Protein AF-0000000083795991 (afdb_homodimer)

Structure (mmCIF, N/CA/C/O backbone):
data_AF-0000000083795991-model_v1
#
loop_
_entity.id
_entity.type
_entity.pdbx_description
1 polymer 6-phospho-beta-glucosidase
#
loop_
_atom_site.group_PDB
_atom_site.id
_atom_site.type_symbol
_atom_site.label_atom_id
_atom_site.label_alt_id
_atom_site.label_comp_id
_atom_site.label_asym_id
_atom_site.label_entity_id
_atom_site.label_seq_id
_atom_site.pdbx_PDB_ins_code
_atom_site.Cartn_x
_atom_site.Cartn_y
_atom_site.Cartn_z
_atom_site.occupancy
_atom_site.B_iso_or_equiv
_atom_site.auth_seq_id
_atom_site.auth_comp_id
_atom_site.auth_asym_id
_atom_site.auth_atom_id
_atom_site.pdbx_PDB_model_num
ATOM 1 N N . MET A 1 1 ? 24.703 3.303 20.141 1 37.53 1 MET A N 1
ATOM 2 C CA . MET A 1 1 ? 24.078 3.941 18.984 1 37.53 1 MET A CA 1
ATOM 3 C C . MET A 1 1 ? 23.469 2.902 18.047 1 37.53 1 MET A C 1
ATOM 5 O O . MET A 1 1 ? 24.188 2.051 17.516 1 37.53 1 MET A O 1
ATOM 9 N N . ILE A 1 2 ? 22.297 2.451 18.359 1 46.91 2 ILE A N 1
ATOM 10 C CA . ILE A 1 2 ? 21.75 1.432 17.469 1 46.91 2 ILE A CA 1
ATOM 11 C C . ILE A 1 2 ? 21.453 2.041 16.109 1 46.91 2 ILE A C 1
ATOM 13 O O . ILE A 1 2 ? 20.844 3.107 16.016 1 46.91 2 ILE A O 1
ATOM 17 N N . TYR A 1 3 ? 22.312 1.646 15.141 1 55.91 3 TYR A N 1
ATOM 18 C CA . TYR A 1 3 ? 22.266 2.121 13.758 1 55.91 3 TYR A CA 1
ATOM 19 C C . TYR A 1 3 ? 21.109 1.496 12.992 1 55.91 3 TYR A C 1
ATOM 21 O O . TYR A 1 3 ? 20.578 0.461 13.406 1 55.91 3 TYR A O 1
ATOM 29 N N . MET A 1 4 ? 20.641 2.266 12.062 1 66.56 4 MET A N 1
ATOM 30 C CA . MET A 1 4 ? 19.688 1.83 11.039 1 66.56 4 MET A CA 1
ATOM 31 C C . MET A 1 4 ? 20.156 0.533 10.383 1 66.56 4 MET A C 1
ATOM 33 O O . MET A 1 4 ? 21.344 0.229 10.375 1 66.56 4 MET A O 1
ATOM 37 N N . LYS A 1 5 ? 19.25 -0.188 9.953 1 76.44 5 LYS A N 1
ATOM 38 C CA . LYS A 1 5 ? 19.516 -1.437 9.25 1 76.44 5 LYS A CA 1
ATOM 39 C C . LYS A 1 5 ? 20.562 -1.237 8.156 1 76.44 5 LYS A C 1
ATOM 41 O O . LYS A 1 5 ? 20.625 -0.175 7.535 1 76.44 5 LYS A O 1
ATOM 46 N N . GLU A 1 6 ? 21.453 -2.148 8.031 1 81.44 6 GLU A N 1
ATOM 47 C CA . GLU A 1 6 ? 22.484 -2.1 6.996 1 81.44 6 GLU A CA 1
ATOM 48 C C . GLU A 1 6 ? 21.891 -2.354 5.613 1 81.44 6 GLU A C 1
ATOM 50 O O . GLU A 1 6 ? 20.953 -3.135 5.473 1 81.44 6 GLU A O 1
ATOM 55 N N . LEU A 1 7 ? 22.438 -1.63 4.707 1 88.25 7 LEU A N 1
ATOM 56 C CA . LEU A 1 7 ? 22 -1.769 3.32 1 88.25 7 LEU A CA 1
ATOM 57 C C . LEU A 1 7 ? 22.359 -3.145 2.773 1 88.25 7 LEU A C 1
ATOM 59 O O . LEU A 1 7 ? 23.516 -3.572 2.869 1 88.25 7 LEU A O 1
ATOM 63 N N . MET A 1 8 ? 21.391 -3.805 2.297 1 87.25 8 MET A N 1
ATOM 64 C CA . MET A 1 8 ? 21.656 -5.078 1.633 1 87.25 8 MET A CA 1
ATOM 65 C C . MET A 1 8 ? 22.156 -4.859 0.212 1 87.25 8 MET A C 1
ATOM 67 O O . MET A 1 8 ? 21.484 -4.234 -0.605 1 87.25 8 MET A O 1
ATOM 71 N N . LYS A 1 9 ? 23.391 -5.277 -0.209 1 85.88 9 LYS A N 1
ATOM 72 C CA . LYS A 1 9 ? 23.984 -5.035 -1.521 1 85.88 9 LYS A CA 1
ATOM 73 C C . LYS A 1 9 ? 23.781 -6.23 -2.447 1 85.88 9 LYS A C 1
ATOM 75 O O . LYS A 1 9 ? 23.859 -6.098 -3.668 1 85.88 9 LYS A O 1
ATOM 80 N N . GLY A 1 10 ? 23.438 -7.363 -1.96 1 90.5 10 GLY A N 1
ATOM 81 C CA . GLY A 1 10 ? 23.203 -8.578 -2.729 1 90.5 10 GLY A CA 1
ATOM 82 C C . GLY A 1 10 ? 22.094 -9.445 -2.16 1 90.5 10 GLY A C 1
ATOM 83 O O . GLY A 1 10 ? 21.312 -8.992 -1.324 1 90.5 10 GLY A O 1
ATOM 84 N N . PHE A 1 11 ? 22.031 -10.539 -2.742 1 97.56 11 PHE A N 1
ATOM 85 C CA . PHE A 1 11 ? 21.031 -11.492 -2.256 1 97.56 11 PHE A CA 1
ATOM 86 C C . PHE A 1 11 ? 21.422 -12.016 -0.877 1 97.56 11 PHE A C 1
ATOM 88 O O . PHE A 1 11 ? 22.594 -12.211 -0.587 1 97.56 11 PHE A O 1
ATOM 95 N N . PRO A 1 12 ? 20.516 -12.148 0.047 1 96.12 12 PRO A N 1
ATOM 96 C CA . PRO A 1 12 ? 20.828 -12.633 1.394 1 96.12 12 PRO A CA 1
ATOM 97 C C . PRO A 1 12 ? 21.422 -14.039 1.393 1 96.12 12 PRO A C 1
ATOM 99 O O . PRO A 1 12 ? 21.203 -14.805 0.455 1 96.12 12 PRO A O 1
ATOM 102 N N . GLU A 1 13 ? 22.094 -14.305 2.475 1 94.31 13 GLU A N 1
ATOM 103 C CA . GLU A 1 13 ? 22.562 -15.672 2.68 1 94.31 13 GLU A CA 1
ATOM 104 C C . GLU A 1 13 ? 21.406 -16.641 2.824 1 94.31 13 GLU A C 1
ATOM 106 O O . GLU A 1 13 ? 20.406 -16.328 3.498 1 94.31 13 GLU A O 1
ATOM 111 N N . GLY A 1 14 ? 21.531 -17.672 2.158 1 95.81 14 GLY A N 1
ATOM 112 C CA . GLY A 1 14 ? 20.469 -18.672 2.252 1 95.81 14 GLY A CA 1
ATOM 113 C C . GLY A 1 14 ? 19.344 -18.438 1.268 1 95.81 14 GLY A C 1
ATOM 114 O O . GLY A 1 14 ? 18.281 -19.062 1.36 1 95.81 14 GLY A O 1
ATOM 115 N N . PHE A 1 15 ? 19.609 -17.484 0.337 1 98.38 15 PHE A N 1
ATOM 116 C CA . PHE A 1 15 ? 18.609 -17.219 -0.691 1 98.38 15 PHE A CA 1
ATOM 117 C C . PHE A 1 15 ? 18.266 -18.484 -1.453 1 98.38 15 PHE A C 1
ATOM 119 O O . PHE A 1 15 ? 19.156 -19.25 -1.841 1 98.38 15 PHE A O 1
ATOM 126 N N . LEU A 1 16 ? 17 -18.734 -1.728 1 98.81 16 LEU A N 1
ATOM 127 C CA . LEU A 1 16 ? 16.531 -19.969 -2.336 1 98.81 16 LEU A CA 1
ATOM 128 C C . LEU A 1 16 ? 16.453 -19.844 -3.854 1 98.81 16 LEU A C 1
ATOM 130 O O . LEU A 1 16 ? 15.391 -19.531 -4.402 1 98.81 16 LEU A O 1
ATOM 134 N N . TRP A 1 17 ? 17.531 -20.172 -4.516 1 98.75 17 TRP A N 1
ATOM 135 C CA . TRP A 1 17 ? 17.609 -20.219 -5.973 1 98.75 17 TRP A CA 1
ATOM 136 C C . TRP A 1 17 ? 17.078 -21.547 -6.512 1 98.75 17 TRP A C 1
ATOM 138 O O . TRP A 1 17 ? 17.453 -22.609 -6.012 1 98.75 17 TRP A O 1
ATOM 148 N N . GLY A 1 18 ? 16.219 -21.547 -7.438 1 98.69 18 GLY A N 1
ATOM 149 C CA . GLY A 1 18 ? 15.789 -22.812 -8 1 98.69 18 GLY A CA 1
ATOM 150 C C . GLY A 1 18 ? 14.852 -22.656 -9.18 1 98.69 18 GLY A C 1
ATOM 151 O O . GLY A 1 18 ? 15.008 -21.75 -9.992 1 98.69 18 GLY A O 1
ATOM 152 N N . GLY A 1 19 ? 14.047 -23.594 -9.438 1 98.5 19 GLY A N 1
ATOM 153 C CA . GLY A 1 19 ? 13.086 -23.656 -10.523 1 98.5 19 GLY A CA 1
ATOM 154 C C . GLY A 1 19 ? 11.75 -24.25 -10.109 1 98.5 19 GLY A C 1
ATOM 155 O O . GLY A 1 19 ? 11.625 -24.812 -9.023 1 98.5 19 GLY A O 1
ATOM 156 N N . ALA A 1 20 ? 10.789 -23.969 -10.938 1 98.75 20 ALA A N 1
ATOM 157 C CA . ALA A 1 20 ? 9.414 -24.359 -10.633 1 98.75 20 ALA A CA 1
ATOM 158 C C . ALA A 1 20 ? 8.812 -25.188 -11.758 1 98.75 20 ALA A C 1
ATOM 160 O O . ALA A 1 20 ? 9.109 -24.969 -12.93 1 98.75 20 ALA A O 1
ATOM 161 N N . THR A 1 21 ? 7.996 -26.109 -11.414 1 98.5 21 THR A N 1
ATOM 162 C CA . THR A 1 21 ? 7.184 -26.922 -12.32 1 98.5 21 THR A CA 1
ATOM 163 C C . THR A 1 21 ? 5.809 -27.203 -11.719 1 98.5 21 THR A C 1
ATOM 165 O O . THR A 1 21 ? 5.473 -26.656 -10.664 1 98.5 21 THR A O 1
ATOM 168 N N . ALA A 1 22 ? 5.004 -27.938 -12.383 1 98.25 22 ALA A N 1
ATOM 169 C CA . ALA A 1 22 ? 3.723 -28.438 -11.891 1 98.25 22 ALA A CA 1
ATOM 170 C C . ALA A 1 22 ? 3.529 -29.906 -12.25 1 98.25 22 ALA A C 1
ATOM 172 O O . ALA A 1 22 ? 3.9 -30.344 -13.344 1 98.25 22 ALA A O 1
ATOM 173 N N . ALA A 1 23 ? 2.961 -30.609 -11.391 1 98.44 23 ALA A N 1
ATOM 174 C CA . ALA A 1 23 ? 2.779 -32.062 -11.555 1 98.44 23 ALA A CA 1
ATOM 175 C C . ALA A 1 23 ? 2.104 -32.375 -12.891 1 98.44 23 ALA A C 1
ATOM 177 O O . ALA A 1 23 ? 2.564 -33.25 -13.633 1 98.44 23 ALA A O 1
ATOM 178 N N . ASN A 1 24 ? 1.112 -31.656 -13.219 1 97.44 24 ASN A N 1
ATOM 179 C CA . ASN A 1 24 ? 0.303 -31.969 -14.391 1 97.44 24 ASN A CA 1
ATOM 180 C C . ASN A 1 24 ? 1.054 -31.672 -15.688 1 97.44 24 ASN A C 1
ATOM 182 O O . ASN A 1 24 ? 0.652 -32.125 -16.766 1 97.44 24 ASN A O 1
ATOM 186 N N . GLN A 1 25 ? 2.141 -30.922 -15.602 1 98.06 25 GLN A N 1
ATOM 187 C CA . GLN A 1 25 ? 2.842 -30.516 -16.812 1 98.06 25 GLN A CA 1
ATOM 188 C C . GLN A 1 25 ? 4.094 -31.359 -17.031 1 98.06 25 GLN A C 1
ATOM 190 O O . GLN A 1 25 ? 4.668 -31.359 -18.125 1 98.06 25 GLN A O 1
ATOM 195 N N . ILE A 1 26 ? 4.527 -32.125 -15.953 1 98.5 26 ILE A N 1
ATOM 196 C CA . ILE A 1 26 ? 5.82 -32.781 -16.125 1 98.5 26 ILE A CA 1
ATOM 197 C C . ILE A 1 26 ? 5.695 -34.281 -15.828 1 98.5 26 ILE A C 1
ATOM 199 O O . ILE A 1 26 ? 6.461 -35.094 -16.344 1 98.5 26 ILE A O 1
ATOM 203 N N . GLU A 1 27 ? 4.793 -34.75 -14.984 1 98.44 27 GLU A N 1
ATOM 204 C CA . GLU A 1 27 ? 4.871 -36.062 -14.375 1 98.44 27 GLU A CA 1
ATOM 205 C C . GLU A 1 27 ? 4.547 -37.156 -15.391 1 98.44 27 GLU A C 1
ATOM 207 O O . GLU A 1 27 ? 5.246 -38.188 -15.469 1 98.44 27 GLU A O 1
ATOM 212 N N . GLY A 1 28 ? 3.545 -36.875 -16.172 1 97.62 28 GLY A N 1
ATOM 213 C CA . GLY A 1 28 ? 3.016 -38 -16.922 1 97.62 28 GLY A CA 1
ATOM 214 C C . GLY A 1 28 ? 2.402 -39.062 -16.047 1 97.62 28 GLY A C 1
ATOM 215 O O . GLY A 1 28 ? 1.854 -38.75 -14.984 1 97.62 28 GLY A O 1
ATOM 216 N N . ALA A 1 29 ? 2.316 -40.312 -16.594 1 97.88 29 ALA A N 1
ATOM 217 C CA . ALA A 1 29 ? 1.764 -41.438 -15.828 1 97.88 29 ALA A CA 1
ATOM 218 C C . ALA A 1 29 ? 0.378 -41.094 -15.289 1 97.88 29 ALA A C 1
ATOM 220 O O . ALA A 1 29 ? 0.108 -41.281 -14.102 1 97.88 29 ALA A O 1
ATOM 221 N N . PHE A 1 30 ? -0.483 -40.562 -16.156 1 97.38 30 PHE A N 1
ATOM 222 C CA . PHE A 1 30 ? -1.776 -40.031 -15.734 1 97.38 30 PHE A CA 1
ATOM 223 C C . PHE A 1 30 ? -2.689 -41.156 -15.266 1 97.38 30 PHE A C 1
ATOM 225 O O . PHE A 1 30 ? -3.672 -40.938 -14.562 1 97.38 30 PHE A O 1
ATOM 232 N N . ASP A 1 31 ? -2.307 -42.438 -15.633 1 96.31 31 ASP A N 1
ATOM 233 C CA . ASP A 1 31 ? -3.133 -43.594 -15.281 1 96.31 31 ASP A CA 1
ATOM 234 C C . ASP A 1 31 ? -2.318 -44.656 -14.531 1 96.31 31 ASP A C 1
ATOM 236 O O . ASP A 1 31 ? -2.645 -45.844 -14.562 1 96.31 31 ASP A O 1
ATOM 240 N N . GLU A 1 32 ? -1.225 -44.281 -13.945 1 98.19 32 GLU A N 1
ATOM 241 C CA . GLU A 1 32 ? -0.368 -45.188 -13.195 1 98.19 32 GLU A CA 1
ATOM 242 C C . GLU A 1 32 ? -0.399 -44.875 -11.703 1 98.19 32 GLU A C 1
ATOM 244 O O . GLU A 1 32 ? -0.796 -43.781 -11.305 1 98.19 32 GLU A O 1
ATOM 249 N N . GLY A 1 33 ? -0.038 -45.875 -10.875 1 97.5 33 GLY A N 1
ATOM 250 C CA . GLY A 1 33 ? 0.14 -45.719 -9.445 1 97.5 33 GLY A CA 1
ATOM 251 C C . GLY A 1 33 ? -1.156 -45.406 -8.719 1 97.5 33 GLY A C 1
ATOM 252 O O . GLY A 1 33 ? -1.154 -44.719 -7.695 1 97.5 33 GLY A O 1
ATOM 253 N N . GLY A 1 34 ? -2.248 -45.688 -9.281 1 97.88 34 GLY A N 1
ATOM 254 C CA . GLY A 1 34 ? -3.537 -45.5 -8.633 1 97.88 34 GLY A CA 1
ATOM 255 C C . GLY A 1 34 ? -4.098 -44.125 -8.812 1 97.88 34 GLY A C 1
ATOM 256 O O . GLY A 1 34 ? -5.117 -43.781 -8.219 1 97.88 34 GLY A O 1
ATOM 257 N N . LYS A 1 35 ? -3.434 -43.312 -9.648 1 98.38 35 LYS A N 1
ATOM 258 C CA . LYS A 1 35 ? -3.881 -41.969 -9.867 1 98.38 35 LYS A CA 1
ATOM 259 C C . LYS A 1 35 ? -5.242 -41.938 -10.562 1 98.38 35 LYS A C 1
ATOM 261 O O . LYS A 1 35 ? -5.5 -42.719 -11.469 1 98.38 35 LYS A O 1
ATOM 266 N N . GLY A 1 36 ? -6.137 -40.969 -10.109 1 98.38 36 GLY A N 1
ATOM 267 C CA . GLY A 1 36 ? -7.355 -40.688 -10.844 1 98.38 36 GLY A CA 1
ATOM 268 C C . GLY A 1 36 ? -7.176 -39.594 -11.883 1 98.38 36 GLY A C 1
ATOM 269 O O . GLY A 1 36 ? -6.094 -39.031 -12 1 98.38 36 GLY A O 1
ATOM 270 N N . LEU A 1 37 ? -8.25 -39.375 -12.633 1 98.25 37 LEU A N 1
ATOM 271 C CA . LEU A 1 37 ? -8.227 -38.281 -13.617 1 98.25 37 LEU A CA 1
ATOM 272 C C . LEU A 1 37 ? -8.391 -36.938 -12.938 1 98.25 37 LEU A C 1
ATOM 274 O O . LEU A 1 37 ? -9.109 -36.812 -11.938 1 98.25 37 LEU A O 1
ATOM 278 N N . SER A 1 38 ? -7.715 -35.969 -13.461 1 98.12 38 SER A N 1
ATOM 279 C CA . SER A 1 38 ? -7.82 -34.625 -12.938 1 98.12 38 SER A CA 1
ATOM 280 C C . SER A 1 38 ? -8.383 -33.656 -13.984 1 98.12 38 SER A C 1
ATOM 282 O O . SER A 1 38 ? -8.57 -34.031 -15.141 1 98.12 38 SER A O 1
ATOM 284 N N . THR A 1 39 ? -8.648 -32.406 -13.578 1 97.81 39 THR A N 1
ATOM 285 C CA . THR A 1 39 ? -9.102 -31.375 -14.492 1 97.81 39 THR A CA 1
ATOM 286 C C . THR A 1 39 ? -8.078 -31.141 -15.602 1 97.81 39 THR A C 1
ATOM 288 O O . THR A 1 39 ? -8.445 -30.953 -16.766 1 97.81 39 THR A O 1
ATOM 291 N N . SER A 1 40 ? -6.812 -31.172 -15.312 1 97.38 40 SER A N 1
ATOM 292 C CA . SER A 1 40 ? -5.77 -30.953 -16.312 1 97.38 40 SER A CA 1
ATOM 293 C C . SER A 1 40 ? -5.664 -32.125 -17.266 1 97.38 40 SER A C 1
ATOM 295 O O . SER A 1 40 ? -5.359 -31.953 -18.453 1 97.38 40 SER A O 1
ATOM 297 N N . ASP A 1 41 ? -6.008 -33.375 -16.781 1 97.38 41 ASP A N 1
ATOM 298 C CA . ASP A 1 41 ? -6.035 -34.531 -17.641 1 97.38 41 ASP A CA 1
ATOM 299 C C . ASP A 1 41 ? -7.172 -34.469 -18.656 1 97.38 41 ASP A C 1
ATOM 301 O O . ASP A 1 41 ? -7.172 -35.188 -19.656 1 97.38 41 ASP A O 1
ATOM 305 N N . MET A 1 42 ? -8.086 -33.625 -18.344 1 97.31 42 MET A N 1
ATOM 306 C CA . MET A 1 42 ? -9.266 -33.531 -19.203 1 97.31 42 MET A CA 1
ATOM 307 C C . MET A 1 42 ? -9.297 -32.219 -19.938 1 97.31 42 MET A C 1
ATOM 309 O O . MET A 1 42 ? -10.367 -31.734 -20.328 1 97.31 42 MET A O 1
ATOM 313 N N . ALA A 1 43 ? -8.195 -31.562 -20.062 1 96.44 43 ALA A N 1
ATOM 314 C CA . ALA A 1 43 ? -8.031 -30.391 -20.922 1 96.44 43 ALA A CA 1
ATOM 315 C C . ALA A 1 43 ? -7.367 -30.766 -22.234 1 96.44 43 ALA A C 1
ATOM 317 O O . ALA A 1 43 ? -6.137 -30.828 -22.328 1 96.44 43 ALA A O 1
ATOM 318 N N . ALA A 1 44 ? -8.109 -30.984 -23.219 1 96.81 44 ALA A N 1
ATOM 319 C CA . ALA A 1 44 ? -7.609 -31.406 -24.531 1 96.81 44 ALA A CA 1
ATOM 320 C C . ALA A 1 44 ? -6.887 -30.266 -25.234 1 96.81 44 ALA A C 1
ATOM 322 O O . ALA A 1 44 ? -7.215 -29.094 -25.031 1 96.81 44 ALA A O 1
ATOM 323 N N . PHE A 1 45 ? -5.91 -30.625 -25.984 1 96.62 45 PHE A N 1
ATOM 324 C CA . PHE A 1 45 ? -5.234 -29.641 -26.828 1 96.62 45 PHE A CA 1
ATOM 325 C C . PHE A 1 45 ? -6.215 -29 -27.797 1 96.62 45 PHE A C 1
ATOM 327 O O . PHE A 1 45 ? -7.004 -29.688 -28.453 1 96.62 45 PHE A O 1
ATOM 334 N N . LYS A 1 46 ? -6.262 -27.734 -27.812 1 95.19 46 LYS A N 1
ATOM 335 C CA . LYS A 1 46 ? -6.941 -26.906 -28.797 1 95.19 46 LYS A CA 1
ATOM 336 C C . LYS A 1 46 ? -5.957 -25.984 -29.516 1 95.19 46 LYS A C 1
ATOM 338 O O . LYS A 1 46 ? -5.105 -25.359 -28.875 1 95.19 46 LYS A O 1
ATOM 343 N N . ASP A 1 47 ? -6.035 -25.938 -30.828 1 93.06 47 ASP A N 1
ATOM 344 C CA . ASP A 1 47 ? -5.105 -25.141 -31.609 1 93.06 47 ASP A CA 1
ATOM 345 C C . ASP A 1 47 ? -5.133 -23.688 -31.172 1 93.06 47 ASP A C 1
ATOM 347 O O . ASP A 1 47 ? -6.109 -22.969 -31.406 1 93.06 47 ASP A O 1
ATOM 351 N N . PRO A 1 48 ? -4.031 -23.203 -30.562 1 92 48 PRO A N 1
ATOM 352 C CA . PRO A 1 48 ? -4.023 -21.812 -30.078 1 92 48 PRO A CA 1
ATOM 353 C C . PRO A 1 48 ? -4.016 -20.797 -31.203 1 92 48 PRO A C 1
ATOM 355 O O . PRO A 1 48 ? -4.215 -19.594 -30.969 1 92 48 PRO A O 1
ATOM 358 N N . TYR A 1 49 ? -3.846 -21.25 -32.406 1 88.75 49 TYR A N 1
ATOM 359 C CA . TYR A 1 49 ? -3.74 -20.344 -33.531 1 88.75 49 TYR A CA 1
ATOM 360 C C . TYR A 1 49 ? -4.973 -20.438 -34.438 1 88.75 49 TYR A C 1
ATOM 362 O O . TYR A 1 49 ? -4.977 -19.922 -35.531 1 88.75 49 TYR A O 1
ATOM 370 N N . ALA A 1 50 ? -5.953 -21.078 -34 1 90.56 50 ALA A N 1
ATOM 371 C CA . ALA A 1 50 ? -7.137 -21.375 -34.812 1 90.56 50 ALA A CA 1
ATOM 372 C C . ALA A 1 50 ? -7.789 -20.094 -35.312 1 90.56 50 ALA A C 1
ATOM 374 O O . ALA A 1 50 ? -8.367 -20.062 -36.406 1 90.56 50 ALA A O 1
ATOM 375 N N . THR A 1 51 ? -7.746 -18.984 -34.594 1 89 51 THR A N 1
ATOM 376 C CA . THR A 1 51 ? -8.438 -17.734 -34.938 1 89 51 THR A CA 1
ATOM 377 C C . THR A 1 51 ? -7.5 -16.781 -35.656 1 89 51 THR A C 1
ATOM 379 O O . THR A 1 51 ? -7.879 -15.648 -35.969 1 89 51 THR A O 1
ATOM 382 N N . GLY A 1 52 ? -6.273 -17.062 -35.906 1 81.81 52 GLY A N 1
ATOM 383 C CA . GLY A 1 52 ? -5.301 -16.172 -36.531 1 81.81 52 GLY A CA 1
ATOM 384 C C . GLY A 1 52 ? -4.484 -15.391 -35.531 1 81.81 52 GLY A C 1
ATOM 385 O O . GLY A 1 52 ? -3.426 -14.852 -35.875 1 81.81 52 GLY A O 1
ATOM 386 N N . LYS A 1 53 ? -5.129 -15.148 -34.375 1 78.31 53 LYS A N 1
ATOM 387 C CA . LYS A 1 53 ? -4.387 -14.57 -33.25 1 78.31 53 LYS A CA 1
ATOM 388 C C . LYS A 1 53 ? -4.148 -15.602 -32.156 1 78.31 53 LYS A C 1
ATOM 390 O O . LYS A 1 53 ? -4.965 -16.5 -31.953 1 78.31 53 LYS A O 1
ATOM 395 N N . VAL A 1 54 ? -3.025 -15.555 -31.547 1 79 54 VAL A N 1
ATOM 396 C CA . VAL A 1 54 ? -2.686 -16.547 -30.547 1 79 54 VAL A CA 1
ATOM 397 C C . VAL A 1 54 ? -3.65 -16.453 -29.359 1 79 54 VAL A C 1
ATOM 399 O O . VAL A 1 54 ? -3.852 -15.375 -28.812 1 79 54 VAL A O 1
ATOM 402 N N . ASP A 1 55 ? -4.246 -17.5 -29.078 1 86.56 55 ASP A N 1
ATOM 403 C CA . ASP A 1 55 ? -4.973 -17.672 -27.828 1 86.56 55 ASP A CA 1
ATOM 404 C C . ASP A 1 55 ? -4.09 -18.328 -26.766 1 86.56 55 ASP A C 1
ATOM 406 O O . ASP A 1 55 ? -3.781 -19.516 -26.859 1 86.56 55 ASP A O 1
ATOM 410 N N . ASN A 1 56 ? -3.736 -17.578 -25.781 1 85 56 ASN A N 1
ATOM 411 C CA . ASN A 1 56 ? -2.76 -18.047 -24.797 1 85 56 ASN A CA 1
ATOM 412 C C . ASN A 1 56 ? -3.404 -18.953 -23.75 1 85 56 ASN A C 1
ATOM 414 O O . ASN A 1 56 ? -2.709 -19.547 -22.922 1 85 56 ASN A O 1
ATOM 418 N N . PHE A 1 57 ? -4.691 -19.141 -23.844 1 87.69 57 PHE A N 1
ATOM 419 C CA . PHE A 1 57 ? -5.41 -19.906 -22.828 1 87.69 57 PHE A CA 1
ATOM 420 C C . PHE A 1 57 ? -6.465 -20.797 -23.469 1 87.69 57 PHE A C 1
ATOM 422 O O . PHE A 1 57 ? -7.621 -20.391 -23.609 1 87.69 57 PHE A O 1
ATOM 429 N N . THR A 1 58 ? -6.113 -22 -23.781 1 90.19 58 THR A N 1
ATOM 430 C CA . THR A 1 58 ? -6.988 -22.891 -24.531 1 90.19 58 THR A CA 1
ATOM 431 C C . THR A 1 58 ? -7.441 -24.062 -23.672 1 90.19 58 THR A C 1
ATOM 433 O O . THR A 1 58 ? -7.926 -25.062 -24.188 1 90.19 58 THR A O 1
ATOM 436 N N . PHE A 1 59 ? -7.34 -23.922 -22.344 1 90.56 59 PHE A N 1
ATOM 437 C CA . PHE A 1 59 ? -7.496 -25.078 -21.484 1 90.56 59 PHE A CA 1
ATOM 438 C C . PHE A 1 59 ? -8.883 -25.109 -20.844 1 90.56 59 PHE A C 1
ATOM 440 O O . PHE A 1 59 ? -9.156 -25.922 -19.969 1 90.56 59 PHE A O 1
ATOM 447 N N . ASN A 1 60 ? -9.789 -24.25 -21.25 1 92.88 60 ASN A N 1
ATOM 448 C CA . ASN A 1 60 ? -11.156 -24.281 -20.734 1 92.88 60 ASN A CA 1
ATOM 449 C C . ASN A 1 60 ? -11.93 -25.469 -21.281 1 92.88 60 ASN A C 1
ATOM 451 O O . ASN A 1 60 ? -11.727 -25.875 -22.438 1 92.88 60 ASN A O 1
ATOM 455 N N . VAL A 1 61 ? -12.773 -26.031 -20.484 1 97 61 VAL A N 1
ATOM 456 C CA . VAL A 1 61 ? -13.562 -27.203 -20.844 1 97 61 VAL A CA 1
ATOM 457 C C . VAL A 1 61 ? -15.023 -26.984 -20.469 1 97 61 VAL A C 1
ATOM 459 O O . VAL A 1 61 ? -15.312 -26.578 -19.344 1 97 61 VAL A O 1
ATOM 462 N N . THR A 1 62 ? -15.977 -27.203 -21.375 1 97.06 62 THR A N 1
ATOM 463 C CA . THR A 1 62 ? -17.406 -27.141 -21.094 1 97.06 62 THR A CA 1
ATOM 464 C C . THR A 1 62 ? -17.922 -28.5 -20.625 1 97.06 62 THR A C 1
ATOM 466 O O . THR A 1 62 ? -17.219 -29.516 -20.75 1 97.06 62 THR A O 1
ATOM 469 N N . SER A 1 63 ? -19.156 -28.5 -20.062 1 98.06 63 SER A N 1
ATOM 470 C CA . SER A 1 63 ? -19.766 -29.766 -19.656 1 98.06 63 SER A CA 1
ATOM 471 C C . SER A 1 63 ? -19.922 -30.719 -20.844 1 98.06 63 SER A C 1
ATOM 473 O O . SER A 1 63 ? -19.75 -31.922 -20.703 1 98.06 63 SER A O 1
ATOM 475 N N . LYS A 1 64 ? -20.234 -30.156 -22 1 97.81 64 LYS A N 1
ATOM 476 C CA . LYS A 1 64 ? -20.375 -30.953 -23.219 1 97.81 64 LYS A CA 1
ATOM 477 C C . LYS A 1 64 ? -19.031 -31.547 -23.656 1 97.81 64 LYS A C 1
ATOM 479 O O . LYS A 1 64 ? -18.953 -32.719 -24.016 1 97.81 64 LYS A O 1
ATOM 484 N N . GLU A 1 65 ? -18.047 -30.766 -23.578 1 98.06 65 GLU A N 1
ATOM 485 C CA . GLU A 1 65 ? -16.703 -31.219 -23.922 1 98.06 65 GLU A CA 1
ATOM 486 C C . GLU A 1 65 ? -16.234 -32.312 -22.953 1 98.06 65 GLU A C 1
ATOM 488 O O . GLU A 1 65 ? -15.672 -33.312 -23.375 1 98.06 65 GLU A O 1
ATOM 493 N N . LEU A 1 66 ? -16.453 -32.062 -21.688 1 98.5 66 LEU A N 1
ATOM 494 C CA . LEU A 1 66 ? -16.031 -33.031 -20.688 1 98.5 66 LEU A CA 1
ATOM 495 C C . LEU A 1 66 ? -16.688 -34.406 -20.953 1 98.5 66 LEU A C 1
ATOM 497 O O . LEU A 1 66 ? -16.016 -35.438 -20.906 1 98.5 66 LEU A O 1
ATOM 501 N N . LYS A 1 67 ? -17.984 -34.375 -21.203 1 98.19 67 LYS A N 1
ATOM 502 C CA . LYS A 1 67 ? -18.703 -35.594 -21.531 1 98.19 67 LYS A CA 1
ATOM 503 C C . LYS A 1 67 ? -18.109 -36.281 -22.766 1 98.19 67 LYS A C 1
ATOM 505 O O . LYS A 1 67 ? -17.922 -37.5 -22.766 1 98.19 67 LYS A O 1
ATOM 510 N N . GLU A 1 68 ? -17.875 -35.5 -23.75 1 98.25 68 GLU A N 1
ATOM 511 C CA . GLU A 1 68 ? -17.297 -36 -24.984 1 98.25 68 GLU A CA 1
ATOM 512 C C . GLU A 1 68 ? -15.906 -36.594 -24.75 1 98.25 68 GLU A C 1
ATOM 514 O O . GLU A 1 68 ? -15.578 -37.656 -25.234 1 98.25 68 GLU A O 1
ATOM 519 N N . TYR A 1 69 ? -15.047 -35.844 -23.984 1 98.06 69 TYR A N 1
ATOM 520 C CA . TYR A 1 69 ? -13.68 -36.281 -23.688 1 98.06 69 TYR A CA 1
ATOM 521 C C . TYR A 1 69 ? -13.68 -37.594 -22.922 1 98.06 69 TYR A C 1
ATOM 523 O O . TYR A 1 69 ? -12.836 -38.469 -23.156 1 98.06 69 TYR A O 1
ATOM 531 N N . LEU A 1 70 ? -14.617 -37.75 -22 1 97.69 70 LEU A N 1
ATOM 532 C CA . LEU A 1 70 ? -14.703 -38.938 -21.188 1 97.69 70 LEU A CA 1
ATOM 533 C C . LEU A 1 70 ? -15.188 -40.125 -22.016 1 97.69 70 LEU A C 1
ATOM 535 O O . LEU A 1 70 ? -14.727 -41.25 -21.844 1 97.69 70 LEU A O 1
ATOM 539 N N . ALA A 1 71 ? -16.062 -39.906 -22.984 1 97.81 71 ALA A N 1
ATOM 540 C CA . ALA A 1 71 ? -16.672 -40.938 -23.797 1 97.81 71 ALA A CA 1
ATOM 541 C C . ALA A 1 71 ? -15.734 -41.406 -24.906 1 97.81 71 ALA A C 1
ATOM 543 O O . ALA A 1 71 ? -15.703 -42.594 -25.266 1 97.81 71 ALA A O 1
ATOM 544 N N . ASN A 1 72 ? -14.984 -40.406 -25.438 1 97.62 72 ASN A N 1
ATOM 545 C CA . ASN A 1 72 ? -14.141 -40.688 -26.594 1 97.62 72 ASN A CA 1
ATOM 546 C C . ASN A 1 72 ? -12.734 -40.125 -26.406 1 97.62 72 ASN A C 1
ATOM 548 O O . ASN A 1 72 ? -12.266 -39.344 -27.234 1 97.62 72 ASN A O 1
ATOM 552 N N . PRO A 1 73 ? -12.062 -40.5 -25.328 1 96.25 73 PRO A N 1
ATOM 553 C CA . PRO A 1 73 ? -10.758 -39.906 -25.031 1 96.25 73 PRO A CA 1
ATOM 554 C C . PRO A 1 73 ? -9.758 -40.094 -26.172 1 96.25 73 PRO A C 1
ATOM 556 O O . PRO A 1 73 ? -8.859 -39.281 -26.359 1 96.25 73 PRO A O 1
ATOM 559 N N . GLU A 1 74 ? -9.875 -41.125 -27.031 1 95.88 74 GLU A N 1
ATOM 560 C CA . GLU A 1 74 ? -8.938 -41.469 -28.094 1 95.88 74 GLU A CA 1
ATOM 561 C C . GLU A 1 74 ? -9.016 -40.469 -29.25 1 95.88 74 GLU A C 1
ATOM 563 O O . GLU A 1 74 ? -8.109 -40.375 -30.062 1 95.88 74 GLU A O 1
ATOM 568 N N . LYS A 1 75 ? -10.125 -39.688 -29.281 1 97.25 75 LYS A N 1
ATOM 569 C CA . LYS A 1 75 ? -10.336 -38.75 -30.359 1 97.25 75 LYS A CA 1
ATOM 570 C C . LYS A 1 75 ? -9.609 -37.438 -30.094 1 97.25 75 LYS A C 1
ATOM 572 O O . LYS A 1 75 ? -9.516 -36.562 -30.969 1 97.25 75 LYS A O 1
ATOM 577 N N . TYR A 1 76 ? -9.055 -37.312 -28.969 1 96.62 76 TYR A N 1
ATOM 578 C CA . TYR A 1 76 ? -8.453 -36.031 -28.547 1 96.62 76 TYR A CA 1
ATOM 579 C C . TYR A 1 76 ? -7.047 -36.25 -28.016 1 96.62 76 TYR A C 1
ATOM 581 O O . TYR A 1 76 ? -6.672 -37.375 -27.672 1 96.62 76 TYR A O 1
ATOM 589 N N . LYS A 1 77 ? -6.305 -35.188 -28 1 97.06 77 LYS A N 1
ATOM 590 C CA . LYS A 1 77 ? -4.957 -35.219 -27.438 1 97.06 77 LYS A CA 1
ATOM 591 C C . LYS A 1 77 ? -4.918 -34.469 -26.094 1 97.06 77 LYS A C 1
ATOM 593 O O . LYS A 1 77 ? -5.496 -33.406 -25.953 1 97.06 77 LYS A O 1
ATOM 598 N N . PHE A 1 78 ? -4.34 -35.094 -25.156 1 97.5 78 PHE A N 1
ATOM 599 C CA . PHE A 1 78 ? -4.176 -34.531 -23.812 1 97.5 78 PHE A CA 1
ATOM 600 C C . PHE A 1 78 ? -2.705 -34.5 -23.422 1 97.5 78 PHE A C 1
ATOM 602 O O . PHE A 1 78 ? -2.242 -35.312 -22.625 1 97.5 78 PHE A O 1
ATOM 609 N N . PRO A 1 79 ? -1.977 -33.531 -23.906 1 97.75 79 PRO A N 1
ATOM 610 C CA . PRO A 1 79 ? -0.523 -33.469 -23.719 1 97.75 79 PRO A CA 1
ATOM 611 C C . PRO A 1 79 ? -0.106 -33.531 -22.25 1 97.75 79 PRO A C 1
ATOM 613 O O . PRO A 1 79 ? 0.947 -34.094 -21.938 1 97.75 79 PRO A O 1
ATOM 616 N N . LYS A 1 80 ? -0.85 -33.062 -21.344 1 97.31 80 LYS A N 1
ATOM 617 C CA . LYS A 1 80 ? -0.492 -33.062 -19.922 1 97.31 80 LYS A CA 1
ATOM 618 C C . LYS A 1 80 ? -0.567 -34.469 -19.328 1 97.31 80 LYS A C 1
ATOM 620 O O . LYS A 1 80 ? -0.038 -34.719 -18.25 1 97.31 80 LYS A O 1
ATOM 625 N N . ARG A 1 81 ? -1.138 -35.438 -20.047 1 97.31 81 ARG A N 1
ATOM 626 C CA . ARG A 1 81 ? -1.184 -36.812 -19.609 1 97.31 81 ARG A CA 1
ATOM 627 C C . ARG A 1 81 ? 0.179 -37.5 -19.766 1 97.31 81 ARG A C 1
ATOM 629 O O . ARG A 1 81 ? 0.525 -38.375 -19 1 97.31 81 ARG A O 1
ATOM 636 N N . TRP A 1 82 ? 0.888 -37.062 -20.766 1 97.06 82 TRP A N 1
ATOM 637 C CA . TRP A 1 82 ? 2.195 -37.688 -20.922 1 97.06 82 TRP A CA 1
ATOM 638 C C . TRP A 1 82 ? 3.299 -36.781 -20.375 1 97.06 82 TRP A C 1
ATOM 640 O O . TRP A 1 82 ? 4.367 -37.281 -20 1 97.06 82 TRP A O 1
ATOM 650 N N . GLY A 1 83 ? 3.031 -35.375 -20.188 1 97.69 83 GLY A N 1
ATOM 651 C CA . GLY A 1 83 ? 4.066 -34.5 -19.656 1 97.69 83 GLY A CA 1
ATOM 652 C C . GLY A 1 83 ? 5.418 -34.719 -20.312 1 97.69 83 GLY A C 1
ATOM 653 O O . GLY A 1 83 ? 5.52 -34.781 -21.531 1 97.69 83 GLY A O 1
ATOM 654 N N . ILE A 1 84 ? 6.41 -34.812 -19.453 1 98.38 84 ILE A N 1
ATOM 655 C CA . ILE A 1 84 ? 7.75 -35.094 -19.953 1 98.38 84 ILE A CA 1
ATOM 656 C C . ILE A 1 84 ? 8.32 -36.312 -19.25 1 98.38 84 ILE A C 1
ATOM 658 O O . ILE A 1 84 ? 9.539 -36.469 -19.141 1 98.38 84 ILE A O 1
ATOM 662 N N . ASP A 1 85 ? 7.422 -37.031 -18.625 1 98.5 85 ASP A N 1
ATOM 663 C CA . ASP A 1 85 ? 7.688 -38.344 -18.016 1 98.5 85 ASP A CA 1
ATOM 664 C C . ASP A 1 85 ? 8.562 -38.219 -16.766 1 98.5 85 ASP A C 1
ATOM 666 O O . ASP A 1 85 ? 9.406 -39.062 -16.5 1 98.5 85 ASP A O 1
ATOM 670 N N . PHE A 1 86 ? 8.422 -37.156 -16.062 1 98.75 86 PHE A N 1
ATOM 671 C CA . PHE A 1 86 ? 9.117 -36.969 -14.797 1 98.75 86 PHE A CA 1
ATOM 672 C C . PHE A 1 86 ? 8.859 -38.125 -13.836 1 98.75 86 PHE A C 1
ATOM 674 O O . PHE A 1 86 ? 9.742 -38.5 -13.078 1 98.75 86 PHE A O 1
ATOM 681 N N . TYR A 1 87 ? 7.66 -38.688 -13.859 1 98.75 87 TYR A N 1
ATOM 682 C CA . TYR A 1 87 ? 7.262 -39.75 -12.969 1 98.75 87 TYR A CA 1
ATOM 683 C C . TYR A 1 87 ? 8.273 -40.906 -13.008 1 98.75 87 TYR A C 1
ATOM 685 O O . TYR A 1 87 ? 8.625 -41.469 -11.969 1 98.75 87 TYR A O 1
ATOM 693 N N . HIS A 1 88 ? 8.797 -41.219 -14.133 1 98.44 88 HIS A N 1
ATOM 694 C CA . HIS A 1 88 ? 9.727 -42.344 -14.281 1 98.44 88 HIS A CA 1
ATOM 695 C C . HIS A 1 88 ? 11.164 -41.844 -14.312 1 98.44 88 HIS A C 1
ATOM 697 O O . HIS A 1 88 ? 12.102 -42.656 -14.227 1 98.44 88 HIS A O 1
ATOM 703 N N . ARG A 1 89 ? 11.336 -40.531 -14.445 1 98.5 89 ARG A N 1
ATOM 704 C CA . ARG A 1 89 ? 12.68 -40 -14.719 1 98.5 89 ARG A CA 1
ATOM 705 C C . ARG A 1 89 ? 13.086 -38.969 -13.68 1 98.5 89 ARG A C 1
ATOM 707 O O . ARG A 1 89 ? 14.016 -38.188 -13.914 1 98.5 89 ARG A O 1
ATOM 714 N N . TYR A 1 90 ? 12.398 -38.844 -12.539 1 98.69 90 TYR A N 1
ATOM 715 C CA . TYR A 1 90 ? 12.625 -37.781 -11.562 1 98.69 90 TYR A CA 1
ATOM 716 C C . TYR A 1 90 ? 14.062 -37.812 -11.055 1 98.69 90 TYR A C 1
ATOM 718 O O . TYR A 1 90 ? 14.625 -36.75 -10.758 1 98.69 90 TYR A O 1
ATOM 726 N N . LYS A 1 91 ? 14.68 -39 -10.945 1 98.75 91 LYS A N 1
ATOM 727 C CA . LYS A 1 91 ? 16.062 -39.062 -10.461 1 98.75 91 LYS A CA 1
ATOM 728 C C . LYS A 1 91 ? 17 -38.344 -11.414 1 98.75 91 LYS A C 1
ATOM 730 O O . LYS A 1 91 ? 17.875 -37.594 -10.977 1 98.75 91 LYS A O 1
ATOM 735 N N . GLU A 1 92 ? 16.797 -38.625 -12.703 1 98.44 92 GLU A N 1
ATOM 736 C CA . GLU A 1 92 ? 17.609 -37.969 -13.727 1 98.44 92 GLU A CA 1
ATOM 737 C C . GLU A 1 92 ? 17.391 -36.469 -13.727 1 98.44 92 GLU A C 1
ATOM 739 O O . GLU A 1 92 ? 18.344 -35.688 -13.781 1 98.44 92 GLU A O 1
ATOM 744 N N . ASP A 1 93 ? 16.188 -36.062 -13.734 1 98.75 93 ASP A N 1
ATOM 745 C CA . ASP A 1 93 ? 15.852 -34.656 -13.758 1 98.75 93 ASP A CA 1
ATOM 746 C C . ASP A 1 93 ? 16.422 -33.938 -12.531 1 98.75 93 ASP A C 1
ATOM 748 O O . ASP A 1 93 ? 17.031 -32.875 -12.664 1 98.75 93 ASP A O 1
ATOM 752 N N . ILE A 1 94 ? 16.266 -34.5 -11.328 1 98.88 94 ILE A N 1
ATOM 753 C CA . ILE A 1 94 ? 16.719 -33.875 -10.078 1 98.88 94 ILE A CA 1
ATOM 754 C C . ILE A 1 94 ? 18.25 -33.812 -10.07 1 98.88 94 ILE A C 1
ATOM 756 O O . ILE A 1 94 ? 18.828 -32.844 -9.57 1 98.88 94 ILE A O 1
ATOM 760 N N . ALA A 1 95 ? 18.891 -34.812 -10.664 1 98.81 95 ALA A N 1
ATOM 761 C CA . ALA A 1 95 ? 20.344 -34.75 -10.789 1 98.81 95 ALA A CA 1
ATOM 762 C C . ALA A 1 95 ? 20.781 -33.531 -11.609 1 98.81 95 ALA A C 1
ATOM 764 O O . ALA A 1 95 ? 21.797 -32.906 -11.312 1 98.81 95 ALA A O 1
ATOM 765 N N . LEU A 1 96 ? 20.016 -33.219 -12.648 1 98.81 96 LEU A N 1
ATOM 766 C CA . LEU A 1 96 ? 20.312 -32.062 -13.469 1 98.81 96 LEU A CA 1
ATOM 767 C C . LEU A 1 96 ? 20.078 -30.766 -12.68 1 98.81 96 LEU A C 1
ATOM 769 O O . LEU A 1 96 ? 20.828 -29.812 -12.797 1 98.81 96 LEU A O 1
ATOM 773 N N . PHE A 1 97 ? 18.984 -30.766 -11.883 1 98.88 97 PHE A N 1
ATOM 774 C CA . PHE A 1 97 ? 18.75 -29.625 -11.016 1 98.88 97 PHE A CA 1
ATOM 775 C C . PHE A 1 97 ? 19.906 -29.406 -10.062 1 98.88 97 PHE A C 1
ATOM 777 O O . PHE A 1 97 ? 20.359 -28.281 -9.859 1 98.88 97 PHE A O 1
ATOM 784 N N . ALA A 1 98 ? 20.344 -30.516 -9.5 1 98.81 98 ALA A N 1
ATOM 785 C CA . ALA A 1 98 ? 21.469 -30.469 -8.578 1 98.81 98 ALA A CA 1
ATOM 786 C C . ALA A 1 98 ? 22.734 -29.953 -9.266 1 98.81 98 ALA A C 1
ATOM 788 O O . ALA A 1 98 ? 23.5 -29.203 -8.68 1 98.81 98 ALA A O 1
ATOM 789 N N . GLU A 1 99 ? 22.938 -30.438 -10.492 1 98.69 99 GLU A N 1
ATOM 790 C CA . GLU A 1 99 ? 24.094 -29.984 -11.258 1 98.69 99 GLU A CA 1
ATOM 791 C C . GLU A 1 99 ? 24.078 -28.469 -11.438 1 98.69 99 GLU A C 1
ATOM 793 O O . GLU A 1 99 ? 25.125 -27.828 -11.43 1 98.69 99 GLU A O 1
ATOM 798 N N . MET A 1 100 ? 22.891 -27.859 -11.586 1 98.5 100 MET A N 1
ATOM 799 C CA . MET A 1 100 ? 22.734 -26.422 -11.742 1 98.5 100 MET A CA 1
ATOM 800 C C . MET A 1 100 ? 22.953 -25.703 -10.414 1 98.5 100 MET A C 1
ATOM 802 O O . MET A 1 100 ? 23.141 -24.484 -10.375 1 98.5 100 MET A O 1
ATOM 806 N N . GLY A 1 101 ? 22.875 -26.453 -9.273 1 98.56 101 GLY A N 1
ATOM 807 C CA . GLY A 1 101 ? 23.094 -25.875 -7.965 1 98.56 101 GLY A CA 1
ATOM 808 C C . GLY A 1 101 ? 21.812 -25.422 -7.289 1 98.56 101 GLY A C 1
ATOM 809 O O . GLY A 1 101 ? 21.828 -24.562 -6.402 1 98.56 101 GLY A O 1
ATOM 810 N N . PHE A 1 102 ? 20.672 -25.984 -7.633 1 98.81 102 PHE A N 1
ATOM 811 C CA . PHE A 1 102 ? 19.391 -25.609 -7.055 1 98.81 102 PHE A CA 1
ATOM 812 C C . PHE A 1 102 ? 19.438 -25.703 -5.535 1 98.81 102 PHE A C 1
ATOM 814 O O . PHE A 1 102 ? 19.969 -26.656 -4.98 1 98.81 102 PHE A O 1
ATOM 821 N N . LYS A 1 103 ? 18.922 -24.656 -4.922 1 98.81 103 LYS A N 1
ATOM 822 C CA . LYS A 1 103 ? 18.688 -24.672 -3.479 1 98.81 103 LYS A CA 1
ATOM 823 C C . LYS A 1 103 ? 17.25 -25.031 -3.15 1 98.81 103 LYS A C 1
ATOM 825 O O . LYS A 1 103 ? 16.953 -25.5 -2.047 1 98.81 103 LYS A O 1
ATOM 830 N N . VAL A 1 104 ? 16.406 -24.781 -4.125 1 98.88 104 VAL A N 1
ATOM 831 C CA . VAL A 1 104 ? 14.984 -25.062 -3.951 1 98.88 104 VAL A CA 1
ATOM 832 C C . VAL A 1 104 ? 14.391 -25.594 -5.254 1 98.88 104 VAL A C 1
ATOM 834 O O . VAL A 1 104 ? 14.836 -25.203 -6.344 1 98.88 104 VAL A O 1
ATOM 837 N N . PHE A 1 105 ? 13.477 -26.5 -5.18 1 98.81 105 PHE A N 1
ATOM 838 C CA . PHE A 1 105 ? 12.664 -26.984 -6.293 1 98.81 105 PHE A CA 1
ATOM 839 C C . PHE A 1 105 ? 11.18 -26.859 -5.977 1 98.81 105 PHE A C 1
ATOM 841 O O . PHE A 1 105 ? 10.688 -27.5 -5.039 1 98.81 105 PHE A O 1
ATOM 848 N N . ARG A 1 106 ? 10.516 -25.953 -6.703 1 98.88 106 ARG A N 1
ATOM 849 C CA . ARG A 1 106 ? 9.07 -25.812 -6.523 1 98.88 106 ARG A CA 1
ATOM 850 C C . ARG A 1 106 ? 8.312 -26.828 -7.383 1 98.88 106 ARG A C 1
ATOM 852 O O . ARG A 1 106 ? 8.492 -26.875 -8.602 1 98.88 106 ARG A O 1
ATOM 859 N N . LEU A 1 107 ? 7.539 -27.609 -6.781 1 98.81 107 LEU A N 1
ATOM 860 C CA . LEU A 1 107 ? 6.688 -28.578 -7.449 1 98.81 107 LEU A CA 1
ATOM 861 C C . LEU A 1 107 ? 5.305 -28.625 -6.809 1 98.81 107 LEU A C 1
ATOM 863 O O . LEU A 1 107 ? 5.078 -28 -5.77 1 98.81 107 LEU A O 1
ATOM 867 N N . SER A 1 108 ? 4.375 -29.234 -7.461 1 98.69 108 SER A N 1
ATOM 868 C CA . SER A 1 108 ? 3.061 -29.484 -6.875 1 98.69 108 SER A CA 1
ATOM 869 C C . SER A 1 108 ? 2.809 -30.969 -6.68 1 98.69 108 SER A C 1
ATOM 871 O O . SER A 1 108 ? 3.484 -31.812 -7.285 1 98.69 108 SER A O 1
ATOM 873 N N . ILE A 1 109 ? 1.996 -31.25 -5.789 1 98.69 109 ILE A N 1
ATOM 874 C CA . ILE A 1 109 ? 1.5 -32.625 -5.594 1 98.69 109 ILE A CA 1
ATOM 875 C C . ILE A 1 109 ? 0.138 -32.781 -6.266 1 98.69 109 ILE A C 1
ATOM 877 O O . ILE A 1 109 ? -0.748 -31.922 -6.086 1 98.69 109 ILE A O 1
ATOM 881 N N . SER A 1 110 ? 0.021 -33.781 -7.098 1 98.44 110 SER A N 1
ATOM 882 C CA . SER A 1 110 ? -1.248 -34.062 -7.77 1 98.44 110 SER A CA 1
ATOM 883 C C . SER A 1 110 ? -2.309 -34.531 -6.785 1 98.44 110 SER A C 1
ATOM 885 O O . SER A 1 110 ? -2.188 -35.594 -6.207 1 98.44 110 SER A O 1
ATOM 887 N N . TRP A 1 111 ? -3.352 -33.719 -6.594 1 98.69 111 TRP A N 1
ATOM 888 C CA . TRP A 1 111 ? -4.453 -34.125 -5.727 1 98.69 111 TRP A CA 1
ATOM 889 C C . TRP A 1 111 ? -5.023 -35.469 -6.145 1 98.69 111 TRP A C 1
ATOM 891 O O . TRP A 1 111 ? -5.277 -36.344 -5.305 1 98.69 111 TRP A O 1
ATOM 901 N N . ALA A 1 112 ? -5.07 -35.75 -7.414 1 98.5 112 ALA A N 1
ATOM 902 C CA . ALA A 1 112 ? -5.688 -36.969 -7.965 1 98.5 112 ALA A CA 1
ATOM 903 C C . ALA A 1 112 ? -4.785 -38.188 -7.773 1 98.5 112 ALA A C 1
ATOM 905 O O . ALA A 1 112 ? -5.23 -39.312 -7.902 1 98.5 112 ALA A O 1
ATOM 906 N N . ARG A 1 113 ? -3.504 -37.938 -7.512 1 98.5 113 ARG A N 1
ATOM 907 C CA . ARG A 1 113 ? -2.607 -39.062 -7.215 1 98.5 113 ARG A CA 1
ATOM 908 C C . ARG A 1 113 ? -2.729 -39.469 -5.754 1 98.5 113 ARG A C 1
ATOM 910 O O . ARG A 1 113 ? -2.463 -40.625 -5.418 1 98.5 113 ARG A O 1
ATOM 917 N N . ILE A 1 114 ? -3.148 -38.562 -4.875 1 98.81 114 ILE A N 1
ATOM 918 C CA . ILE A 1 114 ? -3.254 -38.812 -3.443 1 98.81 114 ILE A CA 1
ATOM 919 C C . ILE A 1 114 ? -4.656 -39.312 -3.111 1 98.81 114 ILE A C 1
ATOM 921 O O . ILE A 1 114 ? -4.816 -40.281 -2.363 1 98.81 114 ILE A O 1
ATOM 925 N N . PHE A 1 115 ? -5.648 -38.625 -3.652 1 98.81 115 PHE A N 1
ATOM 926 C CA . PHE A 1 115 ? -7.047 -39.031 -3.588 1 98.81 115 PHE A CA 1
ATOM 927 C C . PHE A 1 115 ? -7.652 -39.125 -4.984 1 98.81 115 PHE A C 1
ATOM 929 O O . PHE A 1 115 ? -8.211 -38.125 -5.484 1 98.81 115 PHE A O 1
ATOM 936 N N . PRO A 1 116 ? -7.672 -40.281 -5.578 1 98.69 116 PRO A N 1
ATOM 937 C CA . PRO A 1 116 ? -7.996 -40.469 -6.996 1 98.69 116 PRO A CA 1
ATOM 938 C C . PRO A 1 116 ? -9.359 -39.875 -7.371 1 98.69 116 PRO A C 1
ATOM 940 O O . PRO A 1 116 ? -9.5 -39.281 -8.438 1 98.69 116 PRO A O 1
ATOM 943 N N . THR A 1 117 ? -10.359 -40 -6.484 1 98.56 117 THR A N 1
ATOM 944 C CA . THR A 1 117 ? -11.664 -39.438 -6.77 1 98.56 117 THR A CA 1
ATOM 945 C C . THR A 1 117 ? -11.922 -38.219 -5.895 1 98.56 117 THR A C 1
ATOM 947 O O . THR A 1 117 ? -12.859 -37.438 -6.137 1 98.56 117 THR A O 1
ATOM 950 N N . GLY A 1 118 ? -11.031 -37.969 -4.914 1 98.44 118 GLY A N 1
ATOM 951 C CA . GLY A 1 118 ? -11.234 -36.906 -3.943 1 98.44 118 GLY A CA 1
ATOM 952 C C . GLY A 1 118 ? -12.195 -37.312 -2.838 1 98.44 118 GLY A C 1
ATOM 953 O O . GLY A 1 118 ? -12.336 -36.562 -1.852 1 98.44 118 GLY A O 1
ATOM 954 N N . LEU A 1 119 ? -12.797 -38.5 -2.965 1 98.5 119 LEU A N 1
ATOM 955 C CA . LEU A 1 119 ? -13.883 -38.844 -2.053 1 98.5 119 LEU A CA 1
ATOM 956 C C . LEU A 1 119 ? -13.469 -39.938 -1.1 1 98.5 119 LEU A C 1
ATOM 958 O O . LEU A 1 119 ? -14.219 -40.312 -0.189 1 98.5 119 LEU A O 1
ATOM 962 N N . GLU A 1 120 ? -12.227 -40.469 -1.252 1 98.38 120 GLU A N 1
ATOM 963 C CA . GLU A 1 120 ? -11.766 -41.594 -0.422 1 98.38 120 GLU A CA 1
ATOM 964 C C . GLU A 1 120 ? -11.562 -41.125 1.024 1 98.38 120 GLU A C 1
ATOM 966 O O . GLU A 1 120 ? -11.219 -39.969 1.283 1 98.38 120 GLU A O 1
ATOM 971 N N . ASP A 1 121 ? -11.711 -42.062 1.892 1 97.56 121 ASP A N 1
ATOM 972 C CA . ASP A 1 121 ? -11.406 -41.812 3.297 1 97.56 121 ASP A CA 1
ATOM 973 C C . ASP A 1 121 ? -9.898 -41.844 3.551 1 97.56 121 ASP A C 1
ATOM 975 O O . ASP A 1 121 ? -9.383 -41.094 4.367 1 97.56 121 ASP A O 1
ATOM 979 N N . GLU A 1 122 ? -9.297 -42.75 2.838 1 98.38 122 GLU A N 1
ATOM 980 C CA . GLU A 1 122 ? -7.855 -42.938 2.986 1 98.38 122 GLU A CA 1
ATOM 981 C C . GLU A 1 122 ? -7.121 -42.562 1.695 1 98.38 122 GLU A C 1
ATOM 983 O O . GLU A 1 122 ? -7.637 -42.812 0.6 1 98.38 122 GLU A O 1
ATOM 988 N N . PRO A 1 123 ? -5.957 -42.062 1.826 1 98.75 123 PRO A N 1
ATOM 989 C CA . PRO A 1 123 ? -5.203 -41.688 0.631 1 98.75 123 PRO A CA 1
ATOM 990 C C . PRO A 1 123 ? -4.633 -42.875 -0.119 1 98.75 123 PRO A C 1
ATOM 992 O O . PRO A 1 123 ? -4.539 -43.969 0.443 1 98.75 123 PRO A O 1
ATOM 995 N N . ASN A 1 124 ? -4.375 -42.719 -1.333 1 98.75 124 ASN A N 1
ATOM 996 C CA . ASN A 1 124 ? -3.65 -43.688 -2.156 1 98.75 124 ASN A CA 1
ATOM 997 C C . ASN A 1 124 ? -2.172 -43.75 -1.778 1 98.75 124 ASN A C 1
ATOM 999 O O . ASN A 1 124 ? -1.406 -42.844 -2.102 1 98.75 124 ASN A O 1
ATOM 1003 N N . GLU A 1 125 ? -1.767 -44.812 -1.16 1 98.75 125 GLU A N 1
ATOM 1004 C CA . GLU A 1 125 ? -0.408 -44.938 -0.639 1 98.75 125 GLU A CA 1
ATOM 1005 C C . GLU A 1 125 ? 0.62 -44.906 -1.767 1 98.75 125 GLU A C 1
ATOM 1007 O O . GLU A 1 125 ? 1.718 -44.344 -1.597 1 98.75 125 GLU A O 1
ATOM 1012 N N . GLU A 1 126 ? 0.328 -45.438 -2.873 1 98.5 126 GLU A N 1
ATOM 1013 C CA . GLU A 1 126 ? 1.267 -45.406 -3.99 1 98.5 126 GLU A CA 1
ATOM 1014 C C . GLU A 1 126 ? 1.584 -44 -4.422 1 98.5 126 GLU A C 1
ATOM 1016 O O . GLU A 1 126 ? 2.723 -43.688 -4.781 1 98.5 126 GLU A O 1
ATOM 1021 N N . GLY A 1 127 ? 0.561 -43.156 -4.395 1 98.56 127 GLY A N 1
ATOM 1022 C CA . GLY A 1 127 ? 0.783 -41.75 -4.684 1 98.56 127 GLY A CA 1
ATOM 1023 C C . GLY A 1 127 ? 1.685 -41.094 -3.674 1 98.56 127 GLY A C 1
ATOM 1024 O O . GLY A 1 127 ? 2.621 -40.375 -4.047 1 98.56 127 GLY A O 1
ATOM 1025 N N . LEU A 1 128 ? 1.439 -41.312 -2.422 1 98.81 128 LEU A N 1
ATOM 1026 C CA . LEU A 1 128 ? 2.264 -40.75 -1.357 1 98.81 128 LEU A CA 1
ATOM 1027 C C . LEU A 1 128 ? 3.707 -41.219 -1.476 1 98.81 128 LEU A C 1
ATOM 1029 O O . LEU A 1 128 ? 4.641 -40.438 -1.317 1 98.81 128 LEU A O 1
ATOM 1033 N N . ALA A 1 129 ? 3.854 -42.5 -1.787 1 98.75 129 ALA A N 1
ATOM 1034 C CA . ALA A 1 129 ? 5.176 -43.094 -1.87 1 98.75 129 ALA A CA 1
ATOM 1035 C C . ALA A 1 129 ? 5.984 -42.5 -3.018 1 98.75 129 ALA A C 1
ATOM 1037 O O . ALA A 1 129 ? 7.207 -42.375 -2.918 1 98.75 129 ALA A O 1
ATOM 1038 N N . PHE A 1 130 ? 5.34 -42.25 -4.062 1 98.69 130 PHE A N 1
ATOM 1039 C CA . PHE A 1 130 ? 6.023 -41.594 -5.18 1 98.69 130 PHE A CA 1
ATOM 1040 C C . PHE A 1 130 ? 6.672 -40.312 -4.742 1 98.69 130 PHE A C 1
ATOM 1042 O O . PHE A 1 130 ? 7.855 -40.062 -4.996 1 98.69 130 PHE A O 1
ATOM 1049 N N . TYR A 1 131 ? 5.918 -39.438 -4.078 1 98.88 131 TYR A N 1
ATOM 1050 C CA . TYR A 1 131 ? 6.465 -38.156 -3.664 1 98.88 131 TYR A CA 1
ATOM 1051 C C . TYR A 1 131 ? 7.469 -38.312 -2.531 1 98.88 131 TYR A C 1
ATOM 1053 O O . TYR A 1 131 ? 8.414 -37.531 -2.41 1 98.88 131 TYR A O 1
ATOM 1061 N N . ASP A 1 132 ? 7.312 -39.406 -1.711 1 98.81 132 ASP A N 1
ATOM 1062 C CA . ASP A 1 132 ? 8.391 -39.719 -0.79 1 98.81 132 ASP A CA 1
ATOM 1063 C C . ASP A 1 132 ? 9.727 -39.844 -1.527 1 98.81 132 ASP A C 1
ATOM 1065 O O . ASP A 1 132 ? 10.734 -39.312 -1.09 1 98.81 132 ASP A O 1
ATOM 1069 N N . LYS A 1 133 ? 9.641 -40.656 -2.586 1 98.81 133 LYS A N 1
ATOM 1070 C CA . LYS A 1 133 ? 10.844 -40.906 -3.367 1 98.81 133 LYS A CA 1
ATOM 1071 C C . LYS A 1 133 ? 11.383 -39.625 -3.975 1 98.81 133 LYS A C 1
ATOM 1073 O O . LYS A 1 133 ? 12.602 -39.406 -4.012 1 98.81 133 LYS A O 1
ATOM 1078 N N . VAL A 1 134 ? 10.508 -38.781 -4.438 1 98.88 134 VAL A N 1
ATOM 1079 C CA . VAL A 1 134 ? 10.906 -37.5 -5.023 1 98.88 134 VAL A CA 1
ATOM 1080 C C . VAL A 1 134 ? 11.594 -36.625 -3.965 1 98.88 134 VAL A C 1
ATOM 1082 O O . VAL A 1 134 ? 12.688 -36.094 -4.195 1 98.88 134 VAL A O 1
ATOM 1085 N N . PHE A 1 135 ? 10.961 -36.5 -2.795 1 98.88 135 PHE A N 1
ATOM 1086 C CA . PHE A 1 135 ? 11.508 -35.656 -1.731 1 98.88 135 PHE A CA 1
ATOM 1087 C C . PHE A 1 135 ? 12.82 -36.219 -1.211 1 98.88 135 PHE A C 1
ATOM 1089 O O . PHE A 1 135 ? 13.742 -35.469 -0.882 1 98.88 135 PHE A O 1
ATOM 1096 N N . ASP A 1 136 ? 12.891 -37.562 -1.13 1 98.88 136 ASP A N 1
ATOM 1097 C CA . ASP A 1 136 ? 14.133 -38.219 -0.715 1 98.88 136 ASP A CA 1
ATOM 1098 C C . ASP A 1 136 ? 15.258 -37.906 -1.703 1 98.88 136 ASP A C 1
ATOM 1100 O O . ASP A 1 136 ? 16.391 -37.656 -1.299 1 98.88 136 ASP A O 1
ATOM 1104 N N . GLU A 1 137 ? 14.914 -38 -2.979 1 98.88 137 GLU A N 1
ATOM 1105 C CA . GLU A 1 137 ? 15.922 -37.719 -3.998 1 98.88 137 GLU A CA 1
ATOM 1106 C C . GLU A 1 137 ? 16.406 -36.25 -3.904 1 98.88 137 GLU A C 1
ATOM 1108 O O . GLU A 1 137 ? 17.594 -36 -4.059 1 98.88 137 GLU A O 1
ATOM 1113 N N . LEU A 1 138 ? 15.508 -35.312 -3.688 1 98.94 138 LEU A N 1
ATOM 1114 C CA . LEU A 1 138 ? 15.883 -33.906 -3.502 1 98.94 138 LEU A CA 1
ATOM 1115 C C . LEU A 1 138 ? 16.797 -33.75 -2.299 1 98.94 138 LEU A C 1
ATOM 1117 O O . LEU A 1 138 ? 17.812 -33.031 -2.373 1 98.94 138 LEU A O 1
ATOM 1121 N N . ALA A 1 139 ? 16.453 -34.375 -1.229 1 98.75 139 ALA A N 1
ATOM 1122 C CA . ALA A 1 139 ? 17.219 -34.281 0.013 1 98.75 139 ALA A CA 1
ATOM 1123 C C . ALA A 1 139 ? 18.641 -34.781 -0.183 1 98.75 139 ALA A C 1
ATOM 1125 O O . ALA A 1 139 ? 19.578 -34.25 0.432 1 98.75 139 ALA A O 1
ATOM 1126 N N . LYS A 1 140 ? 18.766 -35.781 -1.04 1 98.5 140 LYS A N 1
ATOM 1127 C CA . LYS A 1 140 ? 20.078 -36.344 -1.349 1 98.5 140 LYS A CA 1
ATOM 1128 C C . LYS A 1 140 ? 21.031 -35.25 -1.83 1 98.5 140 LYS A C 1
ATOM 1130 O O . LYS A 1 140 ? 22.234 -35.312 -1.595 1 98.5 140 LYS A O 1
ATOM 1135 N N . TYR A 1 141 ? 20.469 -34.25 -2.469 1 98.62 141 TYR A N 1
ATOM 1136 C CA . TYR A 1 141 ? 21.281 -33.219 -3.062 1 98.62 141 TYR A CA 1
ATOM 1137 C C . TYR A 1 141 ? 21.156 -31.906 -2.279 1 98.62 141 TYR A C 1
ATOM 1139 O O . TYR A 1 141 ? 21.656 -30.875 -2.709 1 98.62 141 TYR A O 1
ATOM 1147 N N . GLY A 1 142 ? 20.438 -31.922 -1.166 1 98.31 142 GLY A N 1
ATOM 1148 C CA . GLY A 1 142 ? 20.266 -30.734 -0.351 1 98.31 142 GLY A CA 1
ATOM 1149 C C . GLY A 1 142 ? 19.328 -29.719 -0.983 1 98.31 142 GLY A C 1
ATOM 1150 O O . GLY A 1 142 ? 19.453 -28.516 -0.726 1 98.31 142 GLY A O 1
ATOM 1151 N N . ILE A 1 143 ? 18.438 -30.109 -1.868 1 98.81 143 ILE A N 1
ATOM 1152 C CA . ILE A 1 143 ? 17.469 -29.219 -2.504 1 98.81 143 ILE A CA 1
ATOM 1153 C C . ILE A 1 143 ? 16.188 -29.172 -1.674 1 98.81 143 ILE A C 1
ATOM 1155 O O . ILE A 1 143 ? 15.586 -30.203 -1.401 1 98.81 143 ILE A O 1
ATOM 1159 N N . GLU A 1 144 ? 15.789 -27.984 -1.228 1 98.56 144 GLU A N 1
ATOM 1160 C CA . GLU A 1 144 ? 14.57 -27.797 -0.453 1 98.56 144 GLU A CA 1
ATOM 1161 C C . GLU A 1 144 ? 13.336 -27.812 -1.354 1 98.56 144 GLU A C 1
ATOM 1163 O O . GLU A 1 144 ? 13.289 -27.094 -2.361 1 98.56 144 GLU A O 1
ATOM 1168 N N . PRO A 1 145 ? 12.367 -28.656 -1.012 1 98.81 145 PRO A N 1
ATOM 1169 C CA . PRO A 1 145 ? 11.117 -28.562 -1.779 1 98.81 145 PRO A CA 1
ATOM 1170 C C . PRO A 1 145 ? 10.258 -27.375 -1.37 1 98.81 145 PRO A C 1
ATOM 1172 O O . PRO A 1 145 ? 10.164 -27.047 -0.184 1 98.81 145 PRO A O 1
ATOM 1175 N N . LEU A 1 146 ? 9.734 -26.609 -2.297 1 98.88 146 LEU A N 1
ATOM 1176 C CA . LEU A 1 146 ? 8.586 -25.719 -2.174 1 98.88 146 LEU A CA 1
ATOM 1177 C C . LEU A 1 146 ? 7.348 -26.328 -2.82 1 98.88 146 LEU A C 1
ATOM 1179 O O . LEU A 1 146 ? 7.258 -26.406 -4.047 1 98.88 146 LEU A O 1
ATOM 1183 N N . VAL A 1 147 ? 6.379 -26.719 -1.988 1 98.88 147 VAL A N 1
ATOM 1184 C CA . VAL A 1 147 ? 5.328 -27.594 -2.502 1 98.88 147 VAL A CA 1
ATOM 1185 C C . VAL A 1 147 ? 4.016 -26.828 -2.594 1 98.88 147 VAL A C 1
ATOM 1187 O O . VAL A 1 147 ? 3.576 -26.219 -1.617 1 98.88 147 VAL A O 1
ATOM 1190 N N . THR A 1 148 ? 3.447 -26.828 -3.73 1 98.81 148 THR A N 1
ATOM 1191 C CA . THR A 1 148 ? 2.094 -26.328 -3.938 1 98.81 148 THR A CA 1
ATOM 1192 C C . THR A 1 148 ? 1.08 -27.469 -3.881 1 98.81 148 THR A C 1
ATOM 1194 O O . THR A 1 148 ? 1.22 -28.469 -4.59 1 98.81 148 THR A O 1
ATOM 1197 N N . MET A 1 149 ? 0.048 -27.297 -3.084 1 98.69 149 MET A N 1
ATOM 1198 C CA . MET A 1 149 ? -0.915 -28.375 -2.863 1 98.69 149 MET A CA 1
ATOM 1199 C C . MET A 1 149 ? -1.907 -28.453 -4.02 1 98.69 149 MET A C 1
ATOM 1201 O O . MET A 1 149 ? -2.336 -29.547 -4.391 1 98.69 149 MET A O 1
ATOM 1205 N N . SER A 1 150 ? -2.26 -27.328 -4.508 1 97.94 150 SER A N 1
ATOM 1206 C CA . SER A 1 150 ? -3.188 -27.297 -5.637 1 97.94 150 SER A CA 1
ATOM 1207 C C . SER A 1 150 ? -2.66 -26.422 -6.762 1 97.94 150 SER A C 1
ATOM 1209 O O . SER A 1 150 ? -2.682 -25.188 -6.66 1 97.94 150 SER A O 1
ATOM 1211 N N . HIS A 1 151 ? -2.217 -26.984 -7.824 1 97.88 151 HIS A N 1
ATOM 1212 C CA . HIS A 1 151 ? -1.766 -26.312 -9.039 1 97.88 151 HIS A CA 1
ATOM 1213 C C . HIS A 1 151 ? -2.582 -26.75 -10.25 1 97.88 151 HIS A C 1
ATOM 1215 O O . HIS A 1 151 ? -2.051 -27.391 -11.164 1 97.88 151 HIS A O 1
ATOM 1221 N N . TYR A 1 152 ? -3.867 -26.422 -10.289 1 94.94 152 TYR A N 1
ATOM 1222 C CA . TYR A 1 152 ? -4.824 -26.562 -11.383 1 94.94 152 TYR A CA 1
ATOM 1223 C C . TYR A 1 152 ? -5.105 -28.031 -11.672 1 94.94 152 TYR A C 1
ATOM 1225 O O . TYR A 1 152 ? -5.199 -28.438 -12.828 1 94.94 152 TYR A O 1
ATOM 1233 N N . GLU A 1 153 ? -5.172 -28.891 -10.719 1 92.5 153 GLU A N 1
ATOM 1234 C CA . GLU A 1 153 ? -5.41 -30.312 -10.961 1 92.5 153 GLU A CA 1
ATOM 1235 C C . GLU A 1 153 ? -6.199 -30.953 -9.82 1 92.5 153 GLU A C 1
ATOM 1237 O O . GLU A 1 153 ? -5.617 -31.516 -8.891 1 92.5 153 GLU A O 1
ATOM 1242 N N . MET A 1 154 ? -7.449 -30.766 -9.836 1 97.25 154 MET A N 1
ATOM 1243 C CA . MET A 1 154 ? -8.328 -31.438 -8.883 1 97.25 154 MET A CA 1
ATOM 1244 C C . MET A 1 154 ? -8.953 -32.688 -9.508 1 97.25 154 MET A C 1
ATOM 1246 O O . MET A 1 154 ? -9.078 -32.781 -10.727 1 97.25 154 MET A O 1
ATOM 1250 N N . PRO A 1 155 ? -9.328 -33.688 -8.695 1 98.62 155 PRO A N 1
ATOM 1251 C CA . PRO A 1 155 ? -9.977 -34.875 -9.25 1 98.62 155 PRO A CA 1
ATOM 1252 C C . PRO A 1 155 ? -11.227 -34.531 -10.062 1 98.62 155 PRO A C 1
ATOM 1254 O O . PRO A 1 155 ? -12.078 -33.781 -9.602 1 98.62 155 PRO A O 1
ATOM 1257 N N . ILE A 1 156 ? -11.32 -35.125 -11.25 1 98.44 156 ILE A N 1
ATOM 1258 C CA . ILE A 1 156 ? -12.406 -34.844 -12.172 1 98.44 156 ILE A CA 1
ATOM 1259 C C . ILE A 1 156 ? -13.742 -35.25 -11.547 1 98.44 156 ILE A C 1
ATOM 1261 O O . ILE A 1 156 ? -14.766 -34.594 -11.789 1 98.44 156 ILE A O 1
ATOM 1265 N N . THR A 1 157 ? -13.734 -36.219 -10.648 1 98.62 157 THR A N 1
ATOM 1266 C CA . THR A 1 157 ? -14.93 -36.688 -9.953 1 98.62 157 THR A CA 1
ATOM 1267 C C . THR A 1 157 ? -15.555 -35.562 -9.133 1 98.62 157 THR A C 1
ATOM 1269 O O . THR A 1 157 ? -16.781 -35.469 -9.016 1 98.62 157 THR A O 1
ATOM 1272 N N . LEU A 1 158 ? -14.727 -34.719 -8.539 1 98.75 158 LEU A N 1
ATOM 1273 C CA . LEU A 1 158 ? -15.234 -33.594 -7.75 1 98.75 158 LEU A CA 1
ATOM 1274 C C . LEU A 1 158 ? -15.914 -32.562 -8.641 1 98.75 158 LEU A C 1
ATOM 1276 O O . LEU A 1 158 ? -16.859 -31.906 -8.211 1 98.75 158 LEU A O 1
ATOM 1280 N N . VAL A 1 159 ? -15.438 -32.438 -9.875 1 98.56 159 VAL A N 1
ATOM 1281 C CA . VAL A 1 159 ? -16.078 -31.562 -10.852 1 98.56 159 VAL A CA 1
ATOM 1282 C C . VAL A 1 159 ? -17.438 -32.156 -11.242 1 98.56 159 VAL A C 1
ATOM 1284 O O . VAL A 1 159 ? -18.453 -31.453 -11.234 1 98.56 159 VAL A O 1
ATOM 1287 N N . GLN A 1 160 ? -17.438 -33.406 -11.508 1 98.25 160 GLN A N 1
ATOM 1288 C CA . GLN A 1 160 ? -18.641 -34.094 -11.953 1 98.25 160 GLN A CA 1
ATOM 1289 C C . GLN A 1 160 ? -19.719 -34.094 -10.859 1 98.25 160 GLN A C 1
ATOM 1291 O O . GLN A 1 160 ? -20.891 -33.875 -11.133 1 98.25 160 GLN A O 1
ATOM 1296 N N . LYS A 1 161 ? -19.297 -34.281 -9.648 1 98.38 161 LYS A N 1
ATOM 1297 C CA . LYS A 1 161 ? -20.25 -34.469 -8.555 1 98.38 161 LYS A CA 1
ATOM 1298 C C . LYS A 1 161 ? -20.688 -33.125 -7.977 1 98.38 161 LYS A C 1
ATOM 1300 O O . LYS A 1 161 ? -21.859 -32.938 -7.613 1 98.38 161 LYS A O 1
ATOM 1305 N N . TYR A 1 162 ? -19.719 -32.188 -7.887 1 98.38 162 TYR A N 1
ATOM 1306 C CA . TYR A 1 162 ? -19.984 -31 -7.098 1 98.38 162 TYR A CA 1
ATOM 1307 C C . TYR A 1 162 ? -19.859 -29.734 -7.949 1 98.38 162 TYR A C 1
ATOM 1309 O O . TYR A 1 162 ? -20.109 -28.625 -7.469 1 98.38 162 TYR A O 1
ATOM 1317 N N . ASN A 1 163 ? -19.406 -29.875 -9.203 1 98.38 163 ASN A N 1
ATOM 1318 C CA . ASN A 1 163 ? -19 -28.75 -10.047 1 98.38 163 ASN A CA 1
ATOM 1319 C C . ASN A 1 163 ? -17.859 -27.953 -9.43 1 98.38 163 ASN A C 1
ATOM 1321 O O . ASN A 1 163 ? -17.906 -26.719 -9.391 1 98.38 163 ASN A O 1
ATOM 1325 N N . GLY A 1 164 ? -16.938 -28.719 -8.898 1 98.31 164 GLY A N 1
ATOM 1326 C CA . GLY A 1 164 ? -15.703 -28.172 -8.336 1 98.31 164 GLY A CA 1
ATOM 1327 C C . GLY A 1 164 ? -15.938 -27.328 -7.094 1 98.31 164 GLY A C 1
ATOM 1328 O O . GLY A 1 164 ? -16.656 -27.75 -6.184 1 98.31 164 GLY A O 1
ATOM 1329 N N . TRP A 1 165 ? -15.359 -26.203 -6.996 1 98.5 165 TRP A N 1
ATOM 1330 C CA . TRP A 1 165 ? -15.297 -25.344 -5.816 1 98.5 165 TRP A CA 1
ATOM 1331 C C . TRP A 1 165 ? -16.578 -24.516 -5.676 1 98.5 165 TRP A C 1
ATOM 1333 O O . TRP A 1 165 ? -16.719 -23.734 -4.734 1 98.5 165 TRP A O 1
ATOM 1343 N N . GLN A 1 166 ? -17.422 -24.688 -6.605 1 97.12 166 GLN A N 1
ATOM 1344 C CA . GLN A 1 166 ? -18.75 -24.125 -6.383 1 97.12 166 GLN A CA 1
ATOM 1345 C C . GLN A 1 166 ? -19.359 -24.641 -5.082 1 97.12 166 GLN A C 1
ATOM 1347 O O . GLN A 1 166 ? -20.078 -23.906 -4.395 1 97.12 166 GLN A O 1
ATOM 1352 N N . SER A 1 167 ? -19.047 -25.812 -4.801 1 97.94 167 SER A N 1
ATOM 1353 C CA . SER A 1 167 ? -19.625 -26.484 -3.637 1 97.94 167 SER A CA 1
ATOM 1354 C C . SER A 1 167 ? -18.75 -26.297 -2.404 1 97.94 167 SER A C 1
ATOM 1356 O O . SER A 1 167 ? -17.531 -26.484 -2.469 1 97.94 167 SER A O 1
ATOM 1358 N N . ARG A 1 168 ? -19.312 -26.047 -1.291 1 98.06 168 ARG A N 1
ATOM 1359 C CA . ARG A 1 168 ? -18.609 -25.875 -0.021 1 9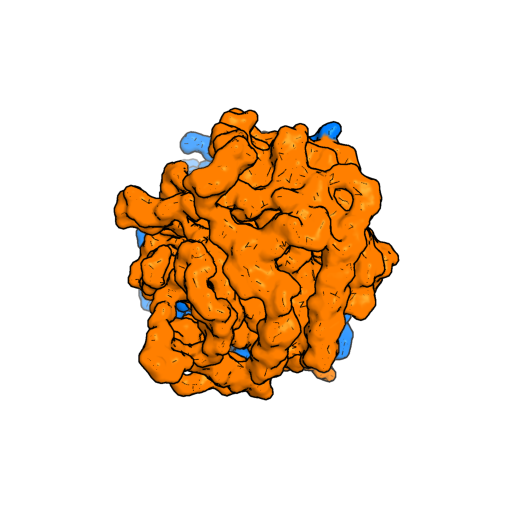8.06 168 ARG A CA 1
ATOM 1360 C C . ARG A 1 168 ? -18.031 -27.188 0.462 1 98.06 168 ARG A C 1
ATOM 1362 O O . ARG A 1 168 ? -17.109 -27.203 1.287 1 98.06 168 ARG A O 1
ATOM 1369 N N . GLU A 1 169 ? -18.516 -28.328 -0.046 1 98.44 169 GLU A N 1
ATOM 1370 C CA . GLU A 1 169 ? -18.062 -29.656 0.355 1 98.44 169 GLU A CA 1
ATOM 1371 C C . GLU A 1 169 ? -16.562 -29.828 0.099 1 98.44 169 GLU A C 1
ATOM 1373 O O . GLU A 1 169 ? -15.891 -30.594 0.789 1 98.44 169 GLU A O 1
ATOM 1378 N N . LEU A 1 170 ? -16.094 -29.109 -0.821 1 98.75 170 LEU A N 1
ATOM 1379 C CA . LEU A 1 170 ? -14.688 -29.266 -1.192 1 98.75 170 LEU A CA 1
ATOM 1380 C C . LEU A 1 170 ? -13.773 -28.734 -0.102 1 98.75 170 LEU A C 1
ATOM 1382 O O . LEU A 1 170 ? -12.586 -29.062 -0.058 1 98.75 170 LEU A O 1
ATOM 1386 N N . ILE A 1 171 ? -14.281 -27.844 0.771 1 98.75 171 ILE A N 1
ATOM 1387 C CA . ILE A 1 171 ? -13.469 -27.312 1.862 1 98.75 171 ILE A CA 1
ATOM 1388 C C . ILE A 1 171 ? -12.961 -28.453 2.727 1 98.75 171 ILE A C 1
ATOM 1390 O O . ILE A 1 171 ? -11.75 -28.578 2.951 1 98.75 171 ILE A O 1
ATOM 1394 N N . GLY A 1 172 ? -13.898 -29.297 3.125 1 98.69 172 GLY A N 1
ATOM 1395 C CA . GLY A 1 172 ? -13.508 -30.422 3.965 1 98.69 172 GLY A CA 1
ATOM 1396 C C . GLY A 1 172 ? -12.625 -31.422 3.254 1 98.69 172 GLY A C 1
ATOM 1397 O O . GLY A 1 172 ? -11.703 -31.969 3.854 1 98.69 172 GLY A O 1
ATOM 1398 N N . LEU A 1 173 ? -12.883 -31.688 1.997 1 98.81 173 LEU A N 1
ATOM 1399 C CA . LEU A 1 173 ? -12.094 -32.625 1.209 1 98.81 173 LEU A CA 1
ATOM 1400 C C . LEU A 1 173 ? -10.664 -32.125 1.027 1 98.81 173 LEU A C 1
ATOM 1402 O O . LEU A 1 173 ? -9.711 -32.875 1.127 1 98.81 173 LEU A O 1
ATOM 1406 N N . PHE A 1 174 ? -10.531 -30.828 0.847 1 98.75 174 PHE A N 1
ATOM 1407 C CA . PHE A 1 174 ? -9.203 -30.234 0.685 1 98.75 174 PHE A CA 1
ATOM 1408 C C . PHE A 1 174 ? -8.453 -30.234 2.008 1 98.75 174 PHE A C 1
ATOM 1410 O O . PHE A 1 174 ? -7.242 -30.469 2.039 1 98.75 174 PHE A O 1
ATOM 1417 N N . GLU A 1 175 ? -9.164 -29.859 3.076 1 98.75 175 GLU A N 1
ATOM 1418 C CA . GLU A 1 175 ? -8.516 -29.891 4.383 1 98.75 175 GLU A CA 1
ATOM 1419 C C . GLU A 1 175 ? -7.98 -31.281 4.691 1 98.75 175 GLU A C 1
ATOM 1421 O O . GLU A 1 175 ? -6.863 -31.438 5.195 1 98.75 175 GLU A O 1
ATOM 1426 N N . LYS A 1 176 ? -8.789 -32.312 4.391 1 98.75 176 LYS A N 1
ATOM 1427 C CA . LYS A 1 176 ? -8.328 -33.688 4.578 1 98.75 176 LYS A CA 1
ATOM 1428 C C . LYS A 1 176 ? -7.062 -33.969 3.773 1 98.75 176 LYS A C 1
ATOM 1430 O O . LYS A 1 176 ? -6.09 -34.5 4.305 1 98.75 176 LYS A O 1
ATOM 1435 N N . TYR A 1 177 ? -7.125 -33.594 2.555 1 98.69 177 TYR A N 1
ATOM 1436 C CA . TYR A 1 177 ? -5.984 -33.719 1.653 1 98.69 177 TYR A CA 1
ATOM 1437 C C . TYR A 1 177 ? -4.762 -33 2.219 1 98.69 177 TYR A C 1
ATOM 1439 O O . TYR A 1 177 ? -3.684 -33.594 2.322 1 98.69 177 TYR A O 1
ATOM 1447 N N . GLY A 1 178 ? -4.938 -31.75 2.641 1 98.62 178 GLY A N 1
ATOM 1448 C CA . GLY A 1 178 ? -3.852 -30.969 3.221 1 98.62 178 GLY A CA 1
ATOM 1449 C C . GLY A 1 178 ? -3.275 -31.609 4.477 1 98.62 178 GLY A C 1
ATOM 1450 O O . GLY A 1 178 ? -2.055 -31.672 4.637 1 98.62 178 GLY A O 1
ATOM 1451 N N . ARG A 1 179 ? -4.141 -32.062 5.344 1 98.62 179 ARG A N 1
ATOM 1452 C CA . ARG A 1 179 ? -3.705 -32.688 6.586 1 98.62 179 ARG A CA 1
ATOM 1453 C C . ARG A 1 179 ? -2.895 -33.938 6.312 1 98.62 179 ARG A C 1
ATOM 1455 O O . ARG A 1 179 ? -1.901 -34.219 6.992 1 98.62 179 ARG A O 1
ATOM 1462 N N . VAL A 1 180 ? -3.328 -34.719 5.312 1 98.81 180 VAL A N 1
ATOM 1463 C CA . VAL A 1 180 ? -2.607 -35.938 4.941 1 98.81 180 VAL A CA 1
ATOM 1464 C C . VAL A 1 180 ? -1.199 -35.562 4.473 1 98.81 180 VAL A C 1
ATOM 1466 O O . VAL A 1 180 ? -0.22 -36.188 4.887 1 98.81 180 VAL A O 1
ATOM 1469 N N . LEU A 1 181 ? -1.083 -34.562 3.643 1 98.75 181 LEU A N 1
ATOM 1470 C CA . LEU A 1 181 ? 0.217 -34.156 3.133 1 98.75 181 LEU A CA 1
ATOM 1471 C C . LEU A 1 181 ? 1.107 -33.656 4.266 1 98.75 181 LEU A C 1
ATOM 1473 O O . LEU A 1 181 ? 2.279 -34.031 4.348 1 98.75 181 LEU A O 1
ATOM 1477 N N . LEU A 1 182 ? 0.548 -32.812 5.109 1 98.62 182 LEU A N 1
ATOM 1478 C CA . LEU A 1 182 ? 1.313 -32.25 6.215 1 98.62 182 LEU A CA 1
ATOM 1479 C C . LEU A 1 182 ? 1.804 -33.344 7.156 1 98.62 182 LEU A C 1
ATOM 1481 O O . LEU A 1 182 ? 2.953 -33.312 7.602 1 98.62 182 LEU A O 1
ATOM 1485 N N . ASN A 1 183 ? 0.916 -34.281 7.441 1 98.5 183 ASN A N 1
ATOM 1486 C CA . ASN A 1 183 ? 1.304 -35.375 8.328 1 98.5 183 ASN A CA 1
ATOM 1487 C C . ASN A 1 183 ? 2.398 -36.219 7.703 1 98.5 183 ASN A C 1
ATOM 1489 O O . ASN A 1 183 ? 3.369 -36.594 8.375 1 98.5 183 ASN A O 1
ATOM 1493 N N . ARG A 1 184 ? 2.297 -36.531 6.473 1 98.62 184 ARG A N 1
ATOM 1494 C CA . ARG A 1 184 ? 3.209 -37.438 5.789 1 98.62 184 ARG A CA 1
ATOM 1495 C C . ARG A 1 184 ? 4.574 -36.812 5.582 1 98.62 184 ARG A C 1
ATOM 1497 O O . ARG A 1 184 ? 5.605 -37.469 5.699 1 98.62 184 ARG A O 1
ATOM 1504 N N . TYR A 1 185 ? 4.562 -35.5 5.277 1 98.56 185 TYR A N 1
ATOM 1505 C CA . TYR A 1 185 ? 5.785 -34.906 4.766 1 98.56 185 TYR A CA 1
ATOM 1506 C C . TYR A 1 185 ? 6.297 -33.812 5.715 1 98.56 185 TYR A C 1
ATOM 1508 O O . TYR A 1 185 ? 7.141 -33 5.34 1 98.56 185 TYR A O 1
ATOM 1516 N N . LYS A 1 186 ? 5.852 -33.688 6.969 1 96.94 186 LYS A N 1
ATOM 1517 C CA . LYS A 1 186 ? 6.176 -32.656 7.93 1 96.94 186 LYS A CA 1
ATOM 1518 C C . LYS A 1 186 ? 7.684 -32.562 8.156 1 96.94 186 LYS A C 1
ATOM 1520 O O . LYS A 1 186 ? 8.211 -31.484 8.461 1 96.94 186 LYS A O 1
ATOM 1525 N N . ASP A 1 187 ? 8.438 -33.656 7.938 1 96.88 187 ASP A N 1
ATOM 1526 C CA . ASP A 1 187 ? 9.875 -33.688 8.188 1 96.88 187 ASP A CA 1
ATOM 1527 C C . ASP A 1 187 ? 10.656 -33.531 6.883 1 96.88 187 ASP A C 1
ATOM 1529 O O . ASP A 1 187 ? 11.891 -33.438 6.898 1 96.88 187 ASP A O 1
ATOM 1533 N N . LYS A 1 188 ? 9.961 -33.469 5.762 1 97.88 188 LYS A N 1
ATOM 1534 C CA . LYS A 1 188 ? 10.641 -33.438 4.469 1 97.88 188 LYS A CA 1
ATOM 1535 C C . LYS A 1 188 ? 10.414 -32.125 3.75 1 97.88 188 LYS A C 1
ATOM 1537 O O . LYS A 1 188 ? 11.219 -31.719 2.902 1 97.88 188 LYS A O 1
ATOM 1542 N N . VAL A 1 189 ? 9.312 -31.469 4.062 1 98.5 189 VAL A N 1
ATOM 1543 C CA . VAL A 1 189 ? 8.93 -30.266 3.34 1 98.5 189 VAL A CA 1
ATOM 1544 C C . VAL A 1 189 ? 8.773 -29.109 4.32 1 98.5 189 VAL A C 1
ATOM 1546 O O . VAL A 1 189 ? 7.973 -29.172 5.254 1 98.5 189 VAL A O 1
ATOM 1549 N N . LYS A 1 190 ? 9.492 -28.047 4.062 1 97.81 190 LYS A N 1
ATOM 1550 C CA . LYS A 1 190 ? 9.492 -26.906 4.957 1 97.81 190 LYS A CA 1
ATOM 1551 C C . LYS A 1 190 ? 8.594 -25.781 4.426 1 97.81 190 LYS A C 1
ATOM 1553 O O . LYS A 1 190 ? 8.031 -25.016 5.199 1 97.81 190 LYS A O 1
ATOM 1558 N N . TYR A 1 191 ? 8.453 -25.656 3.129 1 98.69 191 TYR A N 1
ATOM 1559 C CA . TYR A 1 191 ? 7.73 -24.562 2.504 1 98.69 191 TYR A CA 1
ATOM 1560 C C . TYR A 1 191 ? 6.535 -25.078 1.705 1 98.69 191 TYR A C 1
ATOM 1562 O O . TYR A 1 191 ? 6.684 -25.938 0.845 1 98.69 191 TYR A O 1
ATOM 1570 N N . TRP A 1 192 ? 5.383 -24.5 2.002 1 98.81 192 TRP A N 1
ATOM 1571 C CA . TRP A 1 192 ? 4.148 -24.938 1.353 1 98.81 192 TRP A CA 1
ATOM 1572 C C . TRP A 1 192 ? 3.41 -23.734 0.75 1 98.81 192 TRP A C 1
ATOM 1574 O O . TRP A 1 192 ? 3.553 -22.609 1.223 1 98.81 192 TRP A O 1
ATOM 1584 N N . ILE A 1 193 ? 2.689 -23.953 -0.296 1 98.81 193 ILE A N 1
ATOM 1585 C CA . ILE A 1 193 ? 1.686 -23.062 -0.881 1 98.81 193 ILE A CA 1
ATOM 1586 C C . ILE A 1 193 ? 0.383 -23.844 -1.092 1 98.81 193 ILE A C 1
ATOM 1588 O O . ILE A 1 193 ? 0.389 -24.953 -1.631 1 98.81 193 ILE A O 1
ATOM 1592 N N . THR A 1 194 ? -0.709 -23.312 -0.664 1 98.56 194 THR A N 1
ATOM 1593 C CA . THR A 1 194 ? -1.953 -24.078 -0.751 1 98.56 194 THR A CA 1
ATOM 1594 C C . THR A 1 194 ? -2.482 -24.078 -2.184 1 98.56 194 THR A C 1
ATOM 1596 O O . THR A 1 194 ? -2.668 -25.141 -2.777 1 98.56 194 THR A O 1
ATOM 1599 N N . PHE A 1 195 ? -2.645 -22.859 -2.715 1 98.5 195 PHE A N 1
ATOM 1600 C CA . PHE A 1 195 ? -3.205 -22.734 -4.055 1 98.5 195 PHE A CA 1
ATOM 1601 C C . PHE A 1 195 ? -2.277 -21.938 -4.957 1 98.5 195 PHE A C 1
ATOM 1603 O O . PHE A 1 195 ? -1.794 -20.875 -4.57 1 98.5 195 PHE A O 1
ATOM 1610 N N . ASN A 1 196 ? -2.045 -22.5 -6.168 1 98.25 196 ASN A N 1
ATOM 1611 C CA . ASN A 1 196 ? -1.305 -21.766 -7.18 1 98.25 196 ASN A CA 1
ATOM 1612 C C . ASN A 1 196 ? -2.141 -20.625 -7.766 1 98.25 196 ASN A C 1
ATOM 1614 O O . ASN A 1 196 ? -3.281 -20.844 -8.18 1 98.25 196 ASN A O 1
ATOM 1618 N N . GLU A 1 197 ? -1.582 -19.469 -7.828 1 97.19 197 GLU A N 1
ATOM 1619 C CA . GLU A 1 197 ? -2.188 -18.328 -8.508 1 97.19 197 GLU A CA 1
ATOM 1620 C C . GLU A 1 197 ? -3.703 -18.312 -8.328 1 97.19 197 GLU A C 1
ATOM 1622 O O . GLU A 1 197 ? -4.449 -18.438 -9.297 1 97.19 197 GLU A O 1
ATOM 1627 N N . MET A 1 198 ? -4.164 -18.016 -7.203 1 95.69 198 MET A N 1
ATOM 1628 C CA . MET A 1 198 ? -5.586 -18.094 -6.871 1 95.69 198 MET A CA 1
ATOM 1629 C C . MET A 1 198 ? -6.406 -17.188 -7.793 1 95.69 198 MET A C 1
ATOM 1631 O O . MET A 1 198 ? -7.574 -17.469 -8.055 1 95.69 198 MET A O 1
ATOM 1635 N N . ASN A 1 199 ? -5.809 -16.109 -8.297 1 94.06 199 ASN A N 1
ATOM 1636 C CA . ASN A 1 199 ? -6.531 -15.195 -9.172 1 94.06 199 ASN A CA 1
ATOM 1637 C C . ASN A 1 199 ? -6.801 -15.82 -10.539 1 94.06 199 ASN A C 1
ATOM 1639 O O . ASN A 1 199 ? -7.578 -15.281 -11.328 1 94.06 199 ASN A O 1
ATOM 1643 N N . MET A 1 200 ? -6.316 -17 -10.828 1 90.94 200 MET A N 1
ATOM 1644 C CA . MET A 1 200 ? -6.645 -17.75 -12.039 1 90.94 200 MET A CA 1
ATOM 1645 C C . MET A 1 200 ? -8.102 -18.188 -12.023 1 90.94 200 MET A C 1
ATOM 1647 O O . MET A 1 200 ? -8.711 -18.375 -13.078 1 90.94 200 MET A O 1
ATOM 1651 N N . SER A 1 201 ? -8.672 -18.359 -10.836 1 89.62 201 SER A N 1
ATOM 1652 C CA . SER A 1 201 ? -10.031 -18.859 -10.688 1 89.62 201 SER A CA 1
ATOM 1653 C C . SER A 1 201 ? -11.039 -17.984 -11.422 1 89.62 201 SER A C 1
ATOM 1655 O O . SER A 1 201 ? -12.062 -18.469 -11.914 1 89.62 201 SER A O 1
ATOM 1657 N N . LEU A 1 202 ? -10.781 -16.703 -11.523 1 87 202 LEU A N 1
ATOM 1658 C CA . LEU A 1 202 ? -11.727 -15.828 -12.195 1 87 202 LEU A CA 1
ATOM 1659 C C . LEU A 1 202 ? -11.352 -15.656 -13.664 1 87 202 LEU A C 1
ATOM 1661 O O . LEU A 1 202 ? -12.195 -15.289 -14.484 1 87 202 LEU A O 1
ATOM 1665 N N . HIS A 1 203 ? -10.125 -15.93 -13.977 1 85.44 203 HIS A N 1
ATOM 1666 C CA . HIS A 1 203 ? -9.688 -15.875 -15.367 1 85.44 203 HIS A CA 1
ATOM 1667 C C . HIS A 1 203 ? -10.164 -17.094 -16.141 1 85.44 203 HIS A C 1
ATOM 1669 O O . HIS A 1 203 ? -10.664 -16.969 -17.266 1 85.44 203 HIS A O 1
ATOM 1675 N N . SER A 1 204 ? -9.969 -18.25 -15.539 1 91.69 204 SER A N 1
ATOM 1676 C CA . SER A 1 204 ? -10.492 -19.516 -16.016 1 91.69 204 SER A CA 1
ATOM 1677 C C . SER A 1 204 ? -11.156 -20.297 -14.883 1 91.69 204 SER A C 1
ATOM 1679 O O . SER A 1 204 ? -10.477 -20.969 -14.094 1 91.69 204 SER A O 1
ATOM 1681 N N . ILE A 1 205 ? -12.43 -20.312 -14.883 1 94.38 205 ILE A N 1
ATOM 1682 C CA . ILE A 1 205 ? -13.156 -20.891 -13.758 1 94.38 205 ILE A CA 1
ATOM 1683 C C . ILE A 1 205 ? -13.031 -22.406 -13.773 1 94.38 205 ILE A C 1
ATOM 1685 O O . ILE A 1 205 ? -13.07 -23.047 -12.727 1 94.38 205 ILE A O 1
ATOM 1689 N N . TYR A 1 206 ? -12.773 -22.984 -15 1 96.31 206 TYR A N 1
ATOM 1690 C CA . TYR A 1 206 ? -12.523 -24.422 -15.062 1 96.31 206 TYR A CA 1
ATOM 1691 C C . TYR A 1 206 ? -11.164 -24.75 -14.461 1 96.31 206 TYR A C 1
ATOM 1693 O O . TYR A 1 206 ? -11.07 -25.609 -13.57 1 96.31 206 TYR A O 1
ATOM 1701 N N . THR A 1 207 ? -10.125 -24.047 -14.836 1 94.94 207 THR A N 1
ATOM 1702 C CA . THR A 1 207 ? -8.758 -24.344 -14.422 1 94.94 207 THR A CA 1
ATOM 1703 C C . THR A 1 207 ? -8.555 -24.016 -12.945 1 94.94 207 THR A C 1
ATOM 1705 O O . THR A 1 207 ? -7.957 -24.797 -12.203 1 94.94 207 THR A O 1
ATOM 1708 N N . GLY A 1 208 ? -9.109 -22.922 -12.555 1 95.31 208 GLY A N 1
ATOM 1709 C CA . GLY A 1 208 ? -8.844 -22.438 -11.211 1 95.31 208 GLY A CA 1
ATOM 1710 C C . GLY A 1 208 ? -9.805 -23 -10.18 1 95.31 208 GLY A C 1
ATOM 1711 O O . GLY A 1 208 ? -9.453 -23.109 -9 1 95.31 208 GLY A O 1
ATOM 1712 N N . ALA A 1 209 ? -11.062 -23.422 -10.664 1 97.44 209 ALA A N 1
ATOM 1713 C CA . ALA A 1 209 ? -12.07 -23.734 -9.656 1 97.44 209 ALA A CA 1
ATOM 1714 C C . ALA A 1 209 ? -12.797 -25.031 -10.008 1 97.44 209 ALA A C 1
ATOM 1716 O O . ALA A 1 209 ? -13.656 -25.5 -9.25 1 97.44 209 ALA A O 1
ATOM 1717 N N . GLY A 1 210 ? -12.484 -25.625 -11.148 1 97.69 210 GLY A N 1
ATOM 1718 C CA . GLY A 1 210 ? -13.141 -26.859 -11.555 1 97.69 210 GLY A CA 1
ATOM 1719 C C . GLY A 1 210 ? -14.609 -26.672 -11.891 1 97.69 210 GLY A C 1
ATOM 1720 O O . GLY A 1 210 ? -15.391 -27.625 -11.812 1 97.69 210 GLY A O 1
ATOM 1721 N N . ILE A 1 211 ? -14.945 -25.406 -12.234 1 97.88 211 ILE A N 1
ATOM 1722 C CA . ILE A 1 211 ? -16.344 -25.125 -12.531 1 97.88 211 ILE A CA 1
ATOM 1723 C C . ILE A 1 211 ? -16.578 -25.203 -14.039 1 97.88 211 ILE A C 1
ATOM 1725 O O . ILE A 1 211 ? -15.836 -24.609 -14.82 1 97.88 211 ILE A O 1
ATOM 1729 N N . LEU A 1 212 ? -17.547 -26.016 -14.391 1 98.06 212 LEU A N 1
ATOM 1730 C CA . LEU A 1 212 ? -18 -26.031 -15.773 1 98.06 212 LEU A CA 1
ATOM 1731 C C . LEU A 1 212 ? -18.906 -24.844 -16.062 1 98.06 212 LEU A C 1
ATOM 1733 O O . LEU A 1 212 ? -20.062 -24.812 -15.641 1 98.06 212 LEU A O 1
ATOM 1737 N N . GLY A 1 213 ? -18.344 -23.859 -16.781 1 94.75 213 GLY A N 1
ATOM 1738 C CA . GLY A 1 213 ? -18.953 -22.547 -16.938 1 94.75 213 GLY A CA 1
ATOM 1739 C C . GLY A 1 213 ? -20.312 -22.578 -17.594 1 94.75 213 GLY A C 1
ATOM 1740 O O . GLY A 1 213 ? -21.156 -21.719 -17.328 1 94.75 213 GLY A O 1
ATOM 1741 N N . ASP A 1 214 ? -20.531 -23.562 -18.484 1 96.25 214 ASP A N 1
ATOM 1742 C CA . ASP A 1 214 ? -21.797 -23.641 -19.203 1 96.25 214 ASP A CA 1
ATOM 1743 C C . ASP A 1 214 ? -22.922 -24.141 -18.312 1 96.25 214 ASP A C 1
ATOM 1745 O O . ASP A 1 214 ? -24.094 -24.125 -18.703 1 96.25 214 ASP A O 1
ATOM 1749 N N . LEU A 1 215 ? -22.562 -24.547 -17.062 1 96.94 215 LEU A N 1
ATOM 1750 C CA . LEU A 1 215 ? -23.578 -25.047 -16.125 1 96.94 215 LEU A CA 1
ATOM 1751 C C . LEU A 1 215 ? -23.969 -23.953 -15.133 1 96.94 215 LEU A C 1
ATOM 1753 O O . LEU A 1 215 ? -24.812 -24.188 -14.266 1 96.94 215 LEU A O 1
ATOM 1757 N N . VAL A 1 216 ? -23.359 -22.844 -15.203 1 95.69 216 VAL A N 1
ATOM 1758 C CA . VAL A 1 216 ? -23.656 -21.797 -14.25 1 95.69 216 VAL A CA 1
ATOM 1759 C C . VAL A 1 216 ? -24.172 -20.562 -14.992 1 95.69 216 VAL A C 1
ATOM 1761 O O . VAL A 1 216 ? -23.734 -20.281 -16.109 1 95.69 216 VAL A O 1
ATOM 1764 N N . GLU A 1 217 ? -25.062 -19.797 -14.352 1 94.25 217 GLU A N 1
ATOM 1765 C CA . GLU A 1 217 ? -25.688 -18.609 -14.953 1 94.25 217 GLU A CA 1
ATOM 1766 C C . GLU A 1 217 ? -24.781 -17.391 -14.836 1 94.25 217 GLU A C 1
ATOM 1768 O O . GLU A 1 217 ? -24.656 -16.609 -15.781 1 94.25 217 GLU A O 1
ATOM 1773 N N . ASN A 1 218 ? -24.203 -17.203 -13.727 1 94 218 ASN A N 1
ATOM 1774 C CA . ASN A 1 218 ? -23.344 -16.078 -13.445 1 94 218 ASN A CA 1
ATOM 1775 C C . ASN A 1 218 ? -21.938 -16.531 -13.047 1 94 218 ASN A C 1
ATOM 1777 O O . ASN A 1 218 ? -21.672 -16.766 -11.867 1 94 218 ASN A O 1
ATOM 1781 N N . LYS A 1 219 ? -21.062 -16.531 -14.023 1 92.5 219 LYS A N 1
ATOM 1782 C CA . LYS A 1 219 ? -19.703 -17.047 -13.836 1 92.5 219 LYS A CA 1
ATOM 1783 C C . LYS A 1 219 ? -18.938 -16.219 -12.797 1 92.5 219 LYS A C 1
ATOM 1785 O O . LYS A 1 219 ? -18.172 -16.766 -12 1 92.5 219 LYS A O 1
ATOM 1790 N N . MET A 1 220 ? -19.188 -14.922 -12.812 1 92.94 220 MET A N 1
ATOM 1791 C CA . MET A 1 220 ? -18.484 -14.062 -11.867 1 92.94 220 MET A CA 1
ATOM 1792 C C . MET A 1 220 ? -18.906 -14.359 -10.438 1 92.94 220 MET A C 1
ATOM 1794 O O . MET A 1 220 ? -18.062 -14.5 -9.547 1 92.94 220 MET A O 1
ATOM 1798 N N . GLN A 1 221 ? -20.219 -14.508 -10.211 1 94.94 221 GLN A N 1
ATOM 1799 C CA . GLN A 1 221 ? -20.766 -14.859 -8.898 1 94.94 221 GLN A CA 1
ATOM 1800 C C . GLN A 1 221 ? -20.203 -16.188 -8.406 1 94.94 221 GLN A C 1
ATOM 1802 O O . GLN A 1 221 ? -19.703 -16.281 -7.281 1 94.94 221 GLN A O 1
ATOM 1807 N N . GLU A 1 222 ? -20.219 -17.156 -9.273 1 96 222 GLU A N 1
ATOM 1808 C CA . GLU A 1 222 ? -19.781 -18.484 -8.883 1 96 222 GLU A CA 1
ATOM 1809 C C . GLU A 1 222 ? -18.266 -18.547 -8.703 1 96 222 GLU A C 1
ATOM 1811 O O . GLU A 1 222 ? -17.75 -19.281 -7.855 1 96 222 GLU A O 1
ATOM 1816 N N . GLY A 1 223 ? -17.578 -17.766 -9.555 1 95.62 223 GLY A N 1
ATOM 1817 C CA . GLY A 1 223 ? -16.141 -17.672 -9.406 1 95.62 223 GLY A CA 1
ATOM 1818 C C . GLY A 1 223 ? -15.703 -17.125 -8.062 1 95.62 223 GLY A C 1
ATOM 1819 O O . GLY A 1 223 ? -14.852 -17.719 -7.391 1 95.62 223 GLY A O 1
ATOM 1820 N N . TYR A 1 224 ? -16.344 -16.047 -7.617 1 96.31 224 TYR A N 1
ATOM 1821 C CA . TYR A 1 224 ? -15.984 -15.445 -6.336 1 96.31 224 TYR A CA 1
ATOM 1822 C C . TYR A 1 224 ? -16.422 -16.328 -5.176 1 96.31 224 TYR A C 1
ATOM 1824 O O . TYR A 1 224 ? -15.758 -16.391 -4.145 1 96.31 224 TYR A O 1
ATOM 1832 N N . GLN A 1 225 ? -17.547 -17.016 -5.332 1 97.12 225 GLN A N 1
ATOM 1833 C CA . GLN A 1 225 ? -17.969 -17.953 -4.301 1 97.12 225 GLN A CA 1
ATOM 1834 C C . GLN A 1 225 ? -16.969 -19.094 -4.168 1 97.12 225 GLN A C 1
ATOM 1836 O O . GLN A 1 225 ? -16.625 -19.516 -3.055 1 97.12 225 GLN A O 1
ATOM 1841 N N . ALA A 1 226 ? -16.531 -19.594 -5.289 1 98.06 226 ALA A N 1
ATOM 1842 C CA . ALA A 1 226 ? -15.523 -20.641 -5.297 1 98.06 226 ALA A CA 1
ATOM 1843 C C . ALA A 1 226 ? -14.234 -20.172 -4.621 1 98.06 226 ALA A C 1
ATOM 1845 O O . ALA A 1 226 ? -13.633 -20.922 -3.84 1 98.06 226 ALA A O 1
ATOM 1846 N N . VAL A 1 227 ? -13.859 -18.969 -4.91 1 97.94 227 VAL A N 1
ATOM 1847 C CA . VAL A 1 227 ? -12.664 -18.375 -4.312 1 97.94 227 VAL A CA 1
ATOM 1848 C C . VAL A 1 227 ? -12.836 -18.281 -2.797 1 97.94 227 VAL A C 1
ATOM 1850 O O . VAL A 1 227 ? -11.898 -18.547 -2.041 1 97.94 227 VAL A O 1
ATOM 1853 N N . HIS A 1 228 ? -14.016 -17.891 -2.336 1 98.12 228 HIS A N 1
ATOM 1854 C CA . HIS A 1 228 ? -14.266 -17.859 -0.899 1 98.12 228 HIS A CA 1
ATOM 1855 C C . HIS A 1 228 ? -14.062 -19.25 -0.278 1 98.12 228 HIS A C 1
ATOM 1857 O O . HIS A 1 228 ? -13.422 -19.359 0.769 1 98.12 228 HIS A O 1
ATOM 1863 N N . HIS A 1 229 ? -14.609 -20.25 -0.926 1 98.69 229 HIS A N 1
ATOM 1864 C CA . HIS A 1 229 ? -14.398 -21.609 -0.435 1 98.69 229 HIS A CA 1
ATOM 1865 C C . HIS A 1 229 ? -12.914 -21.953 -0.379 1 98.69 229 HIS A C 1
ATOM 1867 O O . HIS A 1 229 ? -12.445 -22.547 0.594 1 98.69 229 HIS A O 1
ATOM 1873 N N . GLN A 1 230 ? -12.188 -21.531 -1.375 1 98.75 230 GLN A N 1
ATOM 1874 C CA . GLN A 1 230 ? -10.75 -21.781 -1.403 1 98.75 230 GLN A CA 1
ATOM 1875 C C . GLN A 1 230 ? -10.039 -21.031 -0.282 1 98.75 230 GLN A C 1
ATOM 1877 O O . GLN A 1 230 ? -9.094 -21.547 0.318 1 98.75 230 GLN A O 1
ATOM 1882 N N . PHE A 1 231 ? -10.5 -19.781 0.015 1 98.75 231 PHE A N 1
ATOM 1883 C CA . PHE A 1 231 ? -9.938 -19.031 1.13 1 98.75 231 PHE A CA 1
ATOM 1884 C C . PHE A 1 231 ? -10.094 -19.797 2.438 1 98.75 231 PHE A C 1
ATOM 1886 O O . PHE A 1 231 ? -9.141 -19.953 3.197 1 98.75 231 PHE A O 1
ATOM 1893 N N . VAL A 1 232 ? -11.289 -20.266 2.656 1 98.81 232 VAL A N 1
ATOM 1894 C CA . VAL A 1 232 ? -11.594 -20.969 3.896 1 98.81 232 VAL A CA 1
ATOM 1895 C C . VAL A 1 232 ? -10.789 -22.266 3.971 1 98.81 232 VAL A C 1
ATOM 1897 O O . VAL A 1 232 ? -10.195 -22.578 5.004 1 98.81 232 VAL A O 1
ATOM 1900 N N . ALA A 1 233 ? -10.719 -22.969 2.881 1 98.88 233 ALA A N 1
ATOM 1901 C CA . ALA A 1 233 ? -9.938 -24.203 2.832 1 98.88 233 ALA A CA 1
ATOM 1902 C C . ALA A 1 233 ? -8.461 -23.922 3.113 1 98.88 233 ALA A C 1
ATOM 1904 O O . ALA A 1 233 ? -7.824 -24.641 3.891 1 98.88 233 ALA A O 1
ATOM 1905 N N . SER A 1 234 ? -7.949 -22.922 2.475 1 98.81 234 SER A N 1
ATOM 1906 C CA . SER A 1 234 ? -6.559 -22.531 2.689 1 98.81 234 SER A CA 1
ATOM 1907 C C . SER A 1 234 ? -6.293 -22.203 4.156 1 98.81 234 SER A C 1
ATOM 1909 O O . SER A 1 234 ? -5.305 -22.672 4.73 1 98.81 234 SER A O 1
ATOM 1911 N N . ALA A 1 235 ? -7.176 -21.422 4.727 1 98.88 235 ALA A N 1
ATOM 1912 C CA . ALA A 1 235 ? -7.027 -21.031 6.125 1 98.88 235 ALA A CA 1
ATOM 1913 C C . ALA A 1 235 ? -7.043 -22.25 7.047 1 98.88 235 ALA A C 1
ATOM 1915 O O . ALA A 1 235 ? -6.273 -22.312 8.008 1 98.88 235 ALA A O 1
ATOM 1916 N N . LEU A 1 236 ? -7.895 -23.172 6.75 1 98.88 236 LEU A N 1
ATOM 1917 C CA . LEU A 1 236 ? -7.973 -24.391 7.555 1 98.88 236 LEU A CA 1
ATOM 1918 C C . LEU A 1 236 ? -6.68 -25.188 7.453 1 98.88 236 LEU A C 1
ATOM 1920 O O . LEU A 1 236 ? -6.23 -25.766 8.445 1 98.88 236 LEU A O 1
ATOM 1924 N N . VAL A 1 237 ? -6.102 -25.219 6.309 1 98.81 237 VAL A N 1
ATOM 1925 C CA . VAL A 1 237 ? -4.844 -25.938 6.125 1 98.81 237 VAL A CA 1
ATOM 1926 C C . VAL A 1 237 ? -3.725 -25.219 6.875 1 98.81 237 VAL A C 1
ATOM 1928 O O . VAL A 1 237 ? -2.861 -25.859 7.477 1 98.81 237 VAL A O 1
ATOM 1931 N N . VAL A 1 238 ? -3.686 -23.922 6.836 1 98.81 238 VAL A N 1
ATOM 1932 C CA . VAL A 1 238 ? -2.699 -23.141 7.59 1 98.81 238 VAL A CA 1
ATOM 1933 C C . VAL A 1 238 ? -2.824 -23.469 9.078 1 98.81 238 VAL A C 1
ATOM 1935 O O . VAL A 1 238 ? -1.821 -23.703 9.758 1 98.81 238 VAL A O 1
ATOM 1938 N N . LYS A 1 239 ? -4.047 -23.469 9.578 1 98.25 239 LYS A N 1
ATOM 1939 C CA . LYS A 1 239 ? -4.297 -23.828 10.969 1 98.25 239 LYS A CA 1
ATOM 1940 C C . LYS A 1 239 ? -3.787 -25.234 11.281 1 98.25 239 LYS A C 1
ATOM 1942 O O . LYS A 1 239 ? -3.145 -25.453 12.312 1 98.25 239 LYS A O 1
ATOM 1947 N N . ALA A 1 240 ? -4.066 -26.125 10.367 1 98.38 240 ALA A N 1
ATOM 1948 C CA . ALA A 1 240 ? -3.619 -27.516 10.531 1 98.38 240 ALA A CA 1
ATOM 1949 C C . ALA A 1 240 ? -2.096 -27.594 10.586 1 98.38 240 ALA A C 1
ATOM 1951 O O . ALA A 1 240 ? -1.536 -28.375 11.344 1 98.38 240 ALA A O 1
ATOM 1952 N N . ALA A 1 241 ? -1.458 -26.828 9.758 1 98.31 241 ALA A N 1
ATOM 1953 C CA . ALA A 1 241 ? 0.003 -26.812 9.734 1 98.31 241 ALA A CA 1
ATOM 1954 C C . ALA A 1 241 ? 0.569 -26.391 11.086 1 98.31 241 ALA A C 1
ATOM 1956 O O . ALA A 1 241 ? 1.562 -26.953 11.555 1 98.31 241 ALA A O 1
ATOM 1957 N N . ARG A 1 242 ? -0.004 -25.453 11.719 1 97.31 242 ARG A N 1
ATOM 1958 C CA . ARG A 1 242 ? 0.442 -24.984 13.023 1 97.31 242 ARG A CA 1
ATOM 1959 C C . ARG A 1 242 ? 0.331 -26.094 14.07 1 97.31 242 ARG A C 1
ATOM 1961 O O . ARG A 1 242 ? 1.141 -26.156 15 1 97.31 242 ARG A O 1
ATOM 1968 N N . GLU A 1 243 ? -0.602 -26.906 13.836 1 96.94 243 GLU A N 1
ATOM 1969 C CA . GLU A 1 243 ? -0.849 -28.016 14.75 1 96.94 243 GLU A CA 1
ATOM 1970 C C . GLU A 1 243 ? 0.08 -29.203 14.453 1 96.94 243 GLU A C 1
ATOM 1972 O O . GLU A 1 243 ? 0.7 -29.75 15.367 1 96.94 243 GLU A O 1
ATOM 1977 N N . ILE A 1 244 ? 0.24 -29.547 13.258 1 97.44 244 ILE A N 1
ATOM 1978 C CA . ILE A 1 244 ? 0.86 -30.797 12.82 1 97.44 244 ILE A CA 1
ATOM 1979 C C . ILE A 1 244 ? 2.355 -30.578 12.602 1 97.44 244 ILE A C 1
ATOM 1981 O O . ILE A 1 244 ? 3.168 -31.453 12.891 1 97.44 244 ILE A O 1
ATOM 1985 N N . ALA A 1 245 ? 2.684 -29.422 12.086 1 96.12 245 ALA A N 1
ATOM 1986 C CA . ALA A 1 245 ? 4.035 -29.109 11.641 1 96.12 245 ALA A CA 1
ATOM 1987 C C . ALA A 1 245 ? 4.391 -27.656 11.953 1 96.12 245 ALA A C 1
ATOM 1989 O O . ALA A 1 245 ? 4.594 -26.844 11.039 1 96.12 245 ALA A O 1
ATOM 1990 N N . PRO A 1 246 ? 4.598 -27.344 13.211 1 94.62 246 PRO A N 1
ATOM 1991 C CA . PRO A 1 246 ? 4.746 -25.938 13.625 1 94.62 246 PRO A CA 1
ATOM 1992 C C . PRO A 1 246 ? 5.996 -25.281 13.047 1 94.62 246 PRO A C 1
ATOM 1994 O O . PRO A 1 246 ? 6.105 -24.047 13.047 1 94.62 246 PRO A O 1
ATOM 1997 N N . ASN A 1 247 ? 6.855 -26 12.445 1 95.19 247 ASN A N 1
ATOM 1998 C CA . ASN A 1 247 ? 8.102 -25.438 11.953 1 95.19 247 ASN A CA 1
ATOM 1999 C C . ASN A 1 247 ? 8.016 -25.094 10.461 1 95.19 247 ASN A C 1
ATOM 2001 O O . ASN A 1 247 ? 8.938 -24.5 9.906 1 95.19 247 ASN A O 1
ATOM 2005 N N . VAL A 1 248 ? 6.945 -25.5 9.828 1 96.88 248 VAL A N 1
ATOM 2006 C CA . VAL A 1 248 ? 6.836 -25.25 8.398 1 96.88 248 VAL A CA 1
ATOM 2007 C C . VAL A 1 248 ? 6.324 -23.828 8.172 1 96.88 248 VAL A C 1
ATOM 2009 O O . VAL A 1 248 ? 5.82 -23.188 9.094 1 96.88 248 VAL A O 1
ATOM 2012 N N . ARG A 1 249 ? 6.559 -23.297 7 1 97.56 249 ARG A N 1
ATOM 2013 C CA . ARG A 1 249 ? 6.02 -22.016 6.539 1 97.56 249 ARG A CA 1
ATOM 2014 C C . ARG A 1 249 ? 5.043 -22.219 5.387 1 97.56 249 ARG A C 1
ATOM 2016 O O . ARG A 1 249 ? 5.344 -22.938 4.434 1 97.56 249 ARG A O 1
ATOM 2023 N N . ILE A 1 250 ? 3.908 -21.609 5.48 1 98.62 250 ILE A N 1
ATOM 2024 C CA . ILE A 1 250 ? 2.893 -21.766 4.445 1 98.62 250 ILE A CA 1
ATOM 2025 C C . ILE A 1 250 ? 2.555 -20.406 3.85 1 98.62 250 ILE A C 1
ATOM 2027 O O . ILE A 1 250 ? 2.293 -19.438 4.586 1 98.62 250 ILE A O 1
ATOM 2031 N N . GLY A 1 251 ? 2.617 -20.312 2.537 1 98.69 251 GLY A N 1
ATOM 2032 C CA . GLY A 1 251 ? 2.342 -19.062 1.85 1 98.69 251 GLY A CA 1
ATOM 2033 C C . GLY A 1 251 ? 1.142 -19.141 0.924 1 98.69 251 GLY A C 1
ATOM 2034 O O . GLY A 1 251 ? 0.528 -20.203 0.784 1 98.69 251 GLY A O 1
ATOM 2035 N N . CYS A 1 252 ? 0.734 -17.969 0.42 1 98.75 252 CYS A N 1
ATOM 2036 C CA . CYS A 1 252 ? -0.219 -17.844 -0.678 1 98.75 252 CYS A CA 1
ATOM 2037 C C . CYS A 1 252 ? 0.486 -17.453 -1.972 1 98.75 252 CYS A C 1
ATOM 2039 O O . CYS A 1 252 ? 1.691 -17.203 -1.974 1 98.75 252 CYS A O 1
ATOM 2041 N N . MET A 1 253 ? -0.311 -17.562 -3.041 1 98.62 253 MET A N 1
ATOM 2042 C CA . MET A 1 253 ? 0.303 -17.219 -4.324 1 98.62 253 MET A CA 1
ATOM 2043 C C . MET A 1 253 ? -0.717 -16.594 -5.266 1 98.62 253 MET A C 1
ATOM 2045 O O . MET A 1 253 ? -1.864 -17.031 -5.332 1 98.62 253 MET A O 1
ATOM 2049 N N . ILE A 1 254 ? -0.255 -15.555 -5.934 1 97.31 254 ILE A N 1
ATOM 2050 C CA . ILE A 1 254 ? -1.041 -14.969 -7.016 1 97.31 254 ILE A CA 1
ATOM 2051 C C . ILE A 1 254 ? -0.153 -14.75 -8.234 1 97.31 254 ILE A C 1
ATOM 2053 O O . ILE A 1 254 ? 1.073 -14.695 -8.117 1 97.31 254 ILE A O 1
ATOM 2057 N N . ASN A 1 255 ? -0.841 -14.766 -9.398 1 96.62 255 ASN A N 1
ATOM 2058 C CA . ASN A 1 255 ? -0.21 -14.117 -10.547 1 96.62 255 ASN A CA 1
ATOM 2059 C C . ASN A 1 255 ? -0.228 -12.594 -10.414 1 96.62 255 ASN A C 1
ATOM 2061 O O . ASN A 1 255 ? -1.272 -11.969 -10.578 1 96.62 255 ASN A O 1
ATOM 2065 N N . GLN A 1 256 ? 0.905 -12.086 -10.07 1 96.75 256 GLN A N 1
ATOM 2066 C CA . GLN A 1 256 ? 0.979 -10.648 -9.836 1 96.75 256 GLN A CA 1
ATOM 2067 C C . GLN A 1 256 ? 0.918 -9.875 -11.148 1 96.75 256 GLN A C 1
ATOM 2069 O O . GLN A 1 256 ? 1.786 -10.039 -12.008 1 96.75 256 GLN A O 1
ATOM 2074 N N . ILE A 1 257 ? -0.117 -9.094 -11.266 1 93.25 257 ILE A N 1
ATOM 2075 C CA . ILE A 1 257 ? -0.31 -8.227 -12.422 1 93.25 257 ILE A CA 1
ATOM 2076 C C . ILE A 1 257 ? -0.144 -6.77 -12.008 1 93.25 257 ILE A C 1
ATOM 2078 O O . ILE A 1 257 ? -1.017 -6.203 -11.344 1 93.25 257 ILE A O 1
ATOM 2082 N N . GLU A 1 258 ? 0.951 -6.211 -12.414 1 95.88 258 GLU A N 1
ATOM 2083 C CA . GLU A 1 258 ? 1.198 -4.797 -12.133 1 95.88 258 GLU A CA 1
ATOM 2084 C C . GLU A 1 258 ? 0.528 -3.902 -13.172 1 95.88 258 GLU A C 1
ATOM 2086 O O . GLU A 1 258 ? 0.76 -4.055 -14.375 1 95.88 258 GLU A O 1
ATOM 2091 N N . SER A 1 259 ? -0.302 -2.941 -12.719 1 96.12 259 SER A N 1
ATOM 2092 C CA . SER A 1 259 ? -1.021 -2.078 -13.656 1 96.12 259 SER A CA 1
ATOM 2093 C C . SER A 1 259 ? -0.502 -0.646 -13.594 1 96.12 259 SER A C 1
ATOM 2095 O O . SER A 1 259 ? -0.479 -0.034 -12.523 1 96.12 259 SER A O 1
ATOM 2097 N N . TYR A 1 260 ? -0.088 -0.177 -14.75 1 97.12 260 TYR A N 1
ATOM 2098 C CA . TYR A 1 260 ? 0.309 1.214 -14.93 1 97.12 260 TYR A CA 1
ATOM 2099 C C . TYR A 1 260 ? -0.864 2.057 -15.422 1 97.12 260 TYR A C 1
ATOM 2101 O O . TYR A 1 260 ? -1.676 1.595 -16.219 1 97.12 260 TYR A O 1
ATOM 2109 N N . ALA A 1 261 ? -0.987 3.318 -14.898 1 97.19 261 ALA A N 1
ATOM 2110 C CA . ALA A 1 261 ? -1.953 4.238 -15.484 1 97.19 261 ALA A CA 1
ATOM 2111 C C . ALA A 1 261 ? -1.517 4.672 -16.891 1 97.19 261 ALA A C 1
ATOM 2113 O O . ALA A 1 261 ? -0.35 5.008 -17.094 1 97.19 261 ALA A O 1
ATOM 2114 N N . LYS A 1 262 ? -2.402 4.703 -17.812 1 96.56 262 LYS A N 1
ATOM 2115 C CA . LYS A 1 262 ? -2.105 5.047 -19.203 1 96.56 262 LYS A CA 1
ATOM 2116 C C . LYS A 1 262 ? -1.609 6.484 -19.328 1 96.56 262 LYS A C 1
ATOM 2118 O O . LYS A 1 262 ? -0.708 6.773 -20.125 1 96.56 262 LYS A O 1
ATOM 2123 N N . THR A 1 263 ? -2.26 7.418 -18.578 1 97.06 263 THR A N 1
ATOM 2124 C CA . THR A 1 263 ? -1.922 8.836 -18.609 1 97.06 263 THR A CA 1
ATOM 2125 C C . THR A 1 263 ? -1.957 9.438 -17.203 1 97.06 263 THR A C 1
ATOM 2127 O O . THR A 1 263 ? -2.188 8.727 -16.219 1 97.06 263 THR A O 1
ATOM 2130 N N . THR A 1 264 ? -1.723 10.758 -17.125 1 97.25 264 THR A N 1
ATOM 2131 C CA . THR A 1 264 ? -1.776 11.477 -15.852 1 97.25 264 THR A CA 1
ATOM 2132 C C . THR A 1 264 ? -3.201 11.93 -15.547 1 97.25 264 THR A C 1
ATOM 2134 O O . THR A 1 264 ? -3.434 12.656 -14.578 1 97.25 264 THR A O 1
ATOM 2137 N N . LYS A 1 265 ? -4.168 11.531 -16.391 1 97.62 265 LYS A N 1
ATOM 2138 C CA . LYS A 1 265 ? -5.555 11.758 -16.016 1 97.62 265 LYS A CA 1
ATOM 2139 C C . LYS A 1 265 ? -5.879 11.094 -14.68 1 97.62 265 LYS A C 1
ATOM 2141 O O . LYS A 1 265 ? -5.594 9.914 -14.484 1 97.62 265 LYS A O 1
ATOM 2146 N N . PRO A 1 266 ? -6.496 11.844 -13.742 1 97.94 266 PRO A N 1
ATOM 2147 C CA . PRO A 1 266 ? -6.793 11.258 -12.438 1 97.94 266 PRO A CA 1
ATOM 2148 C C . PRO A 1 266 ? -7.633 9.984 -12.539 1 97.94 266 PRO A C 1
ATOM 2150 O O . PRO A 1 266 ? -7.445 9.055 -11.75 1 97.94 266 PRO A O 1
ATOM 2153 N N . GLU A 1 267 ? -8.539 9.938 -13.523 1 97.62 267 GLU A N 1
ATOM 2154 C CA . GLU A 1 267 ? -9.391 8.766 -13.688 1 97.62 267 GLU A CA 1
ATOM 2155 C C . GLU A 1 267 ? -8.578 7.539 -14.086 1 97.62 267 GLU A C 1
ATOM 2157 O O . GLU A 1 267 ? -8.891 6.418 -13.672 1 97.62 267 GLU A O 1
ATOM 2162 N N . ASP A 1 268 ? -7.543 7.727 -14.953 1 97.62 268 ASP A N 1
ATOM 2163 C CA . ASP A 1 268 ? -6.652 6.629 -15.32 1 97.62 268 ASP A CA 1
ATOM 2164 C C . ASP A 1 268 ? -5.84 6.156 -14.117 1 97.62 268 ASP A C 1
ATOM 2166 O O . ASP A 1 268 ? -5.609 4.957 -13.945 1 97.62 268 ASP A O 1
ATOM 2170 N N . GLN A 1 269 ? -5.387 7.16 -13.344 1 98.12 269 GLN A N 1
ATOM 2171 C CA . GLN A 1 269 ? -4.637 6.836 -12.133 1 98.12 269 GLN A CA 1
ATOM 2172 C C . GLN A 1 269 ? -5.488 6.031 -11.156 1 98.12 269 GLN A C 1
ATOM 2174 O O . GLN A 1 269 ? -5.02 5.051 -10.578 1 98.12 269 GLN A O 1
ATOM 2179 N N . LEU A 1 270 ? -6.73 6.426 -10.961 1 98.06 270 LEU A N 1
ATOM 2180 C CA . LEU A 1 270 ? -7.656 5.707 -10.094 1 98.06 270 LEU A CA 1
ATOM 2181 C C . LEU A 1 270 ? -7.914 4.301 -10.617 1 98.06 270 LEU A C 1
ATOM 2183 O O . LEU A 1 270 ? -7.949 3.342 -9.844 1 98.06 270 LEU A O 1
ATOM 2187 N N . GLN A 1 271 ? -8.07 4.172 -11.922 1 96.38 271 GLN A N 1
ATOM 2188 C CA . GLN A 1 271 ? -8.336 2.865 -12.516 1 96.38 271 GLN A CA 1
ATOM 2189 C C . GLN A 1 271 ? -7.164 1.913 -12.289 1 96.38 271 GLN A C 1
ATOM 2191 O O . GLN A 1 271 ? -7.367 0.727 -12.023 1 96.38 271 GLN A O 1
ATOM 2196 N N . ALA A 1 272 ? -5.949 2.396 -12.461 1 96.69 272 ALA A N 1
ATOM 2197 C CA . ALA A 1 272 ? -4.773 1.569 -12.211 1 96.69 272 ALA A CA 1
ATOM 2198 C C . ALA A 1 272 ? -4.738 1.091 -10.758 1 96.69 272 ALA A C 1
ATOM 2200 O O . ALA A 1 272 ? -4.43 -0.073 -10.492 1 96.69 272 ALA A O 1
ATOM 2201 N N . LEU A 1 273 ? -5.051 2.02 -9.844 1 97.56 273 LEU A N 1
ATOM 2202 C CA . LEU A 1 273 ? -5.109 1.653 -8.43 1 97.56 273 LEU A CA 1
ATOM 2203 C C . LEU A 1 273 ? -6.137 0.553 -8.195 1 97.56 273 LEU A C 1
ATOM 2205 O O . LEU A 1 273 ? -5.852 -0.435 -7.516 1 97.56 273 LEU A O 1
ATOM 2209 N N . LYS A 1 274 ? -7.328 0.683 -8.766 1 96.31 274 LYS A N 1
ATOM 2210 C CA . LYS A 1 274 ? -8.406 -0.287 -8.586 1 96.31 274 LYS A CA 1
ATOM 2211 C C . LYS A 1 274 ? -8.039 -1.636 -9.195 1 96.31 274 LYS A C 1
ATOM 2213 O O . LYS A 1 274 ? -8.352 -2.686 -8.633 1 96.31 274 LYS A O 1
ATOM 2218 N N . ALA A 1 275 ? -7.398 -1.597 -10.328 1 94.94 275 ALA A N 1
ATOM 2219 C CA . ALA A 1 275 ? -6.945 -2.836 -10.953 1 94.94 275 ALA A CA 1
ATOM 2220 C C . ALA A 1 275 ? -5.945 -3.568 -10.062 1 94.94 275 ALA A C 1
ATOM 2222 O O . ALA A 1 275 ? -6.027 -4.789 -9.898 1 94.94 275 ALA A O 1
ATOM 2223 N N . ASN A 1 276 ? -5.035 -2.824 -9.5 1 96.69 276 ASN A N 1
ATOM 2224 C CA . ASN A 1 276 ? -4.062 -3.418 -8.586 1 96.69 276 ASN A CA 1
ATOM 2225 C C . ASN A 1 276 ? -4.734 -3.965 -7.332 1 96.69 276 ASN A C 1
ATOM 2227 O O . ASN A 1 276 ? -4.367 -5.031 -6.84 1 96.69 276 ASN A O 1
ATOM 2231 N N . GLN A 1 277 ? -5.746 -3.244 -6.809 1 96.5 277 GLN A N 1
ATOM 2232 C CA . GLN A 1 277 ? -6.512 -3.725 -5.66 1 96.5 277 GLN A CA 1
ATOM 2233 C C . GLN A 1 277 ? -7.16 -5.07 -5.957 1 96.5 277 GLN A C 1
ATOM 2235 O O . GLN A 1 277 ? -7.074 -6 -5.148 1 96.5 277 GLN A O 1
ATOM 2240 N N . LEU A 1 278 ? -7.723 -5.152 -7.117 1 95 278 LEU A N 1
ATOM 2241 C CA . LEU A 1 278 ? -8.43 -6.379 -7.461 1 95 278 LEU A CA 1
ATOM 2242 C C . LEU A 1 278 ? -7.461 -7.551 -7.59 1 95 278 LEU A C 1
ATOM 2244 O O . LEU A 1 278 ? -7.781 -8.672 -7.195 1 95 278 LEU A O 1
ATOM 2248 N N . ASN A 1 279 ? -6.305 -7.246 -8.086 1 95.5 279 ASN A N 1
ATOM 2249 C CA . ASN A 1 279 ? -5.289 -8.289 -8.164 1 95.5 279 ASN A CA 1
ATOM 2250 C C . ASN A 1 279 ? -4.824 -8.719 -6.773 1 95.5 279 ASN A C 1
ATOM 2252 O O . ASN A 1 279 ? -4.566 -9.906 -6.539 1 95.5 279 ASN A O 1
ATOM 2256 N N . MET A 1 280 ? -4.746 -7.766 -5.852 1 96.56 280 MET A N 1
ATOM 2257 C CA . MET A 1 280 ? -4.191 -8.047 -4.531 1 96.56 280 MET A CA 1
ATOM 2258 C C . MET A 1 280 ? -5.285 -8.461 -3.555 1 96.56 280 MET A C 1
ATOM 2260 O O . MET A 1 280 ? -5.02 -8.68 -2.373 1 96.56 280 MET A O 1
ATOM 2264 N N . PHE A 1 281 ? -6.559 -8.656 -4.109 1 97.5 281 PHE A N 1
ATOM 2265 C CA . PHE A 1 281 ? -7.672 -9.141 -3.297 1 97.5 281 PHE A CA 1
ATOM 2266 C C . PHE A 1 281 ? -7.316 -10.453 -2.613 1 97.5 281 PHE A C 1
ATOM 2268 O O . PHE A 1 281 ? -7.566 -10.633 -1.42 1 97.5 281 PHE A O 1
ATOM 2275 N N . TYR A 1 282 ? -6.613 -11.258 -3.236 1 98 282 TYR A N 1
ATOM 2276 C CA . TYR A 1 282 ? -6.348 -12.625 -2.809 1 98 282 TYR A CA 1
ATOM 2277 C C . TYR A 1 282 ? -5.328 -12.656 -1.675 1 98 282 TYR A C 1
ATOM 2279 O O . TYR A 1 282 ? -5.629 -13.125 -0.575 1 98 282 TYR A O 1
ATOM 2287 N N . PRO A 1 283 ? -4.16 -12.062 -1.904 1 98.5 283 PRO A N 1
ATOM 2288 C CA . PRO A 1 283 ? -3.25 -12.039 -0.757 1 98.5 283 PRO A CA 1
ATOM 2289 C C . PRO A 1 283 ? -3.764 -11.164 0.385 1 98.5 283 PRO A C 1
ATOM 2291 O O . PRO A 1 283 ? -3.404 -11.383 1.544 1 98.5 283 PRO A O 1
ATOM 2294 N N . ASP A 1 284 ? -4.633 -10.109 0.108 1 98.38 284 ASP A N 1
ATOM 2295 C CA . ASP A 1 284 ? -5.215 -9.336 1.197 1 98.38 284 ASP A CA 1
ATOM 2296 C C . ASP A 1 284 ? -5.969 -10.234 2.17 1 98.38 284 ASP A C 1
ATOM 2298 O O . ASP A 1 284 ? -5.805 -10.125 3.387 1 98.38 284 ASP A O 1
ATOM 2302 N N . VAL A 1 285 ? -6.777 -11.156 1.636 1 98.5 285 VAL A N 1
ATOM 2303 C CA . VAL A 1 285 ? -7.59 -12.031 2.477 1 98.5 285 VAL A CA 1
ATOM 2304 C C . VAL A 1 285 ? -6.691 -13.023 3.215 1 98.5 285 VAL A C 1
ATOM 2306 O O . VAL A 1 285 ? -6.855 -13.242 4.418 1 98.5 285 VAL A O 1
ATOM 2309 N N . GLN A 1 286 ? -5.691 -13.555 2.537 1 98.81 286 GLN A N 1
ATOM 2310 C CA . GLN A 1 286 ? -4.914 -14.648 3.107 1 98.81 286 GLN A CA 1
ATOM 2311 C C . GLN A 1 286 ? -3.844 -14.117 4.059 1 98.81 286 GLN A C 1
ATOM 2313 O O . GLN A 1 286 ? -3.508 -14.773 5.047 1 98.81 286 GLN A O 1
ATOM 2318 N N . ALA A 1 287 ? -3.283 -12.938 3.789 1 98.62 287 ALA A N 1
ATOM 2319 C CA . ALA A 1 287 ? -2.227 -12.375 4.625 1 98.62 287 ALA A CA 1
ATOM 2320 C C . ALA A 1 287 ? -2.812 -11.625 5.82 1 98.62 287 ALA A C 1
ATOM 2322 O O . ALA A 1 287 ? -2.207 -11.594 6.895 1 98.62 287 ALA A O 1
ATOM 2323 N N . ARG A 1 288 ? -4.016 -11 5.656 1 98 288 ARG A N 1
ATOM 2324 C CA . ARG A 1 288 ? -4.578 -10.156 6.703 1 98 288 ARG A CA 1
ATOM 2325 C C . ARG A 1 288 ? -5.688 -10.883 7.457 1 98 288 ARG A C 1
ATOM 2327 O O . ARG A 1 288 ? -6.078 -10.461 8.547 1 98 288 ARG A O 1
ATOM 2334 N N . GLY A 1 289 ? -6.242 -12 6.859 1 98.06 289 GLY A N 1
ATOM 2335 C CA . GLY A 1 289 ? -7.215 -12.836 7.547 1 98.06 289 GLY A CA 1
ATOM 2336 C C . GLY A 1 289 ? -8.625 -12.273 7.492 1 98.06 289 GLY A C 1
ATOM 2337 O O . GLY A 1 289 ? -9.492 -12.68 8.273 1 98.06 289 GLY A O 1
ATOM 2338 N N . GLU A 1 290 ? -8.867 -11.312 6.645 1 97 290 GLU A N 1
ATOM 2339 C CA . GLU A 1 290 ? -10.195 -10.719 6.484 1 97 290 GLU A CA 1
ATOM 2340 C C . GLU A 1 290 ? -10.375 -10.125 5.09 1 97 290 GLU A C 1
ATOM 2342 O O . GLU A 1 290 ? -9.391 -9.82 4.41 1 97 290 GLU A O 1
ATOM 2347 N N . TYR A 1 291 ? -11.594 -10.008 4.66 1 97.19 291 TYR A N 1
ATOM 2348 C CA . TYR A 1 291 ? -11.891 -9.367 3.387 1 97.19 291 TYR A CA 1
ATOM 2349 C C . TYR A 1 291 ? -11.57 -7.879 3.432 1 97.19 291 TYR A C 1
ATOM 2351 O O . TYR A 1 291 ? -11.906 -7.191 4.398 1 97.19 291 TYR A O 1
ATOM 2359 N N . PRO A 1 292 ? -10.859 -7.41 2.426 1 97.19 292 PRO A N 1
ATOM 2360 C CA . PRO A 1 292 ? -10.648 -5.961 2.379 1 97.19 292 PRO A CA 1
ATOM 2361 C C . PRO A 1 292 ? -11.938 -5.184 2.107 1 97.19 292 PRO A C 1
ATOM 2363 O O . PRO A 1 292 ? -12.789 -5.645 1.342 1 97.19 292 PRO A O 1
ATOM 2366 N N . SER A 1 293 ? -12.031 -4.043 2.598 1 94.94 293 SER A N 1
ATOM 2367 C CA . SER A 1 293 ? -13.266 -3.268 2.562 1 94.94 293 SER A CA 1
ATOM 2368 C C . SER A 1 293 ? -13.586 -2.793 1.146 1 94.94 293 SER A C 1
ATOM 2370 O O . SER A 1 293 ? -14.75 -2.584 0.8 1 94.94 293 SER A O 1
ATOM 2372 N N . TYR A 1 294 ? -12.539 -2.625 0.266 1 95.44 294 TYR A N 1
ATOM 2373 C CA . TYR A 1 294 ? -12.781 -2.117 -1.08 1 95.44 294 TYR A CA 1
ATOM 2374 C C . TYR A 1 294 ? -13.562 -3.129 -1.912 1 95.44 294 TYR A C 1
ATOM 2376 O O . TYR A 1 294 ? -14.148 -2.777 -2.941 1 95.44 294 TYR A O 1
ATOM 2384 N N . MET A 1 295 ? -13.602 -4.391 -1.444 1 96.12 295 MET A N 1
ATOM 2385 C CA . MET A 1 295 ? -14.336 -5.406 -2.191 1 96.12 295 MET A CA 1
ATOM 2386 C C . MET A 1 295 ? -15.836 -5.27 -1.965 1 96.12 295 MET A C 1
ATOM 2388 O O . MET A 1 295 ? -16.641 -5.785 -2.748 1 96.12 295 MET A O 1
ATOM 2392 N N . THR A 1 296 ? -16.219 -4.641 -0.823 1 95.06 296 THR A N 1
ATOM 2393 C CA . THR A 1 296 ? -17.641 -4.465 -0.536 1 95.06 296 THR A CA 1
ATOM 2394 C C . THR A 1 296 ? -18.344 -3.738 -1.681 1 95.06 296 THR A C 1
ATOM 2396 O O . THR A 1 296 ? -19.375 -4.195 -2.176 1 95.06 296 THR A O 1
ATOM 2399 N N . ARG A 1 297 ? -17.781 -2.686 -2.105 1 93.94 297 ARG A N 1
ATOM 2400 C CA . ARG A 1 297 ? -18.359 -1.935 -3.213 1 93.94 297 ARG A CA 1
ATOM 2401 C C . ARG A 1 297 ? -18.312 -2.74 -4.508 1 93.94 297 ARG A C 1
ATOM 2403 O O . ARG A 1 297 ? -19.266 -2.738 -5.281 1 93.94 297 ARG A O 1
ATOM 2410 N N . PHE A 1 298 ? -17.156 -3.354 -4.785 1 94.31 298 PHE A N 1
ATOM 2411 C CA . PHE A 1 298 ? -17.016 -4.145 -6 1 94.31 298 PHE A CA 1
ATOM 2412 C C . PHE A 1 298 ? -18.109 -5.199 -6.09 1 94.31 298 PHE A C 1
ATOM 2414 O O . PHE A 1 298 ? -18.75 -5.355 -7.133 1 94.31 298 PHE A O 1
ATOM 2421 N N . PHE A 1 299 ? -18.375 -5.93 -4.984 1 95.19 299 PHE A N 1
ATOM 2422 C CA . PHE A 1 299 ? -19.406 -6.961 -4.949 1 95.19 299 PHE A CA 1
ATOM 2423 C C . PHE A 1 299 ? -20.781 -6.348 -5.145 1 95.19 299 PHE A C 1
ATOM 2425 O O . PHE A 1 299 ? -21.594 -6.867 -5.914 1 95.19 299 PHE A O 1
ATOM 2432 N N . ALA A 1 300 ? -21.016 -5.223 -4.484 1 94.31 300 ALA A N 1
ATOM 2433 C CA . ALA A 1 300 ? -22.297 -4.551 -4.617 1 94.31 300 ALA A CA 1
ATOM 2434 C C . ALA A 1 300 ? -22.547 -4.105 -6.055 1 94.31 300 ALA A C 1
ATOM 2436 O O . ALA A 1 300 ? -23.609 -4.371 -6.621 1 94.31 300 ALA A O 1
ATOM 2437 N N . ASP A 1 301 ? -21.547 -3.5 -6.648 1 92.06 301 ASP A N 1
ATOM 2438 C CA . ASP A 1 301 ? -21.672 -2.945 -7.992 1 92.06 301 ASP A CA 1
ATOM 2439 C C . ASP A 1 301 ? -21.844 -4.055 -9.031 1 92.06 301 ASP A C 1
ATOM 2441 O O . ASP A 1 301 ? -22.375 -3.814 -10.117 1 92.06 301 ASP A O 1
ATOM 2445 N N . ASN A 1 302 ? -21.438 -5.242 -8.703 1 91.69 302 ASN A N 1
ATOM 2446 C CA . ASN A 1 302 ? -21.484 -6.34 -9.664 1 91.69 302 ASN A CA 1
ATOM 2447 C C . ASN A 1 302 ? -22.516 -7.395 -9.242 1 91.69 302 ASN A C 1
ATOM 2449 O O . ASN A 1 302 ? -22.531 -8.5 -9.789 1 91.69 302 ASN A O 1
ATOM 2453 N N . ASN A 1 303 ? -23.312 -7.094 -8.234 1 92.69 303 ASN A N 1
ATOM 2454 C CA . ASN A 1 303 ? -24.375 -7.965 -7.746 1 92.69 303 ASN A CA 1
ATOM 2455 C C . ASN A 1 303 ? -23.828 -9.336 -7.348 1 92.69 303 ASN A C 1
ATOM 2457 O O . ASN A 1 303 ? -24.375 -10.359 -7.758 1 92.69 303 ASN A O 1
ATOM 2461 N N . ILE A 1 304 ? -22.688 -9.289 -6.73 1 94.25 304 ILE A N 1
ATOM 2462 C CA . ILE A 1 304 ? -22.062 -10.5 -6.207 1 94.25 304 ILE A CA 1
ATOM 2463 C C . ILE A 1 304 ? -22.359 -10.633 -4.715 1 94.25 304 ILE A C 1
ATOM 2465 O O . ILE A 1 304 ? -22.172 -9.68 -3.949 1 94.25 304 ILE A O 1
ATOM 2469 N N . ASN A 1 305 ? -22.875 -11.742 -4.316 1 94.56 305 ASN A N 1
ATOM 2470 C CA . ASN A 1 305 ? -23.188 -12.047 -2.926 1 94.56 305 ASN A CA 1
ATOM 2471 C C . ASN A 1 305 ? -22.453 -13.289 -2.445 1 94.56 305 ASN A C 1
ATOM 2473 O O . ASN A 1 305 ? -22.781 -14.414 -2.844 1 94.56 305 ASN A O 1
ATOM 2477 N N . ILE A 1 306 ? -21.5 -13.094 -1.533 1 96.12 306 ILE A N 1
ATOM 2478 C CA . ILE A 1 306 ? -20.703 -14.203 -1.02 1 96.12 306 ILE A CA 1
ATOM 2479 C C . ILE A 1 306 ? -21.422 -14.836 0.173 1 96.12 306 ILE A C 1
ATOM 2481 O O . ILE A 1 306 ? -21.656 -14.18 1.189 1 96.12 306 ILE A O 1
ATOM 2485 N N . LYS A 1 307 ? -21.75 -16.031 0.029 1 95.5 307 LYS A N 1
ATOM 2486 C CA . LYS A 1 307 ? -22.312 -16.812 1.131 1 95.5 307 LYS A CA 1
ATOM 2487 C C . LYS A 1 307 ? -21.219 -17.328 2.061 1 95.5 307 LYS A C 1
ATOM 2489 O O . LYS A 1 307 ? -20.328 -18.062 1.625 1 95.5 307 LYS A O 1
ATOM 2494 N N . MET A 1 308 ? -21.297 -16.922 3.332 1 95.44 308 MET A N 1
ATOM 2495 C CA . MET A 1 308 ? -20.328 -17.344 4.344 1 95.44 308 MET A CA 1
ATOM 2496 C C . MET A 1 308 ? -21.016 -18.109 5.469 1 95.44 308 MET A C 1
ATOM 2498 O O . MET A 1 308 ? -22.141 -17.766 5.867 1 95.44 308 MET A O 1
ATOM 2502 N N . ASP A 1 309 ? -20.391 -19.078 5.934 1 95.31 309 ASP A N 1
ATOM 2503 C CA . ASP A 1 309 ? -20.844 -19.734 7.16 1 95.31 309 ASP A CA 1
ATOM 2504 C C . ASP A 1 309 ? -20.391 -18.953 8.391 1 95.31 309 ASP A C 1
ATOM 2506 O O . ASP A 1 309 ? -19.5 -18.109 8.312 1 95.31 309 ASP A O 1
ATOM 2510 N N . LYS A 1 310 ? -21.016 -19.156 9.531 1 92.75 310 LYS A N 1
ATOM 2511 C CA . LYS A 1 310 ? -20.859 -18.391 10.758 1 92.75 310 LYS A CA 1
ATOM 2512 C C . LYS A 1 310 ? -19.391 -18.375 11.203 1 92.75 310 LYS A C 1
ATOM 2514 O O . LYS A 1 310 ? -18.922 -17.359 11.734 1 92.75 310 LYS A O 1
ATOM 2519 N N . ASP A 1 311 ? -18.641 -19.453 10.867 1 96 311 ASP A N 1
ATOM 2520 C CA . ASP A 1 311 ? -17.281 -19.562 11.398 1 96 311 ASP A CA 1
ATOM 2521 C C . ASP A 1 311 ? -16.25 -19.156 10.359 1 96 311 ASP A C 1
ATOM 2523 O O . ASP A 1 311 ? -15.055 -19.078 10.664 1 96 311 ASP A O 1
ATOM 2527 N N . ASP A 1 312 ? -16.656 -18.75 9.195 1 97.88 312 ASP A N 1
ATOM 2528 C CA . ASP A 1 312 ? -15.719 -18.516 8.102 1 97.88 312 ASP A CA 1
ATOM 2529 C C . ASP A 1 312 ? -14.797 -17.344 8.414 1 97.88 312 ASP A C 1
ATOM 2531 O O . ASP A 1 312 ? -13.586 -17.422 8.195 1 97.88 312 ASP A O 1
ATOM 2535 N N . GLU A 1 313 ? -15.328 -16.25 8.922 1 96.88 313 GLU A N 1
ATOM 2536 C CA . GLU A 1 313 ? -14.516 -15.086 9.234 1 96.88 313 GLU A CA 1
ATOM 2537 C C . GLU A 1 313 ? -13.469 -15.406 10.297 1 96.88 313 GLU A C 1
ATOM 2539 O O . GLU A 1 313 ? -12.32 -14.961 10.211 1 96.88 313 GLU A O 1
ATOM 2544 N N . LYS A 1 314 ? -13.898 -16.141 11.297 1 97.75 314 LYS A N 1
ATOM 2545 C CA . LYS A 1 314 ? -12.969 -16.562 12.344 1 97.75 314 LYS A CA 1
ATOM 2546 C C . LYS A 1 314 ? -11.883 -17.453 11.781 1 97.75 314 LYS A C 1
ATOM 2548 O O . LYS A 1 314 ? -10.703 -17.312 12.125 1 97.75 314 LYS A O 1
ATOM 2553 N N . ILE A 1 315 ? -12.281 -18.375 10.891 1 98.44 315 ILE A N 1
ATOM 2554 C CA . ILE A 1 315 ? -11.344 -19.297 10.258 1 98.44 315 ILE A CA 1
ATOM 2555 C C . ILE A 1 315 ? -10.312 -18.516 9.461 1 98.44 315 ILE A C 1
ATOM 2557 O O . ILE A 1 315 ? -9.109 -18.766 9.57 1 98.44 315 ILE A O 1
ATOM 2561 N N . LEU A 1 316 ? -10.789 -17.562 8.711 1 98.5 316 LEU A N 1
ATOM 2562 C CA . LEU A 1 316 ? -9.883 -16.75 7.914 1 98.5 316 LEU A CA 1
ATOM 2563 C C . LEU A 1 316 ? -8.898 -16 8.812 1 98.5 316 LEU A C 1
ATOM 2565 O O . LEU A 1 316 ? -7.699 -15.969 8.523 1 98.5 316 LEU A O 1
ATOM 2569 N N . ALA A 1 317 ? -9.367 -15.461 9.938 1 98.12 317 ALA A N 1
ATOM 2570 C CA . ALA A 1 317 ? -8.539 -14.688 10.859 1 98.12 317 ALA A CA 1
ATOM 2571 C C . ALA A 1 317 ? -7.457 -15.562 11.492 1 98.12 317 ALA A C 1
ATOM 2573 O O . ALA A 1 317 ? -6.355 -15.094 11.773 1 98.12 317 ALA A O 1
ATOM 2574 N N . GLU A 1 318 ? -7.742 -16.797 11.648 1 98.06 318 GLU A N 1
ATOM 2575 C CA . GLU A 1 318 ? -6.828 -17.719 12.328 1 98.06 318 GLU A CA 1
ATOM 2576 C C . GLU A 1 318 ? -5.887 -18.391 11.336 1 98.06 318 GLU A C 1
ATOM 2578 O O . GLU A 1 318 ? -4.898 -19.016 11.734 1 98.06 318 GLU A O 1
ATOM 2583 N N . GLY A 1 319 ? -6.203 -18.297 10.039 1 98.62 319 GLY A N 1
ATOM 2584 C CA . GLY A 1 319 ? -5.449 -19.016 9.023 1 98.62 319 GLY A CA 1
ATOM 2585 C C . GLY A 1 319 ? -4.594 -18.109 8.164 1 98.62 319 GLY A C 1
ATOM 2586 O O . GLY A 1 319 ? -4.527 -18.281 6.945 1 98.62 319 GLY A O 1
ATOM 2587 N N . LYS A 1 320 ? -3.938 -17.062 8.766 1 98.5 320 LYS A N 1
ATOM 2588 C CA . LYS A 1 320 ? -3.078 -16.141 8.031 1 98.5 320 LYS A CA 1
ATOM 2589 C C . LYS A 1 320 ? -1.793 -16.828 7.578 1 98.5 320 LYS A C 1
ATOM 2591 O O . LYS A 1 320 ? -1.202 -17.609 8.328 1 98.5 320 LYS A O 1
ATOM 2596 N N . VAL A 1 321 ? -1.302 -16.469 6.402 1 98.81 321 VAL A N 1
ATOM 2597 C CA . VAL A 1 321 ? -0.14 -17.125 5.812 1 98.81 321 VAL A CA 1
ATOM 2598 C C . VAL A 1 321 ? 1.142 -16.5 6.359 1 98.81 321 VAL A C 1
ATOM 2600 O O . VAL A 1 321 ? 1.108 -15.43 6.957 1 98.81 321 VAL A O 1
ATOM 2603 N N . ASP A 1 322 ? 2.287 -17.172 6.086 1 98.62 322 ASP A N 1
ATOM 2604 C CA . ASP A 1 322 ? 3.594 -16.766 6.59 1 98.62 322 ASP A CA 1
ATOM 2605 C C . ASP A 1 322 ? 4.34 -15.922 5.562 1 98.62 322 ASP A C 1
ATOM 2607 O O . ASP A 1 322 ? 5.25 -15.164 5.914 1 98.62 322 ASP A O 1
ATOM 2611 N N . PHE A 1 323 ? 4.062 -16.078 4.301 1 98.81 323 PHE A N 1
ATOM 2612 C CA . PHE A 1 323 ? 4.727 -15.344 3.23 1 98.81 323 PHE A CA 1
ATOM 2613 C C . PHE A 1 323 ? 3.826 -15.242 2.006 1 98.81 323 PHE A C 1
ATOM 2615 O O . PHE A 1 323 ? 2.809 -15.93 1.916 1 98.81 323 PHE A O 1
ATOM 2622 N N . VAL A 1 324 ? 4.133 -14.328 1.121 1 98.88 324 VAL A N 1
ATOM 2623 C CA . VAL A 1 324 ? 3.387 -14.109 -0.114 1 98.88 324 VAL A CA 1
ATOM 2624 C C . VAL A 1 324 ? 4.266 -14.453 -1.316 1 98.88 324 VAL A C 1
ATOM 2626 O O . VAL A 1 324 ? 5.367 -13.914 -1.457 1 98.88 324 VAL A O 1
ATOM 2629 N N . SER A 1 325 ? 3.791 -15.352 -2.117 1 98.81 325 SER A N 1
ATOM 2630 C CA . SER A 1 325 ? 4.512 -15.695 -3.338 1 98.81 325 SER A CA 1
ATOM 2631 C C . SER A 1 325 ? 3.793 -15.172 -4.574 1 98.81 325 SER A C 1
ATOM 2633 O O . SER A 1 325 ? 2.574 -14.984 -4.559 1 98.81 325 SER A O 1
ATOM 2635 N N . ILE A 1 326 ? 4.617 -14.883 -5.59 1 98.75 326 ILE A N 1
ATOM 2636 C CA . ILE A 1 326 ? 4.012 -14.359 -6.812 1 98.75 326 ILE A CA 1
ATOM 2637 C C . ILE A 1 326 ? 4.648 -15.016 -8.031 1 98.75 326 ILE A C 1
ATOM 2639 O O . ILE A 1 326 ? 5.793 -15.477 -7.969 1 98.75 326 ILE A O 1
ATOM 2643 N N . SER A 1 327 ? 3.861 -15.211 -9.023 1 98 327 SER A N 1
ATOM 2644 C CA . SER A 1 327 ? 4.398 -15.234 -10.383 1 98 327 SER A CA 1
ATOM 2645 C C . SER A 1 327 ? 4.391 -13.844 -11.008 1 98 327 SER A C 1
ATOM 2647 O O . SER A 1 327 ? 3.498 -13.039 -10.727 1 98 327 SER A O 1
ATOM 2649 N N . TYR A 1 328 ? 5.375 -13.562 -11.727 1 97.5 328 TYR A N 1
ATOM 2650 C CA . TYR A 1 328 ? 5.445 -12.297 -12.461 1 97.5 328 TYR A CA 1
ATOM 2651 C C . TYR A 1 328 ? 5.945 -12.523 -13.883 1 97.5 328 TYR A C 1
ATOM 2653 O O . TYR A 1 328 ? 7.07 -12.984 -14.086 1 97.5 328 TYR A O 1
ATOM 2661 N N . TYR A 1 329 ? 5.113 -12.039 -14.812 1 93.88 329 TYR A N 1
ATOM 2662 C CA . TYR A 1 329 ? 5.504 -12.211 -16.203 1 93.88 329 TYR A CA 1
ATOM 2663 C C . TYR A 1 329 ? 5.5 -10.883 -16.938 1 93.88 329 TYR A C 1
ATOM 2665 O O . TYR A 1 329 ? 6.301 -10.664 -17.859 1 93.88 329 TYR A O 1
ATOM 2673 N N . MET A 1 330 ? 4.562 -9.992 -16.531 1 93.12 330 MET A N 1
ATOM 2674 C CA . MET A 1 330 ? 4.426 -8.75 -17.281 1 93.12 330 MET A CA 1
ATOM 2675 C C . MET A 1 330 ? 3.635 -7.719 -16.484 1 93.12 330 MET A C 1
ATOM 2677 O O . MET A 1 330 ? 3.014 -8.047 -15.469 1 93.12 330 MET A O 1
ATOM 2681 N N . SER A 1 331 ? 3.744 -6.477 -16.938 1 94.81 331 SER A N 1
ATOM 2682 C CA . SER A 1 331 ? 2.875 -5.414 -16.438 1 94.81 331 SER A CA 1
ATOM 2683 C C . SER A 1 331 ? 1.766 -5.098 -17.438 1 94.81 331 SER A C 1
ATOM 2685 O O . SER A 1 331 ? 1.845 -5.488 -18.609 1 94.81 331 SER A O 1
ATOM 2687 N N . HIS A 1 332 ? 0.722 -4.488 -16.938 1 94.69 332 HIS A N 1
ATOM 2688 C CA . HIS A 1 332 ? -0.427 -4.07 -17.734 1 94.69 332 HIS A CA 1
ATOM 2689 C C . HIS A 1 332 ? -0.59 -2.557 -17.703 1 94.69 332 HIS A C 1
ATOM 2691 O O . HIS A 1 332 ? 0.045 -1.869 -16.906 1 94.69 332 HIS A O 1
ATOM 2697 N N . VAL A 1 333 ? -1.386 -2.037 -18.672 1 95.06 333 VAL A N 1
ATOM 2698 C CA . VAL A 1 333 ? -1.753 -0.625 -18.703 1 95.06 333 VAL A CA 1
ATOM 2699 C C . VAL A 1 333 ? -3.254 -0.476 -18.469 1 95.06 333 VAL A C 1
ATOM 2701 O O . VAL A 1 333 ? -4.062 -1.14 -19.125 1 95.06 333 VAL A O 1
ATOM 2704 N N . ALA A 1 334 ? -3.617 0.331 -17.469 1 93.94 334 ALA A N 1
ATOM 2705 C CA . ALA A 1 334 ? -5.016 0.576 -17.125 1 93.94 334 ALA A CA 1
ATOM 2706 C C . ALA A 1 334 ? -5.473 1.942 -17.625 1 93.94 334 ALA A C 1
ATOM 2708 O O . ALA A 1 334 ? -4.719 2.916 -17.562 1 93.94 334 ALA A O 1
ATOM 2709 N N . GLU A 1 335 ? -6.637 1.979 -18.125 1 93.94 335 GLU A N 1
ATOM 2710 C CA . GLU A 1 335 ? -7.301 3.193 -18.594 1 93.94 335 GLU A CA 1
ATOM 2711 C C . GLU A 1 335 ? -8.758 3.23 -18.141 1 93.94 335 GLU A C 1
ATOM 2713 O O . GLU A 1 335 ? -9.438 2.203 -18.141 1 93.94 335 GLU A O 1
ATOM 2718 N N . ALA A 1 336 ? -9.18 4.426 -17.703 1 92.75 336 ALA A N 1
ATOM 2719 C CA . ALA A 1 336 ? -10.586 4.562 -17.328 1 92.75 336 ALA A CA 1
ATOM 2720 C C . ALA A 1 336 ? -11.492 4.488 -18.562 1 92.75 336 ALA A C 1
ATOM 2722 O O . ALA A 1 336 ? -11.57 5.441 -19.344 1 92.75 336 ALA A O 1
ATOM 2723 N N . ARG A 1 337 ? -11.977 3.357 -18.797 1 87.19 337 ARG A N 1
ATOM 2724 C CA . ARG A 1 337 ? -12.898 3.1 -19.906 1 87.19 337 ARG A CA 1
ATOM 2725 C C . ARG A 1 337 ? -14.117 2.322 -19.422 1 87.19 337 ARG A C 1
ATOM 2727 O O . ARG A 1 337 ? -14.117 1.773 -18.312 1 87.19 337 ARG A O 1
ATOM 2734 N N . GLU A 1 338 ? -15.094 2.336 -20.125 1 79.88 338 GLU A N 1
ATOM 2735 C CA . GLU A 1 338 ? -16.359 1.7 -19.75 1 79.88 338 GLU A CA 1
ATOM 2736 C C . GLU A 1 338 ? -16.156 0.213 -19.469 1 79.88 338 GLU A C 1
ATOM 2738 O O . GLU A 1 338 ? -16.812 -0.345 -18.594 1 79.88 338 GLU A O 1
ATOM 2743 N N . ASP A 1 339 ? -15.273 -0.462 -20.141 1 75.88 339 ASP A N 1
ATOM 2744 C CA . ASP A 1 339 ? -15.07 -1.898 -19.984 1 75.88 339 ASP A CA 1
ATOM 2745 C C . ASP A 1 339 ? -13.875 -2.186 -19.062 1 75.88 339 ASP A C 1
ATOM 2747 O O . ASP A 1 339 ? -13.336 -3.295 -19.062 1 75.88 339 ASP A O 1
ATOM 2751 N N . ALA A 1 340 ? -13.477 -1.257 -18.281 1 74.31 340 ALA A N 1
ATOM 2752 C CA . ALA A 1 340 ? -12.242 -1.342 -17.516 1 74.31 340 ALA A CA 1
ATOM 2753 C C . ALA A 1 340 ? -12.305 -2.477 -16.5 1 74.31 340 ALA A C 1
ATOM 2755 O O . ALA A 1 340 ? -11.32 -3.193 -16.297 1 74.31 340 ALA A O 1
ATOM 2756 N N . THR A 1 341 ? -13.391 -2.65 -15.914 1 68.25 341 THR A N 1
ATOM 2757 C CA . THR A 1 341 ? -13.531 -3.678 -14.891 1 68.25 341 THR A CA 1
ATOM 2758 C C . THR A 1 341 ? -13.398 -5.07 -15.5 1 68.25 341 THR A C 1
ATOM 2760 O O . THR A 1 341 ? -12.758 -5.949 -14.914 1 68.25 341 THR A O 1
ATOM 2763 N N . ASP A 1 342 ? -13.906 -5.164 -16.719 1 66.94 342 ASP A N 1
ATOM 2764 C CA . ASP A 1 342 ? -13.891 -6.457 -17.391 1 66.94 342 ASP A CA 1
ATOM 2765 C C . ASP A 1 342 ? -12.469 -6.844 -17.797 1 66.94 342 ASP A C 1
ATOM 2767 O O . ASP A 1 342 ? -12.117 -8.023 -17.797 1 66.94 342 ASP A O 1
ATOM 2771 N N . VAL A 1 343 ? -11.727 -5.863 -17.984 1 66.5 343 VAL A N 1
ATOM 2772 C CA . VAL A 1 343 ? -10.398 -6.129 -18.531 1 66.5 343 VAL A CA 1
ATOM 2773 C C . VAL A 1 343 ? -9.383 -6.195 -17.391 1 66.5 343 VAL A C 1
ATOM 2775 O O . VAL A 1 343 ? -8.305 -6.773 -17.547 1 66.5 343 VAL A O 1
ATOM 2778 N N . ALA A 1 344 ? -9.695 -5.688 -16.281 1 59 344 ALA A N 1
ATOM 2779 C CA . ALA A 1 344 ? -8.75 -5.57 -15.164 1 59 344 ALA A CA 1
ATOM 2780 C C . ALA A 1 344 ? -8.305 -6.945 -14.672 1 59 344 ALA A C 1
ATOM 2782 O O . ALA A 1 344 ? -7.18 -7.105 -14.203 1 59 344 ALA A O 1
ATOM 2783 N N . CYS A 1 345 ? -8.977 -7.949 -14.922 1 58.38 345 CYS A N 1
ATOM 2784 C CA . CYS A 1 345 ? -8.648 -9.242 -14.336 1 58.38 345 CYS A CA 1
ATOM 2785 C C . CYS A 1 345 ? -8.195 -10.227 -15.414 1 58.38 345 CYS A C 1
ATOM 2787 O O . CYS A 1 345 ? -8 -11.414 -15.133 1 58.38 345 CYS A O 1
ATOM 2789 N N . THR A 1 346 ? -7.871 -9.5 -16.547 1 66 346 THR A N 1
ATOM 2790 C CA . THR A 1 346 ? -7.445 -10.406 -17.609 1 66 346 THR A CA 1
ATOM 2791 C C . THR A 1 346 ? -5.926 -10.539 -17.625 1 66 346 THR A C 1
ATOM 2793 O O . THR A 1 346 ? -5.207 -9.594 -17.297 1 66 346 THR A O 1
ATOM 2796 N N . PHE A 1 347 ? -5.461 -11.688 -17.844 1 69.25 347 PHE A N 1
ATOM 2797 C CA . PHE A 1 347 ? -4.035 -11.984 -17.875 1 69.25 347 PHE A CA 1
ATOM 2798 C C . PHE A 1 347 ? -3.389 -11.43 -19.141 1 69.25 347 PHE A C 1
ATOM 2800 O O . PHE A 1 347 ? -2.166 -11.305 -19.219 1 69.25 347 PHE A O 1
ATOM 2807 N N . ASP A 1 348 ? -4.254 -11.055 -20.141 1 66.94 348 ASP A N 1
ATOM 2808 C CA . ASP A 1 348 ? -3.736 -10.43 -21.359 1 66.94 348 ASP A CA 1
ATOM 2809 C C . ASP A 1 348 ? -4.129 -8.953 -21.422 1 66.94 348 ASP A C 1
ATOM 2811 O O . ASP A 1 348 ? -5.312 -8.617 -21.391 1 66.94 348 ASP A O 1
ATOM 2815 N N . SER A 1 349 ? -3.133 -8.117 -21.453 1 70.62 349 SER A N 1
ATOM 2816 C CA . SER A 1 349 ? -3.387 -6.684 -21.422 1 70.62 349 SER A CA 1
ATOM 2817 C C . SER A 1 349 ? -4.039 -6.215 -22.719 1 70.62 349 SER A C 1
ATOM 2819 O O . SER A 1 349 ? -3.549 -6.516 -23.812 1 70.62 349 SER A O 1
ATOM 2821 N N . ALA A 1 350 ? -5.094 -5.508 -22.625 1 75.69 350 ALA A N 1
ATOM 2822 C CA . ALA A 1 350 ? -5.781 -4.949 -23.797 1 75.69 350 ALA A CA 1
ATOM 2823 C C . ALA A 1 350 ? -4.984 -3.795 -24.391 1 75.69 350 ALA A C 1
ATOM 2825 O O . ALA A 1 350 ? -5.059 -3.549 -25.609 1 75.69 350 ALA A O 1
ATOM 2826 N N . ILE A 1 351 ? -4.23 -3.166 -23.531 1 86.94 351 ILE A N 1
ATOM 2827 C CA . ILE A 1 351 ? -3.432 -2.023 -23.969 1 86.94 351 ILE A CA 1
ATOM 2828 C C . ILE A 1 351 ? -1.946 -2.359 -23.859 1 86.94 351 ILE A C 1
ATOM 2830 O O . ILE A 1 351 ? -1.468 -2.727 -22.781 1 86.94 351 ILE A O 1
ATOM 2834 N N . LYS A 1 352 ? -1.263 -2.244 -24.984 1 89.75 352 LYS A N 1
ATOM 2835 C CA . LYS A 1 352 ? 0.173 -2.508 -24.969 1 89.75 352 LYS A CA 1
ATOM 2836 C C . LYS A 1 352 ? 0.959 -1.259 -24.578 1 89.75 352 LYS A C 1
ATOM 2838 O O . LYS A 1 352 ? 0.654 -0.158 -25.047 1 89.75 352 LYS A O 1
ATOM 2843 N N . ASN A 1 353 ? 1.891 -1.395 -23.703 1 94.81 353 ASN A N 1
ATOM 2844 C CA . ASN A 1 353 ? 2.799 -0.318 -23.312 1 94.81 353 ASN A CA 1
ATOM 2845 C C . ASN A 1 353 ? 3.816 -0.027 -24.422 1 94.81 353 ASN A C 1
ATOM 2847 O O . ASN A 1 353 ? 4.668 -0.867 -24.719 1 94.81 353 ASN A O 1
ATOM 2851 N N . GLU A 1 354 ? 3.828 1.128 -25 1 95.12 354 GLU A N 1
ATOM 2852 C CA . GLU A 1 354 ? 4.645 1.477 -26.172 1 95.12 354 GLU A CA 1
ATOM 2853 C C . GLU A 1 354 ? 6.121 1.554 -25.797 1 95.12 354 GLU A C 1
ATOM 2855 O O . GLU A 1 354 ? 6.988 1.57 -26.672 1 95.12 354 GLU A O 1
ATOM 2860 N N . HIS A 1 355 ? 6.422 1.54 -24.516 1 96.56 355 HIS A N 1
ATOM 2861 C CA . HIS A 1 355 ? 7.793 1.716 -24.062 1 96.56 355 HIS A CA 1
ATOM 2862 C C . HIS A 1 355 ? 8.445 0.374 -23.75 1 96.56 355 HIS A C 1
ATOM 2864 O O . HIS A 1 355 ? 9.586 0.327 -23.281 1 96.56 355 HIS A O 1
ATOM 2870 N N . LEU A 1 356 ? 7.766 -0.753 -24 1 96.44 356 LEU A N 1
ATOM 2871 C CA . LEU A 1 356 ? 8.273 -2.074 -23.641 1 96.44 356 LEU A CA 1
ATOM 2872 C C . LEU A 1 356 ? 8.398 -2.963 -24.875 1 96.44 356 LEU A C 1
ATOM 2874 O O . LEU A 1 356 ? 7.562 -2.895 -25.781 1 96.44 356 LEU A O 1
ATOM 2878 N N . GLU A 1 357 ? 9.438 -3.881 -24.844 1 94.06 357 GLU A N 1
ATOM 2879 C CA . GLU A 1 357 ? 9.539 -4.949 -25.828 1 94.06 357 GLU A CA 1
ATOM 2880 C C . GLU A 1 357 ? 8.539 -6.066 -25.547 1 94.06 357 GLU A C 1
ATOM 2882 O O . GLU A 1 357 ? 8.094 -6.23 -24.406 1 94.06 357 GLU A O 1
ATOM 2887 N N . LEU A 1 358 ? 8.172 -6.797 -26.594 1 91 358 LEU A N 1
ATOM 2888 C CA . LEU A 1 358 ? 7.246 -7.914 -26.469 1 91 358 LEU A CA 1
ATOM 2889 C C . LEU A 1 358 ? 7.945 -9.242 -26.75 1 91 358 LEU A C 1
ATOM 2891 O O . LEU A 1 358 ? 8.883 -9.289 -27.547 1 91 358 LEU A O 1
ATOM 2895 N N . THR A 1 359 ? 7.473 -10.305 -26.094 1 87.12 359 THR A N 1
ATOM 2896 C CA . THR A 1 359 ? 7.902 -11.664 -26.438 1 87.12 359 THR A CA 1
ATOM 2897 C C . THR A 1 359 ? 7.234 -12.133 -27.719 1 87.12 359 THR A C 1
ATOM 2899 O O . THR A 1 359 ? 6.414 -11.422 -28.297 1 87.12 359 THR A O 1
ATOM 2902 N N . GLU A 1 360 ? 7.598 -13.422 -28.109 1 82.19 360 GLU A N 1
ATOM 2903 C CA . GLU A 1 360 ? 6.988 -14.031 -29.281 1 82.19 360 GLU A CA 1
ATOM 2904 C C . GLU A 1 360 ? 5.5 -14.289 -29.062 1 82.19 360 GLU A C 1
ATOM 2906 O O . GLU A 1 360 ? 4.742 -14.461 -30.016 1 82.19 360 GLU A O 1
ATOM 2911 N N . TRP A 1 361 ? 5.094 -14.289 -27.906 1 80.12 361 TRP A N 1
ATOM 2912 C CA . TRP A 1 361 ? 3.691 -14.523 -27.562 1 80.12 361 TRP A CA 1
ATOM 2913 C C . TRP A 1 361 ? 3 -13.219 -27.188 1 80.12 361 TRP A C 1
ATOM 2915 O O . TRP A 1 361 ? 1.954 -13.234 -26.531 1 80.12 361 TRP A O 1
ATOM 2925 N N . ASP A 1 362 ? 3.637 -12.078 -27.344 1 83.75 362 ASP A N 1
ATOM 2926 C CA . ASP A 1 362 ? 3.07 -10.734 -27.234 1 83.75 362 ASP A CA 1
ATOM 2927 C C . ASP A 1 362 ? 2.938 -10.32 -25.766 1 83.75 362 ASP A C 1
ATOM 2929 O O . ASP A 1 362 ? 2.037 -9.555 -25.422 1 83.75 362 ASP A O 1
ATOM 2933 N N . TRP A 1 363 ? 3.783 -10.883 -24.938 1 87.94 363 TRP A N 1
ATOM 2934 C CA . TRP A 1 363 ? 3.828 -10.461 -23.531 1 87.94 363 TRP A CA 1
ATOM 2935 C C . TRP A 1 363 ? 4.887 -9.375 -23.328 1 87.94 363 TRP A C 1
ATOM 2937 O O . TRP A 1 363 ? 6.031 -9.531 -23.75 1 87.94 363 TRP A O 1
ATOM 2947 N N . PRO A 1 364 ? 4.5 -8.227 -22.734 1 93.12 364 PRO A N 1
ATOM 2948 C CA . PRO A 1 364 ? 5.512 -7.203 -22.453 1 93.12 364 PRO A CA 1
ATOM 2949 C C . PRO A 1 364 ? 6.609 -7.699 -21.516 1 93.12 364 PRO A C 1
ATOM 2951 O O . PRO A 1 364 ? 6.336 -8.445 -20.578 1 93.12 364 PRO A O 1
ATOM 2954 N N . ILE A 1 365 ? 7.844 -7.344 -21.828 1 96.19 365 ILE A N 1
ATOM 2955 C CA . ILE A 1 365 ? 8.992 -7.637 -20.969 1 96.19 365 ILE A CA 1
ATOM 2956 C C . ILE A 1 365 ? 9.281 -6.438 -20.078 1 96.19 365 ILE A C 1
ATOM 2958 O O . ILE A 1 365 ? 9.734 -5.395 -20.547 1 96.19 365 ILE A O 1
ATOM 2962 N N . ASP A 1 366 ? 9.023 -6.551 -18.812 1 97.38 366 ASP A N 1
ATOM 2963 C CA . ASP A 1 366 ? 9.133 -5.414 -17.906 1 97.38 366 ASP A CA 1
ATOM 2964 C C . ASP A 1 366 ? 9.812 -5.816 -16.594 1 97.38 366 ASP A C 1
ATOM 2966 O O . ASP A 1 366 ? 9.156 -5.922 -15.555 1 97.38 366 ASP A O 1
ATOM 2970 N N . PRO A 1 367 ? 11.164 -5.887 -16.547 1 98.31 367 PRO A N 1
ATOM 2971 C CA . PRO A 1 367 ? 11.852 -6.219 -15.305 1 98.31 367 PRO A CA 1
ATOM 2972 C C . PRO A 1 367 ? 11.602 -5.191 -14.195 1 98.31 367 PRO A C 1
ATOM 2974 O O . PRO A 1 367 ? 11.484 -5.555 -13.023 1 98.31 367 PRO A O 1
ATOM 2977 N N . THR A 1 368 ? 11.492 -3.891 -14.555 1 98.62 368 THR A N 1
ATOM 2978 C CA . THR A 1 368 ? 11.211 -2.852 -13.57 1 98.62 368 THR A CA 1
ATOM 2979 C C . THR A 1 368 ? 9.844 -3.07 -12.922 1 98.62 368 THR A C 1
ATOM 2981 O O . THR A 1 368 ? 9.664 -2.797 -11.734 1 98.62 368 THR A O 1
ATOM 2984 N N . GLY A 1 369 ? 8.938 -3.588 -13.742 1 98.5 369 GLY A N 1
ATOM 2985 C CA . GLY A 1 369 ? 7.641 -3.941 -13.203 1 98.5 369 GLY A CA 1
ATOM 2986 C C . GLY A 1 369 ? 7.719 -4.949 -12.07 1 98.5 369 GLY A C 1
ATOM 2987 O O . GLY A 1 369 ? 6.941 -4.883 -11.117 1 98.5 369 GLY A O 1
ATOM 2988 N N . LEU A 1 370 ? 8.633 -5.887 -12.156 1 98.75 370 LEU A N 1
ATOM 2989 C CA . LEU A 1 370 ? 8.844 -6.824 -11.055 1 98.75 370 LEU A CA 1
ATOM 2990 C C . LEU A 1 370 ? 9.289 -6.09 -9.797 1 98.75 370 LEU A C 1
ATOM 2992 O O . LEU A 1 370 ? 8.766 -6.352 -8.703 1 98.75 370 LEU A O 1
ATOM 2996 N N . ARG A 1 371 ? 10.266 -5.199 -9.93 1 98.75 371 ARG A N 1
ATOM 2997 C CA . ARG A 1 371 ? 10.734 -4.414 -8.797 1 98.75 371 ARG A CA 1
ATOM 2998 C C . ARG A 1 371 ? 9.594 -3.627 -8.164 1 98.75 371 ARG A C 1
ATOM 3000 O O . ARG A 1 371 ? 9.414 -3.656 -6.945 1 98.75 371 ARG A O 1
ATOM 3007 N N . ILE A 1 372 ? 8.805 -2.969 -8.992 1 98.81 372 ILE A N 1
ATOM 3008 C CA . ILE A 1 372 ? 7.672 -2.176 -8.531 1 98.81 372 ILE A CA 1
ATOM 3009 C C . ILE A 1 372 ? 6.691 -3.068 -7.77 1 98.81 372 ILE A C 1
ATOM 3011 O O . ILE A 1 372 ? 6.238 -2.717 -6.68 1 98.81 372 ILE A O 1
ATOM 3015 N N . SER A 1 373 ? 6.422 -4.246 -8.328 1 98.69 373 SER A N 1
ATOM 3016 C CA . SER A 1 373 ? 5.504 -5.184 -7.695 1 98.69 373 SER A CA 1
ATOM 3017 C C . SER A 1 373 ? 6.016 -5.613 -6.324 1 98.69 373 SER A C 1
ATOM 3019 O O . SER A 1 373 ? 5.258 -5.645 -5.352 1 98.69 373 SER A O 1
ATOM 3021 N N . LEU A 1 374 ? 7.285 -5.941 -6.262 1 98.81 374 LEU A N 1
ATOM 3022 C CA . LEU A 1 374 ? 7.871 -6.383 -5.004 1 98.81 374 LEU A CA 1
ATOM 3023 C C . LEU A 1 374 ? 7.801 -5.277 -3.953 1 98.81 374 LEU A C 1
ATOM 3025 O O . LEU A 1 374 ? 7.484 -5.539 -2.791 1 98.81 374 LEU A O 1
ATOM 3029 N N . LEU A 1 375 ? 8.039 -4.07 -4.359 1 98.69 375 LEU A N 1
ATOM 3030 C CA . LEU A 1 375 ? 7.969 -2.938 -3.443 1 98.69 375 LEU A CA 1
ATOM 3031 C C . LEU A 1 375 ? 6.543 -2.742 -2.936 1 98.69 375 LEU A C 1
ATOM 3033 O O . LEU A 1 375 ? 6.324 -2.605 -1.729 1 98.69 375 LEU A O 1
ATOM 3037 N N . LYS A 1 376 ? 5.594 -2.754 -3.844 1 98.5 376 LYS A N 1
ATOM 3038 C CA . LYS A 1 376 ? 4.195 -2.545 -3.469 1 98.5 376 LYS A CA 1
ATOM 3039 C C . LYS A 1 376 ? 3.715 -3.637 -2.518 1 98.5 376 LYS A C 1
ATOM 3041 O O . LYS A 1 376 ? 3.045 -3.348 -1.522 1 98.5 376 LYS A O 1
ATOM 3046 N N . LEU A 1 377 ? 4.07 -4.863 -2.807 1 98.69 377 LEU A N 1
ATOM 3047 C CA . LEU A 1 377 ? 3.643 -5.988 -1.982 1 98.69 377 LEU A CA 1
ATOM 3048 C C . LEU A 1 377 ? 4.262 -5.906 -0.59 1 98.69 377 LEU A C 1
ATOM 3050 O O . LEU A 1 377 ? 3.576 -6.129 0.411 1 98.69 377 LEU A O 1
ATOM 3054 N N . TYR A 1 378 ? 5.52 -5.578 -0.53 1 98.38 378 TYR A N 1
ATOM 3055 C CA . TYR A 1 378 ? 6.176 -5.496 0.771 1 98.38 378 TYR A CA 1
ATOM 3056 C C . TYR A 1 378 ? 5.656 -4.305 1.567 1 98.38 378 TYR A C 1
ATOM 3058 O O . TYR A 1 378 ? 5.457 -4.402 2.781 1 98.38 378 TYR A O 1
ATOM 3066 N N . ASP A 1 379 ? 5.418 -3.168 0.867 1 97.5 379 ASP A N 1
ATOM 3067 C CA . ASP A 1 379 ? 4.828 -2 1.515 1 97.5 379 ASP A CA 1
ATOM 3068 C C . ASP A 1 379 ? 3.479 -2.344 2.141 1 97.5 379 ASP A C 1
ATOM 3070 O O . ASP A 1 379 ? 3.111 -1.789 3.178 1 97.5 379 ASP A O 1
ATOM 3074 N N . ARG A 1 380 ? 2.789 -3.219 1.487 1 97.25 380 ARG A N 1
ATOM 3075 C CA . ARG A 1 380 ? 1.405 -3.52 1.841 1 97.25 380 ARG A CA 1
ATOM 3076 C C . ARG A 1 380 ? 1.338 -4.531 2.98 1 97.25 380 ARG A C 1
ATOM 3078 O O . ARG A 1 380 ? 0.589 -4.34 3.941 1 97.25 380 ARG A O 1
ATOM 3085 N N . TYR A 1 381 ? 2.234 -5.598 2.986 1 97.44 381 TYR A N 1
ATOM 3086 C CA . TYR A 1 381 ? 2.01 -6.734 3.875 1 97.44 381 TYR A CA 1
ATOM 3087 C C . TYR A 1 381 ? 3.127 -6.848 4.906 1 97.44 381 TYR A C 1
ATOM 3089 O O . TYR A 1 381 ? 2.953 -7.48 5.949 1 97.44 381 TYR A O 1
ATOM 3097 N N . GLN A 1 382 ? 4.328 -6.312 4.59 1 96.62 382 GLN A N 1
ATOM 3098 C CA . GLN A 1 382 ? 5.508 -6.477 5.434 1 96.62 382 GLN A CA 1
ATOM 3099 C C . GLN A 1 382 ? 5.73 -7.941 5.797 1 96.62 382 GLN A C 1
ATOM 3101 O O . GLN A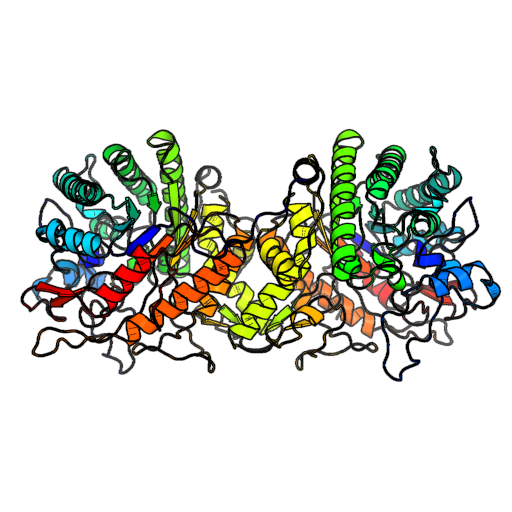 1 382 ? 5.98 -8.273 6.957 1 96.62 382 GLN A O 1
ATOM 3106 N N . LEU A 1 383 ? 5.5 -8.867 4.848 1 98.25 383 LEU A N 1
ATOM 3107 C CA . LEU A 1 383 ? 5.789 -10.297 4.918 1 98.25 383 LEU A CA 1
ATOM 3108 C C . LEU A 1 383 ? 6.859 -10.68 3.904 1 98.25 383 LEU A C 1
ATOM 3110 O O . LEU A 1 383 ? 6.988 -10.047 2.855 1 98.25 383 LEU A O 1
ATOM 3114 N N . PRO A 1 384 ? 7.66 -11.719 4.25 1 98.62 384 PRO A N 1
ATOM 3115 C CA . PRO A 1 384 ? 8.594 -12.203 3.227 1 98.62 384 PRO A CA 1
ATOM 3116 C C . PRO A 1 384 ? 7.898 -12.523 1.905 1 98.62 384 PRO A C 1
ATOM 3118 O O . PRO A 1 384 ? 6.758 -13 1.9 1 98.62 384 PRO A O 1
ATOM 3121 N N . LEU A 1 385 ? 8.586 -12.18 0.84 1 98.88 385 LEU A N 1
ATOM 3122 C CA . LEU A 1 385 ? 8.062 -12.461 -0.491 1 98.88 385 LEU A CA 1
ATOM 3123 C C . LEU A 1 385 ? 8.859 -13.578 -1.164 1 98.88 385 LEU A C 1
ATOM 3125 O O . LEU A 1 385 ? 10 -13.844 -0.789 1 98.88 385 LEU A O 1
ATOM 3129 N N . PHE A 1 386 ? 8.219 -14.281 -2.062 1 98.88 386 PHE A N 1
ATOM 3130 C CA . PHE A 1 386 ? 8.852 -15.305 -2.887 1 98.88 386 PHE A CA 1
ATOM 3131 C C . PHE A 1 386 ? 8.461 -15.133 -4.352 1 98.88 386 PHE A C 1
ATOM 3133 O O . PHE A 1 386 ? 7.273 -15.133 -4.688 1 98.88 386 PHE A O 1
ATOM 3140 N N . VAL A 1 387 ? 9.414 -14.867 -5.23 1 98.88 387 VAL A N 1
ATOM 3141 C CA . VAL A 1 387 ? 9.125 -14.922 -6.66 1 98.88 387 VAL A CA 1
ATOM 3142 C C . VAL A 1 387 ? 9.141 -16.375 -7.133 1 98.88 387 VAL A C 1
ATOM 3144 O O . VAL A 1 387 ? 10.188 -16.906 -7.504 1 98.88 387 VAL A O 1
ATOM 3147 N N . ALA A 1 388 ? 7.957 -16.922 -7.227 1 98.69 388 ALA A N 1
ATOM 3148 C CA . ALA A 1 388 ? 7.828 -18.359 -7.355 1 98.69 388 ALA A CA 1
ATOM 3149 C C . ALA A 1 388 ? 7.754 -18.781 -8.82 1 98.69 388 ALA A C 1
ATOM 3151 O O . ALA A 1 388 ? 7.914 -19.953 -9.148 1 98.69 388 ALA A O 1
ATOM 3152 N N . GLU A 1 389 ? 7.445 -17.844 -9.703 1 98.5 389 GLU A N 1
ATOM 3153 C CA . GLU A 1 389 ? 7.492 -18.078 -11.141 1 98.5 389 GLU A CA 1
ATOM 3154 C C . GLU A 1 389 ? 7.938 -16.812 -11.883 1 98.5 389 GLU A C 1
ATOM 3156 O O . GLU A 1 389 ? 7.473 -15.719 -11.586 1 98.5 389 GLU A O 1
ATOM 3161 N N . ASN A 1 390 ? 8.789 -16.953 -12.719 1 98 390 ASN A N 1
ATOM 3162 C CA . ASN A 1 390 ? 9.258 -15.953 -13.672 1 98 390 ASN A CA 1
ATOM 3163 C C . ASN A 1 390 ? 9.883 -16.609 -14.898 1 98 390 ASN A C 1
ATOM 3165 O O . ASN A 1 390 ? 10.352 -17.734 -14.836 1 98 390 ASN A O 1
ATOM 3169 N N . GLY A 1 391 ? 9.836 -15.969 -15.969 1 95.12 391 GLY A N 1
ATOM 3170 C CA . GLY A 1 391 ? 10.453 -16.547 -17.156 1 95.12 391 GLY A CA 1
ATOM 3171 C C . GLY A 1 391 ? 9.75 -16.156 -18.438 1 95.12 391 GLY A C 1
ATOM 3172 O O . GLY A 1 391 ? 8.859 -15.297 -18.438 1 95.12 391 GLY A O 1
ATOM 3173 N N . LEU A 1 392 ? 10.281 -16.766 -19.5 1 91.88 392 LEU A N 1
ATOM 3174 C CA . LEU A 1 392 ? 9.836 -16.453 -20.859 1 91.88 392 LEU A CA 1
ATOM 3175 C C . LEU A 1 392 ? 9.641 -17.734 -21.672 1 91.88 392 LEU A C 1
ATOM 3177 O O . LEU A 1 392 ? 10.477 -18.641 -21.625 1 91.88 392 LEU A O 1
ATOM 3181 N N . GLY A 1 393 ? 8.43 -17.828 -22.328 1 90.88 393 GLY A N 1
ATOM 3182 C CA . GLY A 1 393 ? 8.289 -18.875 -23.328 1 90.88 393 GLY A CA 1
ATOM 3183 C C . GLY A 1 393 ? 8.93 -18.516 -24.656 1 90.88 393 GLY A C 1
ATOM 3184 O O . GLY A 1 393 ? 8.82 -17.391 -25.125 1 90.88 393 GLY A O 1
ATOM 3185 N N . ALA A 1 394 ? 9.672 -19.422 -25.203 1 92.44 394 ALA A N 1
ATOM 3186 C CA . ALA A 1 394 ? 10.344 -19.188 -26.484 1 92.44 394 ALA A CA 1
ATOM 3187 C C . ALA A 1 394 ? 10.383 -20.469 -27.312 1 92.44 394 ALA A C 1
ATOM 3189 O O . ALA A 1 394 ? 10.156 -21.562 -26.797 1 92.44 394 ALA A O 1
ATOM 3190 N N . LYS A 1 395 ? 10.617 -20.219 -28.594 1 92.12 395 LYS A N 1
ATOM 3191 C CA . LYS A 1 395 ? 10.852 -21.359 -29.484 1 92.12 395 LYS A CA 1
ATOM 3192 C C . LYS A 1 395 ? 12.336 -21.672 -29.578 1 92.12 395 LYS A C 1
ATOM 3194 O O . LYS A 1 395 ? 13.094 -20.953 -30.234 1 92.12 395 LYS A O 1
ATOM 3199 N N . ASP A 1 396 ? 12.672 -22.812 -28.969 1 94.56 396 ASP A N 1
ATOM 3200 C CA . ASP A 1 396 ? 14.062 -23.25 -28.969 1 94.56 396 ASP A CA 1
ATOM 3201 C C . ASP A 1 396 ? 14.352 -24.156 -30.156 1 94.56 396 ASP A C 1
ATOM 3203 O O . ASP A 1 396 ? 13.469 -24.891 -30.625 1 94.56 396 ASP A O 1
ATOM 3207 N N . VAL A 1 397 ? 15.594 -24.062 -30.594 1 93.94 397 VAL A N 1
ATOM 3208 C CA . VAL A 1 397 ? 16.031 -24.891 -31.703 1 93.94 397 VAL A CA 1
ATOM 3209 C C . VAL A 1 397 ? 17.172 -25.797 -31.266 1 93.94 397 VAL A C 1
ATOM 3211 O O . VAL A 1 397 ? 18.203 -25.328 -30.766 1 93.94 397 VAL A O 1
ATOM 3214 N N . LEU A 1 398 ? 16.953 -27.078 -31.312 1 95.25 398 LEU A N 1
ATOM 3215 C CA . LEU A 1 398 ? 18.031 -28.047 -31.109 1 95.25 398 LEU A CA 1
ATOM 3216 C C . LEU A 1 398 ? 18.906 -28.156 -32.375 1 95.25 398 LEU A C 1
ATOM 3218 O O . LEU A 1 398 ? 18.453 -28.656 -33.406 1 95.25 398 LEU A O 1
ATOM 3222 N N . THR A 1 399 ? 20.156 -27.781 -32.281 1 95.69 399 THR A N 1
ATOM 3223 C CA . THR A 1 399 ? 21.047 -27.797 -33.406 1 95.69 399 THR A CA 1
ATOM 3224 C C . THR A 1 399 ? 21.516 -29.219 -33.719 1 95.69 399 THR A C 1
ATOM 3226 O O . THR A 1 399 ? 21.281 -30.141 -32.906 1 95.69 399 THR A O 1
ATOM 3229 N N . GLU A 1 400 ? 22.219 -29.359 -34.844 1 95.12 400 GLU A N 1
ATOM 3230 C CA . GLU A 1 400 ? 22.703 -30.672 -35.25 1 95.12 400 GLU A CA 1
ATOM 3231 C C . GLU A 1 400 ? 23.703 -31.234 -34.25 1 95.12 400 GLU A C 1
ATOM 3233 O O . GLU A 1 400 ? 23.781 -32.438 -34.031 1 95.12 400 GLU A O 1
ATOM 3238 N N . ASP A 1 401 ? 24.391 -30.453 -33.625 1 95.69 401 ASP A N 1
ATOM 3239 C CA . ASP A 1 401 ? 25.375 -30.875 -32.656 1 95.69 401 ASP A CA 1
ATOM 3240 C C . ASP A 1 401 ? 24.781 -30.922 -31.25 1 95.69 401 ASP A C 1
ATOM 3242 O O . ASP A 1 401 ? 25.5 -30.938 -30.266 1 95.69 401 ASP A O 1
ATOM 3246 N N . LYS A 1 402 ? 23.469 -30.891 -31.109 1 95.31 402 LYS A N 1
ATOM 3247 C CA . LYS A 1 402 ? 22.688 -31.109 -29.906 1 95.31 402 LYS A CA 1
ATOM 3248 C C . LYS A 1 402 ? 22.922 -29.984 -28.891 1 95.31 402 LYS A C 1
ATOM 3250 O O . LYS A 1 402 ? 23.078 -30.25 -27.703 1 95.31 402 LYS A O 1
ATOM 3255 N N . LYS A 1 403 ? 22.984 -28.797 -29.469 1 97 403 LYS A N 1
ATOM 3256 C CA . LYS A 1 403 ? 23.094 -27.625 -28.625 1 97 403 LYS A CA 1
ATOM 3257 C C . LYS A 1 403 ? 21.891 -26.719 -28.797 1 97 403 LYS A C 1
ATOM 3259 O O . LYS A 1 403 ? 21.203 -26.766 -29.828 1 97 403 LYS A O 1
ATOM 3264 N N . ILE A 1 404 ? 21.516 -26 -27.781 1 97.06 404 ILE A N 1
ATOM 3265 C CA . ILE A 1 404 ? 20.469 -24.984 -27.828 1 97.06 404 ILE A CA 1
ATOM 3266 C C . ILE A 1 404 ? 21.047 -23.641 -27.375 1 97.06 404 ILE A C 1
ATOM 3268 O O . ILE A 1 404 ? 21.578 -23.531 -26.266 1 97.06 404 ILE A O 1
ATOM 3272 N N . HIS A 1 405 ? 20.969 -22.594 -28.234 1 97.19 405 HIS A N 1
ATOM 3273 C CA . HIS A 1 405 ? 21.469 -21.25 -27.938 1 97.19 405 HIS A CA 1
ATOM 3274 C C . HIS A 1 405 ? 20.344 -20.297 -27.594 1 97.19 405 HIS A C 1
ATOM 3276 O O . HIS A 1 405 ? 19.766 -19.656 -28.469 1 97.19 405 HIS A O 1
ATOM 3282 N N . ASP A 1 406 ? 20.078 -20.188 -26.359 1 96.38 406 ASP A N 1
ATOM 3283 C CA . ASP A 1 406 ? 18.922 -19.422 -25.891 1 96.38 406 ASP A CA 1
ATOM 3284 C C . ASP A 1 406 ? 19.344 -18.156 -25.172 1 96.38 406 ASP A C 1
ATOM 3286 O O . ASP A 1 406 ? 18.891 -17.891 -24.047 1 96.38 406 ASP A O 1
ATOM 3290 N N . LEU A 1 407 ? 20.016 -17.25 -25.875 1 95.56 407 LEU A N 1
ATOM 3291 C CA . LEU A 1 407 ? 20.484 -15.992 -25.328 1 95.56 407 LEU A CA 1
ATOM 3292 C C . LEU A 1 407 ? 19.312 -15.102 -24.922 1 95.56 407 LEU A C 1
ATOM 3294 O O . LEU A 1 407 ? 19.422 -14.305 -23.984 1 95.56 407 LEU A O 1
ATOM 3298 N N . TYR A 1 408 ? 18.219 -15.219 -25.641 1 94.69 408 TYR A N 1
ATOM 3299 C CA . TYR A 1 408 ? 17.016 -14.445 -25.328 1 94.69 408 TYR A CA 1
ATOM 3300 C C . TYR A 1 408 ? 16.5 -14.773 -23.938 1 94.69 408 TYR A C 1
ATOM 3302 O O . TYR A 1 408 ? 16.031 -13.898 -23.203 1 94.69 408 TYR A O 1
ATOM 3310 N N . ARG A 1 409 ? 16.609 -16.016 -23.516 1 96.31 409 ARG A N 1
ATOM 3311 C CA . ARG A 1 409 ? 16.203 -16.453 -22.188 1 96.31 409 ARG A CA 1
ATOM 3312 C C . ARG A 1 409 ? 17.141 -15.914 -21.125 1 96.31 409 ARG A C 1
ATOM 3314 O O . ARG A 1 409 ? 16.688 -15.406 -20.094 1 96.31 409 ARG A O 1
ATOM 3321 N N . ILE A 1 410 ? 18.422 -16 -21.359 1 97.25 410 ILE A N 1
ATOM 3322 C CA . ILE A 1 410 ? 19.438 -15.492 -20.438 1 97.25 410 ILE A CA 1
ATOM 3323 C C . ILE A 1 410 ? 19.203 -14 -20.219 1 97.25 410 ILE A C 1
ATOM 3325 O O . ILE A 1 410 ? 19.188 -13.531 -19.078 1 97.25 410 ILE A O 1
ATOM 3329 N N . ASP A 1 411 ? 18.984 -13.336 -21.297 1 96.75 411 ASP A N 1
ATOM 3330 C CA . ASP A 1 411 ? 18.797 -11.891 -21.219 1 96.75 411 ASP A CA 1
ATOM 3331 C C . ASP A 1 411 ? 17.578 -11.539 -20.375 1 96.75 411 ASP A C 1
ATOM 3333 O O . ASP A 1 411 ? 17.625 -10.648 -19.531 1 96.75 411 ASP A O 1
ATOM 3337 N N . TYR A 1 412 ? 16.5 -12.211 -20.641 1 97 412 TYR A N 1
ATOM 3338 C CA . TYR A 1 412 ? 15.266 -11.984 -19.906 1 97 412 TYR A CA 1
ATOM 3339 C C . TYR A 1 412 ? 15.461 -12.211 -18.406 1 97 412 TYR A C 1
ATOM 3341 O O . TYR A 1 412 ? 15.133 -11.336 -17.594 1 97 412 TYR A O 1
ATOM 3349 N N . ILE A 1 413 ? 15.969 -13.328 -18.047 1 97.88 413 ILE A N 1
ATOM 3350 C CA . ILE A 1 413 ? 16.109 -13.703 -16.641 1 97.88 413 ILE A CA 1
ATOM 3351 C C . ILE A 1 413 ? 17.125 -12.805 -15.953 1 97.88 413 ILE A C 1
ATOM 3353 O O . ILE A 1 413 ? 16.922 -12.367 -14.82 1 97.88 413 ILE A O 1
ATOM 3357 N N . ARG A 1 414 ? 18.203 -12.516 -16.656 1 98.12 414 ARG A N 1
ATOM 3358 C CA . ARG A 1 414 ? 19.234 -11.625 -16.125 1 98.12 414 ARG A CA 1
ATOM 3359 C C . ARG A 1 414 ? 18.641 -10.281 -15.719 1 98.12 414 ARG A C 1
ATOM 3361 O O . ARG A 1 414 ? 18.875 -9.797 -14.609 1 98.12 414 ARG A O 1
ATOM 3368 N N . LYS A 1 415 ? 17.875 -9.711 -16.578 1 98 415 LYS A N 1
ATOM 3369 C CA . LYS A 1 415 ? 17.281 -8.398 -16.312 1 98 415 LYS A CA 1
ATOM 3370 C C . LYS A 1 415 ? 16.344 -8.445 -15.117 1 98 415 LYS A C 1
ATOM 3372 O O . LYS A 1 415 ? 16.297 -7.508 -14.32 1 98 415 LYS A O 1
ATOM 3377 N N . HIS A 1 416 ? 15.609 -9.5 -14.969 1 98.5 416 HIS A N 1
ATOM 3378 C CA . HIS A 1 416 ? 14.672 -9.609 -13.852 1 98.5 416 HIS A CA 1
ATOM 3379 C C . HIS A 1 416 ? 15.406 -9.883 -12.547 1 98.5 416 HIS A C 1
ATOM 3381 O O . HIS A 1 416 ? 14.977 -9.414 -11.484 1 98.5 416 HIS A O 1
ATOM 3387 N N . ILE A 1 417 ? 16.516 -10.641 -12.602 1 98.56 417 ILE A N 1
ATOM 3388 C CA . ILE A 1 417 ? 17.328 -10.859 -11.414 1 98.56 417 ILE A CA 1
ATOM 3389 C C . ILE A 1 417 ? 17.906 -9.523 -10.938 1 98.56 417 ILE A C 1
ATOM 3391 O O . ILE A 1 417 ? 17.922 -9.234 -9.742 1 98.56 417 ILE A O 1
ATOM 3395 N N . ILE A 1 418 ? 18.359 -8.719 -11.875 1 98.31 418 ILE A N 1
ATOM 3396 C CA . ILE A 1 418 ? 18.891 -7.41 -11.539 1 98.31 418 ILE A CA 1
ATOM 3397 C C . ILE A 1 418 ? 17.812 -6.574 -10.852 1 98.31 418 ILE A C 1
ATOM 3399 O O . ILE A 1 418 ? 18.078 -5.938 -9.82 1 98.31 418 ILE A O 1
ATOM 3403 N N . ALA A 1 419 ? 16.609 -6.59 -11.406 1 98.44 419 ALA A N 1
ATOM 3404 C CA . ALA A 1 419 ? 15.5 -5.844 -10.828 1 98.44 419 ALA A CA 1
ATOM 3405 C C . ALA A 1 419 ? 15.18 -6.344 -9.422 1 98.44 419 ALA A C 1
ATOM 3407 O O . ALA A 1 419 ? 14.906 -5.547 -8.516 1 98.44 419 ALA A O 1
ATOM 3408 N N . MET A 1 420 ? 15.195 -7.621 -9.25 1 98.5 420 MET A N 1
ATOM 3409 C CA . MET A 1 420 ? 14.945 -8.219 -7.938 1 98.5 420 MET A CA 1
ATOM 3410 C C . MET A 1 420 ? 16.016 -7.805 -6.938 1 98.5 420 MET A C 1
ATOM 3412 O O . MET A 1 420 ? 15.727 -7.504 -5.785 1 98.5 420 MET A O 1
ATOM 3416 N N . LYS A 1 421 ? 17.234 -7.852 -7.383 1 98 421 LYS A N 1
ATOM 3417 C CA . LYS A 1 421 ? 18.344 -7.418 -6.543 1 98 421 LYS A CA 1
ATOM 3418 C C . LYS A 1 421 ? 18.141 -5.98 -6.066 1 98 421 LYS A C 1
ATOM 3420 O O . LYS A 1 421 ? 18.391 -5.668 -4.898 1 98 421 LYS A O 1
ATOM 3425 N N . GLU A 1 422 ? 17.703 -5.141 -6.945 1 97.88 422 GLU A N 1
ATOM 3426 C CA . GLU A 1 422 ? 17.438 -3.75 -6.59 1 97.88 422 GLU A CA 1
ATOM 3427 C C . GLU A 1 422 ? 16.297 -3.652 -5.582 1 97.88 422 GLU A C 1
ATOM 3429 O O . GLU A 1 422 ? 16.328 -2.822 -4.668 1 97.88 422 GLU A O 1
ATOM 3434 N N . ALA A 1 423 ? 15.258 -4.445 -5.746 1 98.38 423 ALA A N 1
ATOM 3435 C CA . ALA A 1 423 ? 14.156 -4.453 -4.789 1 98.38 423 ALA A CA 1
ATOM 3436 C C . ALA A 1 423 ? 14.648 -4.848 -3.396 1 98.38 423 ALA A C 1
ATOM 3438 O O . ALA A 1 423 ? 14.219 -4.27 -2.395 1 98.38 423 ALA A O 1
ATOM 3439 N N . ILE A 1 424 ? 15.523 -5.875 -3.365 1 98.12 424 ILE A N 1
ATOM 3440 C CA . ILE A 1 424 ? 16.094 -6.316 -2.098 1 98.12 424 ILE A CA 1
ATOM 3441 C C . ILE A 1 424 ? 16.906 -5.18 -1.479 1 98.12 424 ILE A C 1
ATOM 3443 O O . ILE A 1 424 ? 16.812 -4.922 -0.277 1 98.12 424 ILE A O 1
ATOM 3447 N N . LYS A 1 425 ? 17.672 -4.523 -2.314 1 97.25 425 LYS A N 1
ATOM 3448 C CA . LYS A 1 425 ? 18.422 -3.361 -1.852 1 97.25 425 LYS A CA 1
ATOM 3449 C C . LYS A 1 425 ? 17.484 -2.271 -1.336 1 97.25 425 LYS A C 1
ATOM 3451 O O . LYS A 1 425 ? 17.828 -1.535 -0.411 1 97.25 425 LYS A O 1
ATOM 3456 N N . ASP A 1 426 ? 16.281 -2.195 -1.895 1 97.06 426 ASP A N 1
ATOM 3457 C CA . ASP A 1 426 ? 15.258 -1.243 -1.468 1 97.06 426 ASP A CA 1
ATOM 3458 C C . ASP A 1 426 ? 14.641 -1.661 -0.136 1 97.06 426 ASP A C 1
ATOM 3460 O O . ASP A 1 426 ? 13.828 -0.931 0.433 1 97.06 426 ASP A O 1
ATOM 3464 N N . GLY A 1 427 ? 14.977 -2.812 0.384 1 96.38 427 GLY A N 1
ATOM 3465 C CA . GLY A 1 427 ? 14.523 -3.23 1.701 1 96.38 427 GLY A CA 1
ATOM 3466 C C . GLY A 1 427 ? 13.477 -4.324 1.653 1 96.38 427 GLY A C 1
ATOM 3467 O O . GLY A 1 427 ? 12.922 -4.707 2.686 1 96.38 427 GLY A O 1
ATOM 3468 N N . VAL A 1 428 ? 13.188 -4.91 0.46 1 98.06 428 VAL A N 1
ATOM 3469 C CA . VAL A 1 428 ? 12.188 -5.969 0.337 1 98.06 428 VAL A CA 1
ATOM 3470 C C . VAL A 1 428 ? 12.789 -7.297 0.793 1 98.06 428 VAL A C 1
ATOM 3472 O O . VAL A 1 428 ? 13.891 -7.664 0.381 1 98.06 428 VAL A O 1
ATOM 3475 N N . GLU A 1 429 ? 12.141 -7.992 1.663 1 97.81 429 GLU A N 1
ATOM 3476 C CA . GLU A 1 429 ? 12.547 -9.336 2.062 1 97.81 429 GLU A CA 1
ATOM 3477 C C . GLU A 1 429 ? 12.078 -10.375 1.051 1 97.81 429 GLU A C 1
ATOM 3479 O O . GLU A 1 429 ? 10.891 -10.688 0.979 1 97.81 429 GLU A O 1
ATOM 3484 N N . VAL A 1 430 ? 12.984 -10.859 0.284 1 98.5 430 VAL A N 1
ATOM 3485 C CA . VAL A 1 430 ? 12.688 -11.898 -0.702 1 98.5 430 VAL A CA 1
ATOM 3486 C C . VAL A 1 430 ? 13.367 -13.203 -0.3 1 98.5 430 VAL A C 1
ATOM 3488 O O . VAL A 1 430 ? 14.586 -13.234 -0.098 1 98.5 430 VAL A O 1
ATOM 3491 N N . MET A 1 431 ? 12.586 -14.258 -0.245 1 98.31 431 MET A N 1
ATOM 3492 C CA . MET A 1 431 ? 13.062 -15.539 0.26 1 98.31 431 MET A CA 1
ATOM 3493 C C . MET A 1 431 ? 13.789 -16.312 -0.833 1 98.31 431 MET A C 1
ATOM 3495 O O . MET A 1 431 ? 14.688 -17.109 -0.545 1 98.31 431 MET A O 1
ATOM 3499 N N . GLY A 1 432 ? 13.289 -16.125 -1.983 1 98.75 432 GLY A N 1
ATOM 3500 C CA . GLY A 1 432 ? 13.828 -16.953 -3.047 1 98.75 432 GLY A CA 1
ATOM 3501 C C . GLY A 1 432 ? 13.273 -16.609 -4.414 1 98.75 432 GLY A C 1
ATOM 3502 O O . GLY A 1 432 ? 12.453 -15.703 -4.547 1 98.75 432 GLY A O 1
ATOM 3503 N N . TYR A 1 433 ? 13.797 -17.266 -5.438 1 98.75 433 TYR A N 1
ATOM 3504 C CA . TYR A 1 433 ? 13.484 -17.062 -6.848 1 98.75 433 TYR A CA 1
ATOM 3505 C C . TYR A 1 433 ? 13.484 -18.391 -7.602 1 98.75 433 TYR A C 1
ATOM 3507 O O . TYR A 1 433 ? 14.516 -19.062 -7.668 1 98.75 433 TYR A O 1
ATOM 3515 N N . THR A 1 434 ? 12.312 -18.703 -8.141 1 98.81 434 THR A N 1
ATOM 3516 C CA . THR A 1 434 ? 12.234 -19.891 -8.992 1 98.81 434 THR A CA 1
ATOM 3517 C C . THR A 1 434 ? 11.773 -19.516 -10.398 1 98.81 434 THR A C 1
ATOM 3519 O O . THR A 1 434 ? 10.781 -18.797 -10.562 1 98.81 434 THR A O 1
ATOM 3522 N N . THR A 1 435 ? 12.492 -19.953 -11.406 1 97.94 435 THR A N 1
ATOM 3523 C CA . THR A 1 435 ? 12.078 -19.766 -12.797 1 97.94 435 THR A CA 1
ATOM 3524 C C . THR A 1 435 ? 11.047 -20.828 -13.188 1 97.94 435 THR A C 1
ATOM 3526 O O . THR A 1 435 ? 11.148 -21.984 -12.773 1 97.94 435 THR A O 1
ATOM 3529 N N . TRP A 1 436 ? 10.109 -20.359 -13.922 1 96.69 436 TRP A N 1
ATOM 3530 C CA . TRP A 1 436 ? 9.094 -21.281 -14.375 1 96.69 436 TRP A CA 1
ATOM 3531 C C . TRP A 1 436 ? 9.633 -22.188 -15.492 1 96.69 436 TRP A C 1
ATOM 3533 O O . TRP A 1 436 ? 10.258 -21.703 -16.438 1 96.69 436 TRP A O 1
ATOM 3543 N N . GLY A 1 437 ? 9.32 -23.438 -15.336 1 91.94 437 GLY A N 1
ATOM 3544 C CA . GLY A 1 437 ? 9.742 -24.391 -16.359 1 91.94 437 GLY A CA 1
ATOM 3545 C C . GLY A 1 437 ? 11.242 -24.547 -16.453 1 91.94 437 GLY A C 1
ATOM 3546 O O . GLY A 1 437 ? 11.82 -24.406 -17.531 1 91.94 437 GLY A O 1
ATOM 3547 N N . CYS A 1 438 ? 11.883 -24.828 -15.305 1 94.38 438 CYS A N 1
ATOM 3548 C CA . CYS A 1 438 ? 13.328 -24.984 -15.289 1 94.38 438 CYS A CA 1
ATOM 3549 C C . CYS A 1 438 ? 13.766 -26.156 -16.172 1 94.38 438 CYS A C 1
ATOM 3551 O O . CYS A 1 438 ? 14.938 -26.25 -16.531 1 94.38 438 CYS A O 1
ATOM 3553 N N . ILE A 1 439 ? 12.922 -27 -16.453 1 98.25 439 ILE A N 1
ATOM 3554 C CA . ILE A 1 439 ? 12.961 -28.047 -17.453 1 98.25 439 ILE A CA 1
ATOM 3555 C C . ILE A 1 439 ? 11.75 -27.938 -18.375 1 98.25 439 ILE A C 1
ATOM 3557 O O . ILE A 1 439 ? 10.648 -27.609 -17.922 1 98.25 439 ILE A O 1
ATOM 3561 N N . ASP A 1 440 ? 12.07 -28.078 -19.719 1 97.75 440 ASP A N 1
ATOM 3562 C CA . ASP A 1 440 ? 10.945 -27.938 -20.641 1 97.75 440 ASP A CA 1
ATOM 3563 C C . ASP A 1 440 ? 9.766 -28.812 -20.203 1 97.75 440 ASP A C 1
ATOM 3565 O O . ASP A 1 440 ? 9.961 -29.969 -19.797 1 97.75 440 ASP A O 1
ATOM 3569 N N . LEU A 1 441 ? 8.594 -28.234 -20.25 1 98.12 441 LEU A N 1
ATOM 3570 C CA . LEU A 1 441 ? 7.371 -28.922 -19.859 1 98.12 441 LEU A CA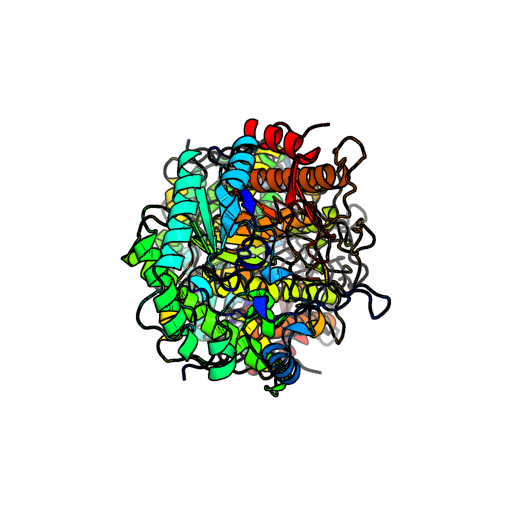 1
ATOM 3571 C C . LEU A 1 441 ? 6.199 -28.516 -20.75 1 98.12 441 LEU A C 1
ATOM 3573 O O . LEU A 1 441 ? 6.324 -27.594 -21.562 1 98.12 441 LEU A O 1
ATOM 3577 N N . ILE A 1 442 ? 5.094 -29.219 -20.688 1 97.12 442 ILE A N 1
ATOM 3578 C CA . ILE A 1 442 ? 3.893 -28.859 -21.422 1 97.12 442 ILE A CA 1
ATOM 3579 C C . ILE A 1 442 ? 3.348 -27.516 -20.906 1 97.12 442 ILE A C 1
ATOM 3581 O O . ILE A 1 442 ? 3.047 -27.391 -19.719 1 97.12 442 ILE A O 1
ATOM 3585 N N . SER A 1 443 ? 3.297 -26.547 -21.75 1 94.94 443 SER A N 1
ATOM 3586 C CA . SER A 1 443 ? 2.811 -25.25 -21.312 1 94.94 443 SER A CA 1
ATOM 3587 C C . SER A 1 443 ? 1.393 -25.344 -20.766 1 94.94 443 SER A C 1
ATOM 3589 O O . SER A 1 443 ? 0.579 -26.125 -21.266 1 94.94 443 SER A O 1
ATOM 3591 N N . CYS A 1 444 ? 1.084 -24.562 -19.75 1 92.81 444 CYS A N 1
ATOM 3592 C CA . CYS A 1 444 ? -0.239 -24.562 -19.141 1 92.81 444 CYS A CA 1
ATOM 3593 C C . CYS A 1 444 ? -1.28 -23.969 -20.078 1 92.81 444 CYS A C 1
ATOM 3595 O O . CYS A 1 444 ? -2.307 -24.594 -20.359 1 92.81 444 CYS A O 1
ATOM 3597 N N . GLY A 1 445 ? -0.983 -22.828 -20.641 1 89.31 445 GLY A N 1
ATOM 3598 C CA . GLY A 1 445 ? -1.956 -22.047 -21.375 1 89.31 445 GLY A CA 1
ATOM 3599 C C . GLY A 1 445 ? -2.342 -22.656 -22.703 1 89.31 445 GLY A C 1
ATOM 3600 O O . GLY A 1 445 ? -3.516 -22.656 -23.078 1 89.31 445 GLY A O 1
ATOM 3601 N N . THR A 1 446 ? -1.32 -23.328 -23.422 1 91.5 446 THR A N 1
ATOM 3602 C CA . THR A 1 446 ? -1.588 -23.766 -24.781 1 91.5 446 THR A CA 1
ATOM 3603 C C . THR A 1 446 ? -1.39 -25.266 -24.922 1 91.5 446 THR A C 1
ATOM 3605 O O . THR A 1 446 ? -1.614 -25.828 -26 1 91.5 446 THR A O 1
ATOM 3608 N N . SER A 1 447 ? -0.937 -25.891 -23.875 1 94.69 447 SER A N 1
ATOM 3609 C CA . SER A 1 447 ? -0.682 -27.328 -23.859 1 94.69 447 SER A CA 1
ATOM 3610 C C . SER A 1 447 ? 0.319 -27.719 -24.953 1 94.69 447 SER A C 1
ATOM 3612 O O . SER A 1 447 ? 0.18 -28.766 -25.578 1 94.69 447 SER A O 1
ATOM 3614 N N . GLN A 1 448 ? 1.287 -26.797 -25.188 1 94 448 GLN A N 1
ATOM 3615 C CA . GLN A 1 448 ? 2.32 -27.047 -26.188 1 94 448 GLN A CA 1
ATOM 3616 C C . GLN A 1 448 ? 3.668 -27.328 -25.516 1 94 448 GLN A C 1
ATOM 3618 O O . GLN A 1 448 ? 4.02 -26.688 -24.516 1 94 448 GLN A O 1
ATOM 3623 N N . MET A 1 449 ? 4.402 -28.281 -26.125 1 95.88 449 MET A N 1
ATOM 3624 C CA . MET A 1 449 ? 5.805 -28.469 -25.766 1 95.88 449 MET A CA 1
ATOM 3625 C C . MET A 1 449 ? 6.684 -27.422 -26.438 1 95.88 449 MET A C 1
ATOM 3627 O O . MET A 1 449 ? 7.699 -27 -25.875 1 95.88 449 MET A O 1
ATOM 3631 N N . SER A 1 450 ? 6.301 -26.906 -27.578 1 93.5 450 SER A N 1
ATOM 3632 C CA . SER A 1 450 ? 7.113 -26 -28.375 1 93.5 450 SER A CA 1
ATOM 3633 C C . SER A 1 450 ? 7.242 -24.641 -27.703 1 93.5 450 SER A C 1
ATOM 3635 O O . SER A 1 450 ? 8.109 -23.828 -28.062 1 93.5 450 SER A O 1
ATOM 3637 N N . LYS A 1 451 ? 6.293 -24.266 -26.812 1 92.44 451 LYS A N 1
ATOM 3638 C CA . LYS A 1 451 ? 6.484 -23.109 -25.938 1 92.44 451 LYS A CA 1
ATOM 3639 C C . LYS A 1 451 ? 7.363 -23.484 -24.75 1 92.44 451 LYS A C 1
ATOM 3641 O O . LYS A 1 451 ? 6.859 -23.891 -23.688 1 92.44 451 LYS A O 1
ATOM 3646 N N . ARG A 1 452 ? 8.656 -23.266 -24.969 1 94.31 452 ARG A N 1
ATOM 3647 C CA . ARG A 1 452 ? 9.625 -23.797 -24.016 1 94.31 452 ARG A CA 1
ATOM 3648 C C . ARG A 1 452 ? 10.109 -22.719 -23.062 1 94.31 452 ARG A C 1
ATOM 3650 O O . ARG A 1 452 ? 10.336 -21.578 -23.469 1 94.31 452 ARG A O 1
ATOM 3657 N N . TYR A 1 453 ? 10.266 -23.125 -21.75 1 92.56 453 TYR A N 1
ATOM 3658 C CA . TYR A 1 453 ? 10.648 -22.188 -20.703 1 92.56 453 TYR A CA 1
ATOM 3659 C C . TYR A 1 453 ? 11.992 -22.562 -20.094 1 92.56 453 TYR A C 1
ATOM 3661 O O . TYR A 1 453 ? 12.656 -21.734 -19.469 1 92.56 453 TYR A O 1
ATOM 3669 N N . GLY A 1 454 ? 12.359 -23.828 -20.297 1 95.5 454 GLY A N 1
ATOM 3670 C CA . GLY A 1 454 ? 13.305 -24.422 -19.359 1 95.5 454 GLY A CA 1
ATOM 3671 C C . GLY A 1 454 ? 14.75 -24.188 -19.75 1 95.5 454 GLY A C 1
ATOM 3672 O O . GLY A 1 454 ? 15.039 -23.781 -20.875 1 95.5 454 GLY A O 1
ATOM 3673 N N . PHE A 1 455 ? 15.641 -24.422 -18.75 1 98.19 455 PHE A N 1
ATOM 3674 C CA . PHE A 1 455 ? 17.094 -24.469 -18.938 1 98.19 455 PHE A CA 1
ATOM 3675 C C . PHE A 1 455 ? 17.516 -25.797 -19.562 1 98.19 455 PHE A C 1
ATOM 3677 O O . PHE A 1 455 ? 18.641 -25.922 -20.047 1 98.19 455 PHE A O 1
ATOM 3684 N N . ILE A 1 456 ? 16.672 -26.734 -19.438 1 98.62 456 ILE A N 1
ATOM 3685 C CA . ILE A 1 456 ? 16.906 -28.078 -19.922 1 98.62 456 ILE A CA 1
ATOM 3686 C C . ILE A 1 456 ? 15.922 -28.391 -21.047 1 98.62 456 ILE A C 1
ATOM 3688 O O . ILE A 1 456 ? 14.711 -28.359 -20.844 1 98.62 456 ILE A O 1
ATOM 3692 N N . TYR A 1 457 ? 16.469 -28.672 -22.203 1 98.19 457 TYR A N 1
ATOM 3693 C CA . TYR A 1 457 ? 15.672 -29.047 -23.359 1 98.19 457 TYR A CA 1
ATOM 3694 C C . TYR A 1 457 ? 15.258 -30.516 -23.281 1 98.19 457 TYR A C 1
ATOM 3696 O O . TYR A 1 457 ? 16.094 -31.391 -23.094 1 98.19 457 TYR A O 1
ATOM 3704 N N . VAL A 1 458 ? 14.016 -30.797 -23.328 1 98.38 458 VAL A N 1
ATOM 3705 C CA . VAL A 1 458 ? 13.508 -32.156 -23.438 1 98.38 458 VAL A CA 1
ATOM 3706 C C . VAL A 1 458 ? 13.156 -32.469 -24.891 1 98.38 458 VAL A C 1
ATOM 3708 O O . VAL A 1 458 ? 12.312 -31.797 -25.484 1 98.38 458 VAL A O 1
ATOM 3711 N N . ASP A 1 459 ? 13.75 -33.5 -25.422 1 97.44 459 ASP A N 1
ATOM 3712 C CA . ASP A 1 459 ? 13.531 -33.875 -26.812 1 97.44 459 ASP A CA 1
ATOM 3713 C C . ASP A 1 459 ? 12.156 -34.5 -27 1 97.44 459 ASP A C 1
ATOM 3715 O O . ASP A 1 459 ? 12.039 -35.719 -27.094 1 97.44 459 ASP A O 1
ATOM 3719 N N . GLN A 1 460 ? 11.195 -33.625 -27.109 1 97.12 460 GLN A N 1
ATOM 3720 C CA . GLN A 1 460 ? 9.789 -33.969 -27.297 1 97.12 460 GLN A CA 1
ATOM 3721 C C . GLN A 1 460 ? 9.047 -32.875 -28.062 1 97.12 460 GLN A C 1
ATOM 3723 O O . GLN A 1 460 ? 9.281 -31.703 -27.844 1 97.12 460 GLN A O 1
ATOM 3728 N N . ASP A 1 461 ? 8.234 -33.25 -29 1 96.19 461 ASP A N 1
ATOM 3729 C CA . ASP A 1 461 ? 7.473 -32.281 -29.75 1 96.19 461 ASP A CA 1
ATOM 3730 C C . ASP A 1 461 ? 6.059 -32.125 -29.203 1 96.19 461 ASP A C 1
ATOM 3732 O O . ASP A 1 461 ? 5.742 -32.656 -28.125 1 96.19 461 ASP A O 1
ATOM 3736 N N . ASP A 1 462 ? 5.234 -31.344 -29.797 1 95.31 462 ASP A N 1
ATOM 3737 C CA . ASP A 1 462 ? 3.895 -31.016 -29.312 1 95.31 462 ASP A CA 1
ATOM 3738 C C . ASP A 1 462 ? 2.994 -32.25 -29.328 1 95.31 462 ASP A C 1
ATOM 3740 O O . ASP A 1 462 ? 1.955 -32.281 -28.672 1 95.31 462 ASP A O 1
ATOM 3744 N N . GLU A 1 463 ? 3.408 -33.312 -30.031 1 94.62 463 GLU A N 1
ATOM 3745 C CA . GLU A 1 463 ? 2.592 -34.531 -30.172 1 94.62 463 GLU A CA 1
ATOM 3746 C C . GLU A 1 463 ? 3.084 -35.625 -29.25 1 94.62 463 GLU A C 1
ATOM 3748 O O . GLU A 1 463 ? 2.549 -36.75 -29.25 1 94.62 463 GLU A O 1
ATOM 3753 N N . GLY A 1 464 ? 4.047 -35.344 -28.453 1 94.94 464 GLY A N 1
ATOM 3754 C CA . GLY A 1 464 ? 4.574 -36.281 -27.484 1 94.94 464 GLY A CA 1
ATOM 3755 C C . GLY A 1 464 ? 5.637 -37.188 -28.078 1 94.94 464 GLY A C 1
ATOM 3756 O O . GLY A 1 464 ? 6.059 -38.156 -27.453 1 94.94 464 GLY A O 1
ATOM 3757 N N . ASN A 1 465 ? 6.066 -36.844 -29.312 1 96.69 465 ASN A N 1
ATOM 3758 C CA . ASN A 1 465 ? 7.086 -37.656 -29.969 1 96.69 465 ASN A CA 1
ATOM 3759 C C . ASN A 1 465 ? 8.492 -37.156 -29.641 1 96.69 465 ASN A C 1
ATOM 3761 O O . ASN A 1 465 ? 8.703 -35.938 -29.469 1 96.69 465 ASN A O 1
ATOM 3765 N N . GLY A 1 466 ? 9.461 -38.031 -29.641 1 96.31 466 GLY A N 1
ATOM 3766 C CA . GLY A 1 466 ? 10.852 -37.719 -29.375 1 96.31 466 GLY A CA 1
ATOM 3767 C C . GLY A 1 466 ? 11.531 -38.719 -28.469 1 96.31 466 GLY A C 1
ATOM 3768 O O . GLY A 1 466 ? 10.906 -39.656 -28 1 96.31 466 GLY A O 1
ATOM 3769 N N . SER A 1 467 ? 12.773 -38.562 -28.188 1 96.62 467 SER A N 1
ATOM 3770 C CA . SER A 1 467 ? 13.562 -39.5 -27.406 1 96.62 467 SER A CA 1
ATOM 3771 C C . SER A 1 467 ? 13.414 -39.219 -25.906 1 96.62 467 SER A C 1
ATOM 3773 O O . SER A 1 467 ? 13.797 -40.062 -25.078 1 96.62 467 SER A O 1
ATOM 3775 N N . LEU A 1 468 ? 12.875 -38.031 -25.531 1 97.44 468 LEU A N 1
ATOM 3776 C CA . LEU A 1 468 ? 12.734 -37.562 -24.156 1 97.44 468 LEU A CA 1
ATOM 3777 C C . LEU A 1 468 ? 14.102 -37.312 -23.531 1 97.44 468 LEU A C 1
ATOM 3779 O O . LEU A 1 468 ? 14.203 -37.094 -22.328 1 97.44 468 LEU A O 1
ATOM 3783 N N . GLU A 1 469 ? 15.125 -37.406 -24.328 1 97.88 469 GLU A N 1
ATOM 3784 C CA . GLU A 1 469 ? 16.453 -37.094 -23.797 1 97.88 469 GLU A CA 1
ATOM 3785 C C . GLU A 1 469 ? 16.531 -35.625 -23.328 1 97.88 469 GLU A C 1
ATOM 3787 O O . GLU A 1 469 ? 15.82 -34.781 -23.859 1 97.88 469 GLU A O 1
ATOM 3792 N N . ARG A 1 470 ? 17.312 -35.406 -22.281 1 98.25 470 ARG A N 1
ATOM 3793 C CA . ARG A 1 470 ? 17.516 -34.062 -21.719 1 98.25 470 ARG A CA 1
ATOM 3794 C C . ARG A 1 470 ? 18.844 -33.469 -22.188 1 98.25 470 ARG A C 1
ATOM 3796 O O . ARG A 1 470 ? 19.875 -34.156 -22.125 1 98.25 470 ARG A O 1
ATOM 3803 N N . TYR A 1 471 ? 18.781 -32.25 -22.734 1 98.25 471 TYR A N 1
ATOM 3804 C CA . TYR A 1 471 ? 19.969 -31.516 -23.156 1 98.25 471 TYR A CA 1
ATOM 3805 C C . TYR A 1 471 ? 20.078 -30.203 -22.406 1 98.25 471 TYR A C 1
ATOM 3807 O O . TYR A 1 471 ? 19.078 -29.516 -22.188 1 98.25 471 TYR A O 1
ATOM 3815 N N . ARG A 1 472 ? 21.266 -29.875 -21.938 1 98.25 472 ARG A N 1
ATOM 3816 C CA . ARG A 1 472 ? 21.531 -28.609 -21.266 1 98.25 472 ARG A CA 1
ATOM 3817 C C . ARG A 1 472 ? 21.578 -27.453 -22.25 1 98.25 472 ARG A C 1
ATOM 3819 O O . ARG A 1 472 ? 22.328 -27.516 -23.234 1 98.25 472 ARG A O 1
ATOM 3826 N N . LYS A 1 473 ? 20.766 -26.438 -22.062 1 98.19 473 LYS A N 1
ATOM 3827 C CA . LYS A 1 473 ? 20.844 -25.234 -22.875 1 98.19 473 LYS A CA 1
ATOM 3828 C C . LYS A 1 473 ? 21.984 -24.328 -22.422 1 98.19 473 LYS A C 1
ATOM 3830 O O . LYS A 1 473 ? 22.641 -24.609 -21.422 1 98.19 473 LYS A O 1
ATOM 3835 N N . ASP A 1 474 ? 22.266 -23.234 -23.188 1 97.94 474 ASP A N 1
ATOM 3836 C CA . ASP A 1 474 ? 23.25 -22.25 -22.75 1 97.94 474 ASP A CA 1
ATOM 3837 C C . ASP A 1 474 ? 22.859 -21.641 -21.406 1 97.94 474 ASP A C 1
ATOM 3839 O O . ASP A 1 474 ? 23.703 -21.406 -20.547 1 97.94 474 ASP A O 1
ATOM 3843 N N . SER A 1 475 ? 21.609 -21.453 -21.234 1 97.94 475 SER A N 1
ATOM 3844 C CA . SER A 1 475 ? 21.094 -20.844 -20.016 1 97.94 475 SER A CA 1
ATOM 3845 C C . SER A 1 475 ? 21.312 -21.734 -18.812 1 97.94 475 SER A C 1
ATOM 3847 O O . SER A 1 475 ? 21.406 -21.25 -17.672 1 97.94 475 SER A O 1
ATOM 3849 N N . PHE A 1 476 ? 21.422 -23.062 -19.062 1 98.38 476 PHE A N 1
ATOM 3850 C CA . PHE A 1 476 ? 21.719 -24 -17.984 1 98.38 476 PHE A CA 1
ATOM 3851 C C . PHE A 1 476 ? 23.047 -23.641 -17.312 1 98.38 476 PHE A C 1
ATOM 3853 O O . PHE A 1 476 ? 23.094 -23.531 -16.078 1 98.38 476 PHE A O 1
ATOM 3860 N N . TYR A 1 477 ? 24.016 -23.438 -18.078 1 98.12 477 TYR A N 1
ATOM 3861 C CA . TYR A 1 477 ? 25.344 -23.156 -17.562 1 98.12 477 TYR A CA 1
ATOM 3862 C C . TYR A 1 477 ? 25.406 -21.734 -16.984 1 98.12 477 TYR A C 1
ATOM 3864 O O . TYR A 1 477 ? 26.094 -21.5 -15.984 1 98.12 477 TYR A O 1
ATOM 3872 N N . TRP A 1 478 ? 24.734 -20.859 -17.594 1 98.25 478 TRP A N 1
ATOM 3873 C CA . TRP A 1 478 ? 24.672 -19.5 -17.094 1 98.25 478 TRP A CA 1
ATOM 3874 C C . TRP A 1 478 ? 24.031 -19.469 -15.703 1 98.25 478 TRP A C 1
ATOM 3876 O O . TRP A 1 478 ? 24.562 -18.844 -14.781 1 98.25 478 TRP A O 1
ATOM 3886 N N . TYR A 1 479 ? 22.906 -20.125 -15.57 1 98.38 479 TYR A N 1
ATOM 3887 C CA . TYR A 1 479 ? 22.188 -20.094 -14.305 1 98.38 479 TYR A CA 1
ATOM 3888 C C . TYR A 1 479 ? 22.969 -20.812 -13.211 1 98.38 479 TYR A C 1
ATOM 3890 O O . TYR A 1 479 ? 22.922 -20.406 -12.047 1 98.38 479 TYR A O 1
ATOM 3898 N N . LYS A 1 480 ? 23.656 -21.859 -13.586 1 98.44 480 LYS A N 1
ATOM 3899 C CA . LYS A 1 480 ? 24.562 -22.531 -12.648 1 98.44 480 LYS A CA 1
ATOM 3900 C C . LYS A 1 480 ? 25.531 -21.547 -12.016 1 98.44 480 LYS A C 1
ATOM 3902 O O . LYS A 1 480 ? 25.75 -21.578 -10.797 1 98.44 480 LYS A O 1
ATOM 3907 N N . GLU A 1 481 ? 26.062 -20.656 -12.828 1 98.19 481 GLU A N 1
ATOM 3908 C CA . GLU A 1 481 ? 27 -19.656 -12.336 1 98.19 481 GLU A CA 1
ATOM 3909 C C . GLU A 1 481 ? 26.297 -18.609 -11.469 1 98.19 481 GLU A C 1
ATOM 3911 O O . GLU A 1 481 ? 26.875 -18.125 -10.484 1 98.19 481 GLU A O 1
ATOM 3916 N N . VAL A 1 482 ? 25.094 -18.25 -11.836 1 98.31 482 VAL A N 1
ATOM 3917 C CA . VAL A 1 482 ? 24.297 -17.312 -11.055 1 98.31 482 VAL A CA 1
ATOM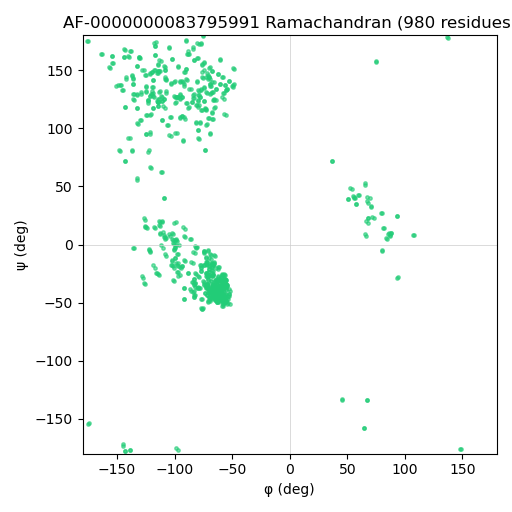 3918 C C . VAL A 1 482 ? 24.109 -17.859 -9.641 1 98.31 482 VAL A C 1
ATOM 3920 O O . VAL A 1 482 ? 24.344 -17.141 -8.656 1 98.31 482 VAL A O 1
ATOM 3923 N N . ILE A 1 483 ? 23.734 -19.125 -9.523 1 98.5 483 ILE A N 1
ATOM 3924 C CA . ILE A 1 483 ? 23.453 -19.734 -8.227 1 98.5 483 ILE A CA 1
ATOM 3925 C C . ILE A 1 483 ? 24.75 -19.859 -7.418 1 98.5 483 ILE A C 1
ATOM 3927 O O . ILE A 1 483 ? 24.781 -19.5 -6.238 1 98.5 483 ILE A O 1
ATOM 3931 N N . ALA A 1 484 ? 25.766 -20.281 -8.078 1 98.06 484 ALA A N 1
ATOM 3932 C CA . ALA A 1 484 ? 27.047 -20.5 -7.398 1 98.06 484 ALA A CA 1
ATOM 3933 C C . ALA A 1 484 ? 27.578 -19.203 -6.801 1 98.06 484 ALA A C 1
ATOM 3935 O O . ALA A 1 484 ? 28.234 -19.219 -5.758 1 98.06 484 ALA A O 1
ATOM 3936 N N . SER A 1 485 ? 27.25 -18.109 -7.41 1 97.88 485 SER A N 1
ATOM 3937 C CA . SER A 1 485 ? 27.766 -16.812 -6.969 1 97.88 485 SER A CA 1
ATOM 3938 C C . SER A 1 485 ? 26.734 -16.078 -6.113 1 97.88 485 SER A C 1
ATOM 3940 O O . SER A 1 485 ? 26.906 -14.898 -5.797 1 97.88 485 SER A O 1
ATOM 3942 N N . ASN A 1 486 ? 25.641 -16.703 -5.844 1 98.06 486 ASN A N 1
ATOM 3943 C CA . ASN A 1 486 ? 24.531 -16.078 -5.117 1 98.06 486 ASN A CA 1
ATOM 3944 C C . ASN A 1 486 ? 24.078 -14.789 -5.793 1 98.06 486 ASN A C 1
ATOM 3946 O O . ASN A 1 486 ? 23.875 -13.773 -5.129 1 98.06 486 ASN A O 1
ATOM 3950 N N . GLY A 1 487 ? 24.016 -14.859 -7.113 1 97.38 487 GLY A N 1
ATOM 3951 C CA . GLY A 1 487 ? 23.484 -13.75 -7.883 1 97.38 487 GLY A CA 1
ATOM 3952 C C . GLY A 1 487 ? 24.5 -12.672 -8.164 1 97.38 487 GLY A C 1
ATOM 3953 O O . GLY A 1 487 ? 24.172 -11.617 -8.711 1 97.38 487 GLY A O 1
ATOM 3954 N N . GLU A 1 488 ? 25.75 -12.805 -7.844 1 96.5 488 GLU A N 1
ATOM 3955 C CA . GLU A 1 488 ? 26.766 -11.773 -8.047 1 96.5 488 GLU A CA 1
ATOM 3956 C C . GLU A 1 488 ? 27.312 -11.805 -9.469 1 96.5 488 GLU A C 1
ATOM 3958 O O . GLU A 1 488 ? 27.719 -10.773 -10 1 96.5 488 GLU A O 1
ATOM 3963 N N . ASN A 1 489 ? 27.328 -12.984 -10.125 1 96.69 489 ASN A N 1
ATOM 3964 C CA . ASN A 1 489 ? 27.781 -13.133 -11.5 1 96.69 489 ASN A CA 1
ATOM 3965 C C . ASN A 1 489 ? 26.609 -13.344 -12.461 1 96.69 489 ASN A C 1
ATOM 3967 O O . ASN A 1 489 ? 26.109 -14.461 -12.602 1 96.69 489 ASN A O 1
ATOM 3971 N N . LEU A 1 490 ? 26.266 -12.32 -13.156 1 95.75 490 LEU A N 1
ATOM 3972 C CA . LEU A 1 490 ? 25.125 -12.406 -14.055 1 95.75 490 LEU A CA 1
ATOM 3973 C C . LEU A 1 490 ? 25.578 -12.383 -15.516 1 95.75 490 LEU A C 1
ATOM 3975 O O . LEU A 1 490 ? 24.75 -12.391 -16.422 1 95.75 490 LEU A O 1
ATOM 3979 N N . GLY A 1 491 ? 26.812 -12.43 -15.617 1 86.88 491 GLY A N 1
ATOM 3980 C CA . GLY A 1 491 ? 27.359 -12.438 -16.953 1 86.88 491 GLY A CA 1
ATOM 3981 C C . GLY A 1 491 ? 27.297 -11.078 -17.641 1 86.88 491 GLY A C 1
ATOM 3982 O O . GLY A 1 491 ? 26.703 -10.141 -17.109 1 86.88 491 GLY A O 1
ATOM 3983 N N . GLU A 1 492 ? 28.203 -10.828 -18.703 1 72.75 492 GLU A N 1
ATOM 3984 C CA . GLU A 1 492 ? 28.25 -9.586 -19.469 1 72.75 492 GLU A CA 1
ATOM 3985 C C . GLU A 1 492 ? 27.125 -9.531 -20.484 1 72.75 492 GLU A C 1
ATOM 3987 O O . GLU A 1 492 ? 26.656 -10.562 -20.969 1 72.75 492 GLU A O 1
ATOM 3992 N N . MET B 1 1 ? -25.875 -16.766 8.109 1 37.03 1 MET B N 1
ATOM 3993 C CA . MET B 1 1 ? -25.141 -16.344 6.926 1 37.03 1 MET B CA 1
ATOM 3994 C C . MET B 1 1 ? -24.469 -14.984 7.152 1 37.03 1 MET B C 1
ATOM 3996 O O . MET B 1 1 ? -25.156 -13.992 7.398 1 37.03 1 MET B O 1
ATOM 4000 N N . ILE B 1 2 ? -23.375 -14.992 7.797 1 46.25 2 ILE B N 1
ATOM 4001 C CA . ILE B 1 2 ? -22.781 -13.688 8.055 1 46.25 2 ILE B CA 1
ATOM 4002 C C . ILE B 1 2 ? -22.344 -13.055 6.738 1 46.25 2 ILE B C 1
ATOM 4004 O O . ILE B 1 2 ? -21.703 -13.703 5.91 1 46.25 2 ILE B O 1
ATOM 4008 N N . TYR B 1 3 ? -23.094 -12.016 6.332 1 55.59 3 TYR B N 1
ATOM 4009 C CA . TYR B 1 3 ? -22.938 -11.266 5.094 1 55.59 3 TYR B CA 1
ATOM 4010 C C . TYR B 1 3 ? -21.75 -10.312 5.18 1 55.59 3 TYR B C 1
ATOM 4012 O O . TYR B 1 3 ? -21.297 -9.977 6.277 1 55.59 3 TYR B O 1
ATOM 4020 N N . MET B 1 4 ? -21.172 -10.117 4.039 1 66.44 4 MET B N 1
ATOM 4021 C CA . MET B 1 4 ? -20.172 -9.086 3.797 1 66.44 4 MET B CA 1
ATOM 4022 C C . MET B 1 4 ? -20.641 -7.734 4.332 1 66.44 4 MET B C 1
ATOM 4024 O O . MET B 1 4 ? -21.844 -7.496 4.457 1 66.44 4 MET B O 1
ATOM 4028 N N . LYS B 1 5 ? -19.734 -6.988 4.676 1 76 5 LYS B N 1
ATOM 4029 C CA . LYS B 1 5 ? -20 -5.637 5.16 1 76 5 LYS B CA 1
ATOM 4030 C C . LYS B 1 5 ? -20.938 -4.891 4.219 1 76 5 LYS B C 1
ATOM 4032 O O . LYS B 1 5 ? -20.891 -5.086 3.004 1 76 5 LYS B O 1
ATOM 4037 N N . GLU B 1 6 ? -21.859 -4.199 4.77 1 81.44 6 GLU B N 1
ATOM 4038 C CA . GLU B 1 6 ? -22.797 -3.398 3.982 1 81.44 6 GLU B CA 1
ATOM 4039 C C . GLU B 1 6 ? -22.094 -2.201 3.346 1 81.44 6 GLU B C 1
ATOM 4041 O O . GLU B 1 6 ? -21.172 -1.63 3.934 1 81.44 6 GLU B O 1
ATOM 4046 N N . LEU B 1 7 ? -22.531 -1.953 2.162 1 88.19 7 LEU B N 1
ATOM 4047 C CA . LEU B 1 7 ? -21.984 -0.82 1.422 1 88.19 7 LEU B CA 1
ATOM 4048 C C . LEU B 1 7 ? -22.359 0.498 2.092 1 88.19 7 LEU B C 1
ATOM 4050 O O . LEU B 1 7 ? -23.531 0.745 2.371 1 88.19 7 LEU B O 1
ATOM 4054 N N . MET B 1 8 ? -21.375 1.249 2.391 1 87.19 8 MET B N 1
ATOM 4055 C CA . MET B 1 8 ? -21.641 2.586 2.92 1 87.19 8 MET B CA 1
ATOM 4056 C C . MET B 1 8 ? -22.016 3.551 1.802 1 87.19 8 MET B C 1
ATOM 4058 O O . MET B 1 8 ? -21.266 3.732 0.847 1 87.19 8 MET B O 1
ATOM 4062 N N . LYS B 1 9 ? -23.203 4.203 1.745 1 86 9 LYS B N 1
ATOM 4063 C CA . LYS B 1 9 ? -23.672 5.078 0.674 1 86 9 LYS B CA 1
ATOM 4064 C C . LYS B 1 9 ? -23.453 6.547 1.028 1 86 9 LYS B C 1
ATOM 4066 O O . LYS B 1 9 ? -23.422 7.406 0.145 1 86 9 LYS B O 1
ATOM 4071 N N . GLY B 1 10 ? -23.203 6.887 2.232 1 90.5 10 GLY B N 1
ATOM 4072 C CA . GLY B 1 10 ? -22.969 8.242 2.701 1 90.5 10 GLY B CA 1
ATOM 4073 C C . GLY B 1 10 ? -21.938 8.32 3.811 1 90.5 10 GLY B C 1
ATOM 4074 O O . GLY B 1 10 ? -21.203 7.359 4.051 1 90.5 10 GLY B O 1
ATOM 4075 N N . PHE B 1 11 ? -21.859 9.461 4.285 1 97.56 11 PHE B N 1
ATOM 4076 C CA . PHE B 1 11 ? -20.938 9.656 5.402 1 97.56 11 PHE B CA 1
ATOM 4077 C C . PHE B 1 11 ? -21.453 8.953 6.652 1 97.56 11 PHE B C 1
ATOM 4079 O O . PHE B 1 11 ? -22.656 8.906 6.891 1 97.56 11 PHE B O 1
ATOM 4086 N N . PRO B 1 12 ? -20.641 8.289 7.418 1 96.12 12 PRO B N 1
ATOM 4087 C CA . PRO B 1 12 ? -21.094 7.578 8.617 1 96.12 12 PRO B CA 1
ATOM 4088 C C . PRO B 1 12 ? -21.734 8.508 9.641 1 96.12 12 PRO B C 1
ATOM 4090 O O . PRO B 1 12 ? -21.453 9.711 9.656 1 96.12 12 PRO B O 1
ATOM 4093 N N . GLU B 1 13 ? -22.5 7.875 10.484 1 94.25 13 GLU B N 1
ATOM 4094 C CA . GLU B 1 13 ? -23.031 8.617 11.625 1 94.25 13 GLU B CA 1
ATOM 4095 C C . GLU B 1 13 ? -21.922 9.078 12.555 1 94.25 13 GLU B C 1
ATOM 4097 O O . GLU B 1 13 ? -20.984 8.328 12.836 1 94.25 13 GLU B O 1
ATOM 4102 N N . GLY B 1 14 ? -22.031 10.25 12.906 1 95.81 14 GLY B N 1
ATOM 4103 C CA . GLY B 1 14 ? -21.031 10.773 13.82 1 95.81 14 GLY B CA 1
ATOM 4104 C C . GLY B 1 14 ? -19.812 11.336 13.109 1 95.81 14 GLY B C 1
ATOM 4105 O O . GLY B 1 14 ? -18.797 11.625 13.75 1 95.81 14 GLY B O 1
ATOM 4106 N N . PHE B 1 15 ? -19.969 11.445 11.766 1 98.38 15 PHE B N 1
ATOM 4107 C CA . PHE B 1 15 ? -18.875 12.023 11 1 98.38 15 PHE B CA 1
ATOM 4108 C C . PHE B 1 15 ? -18.516 13.414 11.523 1 98.38 15 PHE B C 1
ATOM 4110 O O . PHE B 1 15 ? -19.406 14.227 11.781 1 98.38 15 PHE B O 1
ATOM 4117 N N . LEU B 1 16 ? -17.25 13.727 11.641 1 98.81 16 LEU B N 1
ATOM 4118 C CA . LEU B 1 16 ? -16.766 14.969 12.25 1 98.81 16 LEU B CA 1
ATOM 4119 C C . LEU B 1 16 ? -16.562 16.047 11.188 1 98.81 16 LEU B C 1
ATOM 4121 O O . LEU B 1 16 ? -15.453 16.219 10.688 1 98.81 16 LEU B O 1
ATOM 4125 N N . TRP B 1 17 ? -17.594 16.812 10.922 1 98.75 17 TRP B N 1
ATOM 4126 C CA . TRP B 1 17 ? -17.547 17.953 10.016 1 98.75 17 TRP B CA 1
ATOM 4127 C C . TRP B 1 17 ? -17.031 19.203 10.734 1 98.75 17 TRP B C 1
ATOM 4129 O O . TRP B 1 17 ? -17.469 19.516 11.844 1 98.75 17 TRP B O 1
ATOM 4139 N N . GLY B 1 18 ? -16.078 19.875 10.219 1 98.69 18 GLY B N 1
ATOM 4140 C CA . GLY B 1 18 ? -15.664 21.109 10.867 1 98.69 18 GLY B CA 1
ATOM 4141 C C . GLY B 1 18 ? -14.617 21.875 10.078 1 98.69 18 GLY B C 1
ATOM 4142 O O . GLY B 1 18 ? -14.664 21.906 8.852 1 98.69 18 GLY B O 1
ATOM 4143 N N . GLY B 1 19 ? -13.836 22.625 10.703 1 98.56 19 GLY B N 1
ATOM 4144 C CA . GLY B 1 19 ? -12.781 23.453 10.141 1 98.56 19 GLY B CA 1
ATOM 4145 C C . GLY B 1 19 ? -11.516 23.469 10.977 1 98.56 19 GLY B C 1
ATOM 4146 O O . GLY B 1 19 ? -11.508 22.984 12.109 1 98.56 19 GLY B O 1
ATOM 4147 N N . ALA B 1 20 ? -10.469 23.891 10.32 1 98.75 20 ALA B N 1
ATOM 4148 C CA . ALA B 1 20 ? -9.148 23.844 10.945 1 98.75 20 ALA B CA 1
ATOM 4149 C C . ALA B 1 20 ? -8.484 25.219 10.914 1 98.75 20 ALA B C 1
ATOM 4151 O O . ALA B 1 20 ? -8.672 25.984 9.969 1 98.75 20 ALA B O 1
ATOM 4152 N N . THR B 1 21 ? -7.73 25.516 11.914 1 98.5 21 THR B N 1
ATOM 4153 C CA . THR B 1 21 ? -6.879 26.688 12.023 1 98.5 21 THR B CA 1
ATOM 4154 C C . THR B 1 21 ? -5.574 26.344 12.742 1 98.5 21 THR B C 1
ATOM 4156 O O . THR B 1 21 ? -5.309 25.188 13.031 1 98.5 21 THR B O 1
ATOM 4159 N N . ALA B 1 22 ? -4.75 27.297 12.953 1 98.31 22 ALA B N 1
ATOM 4160 C CA . ALA B 1 22 ? -3.539 27.188 13.766 1 98.31 22 ALA B CA 1
ATOM 4161 C C . ALA B 1 22 ? -3.379 28.406 14.68 1 98.31 22 ALA B C 1
ATOM 4163 O O . ALA B 1 22 ? -3.67 29.531 14.281 1 98.31 22 ALA B O 1
ATOM 4164 N N . ALA B 1 23 ? -2.912 28.172 15.812 1 98.5 23 ALA B N 1
ATOM 4165 C CA . ALA B 1 23 ? -2.777 29.219 16.828 1 98.5 23 ALA B CA 1
ATOM 4166 C C . ALA B 1 23 ? -2.004 30.406 16.281 1 98.5 23 ALA B C 1
ATOM 4168 O O . ALA B 1 23 ? -2.434 31.562 16.438 1 98.5 23 ALA B O 1
ATOM 4169 N N . ASN B 1 24 ? -0.953 30.156 15.602 1 97.56 24 ASN B N 1
ATOM 4170 C CA . ASN B 1 24 ? -0.059 31.234 15.164 1 97.56 24 ASN B CA 1
ATOM 4171 C C . ASN B 1 24 ? -0.684 32.062 14.047 1 97.56 24 ASN B C 1
ATOM 4173 O O . ASN B 1 24 ? -0.216 33.156 13.75 1 97.56 24 ASN B O 1
ATOM 4177 N N . GLN B 1 25 ? -1.747 31.547 13.438 1 98.12 25 GLN B N 1
ATOM 4178 C CA . GLN B 1 25 ? -2.326 32.25 12.289 1 98.12 25 GLN B CA 1
ATOM 4179 C C . GLN B 1 25 ? -3.588 33 12.695 1 98.12 25 GLN B C 1
ATOM 4181 O O . GLN B 1 25 ? -4.066 33.875 11.953 1 98.12 25 GLN B O 1
ATOM 4186 N N . ILE B 1 26 ? -4.141 32.688 13.93 1 98.56 26 ILE B N 1
ATOM 4187 C CA . ILE B 1 26 ? -5.438 33.312 14.195 1 98.56 26 ILE B CA 1
ATOM 4188 C C . ILE B 1 26 ? -5.398 34.031 15.547 1 98.56 26 ILE B C 1
ATOM 4190 O O . ILE B 1 26 ? -6.148 34.969 15.766 1 98.56 26 ILE B O 1
ATOM 4194 N N . GLU B 1 27 ? -4.598 33.656 16.531 1 98.44 27 GLU B N 1
ATOM 4195 C CA . GLU B 1 27 ? -4.781 34.031 17.922 1 98.44 27 GLU B CA 1
ATOM 4196 C C . GLU B 1 27 ? -4.418 35.5 18.141 1 98.44 27 GLU B C 1
ATOM 4198 O O . GLU B 1 27 ? -5.148 36.25 18.812 1 98.44 27 GLU B O 1
ATOM 4203 N N . GLY B 1 28 ? -3.338 35.875 17.5 1 97.69 28 GLY B N 1
ATOM 4204 C CA . GLY B 1 28 ? -2.791 37.156 17.922 1 97.69 28 GLY B CA 1
ATOM 4205 C C . GLY B 1 28 ? -2.303 37.156 19.359 1 97.69 28 GLY B C 1
ATOM 4206 O O . GLY B 1 28 ? -1.842 36.125 19.859 1 97.69 28 GLY B O 1
ATOM 4207 N N . ALA B 1 29 ? -2.207 38.375 20 1 97.88 29 ALA B N 1
ATOM 4208 C CA . ALA B 1 29 ? -1.768 38.5 21.375 1 97.88 29 ALA B CA 1
ATOM 4209 C C . ALA B 1 29 ? -0.422 37.781 21.594 1 97.88 29 ALA B C 1
ATOM 4211 O O . ALA B 1 29 ? -0.264 37 22.516 1 97.88 29 ALA B O 1
ATOM 4212 N N . PHE B 1 30 ? 0.522 38.062 20.688 1 97.38 30 PHE B N 1
ATOM 4213 C CA . PHE B 1 30 ? 1.795 37.375 20.672 1 97.38 30 PHE B CA 1
ATOM 4214 C C . PHE B 1 30 ? 2.619 37.688 21.906 1 97.38 30 PHE B C 1
ATOM 4216 O O . PHE B 1 30 ? 3.549 36.969 22.25 1 97.38 30 PHE B O 1
ATOM 4223 N N . ASP B 1 31 ? 2.215 38.812 22.625 1 96.31 31 ASP B N 1
ATOM 4224 C CA . ASP B 1 31 ? 2.959 39.25 23.812 1 96.31 31 ASP B CA 1
ATOM 4225 C C . ASP B 1 31 ? 2.041 39.406 25.016 1 96.31 31 ASP B C 1
ATOM 4227 O O . ASP B 1 31 ? 2.316 40.156 25.938 1 96.31 31 ASP B O 1
ATOM 4231 N N . GLU B 1 32 ? 0.921 38.75 25.016 1 98.19 32 GLU B N 1
ATOM 4232 C CA . GLU B 1 32 ? -0.031 38.812 26.125 1 98.19 32 GLU B CA 1
ATOM 4233 C C . GLU B 1 32 ? -0.117 37.438 26.828 1 98.19 32 GLU B C 1
ATOM 4235 O O . GLU B 1 32 ? 0.292 36.438 26.281 1 98.19 32 GLU B O 1
ATOM 4240 N N . GLY B 1 33 ? -0.587 37.469 28.078 1 97.5 33 GLY B N 1
ATOM 4241 C CA . GLY B 1 33 ? -0.887 36.25 28.844 1 97.5 33 GLY B CA 1
ATOM 4242 C C . GLY B 1 33 ? 0.348 35.438 29.203 1 97.5 33 GLY B C 1
ATOM 4243 O O . GLY B 1 33 ? 0.28 34.219 29.328 1 97.5 33 GLY B O 1
ATOM 4244 N N . GLY B 1 34 ? 1.473 36.031 29.156 1 97.88 34 GLY B N 1
ATOM 4245 C CA . GLY B 1 34 ? 2.703 35.344 29.547 1 97.88 34 GLY B CA 1
ATOM 4246 C C . GLY B 1 34 ? 3.336 34.562 28.406 1 97.88 34 GLY B C 1
ATOM 4247 O O . GLY B 1 34 ? 4.316 33.844 28.609 1 97.88 34 GLY B O 1
ATOM 4248 N N . LYS B 1 35 ? 2.777 34.75 27.203 1 98.38 35 LYS B N 1
ATOM 4249 C CA . LYS B 1 35 ? 3.299 34 26.047 1 98.38 35 LYS B CA 1
ATOM 4250 C C . LYS B 1 35 ? 4.715 34.469 25.703 1 98.38 35 LYS B C 1
ATOM 4252 O O . LYS B 1 35 ? 5.016 35.656 25.766 1 98.38 35 LYS B O 1
ATOM 4257 N N . GLY B 1 36 ? 5.613 33.469 25.344 1 98.38 36 GLY B N 1
ATOM 4258 C CA . GLY B 1 36 ? 6.898 33.812 24.766 1 98.38 36 GLY B CA 1
ATOM 4259 C C . GLY B 1 36 ? 6.855 33.906 23.25 1 98.38 36 GLY B C 1
ATOM 4260 O O . GLY B 1 36 ? 5.812 33.688 22.641 1 98.38 36 GLY B O 1
ATOM 4261 N N . LEU B 1 37 ? 7.996 34.312 22.688 1 98.31 37 LEU B N 1
ATOM 4262 C CA . LEU B 1 37 ? 8.102 34.344 21.234 1 98.31 37 LEU B CA 1
ATOM 4263 C C . LEU B 1 37 ? 8.266 32.969 20.641 1 98.31 37 LEU B C 1
ATOM 4265 O O . LEU B 1 37 ? 8.891 32.094 21.266 1 98.31 37 LEU B O 1
ATOM 4269 N N . SER B 1 38 ? 7.668 32.781 19.531 1 98.12 38 SER B N 1
ATOM 4270 C CA . SER B 1 38 ? 7.785 31.484 18.828 1 98.12 38 SER B CA 1
ATOM 4271 C C . SER B 1 38 ? 8.477 31.656 17.484 1 98.12 38 SER B C 1
ATOM 4273 O O . SER B 1 38 ? 8.742 32.781 17.047 1 98.12 38 SER B O 1
ATOM 4275 N N . THR B 1 39 ? 8.75 30.547 16.812 1 97.88 39 THR B N 1
ATOM 4276 C CA . THR B 1 39 ? 9.328 30.562 15.469 1 97.88 39 THR B CA 1
ATOM 4277 C C . THR B 1 39 ? 8.414 31.297 14.492 1 97.88 39 THR B C 1
ATOM 4279 O O . THR B 1 39 ? 8.891 32.062 13.648 1 97.88 39 THR B O 1
ATOM 4282 N N . SER B 1 40 ? 7.133 31.141 14.594 1 97.44 40 SER B N 1
ATOM 4283 C CA . SER B 1 40 ? 6.191 31.797 13.703 1 97.44 40 SER B CA 1
ATOM 4284 C C . SER B 1 40 ? 6.125 33.312 13.984 1 97.44 40 SER B C 1
ATOM 4286 O O . SER B 1 40 ? 5.93 34.094 13.062 1 97.44 40 SER B O 1
ATOM 4288 N N . ASP B 1 41 ? 6.359 33.719 15.258 1 97.5 41 ASP B N 1
ATOM 4289 C CA . ASP B 1 41 ? 6.414 35.125 15.617 1 97.5 41 ASP B CA 1
ATOM 4290 C C . ASP B 1 41 ? 7.633 35.812 15 1 97.5 41 ASP B C 1
ATOM 4292 O O . ASP B 1 41 ? 7.691 37.031 14.93 1 97.5 41 ASP B O 1
ATOM 4296 N N . MET B 1 42 ? 8.555 35 14.633 1 97.38 42 MET B N 1
ATOM 4297 C CA . MET B 1 42 ? 9.805 35.562 14.117 1 97.38 42 MET B CA 1
ATOM 4298 C C . MET B 1 42 ? 9.945 35.281 12.625 1 97.38 42 MET B C 1
ATOM 4300 O O . MET B 1 42 ? 11.055 35.25 12.094 1 97.38 42 MET B O 1
ATOM 4304 N N . ALA B 1 43 ? 8.875 34.969 11.961 1 96.38 43 ALA B N 1
ATOM 4305 C CA . ALA B 1 43 ? 8.836 34.875 10.508 1 96.38 43 ALA B CA 1
ATOM 4306 C C . ALA B 1 43 ? 8.273 36.156 9.891 1 96.38 43 ALA B C 1
ATOM 4308 O O . ALA B 1 43 ? 7.055 36.312 9.781 1 96.38 43 ALA B O 1
ATOM 4309 N N . ALA B 1 44 ? 9.102 37.031 9.492 1 96.75 44 ALA B N 1
ATOM 4310 C CA . ALA B 1 44 ? 8.695 38.312 8.938 1 96.75 44 ALA B CA 1
ATOM 4311 C C . ALA B 1 44 ? 8.078 38.156 7.551 1 96.75 44 ALA B C 1
ATOM 4313 O O . ALA B 1 44 ? 8.43 37.219 6.816 1 96.75 44 ALA B O 1
ATOM 4314 N N . PHE B 1 45 ? 7.148 38.969 7.266 1 96.62 45 PHE B N 1
ATOM 4315 C CA . PHE B 1 45 ? 6.594 39.031 5.918 1 96.62 45 PHE B CA 1
ATOM 4316 C C . PHE B 1 45 ? 7.684 39.312 4.891 1 96.62 45 PHE B C 1
ATOM 4318 O O . PHE B 1 45 ? 8.5 40.219 5.078 1 96.62 45 PHE B O 1
ATOM 4325 N N . LYS B 1 46 ? 7.789 38.5 3.936 1 95.19 46 LYS B N 1
ATOM 4326 C CA . LYS B 1 46 ? 8.586 38.688 2.729 1 95.19 46 LYS B CA 1
ATOM 4327 C C . LYS B 1 46 ? 7.711 38.688 1.48 1 95.19 46 LYS B C 1
ATOM 4329 O O . LYS B 1 46 ? 6.836 37.844 1.335 1 95.19 46 LYS B O 1
ATOM 4334 N N . ASP B 1 47 ? 7.898 39.688 0.633 1 93 47 ASP B N 1
ATOM 4335 C CA . ASP B 1 47 ? 7.074 39.781 -0.565 1 93 47 ASP B CA 1
ATOM 4336 C C . ASP B 1 47 ? 7.129 38.531 -1.398 1 93 47 ASP B C 1
ATOM 4338 O O . ASP B 1 47 ? 8.156 38.219 -2.006 1 93 47 ASP B O 1
ATOM 4342 N N . PRO B 1 48 ? 6.004 37.781 -1.476 1 91.94 48 PRO B N 1
ATOM 4343 C CA . PRO B 1 48 ? 6.016 36.531 -2.223 1 91.94 48 PRO B CA 1
ATOM 4344 C C . PRO B 1 48 ? 6.156 36.719 -3.729 1 91.94 48 PRO B C 1
ATOM 4346 O O . PRO B 1 48 ? 6.395 35.781 -4.469 1 91.94 48 PRO B O 1
ATOM 4349 N N . TYR B 1 49 ? 6.062 37.938 -4.156 1 88.69 49 TYR B N 1
ATOM 4350 C CA . TYR B 1 49 ? 6.102 38.219 -5.586 1 88.69 49 TYR B CA 1
ATOM 4351 C C . TYR B 1 49 ? 7.398 38.906 -5.969 1 88.69 49 TYR B C 1
ATOM 4353 O O . TYR B 1 49 ? 7.523 39.438 -7.078 1 88.69 49 TYR B O 1
ATOM 4361 N N . ALA B 1 50 ? 8.312 39 -5.113 1 90.19 50 ALA B N 1
ATOM 4362 C CA . ALA B 1 50 ? 9.547 39.75 -5.289 1 90.19 50 ALA B CA 1
ATOM 4363 C C . ALA B 1 50 ? 10.297 39.281 -6.539 1 90.19 50 ALA B C 1
ATOM 4365 O O . ALA B 1 50 ? 10.969 40.094 -7.188 1 90.19 50 ALA B O 1
ATOM 4366 N N . THR B 1 51 ? 10.227 38.031 -6.953 1 88.81 51 THR B N 1
ATOM 4367 C CA . THR B 1 51 ? 11.008 37.469 -8.062 1 88.81 51 THR B CA 1
ATOM 4368 C C . THR B 1 51 ? 10.172 37.438 -9.336 1 88.81 51 THR B C 1
ATOM 4370 O O . THR B 1 51 ? 10.625 36.938 -10.367 1 88.81 51 THR B O 1
ATOM 4373 N N . GLY B 1 52 ? 8.969 37.844 -9.375 1 81.94 52 GLY B N 1
ATOM 4374 C CA . GLY B 1 52 ? 8.094 37.781 -10.539 1 81.94 52 GLY B CA 1
ATOM 4375 C C . GLY B 1 52 ? 7.227 36.531 -10.57 1 81.94 52 GLY B C 1
ATOM 4376 O O . GLY B 1 52 ? 6.223 36.5 -11.281 1 81.94 52 GLY B O 1
ATOM 4377 N N . LYS B 1 53 ? 7.777 35.469 -9.945 1 78.5 53 LYS B N 1
ATOM 4378 C CA . LYS B 1 53 ? 6.969 34.281 -9.742 1 78.5 53 LYS B CA 1
ATOM 4379 C C . LYS B 1 53 ? 6.594 34.125 -8.273 1 78.5 53 LYS B C 1
ATOM 4381 O O . LYS B 1 53 ? 7.352 34.5 -7.383 1 78.5 53 LYS B O 1
ATOM 4386 N N . VAL B 1 54 ? 5.434 33.656 -8.031 1 79 54 VAL B N 1
ATOM 4387 C CA . VAL B 1 54 ? 4.965 33.562 -6.652 1 79 54 VAL B CA 1
ATOM 4388 C C . VAL B 1 54 ? 5.828 32.531 -5.891 1 79 54 VAL B C 1
ATOM 4390 O O . VAL B 1 54 ? 6.031 31.422 -6.352 1 79 54 VAL B O 1
ATOM 4393 N N . ASP B 1 55 ? 6.355 32.969 -4.863 1 86.56 55 ASP B N 1
ATOM 4394 C CA . ASP B 1 55 ? 6.957 32.094 -3.859 1 86.56 55 ASP B CA 1
ATOM 4395 C C . ASP B 1 55 ? 5.957 31.75 -2.762 1 86.56 55 ASP B C 1
ATOM 4397 O O . ASP B 1 55 ? 5.609 32.594 -1.936 1 86.56 55 ASP B O 1
ATOM 4401 N N . ASN B 1 56 ? 5.555 30.531 -2.744 1 84.94 56 ASN B N 1
ATOM 4402 C CA . ASN B 1 56 ? 4.473 30.125 -1.853 1 84.94 56 ASN B CA 1
ATOM 4403 C C . ASN B 1 56 ? 4.984 29.875 -0.437 1 84.94 56 ASN B C 1
ATOM 4405 O O . ASN B 1 56 ? 4.195 29.641 0.481 1 84.94 56 ASN B O 1
ATOM 4409 N N . PHE B 1 57 ? 6.262 30 -0.241 1 87.56 57 PHE B N 1
ATOM 4410 C CA . PHE B 1 57 ? 6.852 29.688 1.053 1 87.56 57 PHE B CA 1
ATOM 4411 C C . PHE B 1 57 ? 7.922 30.719 1.424 1 87.56 57 PHE B C 1
ATOM 4413 O O . PHE B 1 57 ? 9.102 30.516 1.14 1 87.56 57 PHE B O 1
ATOM 4420 N N . THR B 1 58 ? 7.543 31.734 2.104 1 90.31 58 THR B N 1
ATOM 4421 C CA . THR B 1 58 ? 8.445 32.844 2.383 1 90.31 58 THR B CA 1
ATOM 4422 C C . THR B 1 58 ? 8.766 32.938 3.871 1 90.31 58 THR B C 1
ATOM 4424 O O . THR B 1 58 ? 9.242 33.969 4.355 1 90.31 58 THR B O 1
ATOM 4427 N N . PHE B 1 59 ? 8.562 31.812 4.594 1 90.38 59 PHE B N 1
ATOM 4428 C CA . PHE B 1 59 ? 8.602 31.906 6.047 1 90.38 59 PHE B CA 1
ATOM 4429 C C . PHE B 1 59 ? 9.922 31.375 6.586 1 90.38 59 PHE B C 1
ATOM 4431 O O . PHE B 1 59 ? 10.086 31.203 7.797 1 90.38 59 PHE B O 1
ATOM 4438 N N . ASN B 1 60 ? 10.898 31.094 5.754 1 92.75 60 ASN B N 1
ATOM 4439 C CA . ASN B 1 60 ? 12.211 30.688 6.227 1 92.75 60 ASN B CA 1
ATOM 4440 C C . ASN B 1 60 ? 12.969 31.844 6.863 1 92.75 60 ASN B C 1
ATOM 4442 O O . ASN B 1 60 ? 12.859 33 6.414 1 92.75 60 ASN B O 1
ATOM 4446 N N . VAL B 1 61 ? 13.719 31.562 7.879 1 96.94 61 VAL B N 1
ATOM 4447 C CA . VAL B 1 61 ? 14.484 32.562 8.617 1 96.94 61 VAL B CA 1
ATOM 4448 C C . VAL B 1 61 ? 15.914 32.062 8.82 1 96.94 61 VAL B C 1
ATOM 4450 O O . VAL B 1 61 ? 16.125 30.938 9.258 1 96.94 61 VAL B O 1
ATOM 4453 N N . THR B 1 62 ? 16.938 32.844 8.484 1 97.06 62 THR B N 1
ATOM 4454 C CA . THR B 1 62 ? 18.344 32.562 8.75 1 97.06 62 THR B CA 1
ATOM 4455 C C . THR B 1 62 ? 18.766 33.062 10.125 1 97.06 62 THR B C 1
ATOM 4457 O O . THR B 1 62 ? 18.031 33.812 10.766 1 97.06 62 THR B O 1
ATOM 4460 N N . SER B 1 63 ? 19.922 32.562 10.594 1 98.12 63 SER B N 1
ATOM 4461 C CA . SER B 1 63 ? 20.453 33.062 11.867 1 98.12 63 SER B CA 1
ATOM 4462 C C . SER B 1 63 ? 20.672 34.562 11.844 1 98.12 63 SER B C 1
ATOM 4464 O O . SER B 1 63 ? 20.438 35.25 12.844 1 98.12 63 SER B O 1
ATOM 4466 N N . LYS B 1 64 ? 21.109 35.094 10.711 1 97.81 64 LYS B N 1
ATOM 4467 C CA . LYS B 1 64 ? 21.312 36.531 10.555 1 97.81 64 LYS B CA 1
ATOM 4468 C C . LYS B 1 64 ? 19.984 37.281 10.617 1 97.81 64 LYS B C 1
ATOM 4470 O O . LYS B 1 64 ? 19.891 38.312 11.273 1 97.81 64 LYS B O 1
ATOM 4475 N N . GLU B 1 65 ? 19.031 36.75 9.969 1 98.06 65 GLU B N 1
ATOM 4476 C CA . GLU B 1 65 ? 17.703 37.375 9.992 1 98.06 65 GLU B CA 1
ATOM 4477 C C . GLU B 1 65 ? 17.109 37.344 11.398 1 98.06 65 GLU B C 1
ATOM 4479 O O . GLU B 1 65 ? 16.547 38.344 11.844 1 98.06 65 GLU B O 1
ATOM 4484 N N . LEU B 1 66 ? 17.234 36.219 12.031 1 98.5 66 LEU B N 1
ATOM 4485 C CA . LEU B 1 66 ? 16.688 36.094 13.383 1 98.5 66 LEU B CA 1
ATOM 4486 C C . LEU B 1 66 ? 17.312 37.125 14.312 1 98.5 66 LEU B C 1
ATOM 4488 O O . LEU B 1 66 ? 16.594 37.812 15.07 1 98.5 66 LEU B O 1
ATOM 4492 N N . LYS B 1 67 ? 18.625 37.281 14.25 1 98.12 67 LYS B N 1
ATOM 4493 C CA . LYS B 1 67 ? 19.312 38.281 15.047 1 98.12 67 LYS B CA 1
ATOM 4494 C C . LYS B 1 67 ? 18.797 39.688 14.727 1 98.12 67 LYS B C 1
ATOM 4496 O O . LYS B 1 67 ? 18.562 40.5 15.633 1 98.12 67 LYS B O 1
ATOM 4501 N N . GLU B 1 68 ? 18.688 39.969 13.469 1 98.31 68 GLU B N 1
ATOM 4502 C CA . GLU B 1 68 ? 18.203 41.25 13.023 1 98.31 68 GLU B CA 1
ATOM 4503 C C . GLU B 1 68 ? 16.766 41.5 13.484 1 98.31 68 GLU B C 1
ATOM 4505 O O . GLU B 1 68 ? 16.438 42.562 13.984 1 98.31 68 GLU B O 1
ATOM 4510 N N . TYR B 1 69 ? 15.875 40.469 13.344 1 98.12 69 TYR B N 1
ATOM 4511 C CA . TYR B 1 69 ? 14.477 40.562 13.742 1 98.12 69 TYR B CA 1
ATOM 4512 C C . TYR B 1 69 ? 14.359 40.812 15.242 1 98.12 69 TYR B C 1
ATOM 4514 O O . TYR B 1 69 ? 13.5 41.594 15.68 1 98.12 69 TYR B O 1
ATOM 4522 N N . LEU B 1 70 ? 15.203 40.188 16.016 1 97.75 70 LEU B N 1
ATOM 4523 C CA . LEU B 1 70 ? 15.172 40.344 17.469 1 97.75 70 LEU B CA 1
ATOM 4524 C C . LEU B 1 70 ? 15.672 41.719 17.891 1 97.75 70 LEU B C 1
ATOM 4526 O O . LEU B 1 70 ? 15.141 42.312 18.828 1 97.75 70 LEU B O 1
ATOM 4530 N N . ALA B 1 71 ? 16.625 42.281 17.172 1 97.88 71 ALA B N 1
ATOM 4531 C CA . ALA B 1 71 ? 17.266 43.531 17.516 1 97.88 71 ALA B CA 1
ATOM 4532 C C . ALA B 1 71 ? 16.406 44.719 17.062 1 97.88 71 ALA B C 1
ATOM 4534 O O . ALA B 1 71 ? 16.359 45.75 17.719 1 97.88 71 ALA B O 1
ATOM 4535 N N . ASN B 1 72 ? 15.758 44.531 15.898 1 97.62 72 ASN B N 1
ATOM 4536 C CA . ASN B 1 72 ? 15.008 45.625 15.289 1 97.62 72 ASN B CA 1
ATOM 4537 C C . ASN B 1 72 ? 13.617 45.156 14.844 1 97.62 72 ASN B C 1
ATOM 4539 O O . ASN B 1 72 ? 13.25 45.312 13.68 1 97.62 72 ASN B O 1
ATOM 4543 N N . PRO B 1 73 ? 12.836 44.625 15.766 1 96.25 73 PRO B N 1
ATOM 4544 C CA . PRO B 1 73 ? 11.539 44.062 15.383 1 96.25 73 PRO B CA 1
ATOM 4545 C C . PRO B 1 73 ? 10.625 45.094 14.719 1 96.25 73 PRO B C 1
ATOM 4547 O O . PRO B 1 73 ? 9.781 44.719 13.891 1 96.25 73 PRO B O 1
ATOM 4550 N N . GLU B 1 74 ? 10.781 46.406 14.977 1 95.88 74 GLU B N 1
ATOM 4551 C CA . GLU B 1 74 ? 9.922 47.469 14.469 1 95.88 74 GLU B CA 1
ATOM 4552 C C . GLU B 1 74 ? 10.141 47.688 12.977 1 95.88 74 GLU B C 1
ATOM 4554 O O . GLU B 1 74 ? 9.305 48.312 12.305 1 95.88 74 GLU B O 1
ATOM 4559 N N . LYS B 1 75 ? 11.273 47.188 12.461 1 97.25 75 LYS B N 1
ATOM 4560 C CA . LYS B 1 75 ? 11.617 47.375 11.055 1 97.25 75 LYS B CA 1
ATOM 4561 C C . LYS B 1 75 ? 10.922 46.375 10.164 1 97.25 75 LYS B C 1
ATOM 4563 O O . LYS B 1 75 ? 10.922 46.5 8.938 1 97.25 75 LYS B O 1
ATOM 4568 N N . TYR B 1 76 ? 10.273 45.438 10.742 1 96.62 76 TYR B N 1
ATOM 4569 C CA . TYR B 1 76 ? 9.695 44.344 9.984 1 96.62 76 TYR B CA 1
ATOM 4570 C C . TYR B 1 76 ? 8.234 44.125 10.367 1 96.62 76 TYR B C 1
ATOM 4572 O O . TYR B 1 76 ? 7.785 44.594 11.414 1 96.62 76 TYR B O 1
ATOM 4580 N N . LYS B 1 77 ? 7.551 43.438 9.492 1 97 77 LYS B N 1
ATOM 4581 C CA . LYS B 1 77 ? 6.16 43.062 9.75 1 97 77 LYS B CA 1
ATOM 4582 C C . LYS B 1 77 ? 6.035 41.594 10.039 1 97 77 LYS B C 1
ATOM 4584 O O . LYS B 1 77 ? 6.641 40.75 9.352 1 97 77 LYS B O 1
ATOM 4589 N N . PHE B 1 78 ? 5.359 41.281 11.086 1 97.5 78 PHE B N 1
ATOM 4590 C CA . PHE B 1 78 ? 5.105 39.906 11.492 1 97.5 78 PHE B CA 1
ATOM 4591 C C . PHE B 1 78 ? 3.609 39.656 11.578 1 97.5 78 PHE B C 1
ATOM 4593 O O . PHE B 1 78 ? 3.049 39.562 12.672 1 97.5 78 PHE B O 1
ATOM 4600 N N . PRO B 1 79 ? 2.969 39.406 10.477 1 97.75 79 PRO B N 1
ATOM 4601 C CA . PRO B 1 79 ? 1.509 39.312 10.43 1 97.75 79 PRO B CA 1
ATOM 4602 C C . PRO B 1 79 ? 0.969 38.25 11.383 1 97.75 79 PRO B C 1
ATOM 4604 O O . PRO B 1 79 ? -0.13 38.375 11.922 1 97.75 79 PRO B O 1
ATOM 4607 N N . LYS B 1 80 ? 1.648 37.219 11.68 1 97.31 80 LYS B N 1
ATOM 4608 C CA . LYS B 1 80 ? 1.175 36.125 12.547 1 97.31 80 LYS B CA 1
ATOM 4609 C C . LYS B 1 80 ? 1.14 36.594 14.008 1 97.31 80 LYS B C 1
ATOM 4611 O O . LYS B 1 80 ? 0.513 35.938 14.844 1 97.31 80 LYS B O 1
ATOM 4616 N N . ARG B 1 81 ? 1.734 37.75 14.328 1 97.38 81 ARG B N 1
ATOM 4617 C CA . ARG B 1 81 ? 1.682 38.312 15.672 1 97.38 81 ARG B CA 1
ATOM 4618 C C . ARG B 1 81 ? 0.309 38.906 15.969 1 97.38 81 ARG B C 1
ATOM 4620 O O . ARG B 1 81 ? -0.143 38.906 17.109 1 97.38 81 ARG B O 1
ATOM 4627 N N . TRP B 1 82 ? -0.291 39.406 14.93 1 97.12 82 TRP B N 1
ATOM 4628 C CA . TRP B 1 82 ? -1.605 40 15.188 1 97.12 82 TRP B CA 1
ATOM 4629 C C . TRP B 1 82 ? -2.715 39.031 14.773 1 97.12 82 TRP B C 1
ATOM 4631 O O . TRP B 1 82 ? -3.83 39.094 15.297 1 97.12 82 TRP B O 1
ATOM 4641 N N . GLY B 1 83 ? -2.408 37.969 13.844 1 97.75 83 GLY B N 1
ATOM 4642 C CA . GLY B 1 83 ? -3.447 37.062 13.43 1 97.75 83 GLY B CA 1
ATOM 4643 C C . GLY B 1 83 ? -4.746 37.75 13.055 1 97.75 83 GLY B C 1
ATOM 4644 O O . GLY B 1 83 ? -4.746 38.719 12.312 1 97.75 83 GLY B O 1
ATOM 4645 N N . ILE B 1 84 ? -5.816 37.188 13.586 1 98.38 84 ILE B N 1
ATOM 4646 C CA . ILE B 1 84 ? -7.117 37.812 13.359 1 98.38 84 ILE B CA 1
ATOM 4647 C C . ILE B 1 84 ? -7.801 38.094 14.703 1 98.38 84 ILE B C 1
ATOM 4649 O O . ILE B 1 84 ? -9.031 38.125 14.773 1 98.38 84 ILE B O 1
ATOM 4653 N N . ASP B 1 85 ? -6.984 38.031 15.742 1 98.5 85 ASP B N 1
ATOM 4654 C CA . ASP B 1 85 ? -7.355 38.406 17.094 1 98.5 85 ASP B CA 1
ATOM 4655 C C . ASP B 1 85 ? -8.328 37.406 17.719 1 98.5 85 ASP B C 1
ATOM 4657 O O . ASP B 1 85 ? -9.227 37.781 18.469 1 98.5 85 ASP B O 1
ATOM 4661 N N . PHE B 1 86 ? -8.203 36.188 17.375 1 98.75 86 PHE B N 1
ATOM 4662 C CA . PHE B 1 86 ? -9.008 35.094 17.969 1 98.75 86 PHE B CA 1
ATOM 4663 C C . PHE B 1 86 ? -8.875 35.094 19.484 1 98.75 86 PHE B C 1
ATOM 4665 O O . PHE B 1 86 ? -9.836 34.812 20.188 1 98.75 86 PHE B O 1
ATOM 4672 N N . TYR B 1 87 ? -7.699 35.438 20 1 98.75 87 TYR B N 1
ATOM 4673 C CA . TYR B 1 87 ? -7.426 35.438 21.438 1 98.75 87 TYR B CA 1
ATOM 4674 C C . TYR B 1 87 ? -8.477 36.219 22.203 1 98.75 87 TYR B C 1
ATOM 4676 O O . TYR B 1 87 ? -8.938 35.812 23.266 1 98.75 87 TYR B O 1
ATOM 4684 N N . HIS B 1 88 ? -8.906 37.312 21.672 1 98.44 88 HIS B N 1
ATOM 4685 C CA . HIS B 1 88 ? -9.867 38.188 22.359 1 98.44 88 HIS B CA 1
ATOM 4686 C C . HIS B 1 88 ? -11.281 37.938 21.828 1 98.44 88 HIS B C 1
ATOM 4688 O O . HIS B 1 88 ? -12.25 38.438 22.422 1 98.44 88 HIS B O 1
ATOM 4694 N N . ARG B 1 89 ? -11.383 37.188 20.719 1 98.5 89 ARG B N 1
ATOM 4695 C CA . ARG B 1 89 ? -12.68 37.125 20.031 1 98.5 89 ARG B CA 1
ATOM 4696 C C . ARG B 1 89 ? -13.133 35.688 19.859 1 98.5 89 ARG B C 1
ATOM 4698 O O . ARG B 1 89 ? -14.008 35.406 19.031 1 98.5 89 ARG B O 1
ATOM 4705 N N . TYR B 1 90 ? -12.547 34.719 20.562 1 98.69 90 TYR B N 1
ATOM 4706 C CA . TYR B 1 90 ? -12.812 33.312 20.359 1 98.69 90 TYR B CA 1
ATOM 4707 C C . TYR B 1 90 ? -14.281 32.969 20.562 1 98.69 90 TYR B C 1
ATOM 4709 O O . TYR B 1 90 ? -14.836 32.094 19.891 1 98.69 90 TYR B O 1
ATOM 4717 N N . LYS B 1 91 ? -14.961 33.688 21.484 1 98.75 91 LYS B N 1
ATOM 4718 C CA . LYS B 1 91 ? -16.375 33.406 21.734 1 98.75 91 LYS B CA 1
ATOM 4719 C C . LYS B 1 91 ? -17.219 33.719 20.484 1 98.75 91 LYS B C 1
ATOM 4721 O O . LYS B 1 91 ? -18.078 32.938 20.109 1 98.75 91 LYS B O 1
ATOM 4726 N N . GLU B 1 92 ? -16.891 34.875 19.891 1 98.44 92 GLU B N 1
ATOM 4727 C CA . GLU B 1 92 ? -17.594 35.281 18.672 1 98.44 92 GLU B CA 1
ATOM 4728 C C . GLU B 1 92 ? -17.312 34.312 17.531 1 98.44 92 GLU B C 1
ATOM 4730 O O . GLU B 1 92 ? -18.234 33.875 16.828 1 98.44 92 GLU B O 1
ATOM 4735 N N . ASP B 1 93 ? -16.109 34 17.344 1 98.75 93 ASP B N 1
ATOM 4736 C CA . ASP B 1 93 ? -15.711 33.094 16.266 1 98.75 93 ASP B CA 1
ATOM 4737 C C . ASP B 1 93 ? -16.359 31.719 16.438 1 98.75 93 ASP B C 1
ATOM 4739 O O . ASP B 1 93 ? -16.906 31.156 15.492 1 98.75 93 ASP B O 1
ATOM 4743 N N . ILE B 1 94 ? -16.328 31.156 17.656 1 98.88 94 ILE B N 1
ATOM 4744 C CA . ILE B 1 94 ? -16.859 29.828 17.953 1 98.88 94 ILE B CA 1
ATOM 4745 C C . ILE B 1 94 ? -18.375 29.828 17.75 1 98.88 94 ILE B C 1
ATOM 4747 O O . ILE B 1 94 ? -18.953 28.844 17.281 1 98.88 94 ILE B O 1
ATOM 4751 N N . ALA B 1 95 ? -19.016 30.953 18.094 1 98.81 95 ALA B N 1
ATOM 4752 C CA . ALA B 1 95 ? -20.453 31.078 17.844 1 98.81 95 ALA B CA 1
ATOM 4753 C C . ALA B 1 95 ? -20.766 30.938 16.359 1 98.81 95 ALA B C 1
ATOM 4755 O O . ALA B 1 95 ? -21.781 30.359 15.984 1 98.81 95 ALA B O 1
ATOM 4756 N N . LEU B 1 96 ? -19.891 31.516 15.516 1 98.81 96 LEU B N 1
ATOM 4757 C CA . LEU B 1 96 ? -20.062 31.391 14.07 1 98.81 96 LEU B CA 1
ATOM 4758 C C . LEU B 1 96 ? -19.844 29.953 13.609 1 98.81 96 LEU B C 1
ATOM 4760 O O . LEU B 1 96 ? -20.562 29.469 12.734 1 98.81 96 LEU B O 1
ATOM 4764 N N . PHE B 1 97 ? -18.828 29.297 14.211 1 98.88 97 PHE B N 1
ATOM 4765 C CA . PHE B 1 97 ? -18.625 27.891 13.906 1 98.88 97 PHE B CA 1
ATOM 4766 C C . PHE B 1 97 ? -19.859 27.062 14.25 1 98.88 97 PHE B C 1
ATOM 4768 O O . PHE B 1 97 ? -20.281 26.203 13.477 1 98.88 97 PHE B O 1
ATOM 4775 N N . ALA B 1 98 ? -20.375 27.359 15.414 1 98.81 98 ALA B N 1
ATOM 4776 C CA . ALA B 1 98 ? -21.578 26.672 15.875 1 98.81 98 ALA B CA 1
ATOM 4777 C C . ALA B 1 98 ? -22.75 26.922 14.93 1 98.81 98 ALA B C 1
ATOM 4779 O O . ALA B 1 98 ? -23.547 26.016 14.656 1 98.81 98 ALA B O 1
ATOM 4780 N N . GLU B 1 99 ? -22.875 28.188 14.508 1 98.69 99 GLU B N 1
ATOM 4781 C CA . GLU B 1 99 ? -23.938 28.531 13.57 1 98.69 99 GLU B CA 1
ATOM 4782 C C . GLU B 1 99 ? -23.844 27.688 12.297 1 98.69 99 GLU B C 1
ATOM 4784 O O . GLU B 1 99 ? -24.875 27.312 11.719 1 98.69 99 GLU B O 1
ATOM 4789 N N . MET B 1 100 ? -22.625 27.375 11.836 1 98.5 100 MET B N 1
ATOM 4790 C CA . MET B 1 100 ? -22.406 26.562 10.648 1 98.5 100 MET B CA 1
ATOM 4791 C C . MET B 1 100 ? -22.703 25.094 10.93 1 98.5 100 MET B C 1
ATOM 4793 O O . MET B 1 100 ? -22.859 24.297 10 1 98.5 100 MET B O 1
ATOM 4797 N N . GLY B 1 101 ? -22.75 24.703 12.234 1 98.56 101 GLY B N 1
ATOM 4798 C CA . GLY B 1 101 ? -23.047 23.328 12.602 1 98.56 101 GLY B CA 1
ATOM 4799 C C . GLY B 1 101 ? -21.812 22.469 12.797 1 98.56 101 GLY B C 1
ATOM 4800 O O . GLY B 1 101 ? -21.875 21.25 12.703 1 98.56 101 GLY B O 1
ATOM 4801 N N . PHE B 1 102 ? -20.688 23.047 13.109 1 98.81 102 PHE B N 1
ATOM 4802 C CA . PHE B 1 102 ? -19.438 22.312 13.305 1 98.81 102 PHE B CA 1
ATOM 4803 C C . PHE B 1 102 ? -19.625 21.203 14.336 1 98.81 102 PHE B C 1
ATOM 4805 O O . PHE B 1 102 ? -20.25 21.406 15.375 1 98.81 102 PHE B O 1
ATOM 4812 N N . LYS B 1 103 ? -19.109 20.047 13.969 1 98.81 103 LYS B N 1
ATOM 4813 C CA . LYS B 1 103 ? -19.016 18.938 14.922 1 98.81 103 LYS B CA 1
ATOM 4814 C C . LYS B 1 103 ? -17.625 18.859 15.531 1 98.81 103 LYS B C 1
ATOM 4816 O O . LYS B 1 103 ? -17.453 18.297 16.625 1 98.81 103 LYS B O 1
ATOM 4821 N N . VAL B 1 104 ? -16.688 19.406 14.797 1 98.88 104 VAL B N 1
ATOM 4822 C CA . VAL B 1 104 ? -15.297 19.391 15.242 1 98.88 104 VAL B CA 1
ATOM 4823 C C . VAL B 1 104 ? -14.617 20.703 14.867 1 98.88 104 VAL B C 1
ATOM 4825 O O . VAL B 1 104 ? -14.945 21.312 13.844 1 98.88 104 VAL B O 1
ATOM 4828 N N . PHE B 1 105 ? -13.758 21.219 15.695 1 98.88 105 PHE B N 1
ATOM 4829 C CA . PHE B 1 105 ? -12.875 22.344 15.43 1 98.88 105 PHE B CA 1
ATOM 4830 C C . PHE B 1 105 ? -11.422 21.953 15.664 1 98.88 105 PHE B C 1
ATOM 4832 O O . PHE B 1 105 ? -11.031 21.625 16.797 1 98.88 105 PHE B O 1
ATOM 4839 N N . ARG B 1 106 ? -10.656 21.891 14.562 1 98.88 106 ARG B N 1
ATOM 4840 C CA . ARG B 1 106 ? -9.227 21.609 14.703 1 98.88 106 ARG B CA 1
ATOM 4841 C C . ARG B 1 106 ? -8.445 22.891 14.992 1 98.88 106 ARG B C 1
ATOM 4843 O O . ARG B 1 106 ? -8.523 23.859 14.234 1 98.88 106 ARG B O 1
ATOM 4850 N N . LEU B 1 107 ? -7.758 22.906 16.047 1 98.81 107 LEU B N 1
ATOM 4851 C CA . LEU B 1 107 ? -6.887 24.016 16.438 1 98.81 107 LEU B CA 1
ATOM 4852 C C . LEU B 1 107 ? -5.57 23.5 17 1 98.81 107 LEU B C 1
ATOM 4854 O O . LEU B 1 107 ? -5.406 22.281 17.203 1 98.81 107 LEU B O 1
ATOM 4858 N N . SER B 1 108 ? -4.617 24.344 17.141 1 98.69 108 SER B N 1
ATOM 4859 C CA . SER B 1 108 ? -3.371 24 17.812 1 98.69 108 SER B CA 1
ATOM 4860 C C . SER B 1 108 ? -3.197 24.797 19.109 1 98.69 108 SER B C 1
ATOM 4862 O O . SER B 1 108 ? -3.852 25.812 19.297 1 98.69 108 SER B O 1
ATOM 4864 N N . ILE B 1 109 ? -2.469 24.266 19.953 1 98.69 109 ILE B N 1
ATOM 4865 C CA . ILE B 1 109 ? -2.047 24.969 21.172 1 98.69 109 ILE B CA 1
ATOM 4866 C C . ILE B 1 109 ? -0.638 25.516 20.969 1 98.69 109 ILE B C 1
ATOM 4868 O O . ILE B 1 109 ? 0.262 24.812 20.531 1 98.69 109 ILE B O 1
ATOM 4872 N N . SER B 1 110 ? -0.49 26.797 21.219 1 98.44 110 SER B N 1
ATOM 4873 C CA . SER B 1 110 ? 0.821 27.438 21.109 1 98.44 110 SER B CA 1
ATOM 4874 C C . SER B 1 110 ? 1.772 26.938 22.188 1 98.44 110 SER B C 1
ATOM 4876 O O . SER B 1 110 ? 1.557 27.203 23.375 1 98.44 110 SER B O 1
ATOM 4878 N N . TRP B 1 111 ? 2.824 26.25 21.797 1 98.69 111 TRP B N 1
ATOM 4879 C CA . TRP B 1 111 ? 3.83 25.797 22.75 1 98.69 111 TRP B CA 1
ATOM 4880 C C . TRP B 1 111 ? 4.379 26.969 23.562 1 98.69 111 TRP B C 1
ATOM 4882 O O . TRP B 1 111 ? 4.52 26.859 24.797 1 98.69 111 TRP B O 1
ATOM 4892 N N . ALA B 1 112 ? 4.523 28.125 22.984 1 98.5 112 ALA B N 1
ATOM 4893 C CA . ALA B 1 112 ? 5.133 29.281 23.609 1 98.5 112 ALA B CA 1
ATOM 4894 C C . ALA B 1 112 ? 4.164 29.953 24.578 1 98.5 112 ALA B C 1
ATOM 4896 O O . ALA B 1 112 ? 4.574 30.766 25.422 1 98.5 112 ALA B O 1
ATOM 4897 N N . ARG B 1 113 ? 2.883 29.656 24.453 1 98.5 113 ARG B N 1
ATOM 4898 C CA . ARG B 1 113 ? 1.918 30.172 25.422 1 98.5 113 ARG B CA 1
ATOM 4899 C C . ARG B 1 113 ? 1.895 29.328 26.688 1 98.5 113 ARG B C 1
ATOM 4901 O O . ARG B 1 113 ? 1.551 29.828 27.766 1 98.5 113 ARG B O 1
ATOM 4908 N N . ILE B 1 114 ? 2.281 28.047 26.578 1 98.81 114 ILE B N 1
ATOM 4909 C CA . ILE B 1 114 ? 2.252 27.109 27.703 1 98.81 114 ILE B CA 1
ATOM 4910 C C . ILE B 1 114 ? 3.6 27.125 28.422 1 98.81 114 ILE B C 1
ATOM 4912 O O . ILE B 1 114 ? 3.656 27.172 29.641 1 98.81 114 ILE B O 1
ATOM 4916 N N . PHE B 1 115 ? 4.656 27.047 27.625 1 98.81 115 PHE B N 1
ATOM 4917 C CA . PHE B 1 115 ? 6.027 27.203 28.094 1 98.81 115 PHE B CA 1
ATOM 4918 C C . PHE B 1 115 ? 6.746 28.297 27.312 1 98.81 115 PHE B C 1
ATOM 4920 O O . PHE B 1 115 ? 7.391 28.031 26.297 1 98.81 115 PHE B O 1
ATOM 4927 N N . PRO B 1 116 ? 6.773 29.5 27.828 1 98.69 116 PRO B N 1
ATOM 4928 C CA . PRO B 1 116 ? 7.211 30.688 27.109 1 98.69 116 PRO B CA 1
ATOM 4929 C C . PRO B 1 116 ? 8.625 30.547 26.531 1 98.69 116 PRO B C 1
ATOM 4931 O O . PRO B 1 116 ? 8.883 30.969 25.406 1 98.69 116 PRO B O 1
ATOM 4934 N N . THR B 1 117 ? 9.531 29.922 27.281 1 98.56 117 THR B N 1
ATOM 4935 C CA . THR B 1 117 ? 10.883 29.719 26.781 1 98.56 117 THR B CA 1
ATOM 4936 C C . THR B 1 117 ? 11.109 28.25 26.422 1 98.56 117 THR B C 1
ATOM 4938 O O . THR B 1 117 ? 12.102 27.906 25.766 1 98.56 117 THR B O 1
ATOM 4941 N N . GLY B 1 118 ? 10.148 27.391 26.797 1 98.5 118 GLY B N 1
ATOM 4942 C CA . GLY B 1 118 ? 10.312 25.953 26.625 1 98.5 118 GLY B CA 1
ATOM 4943 C C . GLY B 1 118 ? 11.156 25.312 27.703 1 98.5 118 GLY B C 1
ATOM 4944 O O . GLY B 1 118 ? 11.242 24.094 27.781 1 98.5 118 GLY B O 1
ATOM 4945 N N . LEU B 1 119 ? 11.719 26.156 28.594 1 98.5 119 LEU B N 1
ATOM 4946 C CA . LEU B 1 119 ? 12.711 25.625 29.516 1 98.5 119 LEU B CA 1
ATOM 4947 C C . LEU B 1 119 ? 12.164 25.641 30.953 1 98.5 119 LEU B C 1
ATOM 4949 O O . LEU B 1 119 ? 12.82 25.141 31.875 1 98.5 119 LEU B O 1
ATOM 4953 N N . GLU B 1 120 ? 10.922 26.125 31.141 1 98.44 120 GLU B N 1
ATOM 4954 C CA . GLU B 1 120 ? 10.344 26.234 32.469 1 98.44 120 GLU B CA 1
ATOM 4955 C C . GLU B 1 120 ? 10.031 24.844 33.062 1 98.44 120 GLU B C 1
ATOM 4957 O O . GLU B 1 120 ? 9.719 23.922 32.312 1 98.44 120 GLU B O 1
ATOM 4962 N N . ASP B 1 121 ? 10.062 24.781 34.312 1 97.56 121 ASP B N 1
ATOM 4963 C CA . ASP B 1 121 ? 9.656 23.547 35 1 97.56 121 ASP B CA 1
ATOM 4964 C C . ASP B 1 121 ? 8.133 23.438 35.062 1 97.56 121 ASP B C 1
ATOM 4966 O O . ASP B 1 121 ? 7.578 22.344 34.969 1 97.56 121 ASP B O 1
ATOM 4970 N N . GLU B 1 122 ? 7.535 24.594 35.25 1 98.38 122 GLU B N 1
ATOM 4971 C CA . GLU B 1 122 ? 6.082 24.641 35.344 1 98.38 122 GLU B CA 1
ATOM 4972 C C . GLU B 1 122 ? 5.48 25.438 34.188 1 98.38 122 GLU B C 1
ATOM 4974 O O . GLU B 1 122 ? 6.078 26.406 33.719 1 98.38 122 GLU B O 1
ATOM 4979 N N . PRO B 1 123 ? 4.34 25.047 33.781 1 98.75 123 PRO B N 1
ATOM 4980 C CA . PRO B 1 123 ? 3.711 25.75 32.656 1 98.75 123 PRO B CA 1
ATOM 4981 C C . PRO B 1 123 ? 3.16 27.109 33.031 1 98.75 123 PRO B C 1
ATOM 4983 O O . PRO B 1 123 ? 2.969 27.391 34.219 1 98.75 123 PRO B O 1
ATOM 4986 N N . ASN B 1 124 ? 3.021 27.969 32.125 1 98.75 124 ASN B N 1
ATOM 4987 C CA . ASN B 1 124 ? 2.332 29.234 32.281 1 98.75 124 ASN B CA 1
ATOM 4988 C C . ASN B 1 124 ? 0.827 29.047 32.438 1 98.75 124 ASN B C 1
ATOM 4990 O O . ASN B 1 124 ? 0.13 28.734 31.453 1 98.75 124 ASN B O 1
ATOM 4994 N N . GLU B 1 125 ? 0.317 29.266 33.594 1 98.75 125 GLU B N 1
ATOM 4995 C CA . GLU B 1 125 ? -1.086 29 33.906 1 98.75 125 GLU B CA 1
ATOM 4996 C C . GLU B 1 125 ? -2.012 29.875 33.062 1 98.75 125 GLU B C 1
ATOM 4998 O O . GLU B 1 125 ? -3.098 29.453 32.688 1 98.75 125 GLU B O 1
ATOM 5003 N N . GLU B 1 126 ? -1.64 31.078 32.812 1 98.5 126 GLU B N 1
ATOM 5004 C CA . GLU B 1 126 ? -2.479 31.953 32 1 98.5 126 GLU B CA 1
ATOM 5005 C C . GLU B 1 126 ? -2.699 31.375 30.609 1 98.5 126 GLU B C 1
ATOM 5007 O O . GLU B 1 126 ? -3.787 31.5 30.031 1 98.5 126 GLU B O 1
ATOM 5012 N N . GLY B 1 127 ? -1.648 30.781 30.078 1 98.56 127 GLY B N 1
ATOM 5013 C CA . GLY B 1 127 ? -1.789 30.109 28.797 1 98.56 127 GLY B CA 1
ATOM 5014 C C . GLY B 1 127 ? -2.744 28.938 28.844 1 98.56 127 GLY B C 1
ATOM 5015 O O . GLY B 1 127 ? -3.613 28.797 27.984 1 98.56 127 GLY B O 1
ATOM 5016 N N . LEU B 1 128 ? -2.613 28.109 29.828 1 98.81 128 LEU B N 1
ATOM 5017 C CA . LEU B 1 128 ? -3.502 26.969 30.016 1 98.81 128 LEU B CA 1
ATOM 5018 C C . LEU B 1 128 ? -4.949 27.422 30.172 1 98.81 128 LEU B C 1
ATOM 5020 O O . LEU B 1 128 ? -5.863 26.828 29.594 1 98.81 128 LEU B O 1
ATOM 5024 N N . ALA B 1 129 ? -5.121 28.484 30.938 1 98.75 129 ALA B N 1
ATOM 5025 C CA . ALA B 1 129 ? -6.453 29 31.234 1 98.75 129 ALA B CA 1
ATOM 5026 C C . ALA B 1 129 ? -7.137 29.516 29.984 1 98.75 129 ALA B C 1
ATOM 5028 O O . ALA B 1 129 ? -8.359 29.406 29.828 1 98.75 129 ALA B O 1
ATOM 5029 N N . PHE B 1 130 ? -6.391 30.125 29.172 1 98.69 130 PHE B N 1
ATOM 5030 C CA . PHE B 1 130 ? -6.949 30.594 27.906 1 98.69 130 PHE B CA 1
ATOM 5031 C C . PHE B 1 130 ? -7.578 29.453 27.125 1 98.69 130 PHE B C 1
ATOM 5033 O O . PHE B 1 130 ? -8.727 29.547 26.688 1 98.69 130 PHE B O 1
ATOM 5040 N N . TYR B 1 131 ? -6.852 28.359 26.969 1 98.88 131 TYR B N 1
ATOM 5041 C CA . TYR B 1 131 ? -7.379 27.234 26.188 1 98.88 131 TYR B CA 1
ATOM 5042 C C . TYR B 1 131 ? -8.484 26.531 26.969 1 98.88 131 TYR B C 1
ATOM 5044 O O . TYR B 1 131 ? -9.406 25.969 26.359 1 98.88 131 TYR B O 1
ATOM 5052 N N . ASP B 1 132 ? -8.445 26.578 28.312 1 98.81 132 ASP B N 1
ATOM 5053 C CA . ASP B 1 132 ? -9.617 26.141 29.078 1 98.81 132 ASP B CA 1
ATOM 5054 C C . ASP B 1 132 ? -10.883 26.844 28.578 1 98.81 132 ASP B C 1
ATOM 5056 O O . ASP B 1 132 ? -11.906 26.188 28.344 1 98.81 132 ASP B O 1
ATOM 5060 N N . LYS B 1 133 ? -10.734 28.156 28.516 1 98.81 133 LYS B N 1
ATOM 5061 C CA . LYS B 1 133 ? -11.883 28.953 28.109 1 98.81 133 LYS B CA 1
ATOM 5062 C C . LYS B 1 133 ? -12.312 28.609 26.688 1 98.81 133 LYS B C 1
ATOM 5064 O O . LYS B 1 133 ? -13.508 28.547 26.391 1 98.81 133 LYS B O 1
ATOM 5069 N N . VAL B 1 134 ? -11.367 28.391 25.812 1 98.88 134 VAL B N 1
ATOM 5070 C CA . VAL B 1 134 ? -11.664 28.047 24.438 1 98.88 134 VAL B CA 1
ATOM 5071 C C . VAL B 1 134 ? -12.398 26.703 24.391 1 98.88 134 VAL B C 1
ATOM 5073 O O . VAL B 1 134 ? -13.445 26.578 23.734 1 98.88 134 VAL B O 1
ATOM 5076 N N . PHE B 1 135 ? -11.867 25.688 25.078 1 98.88 135 PHE B N 1
ATOM 5077 C CA . PHE B 1 135 ? -12.469 24.359 25.078 1 98.88 135 PHE B CA 1
ATOM 5078 C C . PHE B 1 135 ? -13.844 24.391 25.734 1 98.88 135 PHE B C 1
ATOM 5080 O O . PHE B 1 135 ? -14.758 23.688 25.297 1 98.88 135 PHE B O 1
ATOM 5087 N N . ASP B 1 136 ? -13.969 25.188 26.812 1 98.88 136 ASP B N 1
ATOM 5088 C CA . ASP B 1 136 ? -15.273 25.328 27.453 1 98.88 136 ASP B CA 1
ATOM 5089 C C . ASP B 1 136 ? -16.297 25.938 26.5 1 98.88 136 ASP B C 1
ATOM 5091 O O . ASP B 1 136 ? -17.453 25.516 26.469 1 98.88 136 ASP B O 1
ATOM 5095 N N . GLU B 1 137 ? -15.844 26.969 25.781 1 98.88 137 GLU B N 1
ATOM 5096 C CA . GLU B 1 137 ? -16.75 27.594 24.828 1 98.88 137 GLU B CA 1
ATOM 5097 C C . GLU B 1 137 ? -17.172 26.625 23.734 1 98.88 137 GLU B C 1
ATOM 5099 O O . GLU B 1 137 ? -18.344 26.609 23.328 1 98.88 137 GLU B O 1
ATOM 5104 N N . LEU B 1 138 ? -16.266 25.812 23.219 1 98.94 138 LEU B N 1
ATOM 5105 C CA . LEU B 1 138 ? -16.594 24.781 22.234 1 98.94 138 LEU B CA 1
ATOM 5106 C C . LEU B 1 138 ? -17.609 23.797 22.797 1 98.94 138 LEU B C 1
ATOM 5108 O O . LEU B 1 138 ? -18.578 23.422 22.109 1 98.94 138 LEU B O 1
ATOM 5112 N N . ALA B 1 139 ? -17.375 23.359 24 1 98.75 139 ALA B N 1
ATOM 5113 C CA . ALA B 1 139 ? -18.234 22.391 24.656 1 98.75 139 ALA B CA 1
ATOM 5114 C C . ALA B 1 139 ? -19.672 22.906 24.781 1 98.75 139 ALA B C 1
ATOM 5116 O O . ALA B 1 139 ? -20.625 22.141 24.688 1 98.75 139 ALA B O 1
ATOM 5117 N N . LYS B 1 140 ? -19.766 24.219 24.984 1 98.5 140 LYS B N 1
ATOM 5118 C CA . LYS B 1 140 ? -21.078 24.844 25.094 1 98.5 140 LYS B CA 1
ATOM 5119 C C . LYS B 1 140 ? -21.922 24.547 23.859 1 98.5 140 LYS B C 1
ATOM 5121 O O . LYS B 1 140 ? -23.156 24.453 23.953 1 98.5 140 LYS B O 1
ATOM 5126 N N . TYR B 1 141 ? -21.266 24.391 22.75 1 98.62 141 TYR B N 1
ATOM 5127 C CA . TYR B 1 141 ? -21.984 24.203 21.5 1 98.62 141 TYR B CA 1
ATOM 5128 C C . TYR B 1 141 ? -21.859 22.766 21.016 1 98.62 141 TYR B C 1
ATOM 5130 O O . TYR B 1 141 ? -22.281 22.438 19.906 1 98.62 141 TYR B O 1
ATOM 5138 N N . GLY B 1 142 ? -21.25 21.891 21.812 1 98.31 142 GLY B N 1
ATOM 5139 C CA . GLY B 1 142 ? -21.094 20.5 21.438 1 98.31 142 GLY B CA 1
ATOM 5140 C C . GLY B 1 142 ? -20.078 20.281 20.328 1 98.31 142 GLY B C 1
ATOM 5141 O O . GLY B 1 142 ? -20.172 19.328 19.562 1 98.31 142 GLY B O 1
ATOM 5142 N N . ILE B 1 143 ? -19.141 21.188 20.141 1 98.81 143 ILE B N 1
ATOM 5143 C CA . ILE B 1 143 ? -18.078 21.062 19.141 1 98.81 143 ILE B CA 1
ATOM 5144 C C . ILE B 1 143 ? -16.875 20.344 19.734 1 98.81 143 ILE B C 1
ATOM 5146 O O . ILE B 1 143 ? -16.344 20.766 20.766 1 98.81 143 ILE B O 1
ATOM 5150 N N . GLU B 1 144 ? -16.453 19.219 19.141 1 98.56 144 GLU B N 1
ATOM 5151 C CA . GLU B 1 144 ? -15.305 18.453 19.594 1 98.56 144 GLU B CA 1
ATOM 5152 C C . GLU B 1 144 ? -14 19.109 19.141 1 98.56 144 GLU B C 1
ATOM 5154 O O . GLU B 1 144 ? -13.836 19.422 17.969 1 98.56 144 GLU B O 1
ATOM 5159 N N . PRO B 1 145 ? -13.102 19.344 20.094 1 98.81 145 PRO B N 1
ATOM 5160 C CA . PRO B 1 145 ? -11.789 19.828 19.656 1 98.81 145 PRO B CA 1
ATOM 5161 C C . PRO B 1 145 ? -10.914 18.719 19.078 1 98.81 145 PRO B C 1
ATOM 5163 O O . PRO B 1 145 ? -10.922 17.594 19.578 1 98.81 145 PRO B O 1
ATOM 5166 N N . LEU B 1 146 ? -10.281 18.922 17.938 1 98.88 146 LEU B N 1
ATOM 5167 C CA . LEU B 1 146 ? -9.117 18.203 17.438 1 98.88 146 LEU B CA 1
ATOM 5168 C C . LEU B 1 146 ? -7.855 19.031 17.594 1 98.88 146 LEU B C 1
ATOM 5170 O O . LEU B 1 146 ? -7.66 20.016 16.891 1 98.88 146 LEU B O 1
ATOM 5174 N N . VAL B 1 147 ? -6.977 18.625 18.516 1 98.88 147 VAL B N 1
ATOM 5175 C CA . VAL B 1 147 ? -5.922 19.531 18.953 1 98.88 147 VAL B CA 1
ATOM 5176 C C . VAL B 1 147 ? -4.574 19.062 18.422 1 98.88 147 VAL B C 1
ATOM 5178 O O . VAL B 1 147 ? -4.199 17.891 18.609 1 98.88 147 VAL B O 1
ATOM 5181 N N . THR B 1 148 ? -3.906 19.906 17.75 1 98.81 148 THR B N 1
ATOM 5182 C CA . THR B 1 148 ? -2.521 19.688 17.344 1 98.81 148 THR B CA 1
ATOM 5183 C C . THR B 1 148 ? -1.563 20.328 18.344 1 98.81 148 THR B C 1
ATOM 5185 O O . THR B 1 148 ? -1.68 21.516 18.641 1 98.81 148 THR B O 1
ATOM 5188 N N . MET B 1 149 ? -0.602 19.578 18.828 1 98.69 149 MET B N 1
ATOM 5189 C CA . MET B 1 149 ? 0.293 20.062 19.875 1 98.69 149 MET B CA 1
ATOM 5190 C C . MET B 1 149 ? 1.375 20.953 19.281 1 98.69 149 MET B C 1
ATOM 5192 O O . MET B 1 149 ? 1.791 21.938 19.922 1 98.69 149 MET B O 1
ATOM 5196 N N . SER B 1 150 ? 1.819 20.594 18.141 1 98 150 SER B N 1
ATOM 5197 C CA . SER B 1 150 ? 2.842 21.406 17.484 1 98 150 SER B CA 1
ATOM 5198 C C . SER B 1 150 ? 2.453 21.719 16.047 1 98 150 SER B C 1
ATOM 5200 O O . SER B 1 150 ? 2.508 20.844 15.172 1 98 150 SER B O 1
ATOM 5202 N N . HIS B 1 151 ? 2.082 22.922 15.758 1 97.88 151 HIS B N 1
ATOM 5203 C CA . HIS B 1 151 ? 1.761 23.438 14.43 1 97.88 151 HIS B CA 1
ATOM 5204 C C . HIS B 1 151 ? 2.658 24.609 14.062 1 97.88 151 HIS B C 1
ATOM 5206 O O . HIS B 1 151 ? 2.182 25.734 13.922 1 97.88 151 HIS B O 1
ATOM 5212 N N . TYR B 1 152 ? 3.959 24.359 13.891 1 95 152 TYR B N 1
ATOM 5213 C CA . TYR B 1 152 ? 4.996 25.266 13.375 1 95 152 TYR B CA 1
ATOM 5214 C C . TYR B 1 152 ? 5.246 26.406 14.344 1 95 152 TYR B C 1
ATOM 5216 O O . TYR B 1 152 ? 5.43 27.547 13.922 1 95 152 TYR B O 1
ATOM 5224 N N . GLU B 1 153 ? 5.199 26.25 15.625 1 92.69 153 GLU B N 1
ATOM 5225 C CA . GLU B 1 153 ? 5.422 27.344 16.562 1 92.69 153 GLU B CA 1
ATOM 5226 C C . GLU B 1 153 ? 6.07 26.828 17.844 1 92.69 153 GLU B C 1
ATOM 5228 O O . GLU B 1 153 ? 5.375 26.484 18.812 1 92.69 153 GLU B O 1
ATOM 5233 N N . MET B 1 154 ? 7.312 26.656 17.828 1 97.25 154 MET B N 1
ATOM 5234 C CA . MET B 1 154 ? 8.078 26.328 19.016 1 97.25 154 MET B CA 1
ATOM 5235 C C . MET B 1 154 ? 8.703 27.578 19.625 1 97.25 154 MET B C 1
ATOM 5237 O O . MET B 1 154 ? 8.93 28.578 18.938 1 97.25 154 MET B O 1
ATOM 5241 N N . PRO B 1 155 ? 8.961 27.594 20.953 1 98.62 155 PRO B N 1
ATOM 5242 C CA . PRO B 1 155 ? 9.609 28.766 21.562 1 98.62 155 PRO B CA 1
ATOM 5243 C C . PRO B 1 155 ? 10.938 29.109 20.891 1 98.62 155 PRO B C 1
ATOM 5245 O O . PRO B 1 155 ? 11.773 28.234 20.672 1 98.62 155 PRO B O 1
ATOM 5248 N N . ILE B 1 156 ? 11.102 30.406 20.594 1 98.44 156 ILE B N 1
ATOM 5249 C CA . ILE B 1 156 ? 12.273 30.875 19.875 1 98.44 156 ILE B CA 1
ATOM 5250 C C . ILE B 1 156 ? 13.531 30.594 20.703 1 98.44 156 ILE B C 1
ATOM 5252 O O . ILE B 1 156 ? 14.602 30.344 20.141 1 98.44 156 ILE B O 1
ATOM 5256 N N . THR B 1 157 ? 13.414 30.547 22.031 1 98.56 157 THR B N 1
ATOM 5257 C CA . THR B 1 157 ? 14.523 30.266 22.922 1 98.56 157 THR B CA 1
ATOM 5258 C C . THR B 1 157 ? 15.117 28.891 22.641 1 98.56 157 THR B C 1
ATOM 5260 O O . THR B 1 157 ? 16.328 28.703 22.766 1 98.56 157 THR B O 1
ATOM 5263 N N . LEU B 1 158 ? 14.281 27.922 22.297 1 98.75 158 LEU B N 1
ATOM 5264 C CA . LEU B 1 158 ? 14.758 26.578 21.984 1 98.75 158 LEU B CA 1
ATOM 5265 C C . LEU B 1 158 ? 15.562 26.562 20.688 1 98.75 158 LEU B C 1
ATOM 5267 O O . LEU B 1 158 ? 16.484 25.766 20.531 1 98.75 158 LEU B O 1
ATOM 5271 N N . VAL B 1 159 ? 15.188 27.453 19.766 1 98.56 159 VAL B N 1
ATOM 5272 C CA . VAL B 1 159 ? 15.961 27.625 18.531 1 98.56 159 VAL B CA 1
ATOM 5273 C C . VAL B 1 159 ? 17.312 28.25 18.859 1 98.56 159 VAL B C 1
ATOM 5275 O O . VAL B 1 159 ? 18.359 27.75 18.406 1 98.56 159 VAL B O 1
ATOM 5278 N N . GLN B 1 160 ? 17.281 29.266 19.656 1 98.25 160 GLN B N 1
ATOM 5279 C CA . GLN B 1 160 ? 18.5 29.984 19.984 1 98.25 160 GLN B CA 1
ATOM 5280 C C . GLN B 1 160 ? 19.469 29.109 20.781 1 98.25 160 GLN B C 1
ATOM 5282 O O . GLN B 1 160 ? 20.672 29.125 20.531 1 98.25 160 GLN B O 1
ATOM 5287 N N . LYS B 1 161 ? 18.938 28.312 21.656 1 98.38 161 LYS B N 1
ATOM 5288 C CA . LYS B 1 161 ? 19.781 27.547 22.578 1 98.38 161 LYS B CA 1
ATOM 5289 C C . LYS B 1 161 ? 20.234 26.234 21.953 1 98.38 161 LYS B C 1
ATOM 5291 O O . LYS B 1 161 ? 21.359 25.781 22.156 1 98.38 161 LYS B O 1
ATOM 5296 N N . TYR B 1 162 ? 19.297 25.594 21.219 1 98.38 162 TYR B N 1
ATOM 5297 C CA . TYR B 1 162 ? 19.547 24.219 20.828 1 98.38 162 TYR B CA 1
ATOM 5298 C C . TYR B 1 162 ? 19.531 24.062 19.312 1 98.38 162 TYR B C 1
ATOM 5300 O O . TYR B 1 162 ? 19.781 22.984 18.781 1 98.38 162 TYR B O 1
ATOM 5308 N N . ASN B 1 163 ? 19.188 25.125 18.562 1 98.38 163 ASN B N 1
ATOM 5309 C CA . ASN B 1 163 ? 18.906 25.078 17.141 1 98.38 163 ASN B CA 1
ATOM 5310 C C . ASN B 1 163 ? 17.75 24.141 16.828 1 98.38 163 ASN B C 1
ATOM 5312 O O . ASN B 1 163 ? 17.844 23.328 15.906 1 98.38 163 ASN B O 1
ATOM 5316 N N . GLY B 1 164 ? 16.75 24.266 17.672 1 98.31 164 GLY B N 1
ATOM 5317 C CA . GLY B 1 164 ? 15.5 23.531 17.5 1 98.31 164 GLY B CA 1
ATOM 5318 C C . GLY B 1 164 ? 15.656 22.031 17.672 1 98.31 164 GLY B C 1
ATOM 5319 O O . GLY B 1 164 ? 16.281 21.578 18.625 1 98.31 164 GLY B O 1
ATOM 5320 N N . TRP B 1 165 ? 15.117 21.25 16.812 1 98.5 165 TRP B N 1
ATOM 5321 C CA . TRP B 1 165 ? 14.992 19.797 16.906 1 98.5 165 TRP B CA 1
ATOM 5322 C C . TRP B 1 165 ? 16.281 19.109 16.469 1 98.5 165 TRP B C 1
ATOM 5324 O O . TRP B 1 165 ? 16.375 17.891 16.484 1 98.5 165 TRP B O 1
ATOM 5334 N N . GLN B 1 166 ? 17.203 19.906 16.078 1 97 166 GLN B N 1
ATOM 5335 C CA . GLN B 1 166 ? 18.531 19.328 15.906 1 97 166 GLN B CA 1
ATOM 5336 C C . GLN B 1 166 ? 19 18.641 17.188 1 97 166 GLN B C 1
ATOM 5338 O O . GLN B 1 166 ? 19.688 17.609 17.125 1 97 166 GLN B O 1
ATOM 5343 N N . SER B 1 167 ? 18.625 19.172 18.234 1 97.94 167 SER B N 1
ATOM 5344 C CA . SER B 1 167 ? 19.062 18.703 19.547 1 97.94 167 SER B CA 1
ATOM 5345 C C . SER B 1 167 ? 18.094 17.672 20.109 1 97.94 167 SER B C 1
ATOM 5347 O O . SER B 1 167 ? 16.875 17.891 20.109 1 97.94 167 SER B O 1
ATOM 5349 N N . ARG B 1 168 ? 18.578 16.609 20.6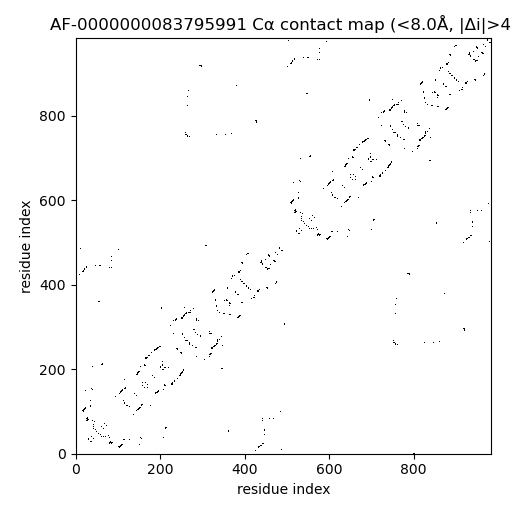72 1 98.06 168 ARG B N 1
ATOM 5350 C CA . ARG B 1 168 ? 17.781 15.562 21.297 1 98.06 168 ARG B CA 1
ATOM 5351 C C . ARG B 1 168 ? 17.094 16.062 22.562 1 98.06 168 ARG B C 1
ATOM 5353 O O . ARG B 1 168 ? 16.109 15.477 23.016 1 98.06 168 ARG B O 1
ATOM 5360 N N . GLU B 1 169 ? 17.578 17.172 23.156 1 98.44 169 GLU B N 1
ATOM 5361 C CA . GLU B 1 169 ? 17.031 17.734 24.391 1 98.44 169 GLU B CA 1
ATOM 5362 C C . GLU B 1 169 ? 15.555 18.094 24.219 1 98.44 169 GLU B C 1
ATOM 5364 O O . GLU B 1 169 ? 14.797 18.094 25.203 1 98.44 169 GLU B O 1
ATOM 5369 N N . LEU B 1 170 ? 15.195 18.359 23.047 1 98.75 170 LEU B N 1
ATOM 5370 C CA . LEU B 1 170 ? 13.82 18.797 22.812 1 98.75 170 LEU B CA 1
ATOM 5371 C C . LEU B 1 170 ? 12.836 17.656 23.016 1 98.75 170 LEU B C 1
ATOM 5373 O O . LEU B 1 170 ? 11.641 17.891 23.203 1 98.75 170 LEU B O 1
ATOM 5377 N N . ILE B 1 171 ? 13.312 16.391 22.938 1 98.75 171 ILE B N 1
ATOM 5378 C CA . ILE B 1 171 ? 12.438 15.258 23.156 1 98.75 171 ILE B CA 1
ATOM 5379 C C . ILE B 1 171 ? 11.797 15.352 24.547 1 98.75 171 ILE B C 1
ATOM 5381 O O . ILE B 1 171 ? 10.578 15.305 24.672 1 98.75 171 ILE B O 1
ATOM 5385 N N . GLY B 1 172 ? 12.664 15.547 25.516 1 98.69 172 GLY B N 1
ATOM 5386 C CA . GLY B 1 172 ? 12.164 15.633 26.875 1 98.69 172 GLY B CA 1
ATOM 5387 C C . GLY B 1 172 ? 11.297 16.859 27.109 1 98.69 172 GLY B C 1
ATOM 5388 O O . GLY B 1 172 ? 10.305 16.797 27.844 1 98.69 172 GLY B O 1
ATOM 5389 N N . LEU B 1 173 ? 11.648 17.984 26.531 1 98.81 173 LEU B N 1
ATOM 5390 C CA . LEU B 1 173 ? 10.891 19.219 26.688 1 98.81 173 LEU B CA 1
ATOM 5391 C C . LEU B 1 173 ? 9.508 19.078 26.047 1 98.81 173 LEU B C 1
ATOM 5393 O O . LEU B 1 173 ? 8.516 19.547 26.625 1 98.81 173 LEU B O 1
ATOM 5397 N N . PHE B 1 174 ? 9.445 18.406 24.938 1 98.75 174 PHE B N 1
ATOM 5398 C CA . PHE B 1 174 ? 8.164 18.203 24.266 1 98.75 174 PHE B CA 1
ATOM 5399 C C . PHE B 1 174 ? 7.293 17.219 25.031 1 98.75 174 PHE B C 1
ATOM 5401 O O . PHE B 1 174 ? 6.078 17.391 25.141 1 98.75 174 PHE B O 1
ATOM 5408 N N . GLU B 1 175 ? 7.93 16.125 25.5 1 98.75 175 GLU B N 1
ATOM 5409 C CA . GLU B 1 175 ? 7.168 15.18 26.312 1 98.75 175 GLU B CA 1
ATOM 5410 C C . GLU B 1 175 ? 6.551 15.859 27.531 1 98.75 175 GLU B C 1
ATOM 5412 O O . GLU B 1 175 ? 5.391 15.602 27.859 1 98.75 175 GLU B O 1
ATOM 5417 N N . LYS B 1 176 ? 7.344 16.719 28.203 1 98.75 176 LYS B N 1
ATOM 5418 C CA . LYS B 1 176 ? 6.812 17.484 29.328 1 98.75 176 LYS B CA 1
ATOM 5419 C C . LYS B 1 176 ? 5.609 18.312 28.906 1 98.75 176 LYS B C 1
ATOM 5421 O O . LYS B 1 176 ? 4.57 18.297 29.578 1 98.75 176 LYS B O 1
ATOM 5426 N N . TYR B 1 177 ? 5.793 19 27.844 1 98.69 177 TYR B N 1
ATOM 5427 C CA . TYR B 1 177 ? 4.734 19.828 27.266 1 98.69 177 TYR B CA 1
ATOM 5428 C C . TYR B 1 177 ? 3.496 18.984 26.969 1 98.69 177 TYR B C 1
ATOM 5430 O O . TYR B 1 177 ? 2.389 19.328 27.406 1 98.69 177 TYR B O 1
ATOM 5438 N N . GLY B 1 178 ? 3.684 17.844 26.297 1 98.62 178 GLY B N 1
ATOM 5439 C CA . GLY B 1 178 ? 2.584 16.953 25.984 1 98.62 178 GLY B CA 1
ATOM 5440 C C . GLY B 1 178 ? 1.877 16.406 27.203 1 98.62 178 GLY B C 1
ATOM 5441 O O . GLY B 1 178 ? 0.646 16.375 27.266 1 98.62 178 GLY B O 1
ATOM 5442 N N . ARG B 1 179 ? 2.65 16 28.203 1 98.62 179 ARG B N 1
ATOM 5443 C CA . ARG B 1 179 ? 2.084 15.469 29.422 1 98.62 179 ARG B CA 1
ATOM 5444 C C . ARG B 1 179 ? 1.247 16.516 30.156 1 98.62 179 ARG B C 1
ATOM 5446 O O . ARG B 1 179 ? 0.189 16.203 30.703 1 98.62 179 ARG B O 1
ATOM 5453 N N . VAL B 1 180 ? 1.734 17.766 30.141 1 98.81 180 VAL B N 1
ATOM 5454 C CA . VAL B 1 180 ? 0.997 18.859 30.766 1 98.81 180 VAL B CA 1
ATOM 5455 C C . VAL B 1 180 ? -0.348 19.031 30.078 1 98.81 180 VAL B C 1
ATOM 5457 O O . VAL B 1 180 ? -1.384 19.156 30.734 1 98.81 180 VAL B O 1
ATOM 5460 N N . LEU B 1 181 ? -0.355 19.031 28.766 1 98.75 181 LEU B N 1
ATOM 5461 C CA . LEU B 1 181 ? -1.587 19.203 28 1 98.75 181 LEU B CA 1
ATOM 5462 C C . LEU B 1 181 ? -2.553 18.062 28.266 1 98.75 181 LEU B C 1
ATOM 5464 O O . LEU B 1 181 ? -3.742 18.281 28.5 1 98.75 181 LEU B O 1
ATOM 5468 N N . LEU B 1 182 ? -2.031 16.844 28.219 1 98.62 182 LEU B N 1
ATOM 5469 C CA . LEU B 1 182 ? -2.865 15.672 28.406 1 98.62 182 LEU B CA 1
ATOM 5470 C C . LEU B 1 182 ? -3.482 15.664 29.812 1 98.62 182 LEU B C 1
ATOM 5472 O O . LEU B 1 182 ? -4.664 15.352 29.969 1 98.62 182 LEU B O 1
ATOM 5476 N N . ASN B 1 183 ? -2.656 16.016 30.781 1 98.5 183 ASN B N 1
ATOM 5477 C CA . ASN B 1 183 ? -3.166 16.062 32.156 1 98.5 183 ASN B CA 1
ATOM 5478 C C . ASN B 1 183 ? -4.234 17.141 32.312 1 98.5 183 ASN B C 1
ATOM 5480 O O . ASN B 1 183 ? -5.273 16.891 32.938 1 98.5 183 ASN B O 1
ATOM 5484 N N . ARG B 1 184 ? -4.043 18.281 31.781 1 98.62 184 ARG B N 1
ATOM 5485 C CA . ARG B 1 184 ? -4.93 19.422 31.969 1 98.62 184 ARG B CA 1
ATOM 5486 C C . ARG B 1 184 ? -6.246 19.219 31.219 1 98.62 184 ARG B C 1
ATOM 5488 O O . ARG B 1 184 ? -7.309 19.594 31.719 1 98.62 184 ARG B O 1
ATOM 5495 N N . TYR B 1 185 ? -6.156 18.609 30.031 1 98.56 185 TYR B N 1
ATOM 5496 C CA . TYR B 1 185 ? -7.305 18.656 29.125 1 98.56 185 TYR B CA 1
ATOM 5497 C C . TYR B 1 185 ? -7.848 17.266 28.859 1 98.56 185 TYR B C 1
ATOM 5499 O O . TYR B 1 185 ? -8.625 17.062 27.922 1 98.56 185 TYR B O 1
ATOM 5507 N N . LYS B 1 186 ? -7.512 16.203 29.609 1 96.94 186 LYS B N 1
ATOM 5508 C CA . LYS B 1 186 ? -7.875 14.805 29.391 1 96.94 186 LYS B CA 1
ATOM 5509 C C . LYS B 1 186 ? -9.391 14.633 29.344 1 96.94 186 LYS B C 1
ATOM 5511 O O . LYS B 1 186 ? -9.898 13.734 28.672 1 96.94 186 LYS B O 1
ATOM 5516 N N . ASP B 1 187 ? -10.164 15.547 29.984 1 96.88 187 ASP B N 1
ATOM 5517 C CA . ASP B 1 187 ? -11.617 15.43 30.031 1 96.88 187 ASP B CA 1
ATOM 5518 C C . ASP B 1 187 ? -12.273 16.359 29 1 96.88 187 ASP B C 1
ATOM 5520 O O . ASP B 1 187 ? -13.5 16.344 28.844 1 96.88 187 ASP B O 1
ATOM 5524 N N . LYS B 1 188 ? -11.492 17.172 28.312 1 97.81 188 LYS B N 1
ATOM 5525 C CA . LYS B 1 188 ? -12.055 18.172 27.422 1 97.81 188 LYS B CA 1
ATOM 5526 C C . LYS B 1 188 ? -11.711 17.859 25.969 1 97.81 188 LYS B C 1
ATOM 5528 O O . LYS B 1 188 ? -12.422 18.281 25.047 1 97.81 188 LYS B O 1
ATOM 5533 N N . VAL B 1 189 ? -10.609 17.156 25.75 1 98.5 189 VAL B N 1
ATOM 5534 C CA . VAL B 1 189 ? -10.117 16.922 24.406 1 98.5 189 VAL B CA 1
ATOM 5535 C C . VAL B 1 189 ? -10 15.414 24.156 1 98.5 189 VAL B C 1
ATOM 5537 O O . VAL B 1 189 ? -9.289 14.719 24.875 1 98.5 189 VAL B O 1
ATOM 5540 N N . LYS B 1 190 ? -10.648 14.969 23.125 1 97.81 190 LYS B N 1
ATOM 5541 C CA . LYS B 1 190 ? -10.672 13.539 22.812 1 97.81 190 LYS B CA 1
ATOM 5542 C C . LYS B 1 190 ? -9.688 13.195 21.703 1 97.81 190 LYS B C 1
ATOM 5544 O O . LYS B 1 190 ? -9.164 12.086 21.641 1 97.81 190 LYS B O 1
ATOM 5549 N N . TYR B 1 191 ? -9.438 14.102 20.781 1 98.69 191 TYR B N 1
ATOM 5550 C CA . TYR B 1 191 ? -8.617 13.844 19.609 1 98.69 191 TYR B CA 1
ATOM 5551 C C . TYR B 1 191 ? -7.383 14.734 19.594 1 98.69 191 TYR B C 1
ATOM 5553 O O . TYR B 1 191 ? -7.492 15.961 19.688 1 98.69 191 TYR B O 1
ATOM 5561 N N . TRP B 1 192 ? -6.238 14.094 19.453 1 98.81 192 TRP B N 1
ATOM 5562 C CA . TRP B 1 192 ? -4.969 14.82 19.469 1 98.81 192 TRP B CA 1
ATOM 5563 C C . TRP B 1 192 ? -4.133 14.492 18.234 1 98.81 192 TRP B C 1
ATOM 5565 O O . TRP B 1 192 ? -4.27 13.406 17.656 1 98.81 192 TRP B O 1
ATOM 5575 N N . ILE B 1 193 ? -3.332 15.398 17.797 1 98.81 193 ILE B N 1
ATOM 5576 C CA . ILE B 1 193 ? -2.244 15.242 16.844 1 98.81 193 ILE B CA 1
ATOM 5577 C C . ILE B 1 193 ? -0.962 15.844 17.406 1 98.81 193 ILE B C 1
ATOM 5579 O O . ILE B 1 193 ? -0.97 16.969 17.922 1 98.81 193 ILE B O 1
ATOM 5583 N N . THR B 1 194 ? 0.115 15.141 17.391 1 98.56 194 THR B N 1
ATOM 5584 C CA . THR B 1 194 ? 1.329 15.648 18.016 1 98.56 194 THR B CA 1
ATOM 5585 C C . THR B 1 194 ? 1.978 16.719 17.156 1 98.56 194 THR B C 1
ATOM 5587 O O . THR B 1 194 ? 2.156 17.859 17.594 1 98.56 194 THR B O 1
ATOM 5590 N N . PHE B 1 195 ? 2.24 16.344 15.898 1 98.5 195 PHE B N 1
ATOM 5591 C CA . PHE B 1 195 ? 2.916 17.266 15 1 98.5 195 PHE B CA 1
ATOM 5592 C C . PHE B 1 195 ? 2.104 17.484 13.727 1 98.5 195 PHE B C 1
ATOM 5594 O O . PHE B 1 195 ? 1.636 16.516 13.117 1 98.5 195 PHE B O 1
ATOM 5601 N N . ASN B 1 196 ? 1.942 18.781 13.375 1 98.19 196 ASN B N 1
ATOM 5602 C CA . ASN B 1 196 ? 1.323 19.109 12.094 1 98.19 196 ASN B CA 1
ATOM 5603 C C . ASN B 1 196 ? 2.254 18.797 10.922 1 98.19 196 ASN B C 1
ATOM 5605 O O . ASN B 1 196 ? 3.416 19.203 10.922 1 98.19 196 ASN B O 1
ATOM 5609 N N . GLU B 1 197 ? 1.755 18.109 9.938 1 97.06 197 GLU B N 1
ATOM 5610 C CA . GLU B 1 197 ? 2.463 17.875 8.688 1 97.06 197 GLU B CA 1
ATOM 5611 C C . GLU B 1 197 ? 3.957 17.672 8.93 1 97.06 197 GLU B C 1
ATOM 5613 O O . GLU B 1 197 ? 4.777 18.469 8.469 1 97.06 197 GLU B O 1
ATOM 5618 N N . MET B 1 198 ? 4.328 16.609 9.461 1 95.56 198 MET B N 1
ATOM 5619 C CA . MET B 1 198 ? 5.711 16.344 9.852 1 95.56 198 MET B CA 1
ATOM 5620 C C . MET B 1 198 ? 6.641 16.438 8.648 1 95.56 198 MET B C 1
ATOM 5622 O O . MET B 1 198 ? 7.82 16.766 8.797 1 95.56 198 MET B O 1
ATOM 5626 N N . ASN B 1 199 ? 6.141 16.156 7.453 1 93.81 199 ASN B N 1
ATOM 5627 C CA . ASN B 1 199 ? 6.973 16.203 6.254 1 93.81 199 ASN B CA 1
ATOM 5628 C C . ASN B 1 199 ? 7.34 17.625 5.883 1 93.81 199 ASN B C 1
ATOM 5630 O O . ASN B 1 199 ? 8.211 17.859 5.039 1 93.81 199 ASN B O 1
ATOM 5634 N N . MET B 1 200 ? 6.832 18.625 6.543 1 90.69 200 MET B N 1
ATOM 5635 C CA . MET B 1 200 ? 7.23 20.016 6.367 1 90.69 200 MET B CA 1
ATOM 5636 C C . MET B 1 200 ? 8.664 20.234 6.852 1 90.69 200 MET B C 1
ATOM 5638 O O . MET B 1 200 ? 9.344 21.156 6.387 1 90.69 200 MET B O 1
ATOM 5642 N N . SER B 1 201 ? 9.117 19.422 7.785 1 89.12 201 SER B N 1
ATOM 5643 C CA . SER B 1 201 ? 10.438 19.578 8.398 1 89.12 201 SER B CA 1
ATOM 5644 C C . SER B 1 201 ? 11.539 19.531 7.344 1 89.12 201 SER B C 1
ATOM 5646 O O . SER B 1 201 ? 12.586 20.172 7.5 1 89.12 201 SER B O 1
ATOM 5648 N N . LEU B 1 202 ? 11.336 18.812 6.277 1 86.44 202 LEU B N 1
ATOM 5649 C CA . LEU B 1 202 ? 12.375 18.734 5.262 1 86.44 202 LEU B CA 1
ATOM 5650 C C . LEU B 1 202 ? 12.141 19.75 4.156 1 86.44 202 LEU B C 1
ATOM 5652 O O . LEU B 1 202 ? 13.078 20.125 3.434 1 86.44 202 LEU B O 1
ATOM 5656 N N . HIS B 1 203 ? 10.938 20.219 4.059 1 85 203 HIS B N 1
ATOM 5657 C CA . HIS B 1 203 ? 10.625 21.266 3.092 1 85 203 HIS B CA 1
ATOM 5658 C C . HIS B 1 203 ? 11.117 22.625 3.578 1 85 203 HIS B C 1
ATOM 5660 O O . HIS B 1 203 ? 11.711 23.391 2.809 1 85 203 HIS B O 1
ATOM 5666 N N . SER B 1 204 ? 10.82 22.906 4.824 1 91.38 204 SER B N 1
ATOM 5667 C CA . SER B 1 204 ? 11.328 24.062 5.547 1 91.38 204 SER B CA 1
ATOM 5668 C C . SER B 1 204 ? 11.867 23.672 6.918 1 91.38 204 SER B C 1
ATOM 5670 O O . SER B 1 204 ? 11.102 23.516 7.871 1 91.38 204 SER B O 1
ATOM 5672 N N . ILE B 1 205 ? 13.125 23.625 7.031 1 94.25 205 ILE B N 1
ATOM 5673 C CA . ILE B 1 205 ? 13.734 23.094 8.25 1 94.25 205 ILE B CA 1
ATOM 5674 C C . ILE B 1 205 ? 13.547 24.094 9.391 1 94.25 205 ILE B C 1
ATOM 5676 O O . ILE B 1 205 ? 13.469 23.703 10.562 1 94.25 205 ILE B O 1
ATOM 5680 N N . TYR B 1 206 ? 13.367 25.406 9.023 1 96.19 206 TYR B N 1
ATOM 5681 C CA . TYR B 1 206 ? 13.062 26.391 10.07 1 96.19 206 TYR B CA 1
ATOM 5682 C C . TYR B 1 206 ? 11.648 26.188 10.594 1 96.19 206 TYR B C 1
ATOM 5684 O O . TYR B 1 206 ? 11.438 26.062 11.805 1 96.19 206 TYR B O 1
ATOM 5692 N N . THR B 1 207 ? 10.664 26.078 9.727 1 94.75 207 THR B N 1
ATOM 5693 C CA . THR B 1 207 ? 9.258 26 10.094 1 94.75 207 THR B CA 1
ATOM 5694 C C . THR B 1 207 ? 8.945 24.656 10.766 1 94.75 207 THR B C 1
ATOM 5696 O O . THR B 1 207 ? 8.25 24.625 11.789 1 94.75 207 THR B O 1
ATOM 5699 N N . GLY B 1 208 ? 9.516 23.641 10.227 1 95.12 208 GLY B N 1
ATOM 5700 C CA . GLY B 1 208 ? 9.156 22.312 10.688 1 95.12 208 GLY B CA 1
ATOM 5701 C C . GLY B 1 208 ? 10 21.844 11.852 1 95.12 208 GLY B C 1
ATOM 5702 O O . GLY B 1 208 ? 9.547 21.031 12.656 1 95.12 208 GLY B O 1
ATOM 5703 N N . ALA B 1 209 ? 11.273 22.438 11.977 1 97.31 209 ALA B N 1
ATOM 5704 C CA . ALA B 1 209 ? 12.18 21.828 12.953 1 97.31 209 ALA B CA 1
ATOM 5705 C C . ALA B 1 209 ? 12.883 22.906 13.789 1 97.31 209 ALA B C 1
ATOM 5707 O O . ALA B 1 209 ? 13.641 22.578 14.703 1 97.31 209 ALA B O 1
ATOM 5708 N N . GLY B 1 210 ? 12.641 24.172 13.484 1 97.69 210 GLY B N 1
ATOM 5709 C CA . GLY B 1 210 ? 13.281 25.25 14.227 1 97.69 210 GLY B CA 1
ATOM 5710 C C . GLY B 1 210 ? 14.773 25.328 14 1 97.69 210 GLY B C 1
ATOM 5711 O O . GLY B 1 210 ? 15.508 25.859 14.828 1 97.69 210 GLY B O 1
ATOM 5712 N N . ILE B 1 211 ? 15.195 24.766 12.836 1 97.88 211 ILE B N 1
ATOM 5713 C CA . ILE B 1 211 ? 16.625 24.75 12.547 1 97.88 211 ILE B CA 1
ATOM 5714 C C . ILE B 1 211 ? 16.984 25.953 11.672 1 97.88 211 ILE B C 1
ATOM 5716 O O . ILE B 1 211 ? 16.344 26.203 10.656 1 97.88 211 ILE B O 1
ATOM 5720 N N . LEU B 1 212 ? 17.938 26.703 12.156 1 98.06 212 LEU B N 1
ATOM 5721 C CA . LEU B 1 212 ? 18.516 27.766 11.328 1 98.06 212 LEU B CA 1
ATOM 5722 C C . LEU B 1 212 ? 19.5 27.188 10.312 1 98.06 212 LEU B C 1
ATOM 5724 O O . LEU B 1 212 ? 20.609 26.797 10.664 1 98.06 212 LEU B O 1
ATOM 5728 N N . GLY B 1 213 ? 19.047 27.125 9.055 1 94.69 213 GLY B N 1
ATOM 5729 C CA . GLY B 1 213 ? 19.703 26.375 7.996 1 94.69 213 GLY B CA 1
ATOM 5730 C C . GLY B 1 213 ? 21.125 26.859 7.723 1 94.69 213 GLY B C 1
ATOM 5731 O O . GLY B 1 213 ? 21.969 26.062 7.309 1 94.69 213 GLY B O 1
ATOM 5732 N N . ASP B 1 214 ? 21.375 28.156 7.934 1 96.19 214 ASP B N 1
ATOM 5733 C CA . ASP B 1 214 ? 22.688 28.719 7.641 1 96.19 214 ASP B CA 1
ATOM 5734 C C . ASP B 1 214 ? 23.719 28.297 8.695 1 96.19 214 ASP B C 1
ATOM 5736 O O . ASP B 1 214 ? 24.906 28.547 8.547 1 96.19 214 ASP B O 1
ATOM 5740 N N . LEU B 1 215 ? 23.234 27.625 9.773 1 96.88 215 LEU B N 1
ATOM 5741 C CA . LEU B 1 215 ? 24.141 27.188 10.836 1 96.88 215 LEU B CA 1
ATOM 5742 C C . LEU B 1 215 ? 24.484 25.703 10.672 1 96.88 215 LEU B C 1
ATOM 5744 O O . LEU B 1 215 ? 25.234 25.156 11.469 1 96.88 215 LEU B O 1
ATOM 5748 N N . VAL B 1 216 ? 23.922 25.078 9.711 1 95.62 216 VAL B N 1
ATOM 5749 C CA . VAL B 1 216 ? 24.188 23.656 9.539 1 95.62 216 VAL B CA 1
ATOM 5750 C C . VAL B 1 216 ? 24.812 23.406 8.164 1 95.62 216 VAL B C 1
ATOM 5752 O O . VAL B 1 216 ? 24.484 24.109 7.199 1 95.62 216 VAL B O 1
ATOM 5755 N N . GLU B 1 217 ? 25.672 22.391 8.062 1 94.19 217 GLU B N 1
ATOM 5756 C CA . GLU B 1 217 ? 26.391 22.078 6.828 1 94.19 217 GLU B CA 1
ATOM 5757 C C . GLU B 1 217 ? 25.531 21.234 5.891 1 94.19 217 GLU B C 1
ATOM 5759 O O . GLU B 1 217 ? 25.516 21.469 4.68 1 94.19 217 GLU B O 1
ATOM 5764 N N . ASN B 1 218 ? 24.875 20.297 6.406 1 93.94 218 ASN B N 1
ATOM 5765 C CA . ASN B 1 218 ? 24.031 19.375 5.645 1 93.94 218 ASN B CA 1
ATOM 5766 C C . ASN B 1 218 ? 22.578 19.406 6.121 1 93.94 218 ASN B C 1
ATOM 5768 O O . ASN B 1 218 ? 22.203 18.672 7.023 1 93.94 218 ASN B O 1
ATOM 5772 N N . LYS B 1 219 ? 21.797 20.203 5.438 1 92.31 219 LYS B N 1
ATOM 5773 C CA . LYS B 1 219 ? 20.406 20.438 5.828 1 92.31 219 LYS B CA 1
ATOM 5774 C C . LYS B 1 219 ? 19.594 19.156 5.797 1 92.31 219 LYS B C 1
ATOM 5776 O O . LYS B 1 219 ? 18.734 18.922 6.652 1 92.31 219 LYS B O 1
ATOM 5781 N N . MET B 1 220 ? 19.891 18.312 4.809 1 92.81 220 MET B N 1
ATOM 5782 C CA . MET B 1 220 ? 19.141 17.062 4.691 1 92.81 220 MET B CA 1
ATOM 5783 C C . MET B 1 220 ? 19.438 16.141 5.871 1 92.81 220 MET B C 1
ATOM 5785 O O . MET B 1 220 ? 18.531 15.586 6.473 1 92.81 220 MET B O 1
ATOM 5789 N N . GLN B 1 221 ? 20.719 16.016 6.234 1 94.81 221 GLN B N 1
ATOM 5790 C CA . GLN B 1 221 ? 21.141 15.219 7.383 1 94.81 221 GLN B CA 1
ATOM 5791 C C . GLN B 1 221 ? 20.484 15.719 8.664 1 94.81 221 GLN B C 1
ATOM 5793 O O . GLN B 1 221 ? 19.891 14.93 9.414 1 94.81 221 GLN B O 1
ATOM 5798 N N . GLU B 1 222 ? 20.531 17 8.852 1 95.88 222 GLU B N 1
ATOM 5799 C CA . GLU B 1 222 ? 20 17.578 10.094 1 95.88 222 GLU B CA 1
ATOM 5800 C C . GLU B 1 222 ? 18.484 17.531 10.117 1 95.88 222 GLU B C 1
ATOM 5802 O O . GLU B 1 222 ? 17.875 17.375 11.18 1 95.88 222 GLU B O 1
ATOM 5807 N N . GLY B 1 223 ? 17.891 17.719 8.914 1 95.5 223 GLY B N 1
ATOM 5808 C CA . GLY B 1 223 ? 16.453 17.609 8.82 1 95.5 223 GLY B CA 1
ATOM 5809 C C . GLY B 1 223 ? 15.93 16.234 9.219 1 95.5 223 GLY B C 1
ATOM 5810 O O . GLY B 1 223 ? 15 16.141 10.023 1 95.5 223 GLY B O 1
ATOM 5811 N N . TYR B 1 224 ? 16.578 15.172 8.727 1 96.25 224 TYR B N 1
ATOM 5812 C CA . TYR B 1 224 ? 16.125 13.82 9.055 1 96.25 224 TYR B CA 1
ATOM 5813 C C . TYR B 1 224 ? 16.438 13.484 10.508 1 96.25 224 TYR B C 1
ATOM 5815 O O . TYR B 1 224 ? 15.672 12.75 11.156 1 96.25 224 TYR B O 1
ATOM 5823 N N . GLN B 1 225 ? 17.547 14 11.031 1 97.06 225 GLN B N 1
ATOM 5824 C CA . GLN B 1 225 ? 17.828 13.797 12.445 1 97.06 225 GLN B CA 1
ATOM 5825 C C . GLN B 1 225 ? 16.766 14.469 13.32 1 97.06 225 GLN B C 1
ATOM 5827 O O . GLN B 1 225 ? 16.328 13.898 14.32 1 97.06 225 GLN B O 1
ATOM 5832 N N . ALA B 1 226 ? 16.422 15.664 12.953 1 98 226 ALA B N 1
ATOM 5833 C CA . ALA B 1 226 ? 15.367 16.391 13.672 1 98 226 ALA B CA 1
ATOM 5834 C C . ALA B 1 226 ? 14.047 15.617 13.625 1 98 226 ALA B C 1
ATOM 5836 O O . ALA B 1 226 ? 13.352 15.516 14.641 1 98 226 ALA B O 1
ATOM 5837 N N . VAL B 1 227 ? 13.75 15.07 12.477 1 97.88 227 VAL B N 1
ATOM 5838 C CA . VAL B 1 227 ? 12.531 14.289 12.305 1 97.88 227 VAL B CA 1
ATOM 5839 C C . VAL B 1 227 ? 12.578 13.062 13.211 1 97.88 227 VAL B C 1
ATOM 5841 O O . VAL B 1 227 ? 11.57 12.688 13.82 1 97.88 227 VAL B O 1
ATOM 5844 N N . HIS B 1 228 ? 13.727 12.414 13.312 1 98.12 228 HIS B N 1
ATOM 5845 C CA . HIS B 1 228 ? 13.859 11.281 14.234 1 98.12 228 HIS B CA 1
ATOM 5846 C C . HIS B 1 228 ? 13.539 11.703 15.664 1 98.12 228 HIS B C 1
ATOM 5848 O O . HIS B 1 228 ? 12.812 11 16.375 1 98.12 228 HIS B O 1
ATOM 5854 N N . HIS B 1 229 ? 14.102 12.82 16.078 1 98.69 229 HIS B N 1
ATOM 5855 C CA . HIS B 1 229 ? 13.789 13.32 17.406 1 98.69 229 HIS B CA 1
ATOM 5856 C C . HIS B 1 229 ? 12.297 13.562 17.578 1 98.69 229 HIS B C 1
ATOM 5858 O O . HIS B 1 229 ? 11.719 13.219 18.609 1 98.69 229 HIS B O 1
ATOM 5864 N N . GLN B 1 230 ? 11.672 14.086 16.562 1 98.69 230 GLN B N 1
ATOM 5865 C CA . GLN B 1 230 ? 10.227 14.32 16.609 1 98.69 230 GLN B CA 1
ATOM 5866 C C . GLN B 1 230 ? 9.461 13.008 16.688 1 98.69 230 GLN B C 1
ATOM 5868 O O . GLN B 1 230 ? 8.445 12.914 17.375 1 98.69 230 GLN B O 1
ATOM 5873 N N . PHE B 1 231 ? 9.945 11.961 15.953 1 98.75 231 PHE B N 1
ATOM 5874 C CA . PHE B 1 231 ? 9.312 10.648 16.047 1 98.75 231 PHE B CA 1
ATOM 5875 C C . PHE B 1 231 ? 9.328 10.125 17.469 1 98.75 231 PHE B C 1
ATOM 5877 O O . PHE B 1 231 ? 8.305 9.672 17.984 1 98.75 231 PHE B O 1
ATOM 5884 N N . VAL B 1 232 ? 10.484 10.219 18.078 1 98.75 232 VAL B N 1
ATOM 5885 C CA . VAL B 1 232 ? 10.648 9.711 19.438 1 98.75 232 VAL B CA 1
ATOM 5886 C C . VAL B 1 232 ? 9.789 10.516 20.406 1 98.75 232 VAL B C 1
ATOM 5888 O O . VAL B 1 232 ? 9.094 9.945 21.25 1 98.75 232 VAL B O 1
ATOM 5891 N N . ALA B 1 233 ? 9.781 11.805 20.234 1 98.88 233 ALA B N 1
ATOM 5892 C CA . ALA B 1 233 ? 8.953 12.664 21.078 1 98.88 233 ALA B CA 1
ATOM 5893 C C . ALA B 1 233 ? 7.473 12.328 20.922 1 98.88 233 ALA B C 1
ATOM 5895 O O . ALA B 1 233 ? 6.746 12.219 21.906 1 98.88 233 ALA B O 1
ATOM 5896 N N . SER B 1 234 ? 7.055 12.195 19.703 1 98.81 234 SER B N 1
ATOM 5897 C CA . SER B 1 234 ? 5.668 11.836 19.422 1 98.81 234 SER B CA 1
ATOM 5898 C C . SER B 1 234 ? 5.293 10.516 20.078 1 98.81 234 SER B C 1
ATOM 5900 O O . SER B 1 234 ? 4.238 10.406 20.703 1 98.81 234 SER B O 1
ATOM 5902 N N . ALA B 1 235 ? 6.156 9.539 19.922 1 98.88 235 ALA B N 1
ATOM 5903 C CA . ALA B 1 235 ? 5.906 8.219 20.484 1 98.88 235 ALA B CA 1
ATOM 5904 C C . ALA B 1 235 ? 5.789 8.289 22.016 1 98.88 235 ALA B C 1
ATOM 5906 O O . ALA B 1 235 ? 4.938 7.629 22.609 1 98.88 235 ALA B O 1
ATOM 5907 N N . LEU B 1 236 ? 6.625 9.078 22.609 1 98.88 236 LEU B N 1
ATOM 5908 C CA . LEU B 1 236 ? 6.586 9.234 24.062 1 98.88 236 LEU B CA 1
ATOM 5909 C C . LEU B 1 236 ? 5.273 9.883 24.5 1 98.88 236 LEU B C 1
ATOM 5911 O O . LEU B 1 236 ? 4.715 9.516 25.531 1 98.88 236 LEU B O 1
ATOM 5915 N N . VAL B 1 237 ? 4.793 10.805 23.75 1 98.81 237 VAL B N 1
ATOM 5916 C CA . VAL B 1 237 ? 3.529 11.461 24.062 1 98.81 237 VAL B CA 1
ATOM 5917 C C . VAL B 1 237 ? 2.379 10.469 23.891 1 98.81 237 VAL B C 1
ATOM 5919 O O . VAL B 1 237 ? 1.438 10.461 24.688 1 98.81 237 VAL B O 1
ATOM 5922 N N . VAL B 1 238 ? 2.396 9.664 22.859 1 98.81 238 VAL B N 1
ATOM 5923 C CA . VAL B 1 238 ? 1.381 8.633 22.672 1 98.81 238 VAL B CA 1
ATOM 5924 C C . VAL B 1 238 ? 1.364 7.691 23.859 1 98.81 238 VAL B C 1
ATOM 5926 O O . VAL B 1 238 ? 0.297 7.355 24.391 1 98.81 238 VAL B O 1
ATOM 5929 N N . LYS B 1 239 ? 2.531 7.258 24.297 1 98.25 239 LYS B N 1
ATOM 5930 C CA . LYS B 1 239 ? 2.645 6.402 25.484 1 98.25 239 LYS B CA 1
ATOM 5931 C C . LYS B 1 239 ? 2.057 7.086 26.703 1 98.25 239 LYS B C 1
ATOM 5933 O O . LYS B 1 239 ? 1.319 6.465 27.484 1 98.25 239 LYS B O 1
ATOM 5938 N N . ALA B 1 240 ? 2.377 8.359 26.844 1 98.38 240 ALA B N 1
ATOM 5939 C CA . ALA B 1 240 ? 1.862 9.133 27.969 1 98.38 240 ALA B CA 1
ATOM 5940 C C . ALA B 1 240 ? 0.339 9.211 27.938 1 98.38 240 ALA B C 1
ATOM 5942 O O . ALA B 1 240 ? -0.317 9.148 28.969 1 98.38 240 ALA B O 1
ATOM 5943 N N . ALA B 1 241 ? -0.198 9.375 26.766 1 98.25 241 ALA B N 1
ATOM 5944 C CA . ALA B 1 241 ? -1.649 9.445 26.609 1 98.25 241 ALA B CA 1
ATOM 5945 C C . ALA B 1 241 ? -2.312 8.156 27.109 1 98.25 241 ALA B C 1
ATOM 5947 O O . ALA B 1 241 ? -3.365 8.203 27.75 1 98.25 241 ALA B O 1
ATOM 5948 N N . ARG B 1 242 ? -1.756 7.047 26.844 1 97.25 242 ARG B N 1
ATOM 5949 C CA . ARG B 1 242 ? -2.293 5.762 27.266 1 97.25 242 ARG B CA 1
ATOM 5950 C C . ARG B 1 242 ? -2.32 5.668 28.797 1 97.25 242 ARG B C 1
ATOM 5952 O O . ARG B 1 242 ? -3.209 5.031 29.359 1 97.25 242 ARG B O 1
ATOM 5959 N N . GLU B 1 243 ? -1.403 6.336 29.344 1 96.94 243 GLU B N 1
ATOM 5960 C CA . GLU B 1 243 ? -1.282 6.336 30.812 1 96.94 243 GLU B CA 1
ATOM 5961 C C . GLU B 1 243 ? -2.229 7.355 31.438 1 96.94 243 GLU B C 1
ATOM 5963 O O . GLU B 1 243 ? -2.945 7.035 32.375 1 96.94 243 GLU B O 1
ATOM 5968 N N . ILE B 1 244 ? -2.295 8.508 30.922 1 97.38 244 ILE B N 1
ATOM 5969 C CA . ILE B 1 244 ? -2.924 9.664 31.547 1 97.38 244 ILE B CA 1
ATOM 5970 C C . ILE B 1 244 ? -4.383 9.758 31.109 1 97.38 244 ILE B C 1
ATOM 5972 O O . ILE B 1 244 ? -5.254 10.133 31.891 1 97.38 244 ILE B O 1
ATOM 5976 N N . ALA B 1 245 ? -4.625 9.422 29.859 1 96.19 245 ALA B N 1
ATOM 5977 C CA . ALA B 1 245 ? -5.918 9.617 29.219 1 96.19 245 ALA B CA 1
ATOM 5978 C C . ALA B 1 245 ? -6.234 8.461 28.266 1 96.19 245 ALA B C 1
ATOM 5980 O O . ALA B 1 245 ? -6.324 8.648 27.062 1 96.19 245 ALA B O 1
ATOM 5981 N N . PRO B 1 246 ? -6.539 7.293 28.828 1 94.56 246 PRO B N 1
ATOM 5982 C CA . PRO B 1 246 ? -6.668 6.086 28 1 94.56 246 PRO B CA 1
ATOM 5983 C C . PRO B 1 246 ? -7.836 6.16 27.016 1 94.56 246 PRO B C 1
ATOM 5985 O O . PRO B 1 246 ? -7.898 5.375 26.062 1 94.56 246 PRO B O 1
ATOM 5988 N N . ASN B 1 247 ? -8.672 7.117 27.125 1 95.06 247 ASN B N 1
ATOM 5989 C CA . ASN B 1 247 ? -9.844 7.18 26.266 1 95.06 247 ASN B CA 1
ATOM 5990 C C . ASN B 1 247 ? -9.617 8.102 25.062 1 95.06 247 ASN B C 1
ATOM 5992 O O . ASN B 1 247 ? -10.461 8.188 24.172 1 95.06 247 ASN B O 1
ATOM 5996 N N . VAL B 1 248 ? -8.516 8.805 25.062 1 96.88 248 VAL B N 1
ATOM 5997 C CA . VAL B 1 248 ? -8.273 9.734 23.969 1 96.88 248 VAL B CA 1
ATOM 5998 C C . VAL B 1 248 ? -7.684 8.984 22.781 1 96.88 248 VAL B C 1
ATOM 6000 O O . VAL B 1 248 ? -7.238 7.84 22.922 1 96.88 248 VAL B O 1
ATOM 6003 N N . ARG B 1 249 ? -7.797 9.531 21.609 1 97.62 249 ARG B N 1
ATOM 6004 C CA . ARG B 1 249 ? -7.164 9.047 20.391 1 97.62 249 ARG B CA 1
ATOM 6005 C C . ARG B 1 249 ? -6.105 10.023 19.891 1 97.62 249 ARG B C 1
ATOM 6007 O O . ARG B 1 249 ? -6.352 11.234 19.812 1 97.62 249 ARG B O 1
ATOM 6014 N N . ILE B 1 250 ? -4.953 9.523 19.578 1 98.62 250 ILE B N 1
ATOM 6015 C CA . ILE B 1 250 ? -3.859 10.375 19.125 1 98.62 250 ILE B CA 1
ATOM 6016 C C . ILE B 1 250 ? -3.412 9.938 17.734 1 98.62 250 ILE B C 1
ATOM 6018 O O . ILE B 1 250 ? -3.166 8.75 17.5 1 98.62 250 ILE B O 1
ATOM 6022 N N . GLY B 1 251 ? -3.363 10.891 16.828 1 98.69 251 GLY B N 1
ATOM 6023 C CA . GLY B 1 251 ? -2.979 10.602 15.453 1 98.69 251 GLY B CA 1
ATOM 6024 C C . GLY B 1 251 ? -1.708 11.312 15.023 1 98.69 251 GLY B C 1
ATOM 6025 O O . GLY B 1 251 ? -1.127 12.07 15.805 1 98.69 251 GLY B O 1
ATOM 6026 N N . CYS B 1 252 ? -1.207 10.93 13.844 1 98.75 252 CYS B N 1
ATOM 6027 C CA . CYS B 1 252 ? -0.158 11.656 13.133 1 98.75 252 CYS B CA 1
ATOM 6028 C C . CYS B 1 252 ? -0.733 12.43 11.953 1 98.75 252 CYS B C 1
ATOM 6030 O O . CYS B 1 252 ? -1.923 12.32 11.648 1 98.75 252 CYS B O 1
ATOM 6032 N N . MET B 1 253 ? 0.146 13.273 11.414 1 98.62 253 MET B N 1
ATOM 6033 C CA . MET B 1 253 ? -0.341 14.07 10.289 1 98.62 253 MET B CA 1
ATOM 6034 C C . MET B 1 253 ? 0.781 14.352 9.297 1 98.62 253 MET B C 1
ATOM 6036 O O . MET B 1 253 ? 1.911 14.633 9.695 1 98.62 253 MET B O 1
ATOM 6040 N N . ILE B 1 254 ? 0.425 14.211 8.031 1 97.25 254 ILE B N 1
ATOM 6041 C CA . ILE B 1 254 ? 1.326 14.633 6.965 1 97.25 254 ILE B CA 1
ATOM 6042 C C . ILE B 1 254 ? 0.559 15.461 5.938 1 97.25 254 ILE B C 1
ATOM 6044 O O . ILE B 1 254 ? -0.67 15.383 5.863 1 97.25 254 ILE B O 1
ATOM 6048 N N . ASN B 1 255 ? 1.353 16.344 5.273 1 96.5 255 ASN B N 1
ATOM 6049 C CA . ASN B 1 255 ? 0.851 16.828 3.996 1 96.5 255 ASN B CA 1
ATOM 6050 C C . ASN B 1 255 ? 0.915 15.75 2.918 1 96.5 255 ASN B C 1
ATOM 6052 O O . ASN B 1 255 ? 1.993 15.43 2.416 1 96.5 255 ASN B O 1
ATOM 6056 N N . GLN B 1 256 ? -0.229 15.211 2.637 1 96.56 256 GLN B N 1
ATOM 6057 C CA . GLN B 1 256 ? -0.269 14.109 1.676 1 96.56 256 GLN B CA 1
ATOM 6058 C C . GLN B 1 256 ? -0.065 14.617 0.251 1 96.56 256 GLN B C 1
ATOM 6060 O O . GLN B 1 256 ? -0.858 15.422 -0.247 1 96.56 256 GLN B O 1
ATOM 6065 N N . ILE B 1 257 ? 1.016 14.172 -0.334 1 93.06 257 ILE B N 1
ATOM 6066 C CA . ILE B 1 257 ? 1.339 14.5 -1.719 1 93.06 257 ILE B CA 1
ATOM 6067 C C . ILE B 1 257 ? 1.205 13.25 -2.588 1 93.06 257 ILE B C 1
ATOM 6069 O O . ILE B 1 257 ? 2.055 12.352 -2.535 1 93.06 257 ILE B O 1
ATOM 6073 N N . GLU B 1 258 ? 0.173 13.227 -3.365 1 95.69 258 GLU B N 1
ATOM 6074 C CA . GLU B 1 258 ? -0.032 12.117 -4.289 1 95.69 258 GLU B CA 1
ATOM 6075 C C . GLU B 1 258 ? 0.762 12.312 -5.574 1 95.69 258 GLU B C 1
ATOM 6077 O O . GLU B 1 258 ? 0.63 13.336 -6.242 1 95.69 258 GLU B O 1
ATOM 6082 N N . SER B 1 259 ? 1.592 11.32 -5.953 1 96 259 SER B N 1
ATOM 6083 C CA . SER B 1 259 ? 2.424 11.453 -7.145 1 96 259 SER B CA 1
ATOM 6084 C C . SER B 1 259 ? 1.961 10.508 -8.25 1 96 259 SER B C 1
ATOM 6086 O O . SER B 1 259 ? 1.873 9.297 -8.039 1 96 259 SER B O 1
ATOM 6088 N N . TYR B 1 260 ? 1.662 11.109 -9.383 1 97.06 260 TYR B N 1
ATOM 6089 C CA . TYR B 1 260 ? 1.338 10.375 -10.602 1 97.06 260 TYR B CA 1
ATOM 6090 C C . TYR B 1 260 ? 2.58 10.164 -11.453 1 97.06 260 TYR B C 1
ATOM 6092 O O . TYR B 1 260 ? 3.436 11.047 -11.547 1 97.06 260 TYR B O 1
ATOM 6100 N N . ALA B 1 261 ? 2.721 8.945 -12.07 1 97.12 261 ALA B N 1
ATOM 6101 C CA . ALA B 1 261 ? 3.771 8.766 -13.062 1 97.12 261 ALA B CA 1
ATOM 6102 C C . ALA B 1 261 ? 3.475 9.578 -14.328 1 97.12 261 ALA B C 1
ATOM 6104 O O . ALA B 1 261 ? 2.348 9.578 -14.82 1 97.12 261 ALA B O 1
ATOM 6105 N N . LYS B 1 262 ? 4.438 10.234 -14.867 1 96.56 262 LYS B N 1
ATOM 6106 C CA . LYS B 1 262 ? 4.273 11.094 -16.031 1 96.56 262 LYS B CA 1
ATOM 6107 C C . LYS B 1 262 ? 3.848 10.281 -17.25 1 96.56 262 LYS B C 1
ATOM 6109 O O . LYS B 1 262 ? 3.029 10.734 -18.062 1 96.56 262 LYS B O 1
ATOM 6114 N N . THR B 1 263 ? 4.465 9.078 -17.438 1 97.06 263 THR B N 1
ATOM 6115 C CA . THR B 1 263 ? 4.188 8.211 -18.578 1 97.06 263 THR B CA 1
ATOM 6116 C C . THR B 1 263 ? 4.125 6.754 -18.141 1 97.06 263 THR B C 1
ATOM 6118 O O . THR B 1 263 ? 4.246 6.449 -16.953 1 97.06 263 THR B O 1
ATOM 6121 N N . THR B 1 264 ? 3.938 5.848 -19.125 1 97.25 264 THR B N 1
ATOM 6122 C CA . THR B 1 264 ? 3.91 4.414 -18.859 1 97.25 264 THR B CA 1
ATOM 6123 C C . THR B 1 264 ? 5.32 3.832 -18.875 1 97.25 264 THR B C 1
ATOM 6125 O O . THR B 1 264 ? 5.496 2.615 -18.797 1 97.25 264 THR B O 1
ATOM 6128 N N . LYS B 1 265 ? 6.344 4.699 -19.031 1 97.62 265 LYS B N 1
ATOM 6129 C CA . LYS B 1 265 ? 7.703 4.199 -18.844 1 97.62 265 LYS B CA 1
ATOM 6130 C C . LYS B 1 265 ? 7.883 3.594 -17.453 1 97.62 265 LYS B C 1
ATOM 6132 O O . LYS B 1 265 ? 7.535 4.215 -16.453 1 97.62 265 LYS B O 1
ATOM 6137 N N . PRO B 1 266 ? 8.445 2.361 -17.391 1 97.94 266 PRO B N 1
ATOM 6138 C CA . PRO B 1 266 ? 8.609 1.724 -16.078 1 97.94 266 PRO B CA 1
ATOM 6139 C C . PRO B 1 266 ? 9.406 2.582 -15.102 1 97.94 266 PRO B C 1
ATOM 6141 O O . PRO B 1 266 ? 9.109 2.588 -13.898 1 97.94 266 PRO B O 1
ATOM 6144 N N . GLU B 1 267 ? 10.383 3.336 -15.602 1 97.62 267 GLU B N 1
ATOM 6145 C CA . GLU B 1 267 ? 11.203 4.18 -14.734 1 97.62 267 GLU B CA 1
ATOM 6146 C C . GLU B 1 267 ? 10.383 5.309 -14.117 1 97.62 267 GLU B C 1
ATOM 6148 O O . GLU B 1 267 ? 10.609 5.695 -12.969 1 97.62 267 GLU B O 1
ATOM 6153 N N . ASP B 1 268 ? 9.43 5.891 -14.906 1 97.56 268 ASP B N 1
ATOM 6154 C CA . ASP B 1 268 ? 8.531 6.914 -14.375 1 97.56 268 ASP B CA 1
ATOM 6155 C C . ASP B 1 268 ? 7.598 6.328 -13.32 1 97.56 268 ASP B C 1
ATOM 6157 O O . ASP B 1 268 ? 7.301 6.98 -12.312 1 97.56 268 ASP B O 1
ATOM 6161 N N . GLN B 1 269 ? 7.117 5.117 -13.641 1 98.12 269 GLN B N 1
ATOM 6162 C CA . GLN B 1 269 ? 6.25 4.434 -12.688 1 98.12 269 GLN B CA 1
ATOM 6163 C C . GLN B 1 269 ? 6.98 4.164 -11.375 1 98.12 269 GLN B C 1
ATOM 6165 O O . GLN B 1 269 ? 6.422 4.367 -10.297 1 98.12 269 GLN B O 1
ATOM 6170 N N . LEU B 1 270 ? 8.219 3.707 -11.445 1 98 270 LEU B N 1
ATOM 6171 C CA . LEU B 1 270 ? 9.031 3.461 -10.258 1 98 270 LEU B CA 1
ATOM 6172 C C . LEU B 1 270 ? 9.281 4.754 -9.492 1 98 270 LEU B C 1
ATOM 6174 O O . LEU B 1 270 ? 9.211 4.777 -8.266 1 98 270 LEU B O 1
ATOM 6178 N N . GLN B 1 271 ? 9.547 5.832 -10.211 1 96.31 271 GLN B N 1
ATOM 6179 C CA . GLN B 1 271 ? 9.805 7.117 -9.562 1 96.31 271 GLN B CA 1
ATOM 6180 C C . GLN B 1 271 ? 8.586 7.602 -8.789 1 96.31 271 GLN B C 1
ATOM 6182 O O . GLN B 1 271 ? 8.711 8.148 -7.695 1 96.31 271 GLN B O 1
ATOM 6187 N N . ALA B 1 272 ? 7.402 7.473 -9.383 1 96.56 272 ALA B N 1
ATOM 6188 C CA . ALA B 1 272 ? 6.176 7.855 -8.688 1 96.56 272 ALA B CA 1
ATOM 6189 C C . ALA B 1 272 ? 5.996 7.055 -7.402 1 96.56 272 ALA B C 1
ATOM 6191 O O . ALA B 1 272 ? 5.621 7.609 -6.367 1 96.56 272 ALA B O 1
ATOM 6192 N N . LEU B 1 273 ? 6.266 5.742 -7.5 1 97.56 273 LEU B N 1
ATOM 6193 C CA . LEU B 1 273 ? 6.184 4.895 -6.316 1 97.56 273 LEU B CA 1
ATOM 6194 C C . LEU B 1 273 ? 7.145 5.375 -5.234 1 97.56 273 LEU B C 1
ATOM 6196 O O . LEU B 1 273 ? 6.762 5.496 -4.07 1 97.56 273 LEU B O 1
ATOM 6200 N N . LYS B 1 274 ? 8.391 5.684 -5.594 1 96.25 274 LYS B N 1
ATOM 6201 C CA . LYS B 1 274 ? 9.406 6.121 -4.641 1 96.25 274 LYS B CA 1
ATOM 6202 C C . LYS B 1 274 ? 9.039 7.469 -4.027 1 96.25 274 LYS B C 1
ATOM 6204 O O . LYS B 1 274 ? 9.258 7.695 -2.836 1 96.25 274 LYS B O 1
ATOM 6209 N N . ALA B 1 275 ? 8.5 8.336 -4.828 1 94.81 275 ALA B N 1
ATOM 6210 C CA . ALA B 1 275 ? 8.047 9.633 -4.316 1 94.81 275 ALA B CA 1
ATOM 6211 C C . ALA B 1 275 ? 6.949 9.453 -3.273 1 94.81 275 ALA B C 1
ATOM 6213 O O . ALA B 1 275 ? 6.965 10.117 -2.23 1 94.81 275 ALA B O 1
ATOM 6214 N N . ASN B 1 276 ? 6.027 8.594 -3.57 1 96.56 276 ASN B N 1
ATOM 6215 C CA . ASN B 1 276 ? 4.957 8.312 -2.619 1 96.56 276 ASN B CA 1
ATOM 6216 C C . ASN B 1 276 ? 5.492 7.672 -1.343 1 96.56 276 ASN B C 1
ATOM 6218 O O . ASN B 1 276 ? 5.039 7.996 -0.244 1 96.56 276 ASN B O 1
ATOM 6222 N N . GLN B 1 277 ? 6.477 6.766 -1.47 1 96.38 277 GLN B N 1
ATOM 6223 C CA . GLN B 1 277 ? 7.117 6.16 -0.305 1 96.38 277 GLN B CA 1
ATOM 6224 C C . GLN B 1 277 ? 7.734 7.223 0.597 1 96.38 277 GLN B C 1
ATOM 6226 O O . GLN B 1 277 ? 7.543 7.199 1.814 1 96.38 277 GLN B O 1
ATOM 6231 N N . LEU B 1 278 ? 8.391 8.141 -0.03 1 94.88 278 LEU B N 1
ATOM 6232 C CA . LEU B 1 278 ? 9.078 9.164 0.753 1 94.88 278 LEU B CA 1
ATOM 6233 C C . LEU B 1 278 ? 8.07 10.055 1.485 1 94.88 278 LEU B C 1
ATOM 6235 O O . LEU B 1 278 ? 8.312 10.461 2.621 1 94.88 278 LEU B O 1
ATOM 6239 N N . ASN B 1 279 ? 6.977 10.281 0.834 1 95.25 279 ASN B N 1
ATOM 6240 C CA . ASN B 1 279 ? 5.926 11.039 1.499 1 95.25 279 ASN B CA 1
ATOM 6241 C C . ASN B 1 279 ? 5.328 10.273 2.67 1 95.25 279 ASN B C 1
ATOM 6243 O O . ASN B 1 279 ? 4.996 10.859 3.701 1 95.25 279 ASN B O 1
ATOM 6247 N N . MET B 1 280 ? 5.211 8.953 2.516 1 96.38 280 MET B N 1
ATOM 6248 C CA . MET B 1 280 ? 4.531 8.133 3.516 1 96.38 280 MET B CA 1
ATOM 6249 C C . MET B 1 280 ? 5.52 7.621 4.559 1 96.38 280 MET B C 1
ATOM 6251 O O . MET B 1 280 ? 5.141 6.879 5.465 1 96.38 280 MET B O 1
ATOM 6255 N N . PHE B 1 281 ? 6.824 8.125 4.469 1 97.38 281 PHE B N 1
ATOM 6256 C CA . PHE B 1 281 ? 7.844 7.77 5.453 1 97.38 281 PHE B CA 1
ATOM 6257 C C . PHE B 1 281 ? 7.379 8.109 6.863 1 97.38 281 PHE B C 1
ATOM 6259 O O . PHE B 1 281 ? 7.52 7.297 7.781 1 97.38 281 PHE B O 1
ATOM 6266 N N . TYR B 1 282 ? 6.699 9.133 7.016 1 97.88 282 TYR B N 1
ATOM 6267 C CA . TYR B 1 282 ? 6.344 9.695 8.312 1 97.88 282 TYR B CA 1
ATOM 6268 C C . TYR B 1 282 ? 5.227 8.891 8.969 1 97.88 282 TYR B C 1
ATOM 6270 O O . TYR B 1 282 ? 5.406 8.352 10.062 1 97.88 282 TYR B O 1
ATOM 6278 N N . PRO B 1 283 ? 4.109 8.734 8.266 1 98.5 283 PRO B N 1
ATOM 6279 C CA . PRO B 1 283 ? 3.102 7.879 8.898 1 98.5 283 PRO B CA 1
ATOM 6280 C C . PRO B 1 283 ? 3.549 6.422 9.008 1 98.5 283 PRO B C 1
ATOM 6282 O O . PRO B 1 283 ? 3.082 5.691 9.883 1 98.5 283 PRO B O 1
ATOM 6285 N N . ASP B 1 284 ? 4.48 5.918 8.102 1 98.38 284 ASP B N 1
ATOM 6286 C CA . ASP B 1 284 ? 5 4.562 8.258 1 98.38 284 ASP B CA 1
ATOM 6287 C C . ASP B 1 284 ? 5.633 4.367 9.633 1 98.38 284 ASP B C 1
ATOM 6289 O O . ASP B 1 284 ? 5.363 3.371 10.305 1 98.38 284 ASP B O 1
ATOM 6293 N N . VAL B 1 285 ? 6.453 5.336 10.062 1 98.44 285 VAL B N 1
ATOM 6294 C CA . VAL B 1 285 ? 7.152 5.219 11.336 1 98.44 285 VAL B CA 1
ATOM 6295 C C . VAL B 1 285 ? 6.152 5.324 12.484 1 98.44 285 VAL B C 1
ATOM 6297 O O . VAL B 1 285 ? 6.215 4.547 13.445 1 98.44 285 VAL B O 1
ATOM 6300 N N . GLN B 1 286 ? 5.188 6.223 12.367 1 98.81 286 GLN B N 1
ATOM 6301 C CA . GLN B 1 286 ? 4.32 6.52 13.5 1 98.81 286 GLN B CA 1
ATOM 6302 C C . GLN B 1 286 ? 3.193 5.492 13.609 1 98.81 286 GLN B C 1
ATOM 6304 O O . GLN B 1 286 ? 2.748 5.168 14.719 1 98.81 286 GLN B O 1
ATOM 6309 N N . ALA B 1 287 ? 2.705 4.965 12.484 1 98.56 287 ALA B N 1
ATOM 6310 C CA . ALA B 1 287 ? 1.603 4.008 12.5 1 98.56 287 ALA B CA 1
ATOM 6311 C C . ALA B 1 287 ? 2.111 2.59 12.734 1 98.56 287 ALA B C 1
ATOM 6313 O O . ALA B 1 287 ? 1.421 1.77 13.344 1 98.56 287 ALA B O 1
ATOM 6314 N N . ARG B 1 288 ? 3.346 2.262 12.25 1 97.94 288 ARG B N 1
ATOM 6315 C CA . ARG B 1 288 ? 3.85 0.895 12.32 1 97.94 288 ARG B CA 1
ATOM 6316 C C . ARG B 1 288 ? 4.855 0.739 13.461 1 97.94 288 ARG B C 1
ATOM 6318 O O . ARG B 1 288 ? 5.172 -0.38 13.867 1 97.94 288 ARG B O 1
ATOM 6325 N N . GLY B 1 289 ? 5.426 1.894 13.984 1 98.06 289 GLY B N 1
ATOM 6326 C CA . GLY B 1 289 ? 6.301 1.867 15.141 1 98.06 289 GLY B CA 1
ATOM 6327 C C . GLY B 1 289 ? 7.73 1.486 14.805 1 98.06 289 GLY B C 1
ATOM 6328 O O . GLY B 1 289 ? 8.5 1.113 15.688 1 98.06 289 GLY B O 1
ATOM 6329 N N . GLU B 1 290 ? 8.086 1.507 13.547 1 97 290 GLU B N 1
ATOM 6330 C CA . GLU B 1 290 ? 9.445 1.194 13.102 1 97 290 GLU B CA 1
ATOM 6331 C C . GLU B 1 290 ? 9.766 1.875 11.781 1 97 290 GLU B C 1
ATOM 6333 O O . GLU B 1 290 ? 8.867 2.24 11.023 1 97 290 GLU B O 1
ATOM 6338 N N . TYR B 1 291 ? 11.031 2.082 11.523 1 97.19 291 TYR B N 1
ATOM 6339 C CA . TYR B 1 291 ? 11.469 2.637 10.242 1 97.19 291 TYR B CA 1
ATOM 6340 C C . TYR B 1 291 ? 11.203 1.661 9.109 1 97.19 291 TYR B C 1
ATOM 6342 O O . TYR B 1 291 ? 11.484 0.467 9.227 1 97.19 291 TYR B O 1
ATOM 6350 N N . PRO B 1 292 ? 10.602 2.158 8.047 1 97.19 292 PRO B N 1
ATOM 6351 C CA . PRO B 1 292 ? 10.453 1.274 6.887 1 97.19 292 PRO B CA 1
ATOM 6352 C C . PRO B 1 292 ? 11.789 0.93 6.234 1 97.19 292 PRO B C 1
ATOM 6354 O O . PRO B 1 292 ? 12.688 1.773 6.176 1 97.19 292 PRO B O 1
ATOM 6357 N N . SER B 1 293 ? 11.883 -0.185 5.68 1 94.94 293 SER B N 1
ATOM 6358 C CA . SER B 1 293 ? 13.148 -0.71 5.168 1 94.94 293 SER B CA 1
ATOM 6359 C C . SER B 1 293 ? 13.602 0.057 3.932 1 94.94 293 SER B C 1
ATOM 6361 O O . SER B 1 293 ? 14.805 0.146 3.656 1 94.94 293 SER B O 1
ATOM 6363 N N . TYR B 1 294 ? 12.648 0.662 3.148 1 95.38 294 TYR B N 1
ATOM 6364 C CA . TYR B 1 294 ? 13.023 1.357 1.922 1 95.38 294 TYR B CA 1
ATOM 6365 C C . TYR B 1 294 ? 13.836 2.613 2.232 1 95.38 294 TYR B C 1
ATOM 6367 O O . TYR B 1 294 ? 14.516 3.152 1.357 1 95.38 294 TYR B O 1
ATOM 6375 N N . MET B 1 295 ? 13.781 3.066 3.502 1 96.12 295 MET B N 1
ATOM 6376 C CA . MET B 1 295 ? 14.539 4.262 3.869 1 96.12 295 MET B CA 1
ATOM 6377 C C . MET B 1 295 ? 16.016 3.936 4.039 1 96.12 295 MET B C 1
ATOM 6379 O O . MET B 1 295 ? 16.859 4.832 4.008 1 96.12 295 MET B O 1
ATOM 6383 N N . THR B 1 296 ? 16.328 2.641 4.316 1 95 296 THR B N 1
ATOM 6384 C CA . THR B 1 296 ? 17.734 2.252 4.488 1 95 296 THR B CA 1
ATOM 6385 C C . THR B 1 296 ? 18.562 2.633 3.264 1 95 296 THR B C 1
ATOM 6387 O O . THR B 1 296 ? 19.609 3.26 3.391 1 95 296 THR B O 1
ATOM 6390 N N . ARG B 1 297 ? 18.062 2.311 2.135 1 93.88 297 ARG B N 1
ATOM 6391 C CA . ARG B 1 297 ? 18.781 2.652 0.907 1 93.88 297 ARG B CA 1
ATOM 6392 C C . ARG B 1 297 ? 18.812 4.164 0.698 1 93.88 297 ARG B C 1
ATOM 6394 O O . ARG B 1 297 ? 19.844 4.715 0.288 1 93.88 297 ARG B O 1
ATOM 6401 N N . PHE B 1 298 ? 17.656 4.812 0.89 1 94.19 298 PHE B N 1
ATOM 6402 C CA . PHE B 1 298 ? 17.594 6.258 0.713 1 94.19 298 PHE B CA 1
ATOM 6403 C C . PHE B 1 298 ? 18.656 6.957 1.562 1 94.19 298 PHE B C 1
ATOM 6405 O O . PHE B 1 298 ? 19.375 7.832 1.073 1 94.19 298 PHE B O 1
ATOM 6412 N N . PHE B 1 299 ? 18.781 6.574 2.842 1 95.19 299 PHE B N 1
ATOM 6413 C CA . PHE B 1 299 ? 19.75 7.164 3.744 1 95.19 299 PHE B CA 1
ATOM 6414 C C . PHE B 1 299 ? 21.172 6.867 3.275 1 95.19 299 PHE B C 1
ATOM 6416 O O . PHE B 1 299 ? 22.031 7.758 3.252 1 95.19 299 PHE B O 1
ATOM 6423 N N . ALA B 1 300 ? 21.391 5.625 2.85 1 94.31 300 ALA B N 1
ATOM 6424 C CA . ALA B 1 300 ? 22.719 5.246 2.367 1 94.31 300 ALA B CA 1
ATOM 6425 C C . ALA B 1 300 ? 23.109 6.051 1.129 1 94.31 300 ALA B C 1
ATOM 6427 O O . ALA B 1 300 ? 24.203 6.613 1.062 1 94.31 300 ALA B O 1
ATOM 6428 N N . ASP B 1 301 ? 22.203 6.152 0.2 1 92 301 ASP B N 1
ATOM 6429 C CA . ASP B 1 301 ? 22.453 6.824 -1.072 1 92 301 ASP B CA 1
ATOM 6430 C C . ASP B 1 301 ? 22.672 8.32 -0.871 1 92 301 ASP B C 1
ATOM 6432 O O . ASP B 1 301 ? 23.312 8.977 -1.695 1 92 301 ASP B O 1
ATOM 6436 N N . ASN B 1 302 ? 22.188 8.844 0.203 1 91.56 302 ASN B N 1
ATOM 6437 C CA . ASN B 1 302 ? 22.281 10.281 0.435 1 91.56 302 ASN B CA 1
ATOM 6438 C C . ASN B 1 302 ? 23.203 10.602 1.599 1 91.56 302 ASN B C 1
ATOM 6440 O O . ASN B 1 302 ? 23.234 11.734 2.094 1 91.56 302 ASN B O 1
ATOM 6444 N N . ASN B 1 303 ? 23.938 9.617 2.092 1 92.56 303 ASN B N 1
ATOM 6445 C CA . ASN B 1 303 ? 24.906 9.758 3.166 1 92.56 303 ASN B CA 1
ATOM 6446 C C . ASN B 1 303 ? 24.281 10.352 4.422 1 92.56 303 ASN B C 1
ATOM 6448 O O . ASN B 1 303 ? 24.812 11.312 4.992 1 92.56 303 ASN B O 1
ATOM 6452 N N . ILE B 1 304 ? 23.078 9.898 4.668 1 94.19 304 ILE B N 1
ATOM 6453 C CA . ILE B 1 304 ? 22.359 10.305 5.875 1 94.19 304 ILE B CA 1
ATOM 6454 C C . ILE B 1 304 ? 22.531 9.234 6.953 1 94.19 304 ILE B C 1
ATOM 6456 O O . ILE B 1 304 ? 22.328 8.047 6.699 1 94.19 304 ILE B O 1
ATOM 6460 N N . ASN B 1 305 ? 22.969 9.633 8.102 1 94.5 305 ASN B N 1
ATOM 6461 C CA . ASN B 1 305 ? 23.156 8.75 9.258 1 94.5 305 ASN B CA 1
ATOM 6462 C C . ASN B 1 305 ? 22.312 9.211 10.445 1 94.5 305 ASN B C 1
ATOM 6464 O O . ASN B 1 305 ? 22.625 10.219 11.078 1 94.5 305 ASN B O 1
ATOM 6468 N N . ILE B 1 306 ? 21.312 8.414 10.797 1 96.12 306 ILE B N 1
ATOM 6469 C CA . ILE B 1 306 ? 20.422 8.766 11.898 1 96.12 306 ILE B CA 1
ATOM 6470 C C . ILE B 1 306 ? 21 8.234 13.211 1 96.12 306 ILE B C 1
ATOM 6472 O O . ILE B 1 306 ? 21.172 7.027 13.375 1 96.12 306 ILE B O 1
ATOM 6476 N N . LYS B 1 307 ? 21.297 9.102 14.07 1 95.44 307 LYS B N 1
ATOM 6477 C CA . LYS B 1 307 ? 21.734 8.727 15.414 1 95.44 307 LYS B CA 1
ATOM 6478 C C . LYS B 1 307 ? 20.547 8.398 16.312 1 95.44 307 LYS B C 1
ATOM 6480 O O . LYS B 1 307 ? 19.672 9.242 16.516 1 95.44 307 LYS B O 1
ATOM 6485 N N . MET B 1 308 ? 20.531 7.16 16.812 1 95.38 308 MET B N 1
ATOM 6486 C CA . MET B 1 308 ? 19.453 6.691 17.703 1 95.38 308 MET B CA 1
ATOM 6487 C C . MET B 1 308 ? 20.016 6.297 19.062 1 95.38 308 MET B C 1
ATOM 6489 O O . MET B 1 308 ? 21.109 5.734 19.156 1 95.38 308 MET B O 1
ATOM 6493 N N . ASP B 1 309 ? 19.312 6.598 20.047 1 95.31 309 ASP B N 1
ATOM 6494 C CA . ASP B 1 309 ? 19.625 6.062 21.375 1 95.31 309 ASP B CA 1
ATOM 6495 C C . ASP B 1 309 ? 19.109 4.629 21.516 1 95.31 309 ASP B C 1
ATOM 6497 O O . ASP B 1 309 ? 18.266 4.188 20.75 1 95.31 309 ASP B O 1
ATOM 6501 N N . LYS B 1 310 ? 19.625 3.877 22.453 1 92.88 310 LYS B N 1
ATOM 6502 C CA . LYS B 1 310 ? 19.391 2.449 22.641 1 92.88 310 LYS B CA 1
ATOM 6503 C C . LYS B 1 310 ? 17.891 2.15 22.781 1 92.88 310 LYS B C 1
ATOM 6505 O O . LYS B 1 310 ? 17.422 1.108 22.312 1 92.88 310 LYS B O 1
ATOM 6510 N N . ASP B 1 311 ? 17.125 3.127 23.328 1 96 311 ASP B N 1
ATOM 6511 C CA . ASP B 1 311 ? 15.719 2.838 23.625 1 96 311 ASP B CA 1
ATOM 6512 C C . ASP B 1 311 ? 14.797 3.408 22.562 1 96 311 ASP B C 1
ATOM 6514 O O . ASP B 1 311 ? 13.586 3.174 22.594 1 96 311 ASP B O 1
ATOM 6518 N N . ASP B 1 312 ? 15.32 4.035 21.562 1 97.88 312 ASP B N 1
ATOM 6519 C CA . ASP B 1 312 ? 14.492 4.758 20.594 1 97.88 312 ASP B CA 1
ATOM 6520 C C . ASP B 1 312 ? 13.594 3.803 19.812 1 97.88 312 ASP B C 1
ATOM 6522 O O . ASP B 1 312 ? 12.406 4.074 19.625 1 97.88 312 ASP B O 1
ATOM 6526 N N . GLU B 1 313 ? 14.133 2.701 19.344 1 96.88 313 GLU B N 1
ATOM 6527 C CA . GLU B 1 313 ? 13.344 1.742 18.578 1 96.88 313 GLU B CA 1
ATOM 6528 C C . GLU B 1 313 ? 12.203 1.174 19.406 1 96.88 313 GLU B C 1
ATOM 6530 O O . GLU B 1 313 ? 11.086 0.999 18.906 1 96.88 313 GLU B O 1
ATOM 6535 N N . LYS B 1 314 ? 12.516 0.854 20.641 1 97.69 314 LYS B N 1
ATOM 6536 C CA . LYS B 1 314 ? 11.484 0.356 21.547 1 97.69 314 LYS B CA 1
ATOM 6537 C C . LYS B 1 314 ? 10.406 1.409 21.781 1 97.69 314 LYS B C 1
ATOM 6539 O O . LYS B 1 314 ? 9.211 1.096 21.781 1 97.69 314 LYS B O 1
ATOM 6544 N N . ILE B 1 315 ? 10.836 2.664 21.969 1 98.38 315 ILE B N 1
ATOM 6545 C CA . ILE B 1 315 ? 9.922 3.775 22.188 1 98.38 315 ILE B CA 1
ATOM 6546 C C . ILE B 1 315 ? 8.992 3.926 20.984 1 98.38 315 ILE B C 1
ATOM 6548 O O . ILE B 1 315 ? 7.773 4.051 21.141 1 98.38 315 ILE B O 1
ATOM 6552 N N . LEU B 1 316 ? 9.57 3.877 19.828 1 98.44 316 LEU B N 1
ATOM 6553 C CA . LEU B 1 316 ? 8.773 3.992 18.609 1 98.44 316 LEU B CA 1
ATOM 6554 C C . LEU B 1 316 ? 7.742 2.869 18.531 1 98.44 316 LEU B C 1
ATOM 6556 O O . LEU B 1 316 ? 6.574 3.115 18.219 1 98.44 316 L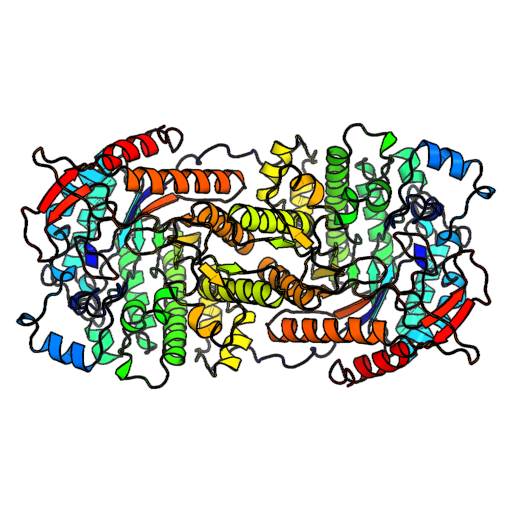EU B O 1
ATOM 6560 N N . ALA B 1 317 ? 8.133 1.642 18.859 1 98.06 317 ALA B N 1
ATOM 6561 C CA . ALA B 1 317 ? 7.266 0.471 18.797 1 98.06 317 ALA B CA 1
ATOM 6562 C C . ALA B 1 317 ? 6.098 0.59 19.766 1 98.06 317 ALA B C 1
ATOM 6564 O O . ALA B 1 317 ? 4.996 0.112 19.484 1 98.06 317 ALA B O 1
ATOM 6565 N N . GLU B 1 318 ? 6.312 1.25 20.844 1 98.06 318 GLU B N 1
ATOM 6566 C CA . GLU B 1 318 ? 5.309 1.354 21.891 1 98.06 318 GLU B CA 1
ATOM 6567 C C . GLU B 1 318 ? 4.426 2.582 21.703 1 98.06 318 GLU B C 1
ATOM 6569 O O . GLU B 1 318 ? 3.387 2.719 22.359 1 98.06 318 GLU B O 1
ATOM 6574 N N . GLY B 1 319 ? 4.852 3.498 20.828 1 98.62 319 GLY B N 1
ATOM 6575 C CA . GLY B 1 319 ? 4.156 4.766 20.672 1 98.62 319 GLY B CA 1
ATOM 6576 C C . GLY B 1 319 ? 3.416 4.875 19.344 1 98.62 319 GLY B C 1
ATOM 6577 O O . GLY B 1 319 ? 3.439 5.926 18.703 1 98.62 319 GLY B O 1
ATOM 6578 N N . LYS B 1 320 ? 2.76 3.762 18.891 1 98.56 320 LYS B N 1
ATOM 6579 C CA . LYS B 1 320 ? 2.006 3.764 17.641 1 98.56 320 LYS B CA 1
ATOM 6580 C C . LYS B 1 320 ? 0.738 4.602 17.766 1 98.56 320 LYS B C 1
ATOM 6582 O O . LYS B 1 320 ? 0.052 4.555 18.797 1 98.56 320 LYS B O 1
ATOM 6587 N N . VAL B 1 321 ? 0.366 5.301 16.688 1 98.81 321 VAL B N 1
ATOM 6588 C CA . VAL B 1 321 ? -0.765 6.223 16.719 1 98.81 321 VAL B CA 1
ATOM 6589 C C . VAL B 1 321 ? -2.062 5.453 16.484 1 98.81 321 VAL B C 1
ATOM 6591 O O . VAL B 1 321 ? -2.037 4.305 16.031 1 98.81 321 VAL B O 1
ATOM 6594 N N . ASP B 1 322 ? -3.205 6.141 16.703 1 98.62 322 ASP B N 1
ATOM 6595 C CA . ASP B 1 322 ? -4.535 5.547 16.609 1 98.62 322 ASP B CA 1
ATOM 6596 C C . ASP B 1 322 ? -5.152 5.82 15.234 1 98.62 322 ASP B C 1
ATOM 6598 O O . ASP B 1 322 ? -6.055 5.098 14.805 1 98.62 322 ASP B O 1
ATOM 6602 N N . PHE B 1 323 ? -4.777 6.875 14.578 1 98.81 323 PHE B N 1
ATOM 6603 C CA . PHE B 1 323 ? -5.312 7.246 13.273 1 98.81 323 PHE B CA 1
ATOM 6604 C C . PHE B 1 323 ? -4.309 8.086 12.492 1 98.81 323 PHE B C 1
ATOM 6606 O O . PHE B 1 323 ? -3.314 8.547 13.047 1 98.81 323 PHE B O 1
ATOM 6613 N N . VAL B 1 324 ? -4.496 8.195 11.203 1 98.88 324 VAL B N 1
ATOM 6614 C CA . VAL B 1 324 ? -3.641 8.969 10.312 1 98.88 324 VAL B CA 1
ATOM 6615 C C . VAL B 1 324 ? -4.426 10.141 9.734 1 98.88 324 VAL B C 1
ATOM 6617 O O . VAL B 1 324 ? -5.488 9.953 9.141 1 98.88 324 VAL B O 1
ATOM 6620 N N . SER B 1 325 ? -3.924 11.312 9.953 1 98.81 325 SER B N 1
ATOM 6621 C CA . SER B 1 325 ? -4.551 12.5 9.375 1 98.81 325 SER B CA 1
ATOM 6622 C C . SER B 1 325 ? -3.709 13.078 8.242 1 98.81 325 SER B C 1
ATOM 6624 O O . SER B 1 325 ? -2.49 12.898 8.219 1 98.81 325 SER B O 1
ATOM 6626 N N . ILE B 1 326 ? -4.43 13.703 7.301 1 98.75 326 ILE B N 1
ATOM 6627 C CA . ILE B 1 326 ? -3.699 14.281 6.176 1 98.75 326 ILE B CA 1
ATOM 6628 C C . ILE B 1 326 ? -4.254 15.664 5.855 1 98.75 326 ILE B C 1
ATOM 6630 O O . ILE B 1 326 ? -5.418 15.961 6.145 1 98.75 326 ILE B O 1
ATOM 6634 N N . SER B 1 327 ? -3.385 16.516 5.453 1 98 327 SER B N 1
ATOM 6635 C CA . SER B 1 327 ? -3.801 17.609 4.562 1 98 327 SER B CA 1
ATOM 6636 C C . SER B 1 327 ? -3.684 17.188 3.1 1 98 327 SER B C 1
ATOM 6638 O O . SER B 1 327 ? -2.783 16.438 2.732 1 98 327 SER B O 1
ATOM 6640 N N . TYR B 1 328 ? -4.598 17.594 2.326 1 97.44 328 TYR B N 1
ATOM 6641 C CA . TYR B 1 328 ? -4.555 17.344 0.89 1 97.44 328 TYR B CA 1
ATOM 6642 C C . TYR B 1 328 ? -4.934 18.609 0.112 1 97.44 328 TYR B C 1
ATOM 6644 O O . TYR B 1 328 ? -6.059 19.094 0.232 1 97.44 328 TYR B O 1
ATOM 6652 N N . TYR B 1 329 ? -4 18.984 -0.765 1 93.81 329 TYR B N 1
ATOM 6653 C CA . TYR B 1 329 ? -4.273 20.172 -1.556 1 93.81 329 TYR B CA 1
ATOM 6654 C C . TYR B 1 329 ? -4.145 19.875 -3.047 1 93.81 329 TYR B C 1
ATOM 6656 O O . TYR B 1 329 ? -4.859 20.469 -3.861 1 93.81 329 TYR B O 1
ATOM 6664 N N . MET B 1 330 ? -3.203 18.969 -3.377 1 93.06 330 MET B N 1
ATOM 6665 C CA . MET B 1 330 ? -2.947 18.734 -4.797 1 93.06 330 MET B CA 1
ATOM 6666 C C . MET B 1 330 ? -2.188 17.438 -5.012 1 93.06 330 MET B C 1
ATOM 6668 O O . MET B 1 330 ? -1.671 16.844 -4.059 1 93.06 330 MET B O 1
ATOM 6672 N N . SER B 1 331 ? -2.201 16.984 -6.27 1 94.75 331 SER B N 1
ATOM 6673 C CA . SER B 1 331 ? -1.336 15.891 -6.695 1 94.75 331 SER B CA 1
ATOM 6674 C C . SER B 1 331 ? -0.135 16.406 -7.48 1 94.75 331 SER B C 1
ATOM 6676 O O . SER B 1 331 ? -0.129 17.562 -7.93 1 94.75 331 SER B O 1
ATOM 6678 N N . HIS B 1 332 ? 0.891 15.586 -7.539 1 94.56 332 HIS B N 1
ATOM 6679 C CA . HIS B 1 332 ? 2.117 15.883 -8.273 1 94.56 332 HIS B CA 1
ATOM 6680 C C . HIS B 1 332 ? 2.334 14.891 -9.406 1 94.56 332 HIS B C 1
ATOM 6682 O O . HIS B 1 332 ? 1.654 13.859 -9.484 1 94.56 332 HIS B O 1
ATOM 6688 N N . VAL B 1 333 ? 3.223 15.266 -10.352 1 95 333 VAL B N 1
ATOM 6689 C CA . VAL B 1 333 ? 3.648 14.367 -11.422 1 95 333 VAL B CA 1
ATOM 6690 C C . VAL B 1 333 ? 5.125 14.023 -11.25 1 95 333 VAL B C 1
ATOM 6692 O O . VAL B 1 333 ? 5.961 14.914 -11.094 1 95 333 VAL B O 1
ATOM 6695 N N . ALA B 1 334 ? 5.434 12.727 -11.203 1 93.81 334 ALA B N 1
ATOM 6696 C CA . ALA B 1 334 ? 6.805 12.242 -11.047 1 93.81 334 ALA B CA 1
ATOM 6697 C C . ALA B 1 334 ? 7.363 11.734 -12.375 1 93.81 334 ALA B C 1
ATOM 6699 O O . ALA B 1 334 ? 6.648 11.102 -13.148 1 93.81 334 ALA B O 1
ATOM 6700 N N . GLU B 1 335 ? 8.562 12.055 -12.617 1 93.94 335 GLU B N 1
ATOM 6701 C CA . GLU B 1 335 ? 9.32 11.602 -13.781 1 93.94 335 GLU B CA 1
ATOM 6702 C C . GLU B 1 335 ? 10.734 11.172 -13.391 1 93.94 335 GLU B C 1
ATOM 6704 O O . GLU B 1 335 ? 11.367 11.805 -12.539 1 93.94 335 GLU B O 1
ATOM 6709 N N . ALA B 1 336 ? 11.164 10.047 -13.992 1 92.62 336 ALA B N 1
ATOM 6710 C CA . ALA B 1 336 ? 12.539 9.617 -13.734 1 92.62 336 ALA B CA 1
ATOM 6711 C C . ALA B 1 336 ? 13.547 10.57 -14.375 1 92.62 336 ALA B C 1
ATOM 6713 O O . ALA B 1 336 ? 13.742 10.547 -15.594 1 92.62 336 ALA B O 1
ATOM 6714 N N . ARG B 1 337 ? 13.992 11.469 -13.625 1 86.94 337 ARG B N 1
ATOM 6715 C CA . ARG B 1 337 ? 14.992 12.438 -14.055 1 86.94 337 ARG B CA 1
ATOM 6716 C C . ARG B 1 337 ? 16.141 12.523 -13.047 1 86.94 337 ARG B C 1
ATOM 6718 O O . ARG B 1 337 ? 16.016 12.031 -11.922 1 86.94 337 ARG B O 1
ATOM 6725 N N . GLU B 1 338 ? 17.172 12.992 -13.414 1 79.38 338 GLU B N 1
ATOM 6726 C CA . GLU B 1 338 ? 18.375 13.062 -12.594 1 79.38 338 GLU B CA 1
ATOM 6727 C C . GLU B 1 338 ? 18.109 13.812 -11.289 1 79.38 338 GLU B C 1
ATOM 6729 O O . GLU B 1 338 ? 18.656 13.461 -10.242 1 79.38 338 GLU B O 1
ATOM 6734 N N . ASP B 1 339 ? 17.234 14.789 -11.266 1 75.88 339 ASP B N 1
ATOM 6735 C CA . ASP B 1 339 ? 16.969 15.594 -10.078 1 75.88 339 ASP B CA 1
ATOM 6736 C C . ASP B 1 339 ? 15.703 15.125 -9.375 1 75.88 339 ASP B C 1
ATOM 6738 O O . ASP B 1 339 ? 15.125 15.867 -8.57 1 75.88 339 ASP B O 1
ATOM 6742 N N . ALA B 1 340 ? 15.258 13.953 -9.648 1 74.44 340 ALA B N 1
ATOM 6743 C CA . ALA B 1 340 ? 13.961 13.469 -9.188 1 74.44 340 ALA B CA 1
ATOM 6744 C C . ALA B 1 340 ? 13.898 13.414 -7.664 1 74.44 340 ALA B C 1
ATOM 6746 O O . ALA B 1 340 ? 12.883 13.758 -7.062 1 74.44 340 ALA B O 1
ATOM 6747 N N . THR B 1 341 ? 14.93 13.031 -7.078 1 68.25 341 THR B N 1
ATOM 6748 C CA . THR B 1 341 ? 14.953 12.898 -5.625 1 68.25 341 THR B CA 1
ATOM 6749 C C . THR B 1 341 ? 14.82 14.258 -4.953 1 68.25 341 THR B C 1
ATOM 6751 O O . THR B 1 341 ? 14.109 14.398 -3.955 1 68.25 341 THR B O 1
ATOM 6754 N N . ASP B 1 342 ? 15.422 15.234 -5.625 1 66.75 342 ASP B N 1
ATOM 6755 C CA . ASP B 1 342 ? 15.422 16.578 -5.059 1 66.75 342 ASP B CA 1
ATOM 6756 C C . ASP B 1 342 ? 14.031 17.203 -5.137 1 66.75 342 ASP B C 1
ATOM 6758 O O . ASP B 1 342 ? 13.641 17.969 -4.254 1 66.75 342 ASP B O 1
ATOM 6762 N N . VAL B 1 343 ? 13.328 16.75 -6.059 1 66.31 343 VAL B N 1
ATOM 6763 C CA . VAL B 1 343 ? 12.047 17.406 -6.301 1 66.31 343 VAL B CA 1
ATOM 6764 C C . VAL B 1 343 ? 10.922 16.625 -5.629 1 66.31 343 VAL B C 1
ATOM 6766 O O . VAL B 1 343 ? 9.844 17.156 -5.383 1 66.31 343 VAL B O 1
ATOM 6769 N N . ALA B 1 344 ? 11.156 15.422 -5.297 1 58.06 344 ALA B N 1
ATOM 6770 C CA . ALA B 1 344 ? 10.125 14.539 -4.766 1 58.06 344 ALA B CA 1
ATOM 6771 C C . ALA B 1 344 ? 9.57 15.07 -3.447 1 58.06 344 ALA B C 1
ATOM 6773 O O . ALA B 1 344 ? 8.398 14.859 -3.131 1 58.06 344 ALA B O 1
ATOM 6774 N N . CYS B 1 345 ? 10.227 15.875 -2.768 1 58.12 345 CYS B N 1
ATOM 6775 C CA . CYS B 1 345 ? 9.789 16.266 -1.436 1 58.12 345 CYS B CA 1
ATOM 6776 C C . CYS B 1 345 ? 9.391 17.734 -1.408 1 58.12 345 CYS B C 1
ATOM 6778 O O . CYS B 1 345 ? 9.109 18.297 -0.343 1 58.12 345 CYS B O 1
ATOM 6780 N N . THR B 1 346 ? 9.219 18.156 -2.729 1 66.19 346 THR B N 1
ATOM 6781 C CA . THR B 1 346 ? 8.859 19.562 -2.752 1 66.19 346 THR B CA 1
ATOM 6782 C C . THR B 1 346 ? 7.34 19.734 -2.818 1 66.19 346 THR B C 1
ATOM 6784 O O . THR B 1 346 ? 6.645 18.906 -3.42 1 66.19 346 THR B O 1
ATOM 6787 N N . PHE B 1 347 ? 6.844 20.656 -2.133 1 68.5 347 PHE B N 1
ATOM 6788 C CA . PHE B 1 347 ? 5.414 20.922 -2.076 1 68.5 347 PHE B CA 1
ATOM 6789 C C . PHE B 1 347 ? 4.93 21.547 -3.379 1 68.5 347 PHE B C 1
ATOM 6791 O O . PHE B 1 347 ? 3.73 21.547 -3.662 1 68.5 347 PHE B O 1
ATOM 6798 N N . ASP B 1 348 ? 5.902 22.062 -4.191 1 67.06 348 ASP B N 1
ATOM 6799 C CA . ASP B 1 348 ? 5.535 22.609 -5.496 1 67.06 348 ASP B CA 1
ATOM 6800 C C . ASP B 1 348 ? 6.008 21.688 -6.621 1 67.06 348 ASP B C 1
ATOM 6802 O O . ASP B 1 348 ? 7.203 21.422 -6.75 1 67.06 348 ASP B O 1
ATOM 6806 N N . SER B 1 349 ? 5.043 21.172 -7.355 1 70.88 349 SER B N 1
ATOM 6807 C CA . SER B 1 349 ? 5.379 20.219 -8.414 1 70.88 349 SER B CA 1
ATOM 6808 C C . SER B 1 349 ? 6.137 20.906 -9.547 1 70.88 349 SER B C 1
ATOM 6810 O O . SER B 1 349 ? 5.715 21.953 -10.039 1 70.88 349 SER B O 1
ATOM 6812 N N . ALA B 1 350 ? 7.203 20.359 -9.938 1 75.62 350 ALA B N 1
ATOM 6813 C CA . ALA B 1 350 ? 7.988 20.875 -11.062 1 75.62 350 ALA B CA 1
ATOM 6814 C C . ALA B 1 350 ? 7.277 20.625 -12.391 1 75.62 350 ALA B C 1
ATOM 6816 O O . ALA B 1 350 ? 7.453 21.391 -13.344 1 75.62 350 ALA B O 1
ATOM 6817 N N . ILE B 1 351 ? 6.461 19.609 -12.375 1 87 351 ILE B N 1
ATOM 6818 C CA . ILE B 1 351 ? 5.738 19.234 -13.586 1 87 351 ILE B CA 1
ATOM 6819 C C . ILE B 1 351 ? 4.238 19.438 -13.367 1 87 351 ILE B C 1
ATOM 6821 O O . ILE B 1 351 ? 3.664 18.875 -12.43 1 87 351 ILE B O 1
ATOM 6825 N N . LYS B 1 352 ? 3.664 20.234 -14.234 1 89.81 352 LYS B N 1
ATOM 6826 C CA . LYS B 1 352 ? 2.225 20.453 -14.141 1 89.81 352 LYS B CA 1
ATOM 6827 C C . LYS B 1 352 ? 1.452 19.391 -14.914 1 89.81 352 LYS B C 1
ATOM 6829 O O . LYS B 1 352 ? 1.832 19.016 -16.031 1 89.81 352 LYS B O 1
ATOM 6834 N N . ASN B 1 353 ? 0.435 18.844 -14.32 1 94.81 353 ASN B N 1
ATOM 6835 C CA . ASN B 1 353 ? -0.463 17.906 -14.977 1 94.81 353 ASN B CA 1
ATOM 6836 C C . ASN B 1 353 ? -1.372 18.594 -15.984 1 94.81 353 ASN B C 1
ATOM 6838 O O . ASN B 1 353 ? -2.225 19.406 -15.602 1 94.81 353 ASN B O 1
ATOM 6842 N N . GLU B 1 354 ? -1.29 18.312 -17.25 1 95.19 354 GLU B N 1
ATOM 6843 C CA . GLU B 1 354 ? -1.992 19 -18.328 1 95.19 354 GLU B CA 1
ATOM 6844 C C . GLU B 1 354 ? -3.492 18.734 -18.266 1 95.19 354 GLU B C 1
ATOM 6846 O O . GLU B 1 354 ? -4.277 19.422 -18.906 1 95.19 354 GLU B O 1
ATOM 6851 N N . HIS B 1 355 ? -3.891 17.781 -17.469 1 96.56 355 HIS B N 1
ATOM 6852 C CA . HIS B 1 355 ? -5.289 17.359 -17.422 1 96.56 355 HIS B CA 1
ATOM 6853 C C . HIS B 1 355 ? -6.02 18.016 -16.25 1 96.56 355 HIS B C 1
ATOM 6855 O O . HIS B 1 355 ? -7.191 17.719 -16.016 1 96.56 355 HIS B O 1
ATOM 6861 N N . LEU B 1 356 ? -5.363 18.891 -15.492 1 96.44 356 LEU B N 1
ATOM 6862 C CA . LEU B 1 356 ? -5.949 19.484 -14.297 1 96.44 356 LEU B CA 1
ATOM 6863 C C . LEU B 1 356 ? -5.996 21.016 -14.406 1 96.44 356 LEU B C 1
ATOM 6865 O O . LEU B 1 356 ? -5.082 21.625 -14.961 1 96.44 356 LEU B O 1
ATOM 6869 N N . GLU B 1 357 ? -7.078 21.609 -13.773 1 94.06 357 GLU B N 1
ATOM 6870 C CA . GLU B 1 357 ? -7.133 23.062 -13.602 1 94.06 357 GLU B CA 1
ATOM 6871 C C . GLU B 1 357 ? -6.211 23.516 -12.469 1 94.06 357 GLU B C 1
ATOM 6873 O O . GLU B 1 357 ? -5.879 22.734 -11.578 1 94.06 357 GLU B O 1
ATOM 6878 N N . LEU B 1 358 ? -5.785 24.781 -12.555 1 91 358 LEU B N 1
ATOM 6879 C CA . LEU B 1 358 ? -4.914 25.344 -11.531 1 91 358 LEU B CA 1
ATOM 6880 C C . LEU B 1 358 ? -5.637 26.453 -10.758 1 91 358 LEU B C 1
ATOM 6882 O O . LEU B 1 358 ? -6.5 27.141 -11.305 1 91 358 LEU B O 1
ATOM 6886 N N . THR B 1 359 ? -5.277 26.609 -9.484 1 87.25 359 THR B N 1
ATOM 6887 C CA . THR B 1 359 ? -5.727 27.75 -8.695 1 87.25 359 THR B CA 1
ATOM 6888 C C . THR B 1 359 ? -4.961 29.016 -9.086 1 87.25 359 THR B C 1
ATOM 6890 O O . THR B 1 359 ? -4.051 28.969 -9.914 1 87.25 359 THR B O 1
ATOM 6893 N N . GLU B 1 360 ? -5.34 30.141 -8.383 1 82.25 360 GLU B N 1
ATOM 6894 C CA . GLU B 1 360 ? -4.652 31.406 -8.609 1 82.25 360 GLU B CA 1
ATOM 6895 C C . GLU B 1 360 ? -3.205 31.344 -8.133 1 82.25 360 GLU B C 1
ATOM 6897 O O . GLU B 1 360 ? -2.375 32.156 -8.547 1 82.25 360 GLU B O 1
ATOM 6902 N N . TRP B 1 361 ? -2.904 30.438 -7.352 1 80.25 361 TRP B N 1
ATOM 6903 C CA . TRP B 1 361 ? -1.55 30.281 -6.84 1 80.25 361 TRP B CA 1
ATOM 6904 C C . TRP B 1 361 ? -0.843 29.109 -7.527 1 80.25 361 TRP B C 1
ATOM 6906 O O . TRP B 1 361 ? 0.14 28.578 -7.008 1 80.25 361 TRP B O 1
ATOM 6916 N N . ASP B 1 362 ? -1.407 28.531 -8.57 1 83.69 362 ASP B N 1
ATOM 6917 C CA . ASP B 1 362 ? -0.796 27.562 -9.477 1 83.69 362 ASP B CA 1
ATOM 6918 C C . ASP B 1 362 ? -0.782 26.172 -8.859 1 83.69 362 ASP B C 1
ATOM 6920 O O . ASP B 1 362 ? 0.109 25.375 -9.148 1 83.69 362 ASP B O 1
ATOM 6924 N N . TRP B 1 363 ? -1.724 25.922 -7.973 1 87.94 363 TRP B N 1
ATOM 6925 C CA . TRP B 1 363 ? -1.878 24.578 -7.414 1 87.94 363 TRP B CA 1
ATOM 6926 C C . TRP B 1 363 ? -2.902 23.781 -8.211 1 87.94 363 TRP B C 1
ATOM 6928 O O . TRP B 1 363 ? -4.012 24.25 -8.461 1 87.94 363 TRP B O 1
ATOM 6938 N N . PRO B 1 364 ? -2.527 22.578 -8.672 1 93.12 364 PRO B N 1
ATOM 6939 C CA . PRO B 1 364 ? -3.518 21.75 -9.375 1 93.12 364 PRO B CA 1
ATOM 6940 C C . PRO B 1 364 ? -4.719 21.391 -8.5 1 93.12 364 PRO B C 1
ATOM 6942 O O . PRO B 1 364 ? -4.559 21.141 -7.305 1 93.12 364 PRO B O 1
ATOM 6945 N N . ILE B 1 365 ? -5.906 21.453 -9.078 1 96.25 365 ILE B N 1
ATOM 6946 C CA . ILE B 1 365 ? -7.133 21.031 -8.406 1 96.25 365 ILE B CA 1
ATOM 6947 C C . ILE B 1 365 ? -7.457 19.594 -8.781 1 96.25 365 ILE B C 1
ATOM 6949 O O . ILE B 1 365 ? -7.82 19.297 -9.922 1 96.25 365 ILE B O 1
ATOM 6953 N N . ASP B 1 366 ? -7.312 18.672 -7.863 1 97.44 366 ASP B N 1
ATOM 6954 C CA . ASP B 1 366 ? -7.453 17.25 -8.164 1 97.44 366 ASP B CA 1
ATOM 6955 C C . ASP B 1 366 ? -8.258 16.531 -7.086 1 97.44 366 ASP B C 1
ATOM 6957 O O . ASP B 1 366 ? -7.703 15.781 -6.289 1 97.44 366 ASP B O 1
ATOM 6961 N N . PRO B 1 367 ? -9.609 16.609 -7.117 1 98.38 367 PRO B N 1
ATOM 6962 C CA . PRO B 1 367 ? -10.422 15.891 -6.133 1 98.38 367 PRO B CA 1
ATOM 6963 C C . PRO B 1 367 ? -10.219 14.375 -6.195 1 98.38 367 PRO B C 1
ATOM 6965 O O . PRO B 1 367 ? -10.219 13.711 -5.16 1 98.38 367 PRO B O 1
ATOM 6968 N N . THR B 1 368 ? -10.031 13.812 -7.41 1 98.62 368 THR B N 1
ATOM 6969 C CA . THR B 1 368 ? -9.805 12.375 -7.555 1 98.62 368 THR B CA 1
ATOM 6970 C C . THR B 1 368 ? -8.508 11.969 -6.859 1 98.62 368 THR B C 1
ATOM 6972 O O . THR B 1 368 ? -8.414 10.875 -6.301 1 98.62 368 THR B O 1
ATOM 6975 N N . GLY B 1 369 ? -7.547 12.898 -6.91 1 98.5 369 GLY B N 1
ATOM 6976 C CA . GLY B 1 369 ? -6.316 12.648 -6.18 1 98.5 369 GLY B CA 1
ATOM 6977 C C . GLY B 1 369 ? -6.535 12.438 -4.695 1 98.5 369 GLY B C 1
ATOM 6978 O O . GLY B 1 369 ? -5.844 11.625 -4.07 1 98.5 369 GLY B O 1
ATOM 6979 N N . LEU B 1 370 ? -7.473 13.141 -4.105 1 98.75 370 LEU B N 1
ATOM 6980 C CA . LEU B 1 370 ? -7.82 12.906 -2.707 1 98.75 370 LEU B CA 1
ATOM 6981 C C . LEU B 1 370 ? -8.344 11.484 -2.506 1 98.75 370 LEU B C 1
ATOM 6983 O O . LEU B 1 370 ? -7.934 10.797 -1.565 1 98.75 370 LEU B O 1
ATOM 6987 N N . ARG B 1 371 ? -9.266 11.062 -3.365 1 98.75 371 ARG B N 1
ATOM 6988 C CA . ARG B 1 371 ? -9.805 9.711 -3.283 1 98.75 371 ARG B CA 1
ATOM 6989 C C . ARG B 1 371 ? -8.695 8.672 -3.383 1 98.75 371 ARG B C 1
ATOM 6991 O O . ARG B 1 371 ? -8.625 7.75 -2.568 1 98.75 371 ARG B O 1
ATOM 6998 N N . ILE B 1 372 ? -7.805 8.852 -4.352 1 98.81 372 ILE B N 1
ATOM 6999 C CA . ILE B 1 372 ? -6.688 7.938 -4.562 1 98.81 372 ILE B CA 1
ATOM 7000 C C . ILE B 1 372 ? -5.816 7.887 -3.311 1 98.81 372 ILE B C 1
ATOM 7002 O O . ILE B 1 372 ? -5.449 6.809 -2.844 1 98.81 372 ILE B O 1
ATOM 7006 N N . SER B 1 373 ? -5.547 9.055 -2.738 1 98.69 373 SER B N 1
ATOM 7007 C CA . SER B 1 373 ? -4.73 9.133 -1.532 1 98.69 373 SER B CA 1
ATOM 7008 C C . SER B 1 373 ? -5.375 8.383 -0.375 1 98.69 373 SER B C 1
ATOM 7010 O O . SER B 1 373 ? -4.707 7.625 0.332 1 98.69 373 SER B O 1
ATOM 7012 N N . LEU B 1 374 ? -6.656 8.602 -0.196 1 98.81 374 LEU B N 1
ATOM 7013 C CA . LEU B 1 374 ? -7.371 7.941 0.893 1 98.81 374 LEU B CA 1
ATOM 7014 C C . LEU B 1 374 ? -7.348 6.426 0.72 1 98.81 374 LEU B C 1
ATOM 7016 O O . LEU B 1 374 ? -7.148 5.688 1.688 1 98.81 374 LEU B O 1
ATOM 7020 N N . LEU B 1 375 ? -7.508 5.973 -0.485 1 98.69 375 LEU B N 1
ATOM 7021 C CA . LEU B 1 375 ? -7.469 4.543 -0.763 1 98.69 375 LEU B CA 1
ATOM 7022 C C . LEU B 1 375 ? -6.09 3.969 -0.465 1 98.69 375 LEU B C 1
ATOM 7024 O O . LEU B 1 375 ? -5.973 2.947 0.216 1 98.69 375 LEU B O 1
ATOM 7028 N N . LYS B 1 376 ? -5.062 4.625 -0.948 1 98.5 376 LYS B N 1
ATOM 7029 C CA . LYS B 1 376 ? -3.699 4.145 -0.749 1 98.5 376 LYS B CA 1
ATOM 7030 C C . LYS B 1 376 ? -3.346 4.098 0.735 1 98.5 376 LYS B C 1
ATOM 7032 O O . LYS B 1 376 ? -2.752 3.123 1.206 1 98.5 376 LYS B O 1
ATOM 7037 N N . LEU B 1 377 ? -3.715 5.125 1.458 1 98.69 377 LEU B N 1
ATOM 7038 C CA . LEU B 1 377 ? -3.406 5.199 2.883 1 98.69 377 LEU B CA 1
ATOM 7039 C C . LEU B 1 377 ? -4.141 4.105 3.654 1 98.69 377 LEU B C 1
ATOM 7041 O O . LEU B 1 377 ? -3.555 3.453 4.52 1 98.69 377 LEU B O 1
ATOM 7045 N N . TYR B 1 378 ? -5.387 3.898 3.334 1 98.38 378 TYR B N 1
ATOM 7046 C CA . TYR B 1 378 ? -6.148 2.875 4.043 1 98.38 378 TYR B CA 1
ATOM 7047 C C . TYR B 1 378 ? -5.652 1.48 3.684 1 98.38 378 TYR B C 1
ATOM 7049 O O . TYR B 1 378 ? -5.566 0.604 4.547 1 98.38 378 TYR B O 1
ATOM 7057 N N . ASP B 1 379 ? -5.309 1.277 2.381 1 97.5 379 ASP B N 1
ATOM 7058 C CA . ASP B 1 379 ? -4.73 0.008 1.95 1 97.5 379 ASP B CA 1
ATOM 7059 C C . ASP B 1 379 ? -3.455 -0.306 2.729 1 97.5 379 ASP B C 1
ATOM 7061 O O . ASP B 1 379 ? -3.154 -1.472 2.992 1 97.5 379 ASP B O 1
ATOM 7065 N N . ARG B 1 380 ? -2.75 0.719 3.053 1 97.25 380 ARG B N 1
ATOM 7066 C CA . ARG B 1 380 ? -1.415 0.584 3.623 1 97.25 380 ARG B CA 1
ATOM 7067 C C . ARG B 1 380 ? -1.483 0.361 5.129 1 97.25 380 ARG B C 1
ATOM 7069 O O . ARG B 1 380 ? -0.815 -0.528 5.664 1 97.25 380 ARG B O 1
ATOM 7076 N N . TYR B 1 381 ? -2.412 1.088 5.871 1 97.5 381 TYR B N 1
ATOM 7077 C CA . TYR B 1 381 ? -2.311 1.127 7.324 1 97.5 381 TYR B CA 1
ATOM 7078 C C . TYR B 1 381 ? -3.514 0.457 7.973 1 97.5 381 TYR B C 1
ATOM 7080 O O . TYR B 1 381 ? -3.457 0.056 9.141 1 97.5 381 TYR B O 1
ATOM 7088 N N . GLN B 1 382 ? -4.664 0.4 7.262 1 96.69 382 GLN B N 1
ATOM 7089 C CA . GLN B 1 382 ? -5.918 -0.095 7.82 1 96.69 382 GLN B CA 1
ATOM 7090 C C . GLN B 1 382 ? -6.23 0.577 9.156 1 96.69 382 GLN B C 1
ATOM 7092 O O . GLN B 1 382 ? -6.594 -0.094 10.125 1 96.69 382 GLN B O 1
ATOM 7097 N N . LEU B 1 383 ? -5.961 1.887 9.281 1 98.31 383 LEU B N 1
ATOM 7098 C CA . LEU B 1 383 ? -6.312 2.764 10.391 1 98.31 383 LEU B CA 1
ATOM 7099 C C . LEU B 1 383 ? -7.309 3.83 9.953 1 98.31 383 LEU B C 1
ATOM 7101 O O . LEU B 1 383 ? -7.32 4.23 8.781 1 98.31 383 LEU B O 1
ATOM 7105 N N . PRO B 1 384 ? -8.18 4.266 10.891 1 98.62 384 PRO B N 1
ATOM 7106 C CA . PRO B 1 384 ? -9.039 5.398 10.531 1 98.62 384 PRO B CA 1
ATOM 7107 C C . PRO B 1 384 ? -8.242 6.59 10 1 98.62 384 PRO B C 1
ATOM 7109 O O . PRO B 1 384 ? -7.129 6.852 10.453 1 98.62 384 PRO B O 1
ATOM 7112 N N . LEU B 1 385 ? -8.828 7.211 8.992 1 98.88 385 LEU B N 1
ATOM 7113 C CA . LEU B 1 385 ? -8.203 8.391 8.406 1 98.88 385 LEU B CA 1
ATOM 7114 C C . LEU B 1 385 ? -8.977 9.656 8.758 1 98.88 385 LEU B C 1
ATOM 7116 O O . LEU B 1 385 ? -10.164 9.586 9.094 1 98.88 385 LEU B O 1
ATOM 7120 N N . PHE B 1 386 ? -8.289 10.766 8.789 1 98.88 386 PHE B N 1
ATOM 7121 C CA . PHE B 1 386 ? -8.891 12.078 8.992 1 98.88 386 PHE B CA 1
ATOM 7122 C C . PHE B 1 386 ? -8.367 13.078 7.969 1 98.88 386 PHE B C 1
ATOM 7124 O O . PHE B 1 386 ? -7.16 13.281 7.852 1 98.88 386 PHE B O 1
ATOM 7131 N N . VAL B 1 387 ? -9.242 13.617 7.117 1 98.88 387 VAL B N 1
ATOM 7132 C CA . VAL B 1 387 ? -8.828 14.742 6.277 1 98.88 387 VAL B CA 1
ATOM 7133 C C . VAL B 1 387 ? -8.859 16.031 7.09 1 98.88 387 VAL B C 1
ATOM 7135 O O . VAL B 1 387 ? -9.898 16.703 7.164 1 98.88 387 VAL B O 1
ATOM 7138 N N . ALA B 1 388 ? -7.695 16.406 7.547 1 98.69 388 ALA B N 1
ATOM 7139 C CA . ALA B 1 388 ? -7.617 17.422 8.586 1 98.69 388 ALA B CA 1
ATOM 7140 C C . ALA B 1 388 ? -7.438 18.812 7.973 1 98.69 388 ALA B C 1
ATOM 7142 O O . ALA B 1 388 ? -7.625 19.828 8.648 1 98.69 388 ALA B O 1
ATOM 7143 N N . GLU B 1 389 ? -7.012 18.875 6.723 1 98.5 389 GLU B N 1
ATOM 7144 C CA . GLU B 1 389 ? -6.945 20.125 5.977 1 98.5 389 GLU B CA 1
ATOM 7145 C C . GLU B 1 389 ? -7.273 19.906 4.504 1 98.5 389 GLU B C 1
ATOM 7147 O O . GLU B 1 389 ? -6.809 18.938 3.893 1 98.5 389 GLU B O 1
ATOM 7152 N N . ASN B 1 390 ? -8.047 20.672 4 1 98 390 ASN B N 1
ATOM 7153 C CA . ASN B 1 390 ? -8.391 20.781 2.586 1 98 390 ASN B CA 1
ATOM 7154 C C . ASN B 1 390 ? -8.93 22.172 2.25 1 98 390 ASN B C 1
ATOM 7156 O O . ASN B 1 390 ? -9.43 22.875 3.129 1 98 390 ASN B O 1
ATOM 7160 N N . GLY B 1 391 ? -8.781 22.578 1.08 1 95.19 391 GLY B N 1
ATOM 7161 C CA . GLY B 1 391 ? -9.305 23.891 0.717 1 95.19 391 GLY B CA 1
ATOM 7162 C C . GLY B 1 391 ? -8.477 24.594 -0.343 1 95.19 391 GLY B C 1
ATOM 7163 O O . GLY B 1 391 ? -7.559 24 -0.913 1 95.19 391 GLY B O 1
ATOM 7164 N N . LEU B 1 392 ? -8.938 25.812 -0.584 1 91.94 392 LEU B N 1
ATOM 7165 C CA . LEU B 1 392 ? -8.359 26.625 -1.649 1 91.94 392 LEU B CA 1
ATOM 7166 C C . LEU B 1 392 ? -8.141 28.062 -1.182 1 91.94 392 LEU B C 1
ATOM 7168 O O . LEU B 1 392 ? -9.008 28.656 -0.528 1 91.94 392 LEU B O 1
ATOM 7172 N N . GLY B 1 393 ? -6.883 28.578 -1.413 1 91 393 GLY B N 1
ATOM 7173 C CA . GLY B 1 393 ? -6.688 30 -1.238 1 91 393 GLY B CA 1
ATOM 7174 C C . GLY B 1 393 ? -7.195 30.828 -2.408 1 91 393 GLY B C 1
ATOM 7175 O O . GLY B 1 393 ? -6.992 30.453 -3.566 1 91 393 GLY B O 1
ATOM 7176 N N . ALA B 1 394 ? -7.922 31.844 -2.135 1 92.5 394 ALA B N 1
ATOM 7177 C CA . ALA B 1 394 ? -8.469 32.719 -3.184 1 92.5 394 ALA B CA 1
ATOM 7178 C C . ALA B 1 394 ? -8.484 34.156 -2.74 1 92.5 394 ALA B C 1
ATOM 7180 O O . ALA B 1 394 ? -8.352 34.469 -1.552 1 92.5 394 ALA B O 1
ATOM 7181 N N . LYS B 1 395 ? -8.594 35 -3.758 1 92.19 395 LYS B N 1
ATOM 7182 C CA . LYS B 1 395 ? -8.797 36.406 -3.48 1 92.19 395 LYS B CA 1
ATOM 7183 C C . LYS B 1 395 ? -10.281 36.75 -3.418 1 92.19 395 LYS B C 1
ATOM 7185 O O . LYS B 1 395 ? -10.945 36.844 -4.453 1 92.19 395 LYS B O 1
ATOM 7190 N N . ASP B 1 396 ? -10.711 37 -2.199 1 94.56 396 ASP B N 1
ATOM 7191 C CA . ASP B 1 396 ? -12.117 37.344 -1.987 1 94.56 396 ASP B CA 1
ATOM 7192 C C . ASP B 1 396 ? -12.336 38.875 -2.064 1 94.56 396 ASP B C 1
ATOM 7194 O O . ASP B 1 396 ? -11.453 39.656 -1.707 1 94.56 396 ASP B O 1
ATOM 7198 N N . VAL B 1 397 ? -13.531 39.188 -2.539 1 94 397 VAL B N 1
ATOM 7199 C CA . VAL B 1 397 ? -13.891 40.594 -2.652 1 94 397 VAL B CA 1
ATOM 7200 C C . VAL B 1 397 ? -15.109 40.875 -1.773 1 94 397 VAL B C 1
ATOM 7202 O O . VAL B 1 397 ? -16.156 40.25 -1.908 1 94 397 VAL B O 1
ATOM 7205 N N . LEU B 1 398 ? -14.953 41.719 -0.804 1 95.25 398 LEU B N 1
ATOM 7206 C CA . LEU B 1 398 ? -16.078 42.25 -0.036 1 95.25 398 LEU B CA 1
ATOM 7207 C C . LEU B 1 398 ? -16.828 43.312 -0.828 1 95.25 398 LEU B C 1
ATOM 7209 O O . LEU B 1 398 ? -16.297 44.406 -1.071 1 95.25 398 LEU B O 1
ATOM 7213 N N . THR B 1 399 ? -18.062 43.062 -1.16 1 95.69 399 THR B N 1
ATOM 7214 C CA . THR B 1 399 ? -18.859 44 -1.951 1 95.69 399 THR B CA 1
ATOM 7215 C C . THR B 1 399 ? -19.344 45.156 -1.086 1 95.69 399 THR B C 1
ATOM 7217 O O . THR B 1 399 ? -19.219 45.094 0.139 1 95.69 399 THR B O 1
ATOM 7220 N N . GLU B 1 400 ? -19.953 46.125 -1.754 1 95.12 400 GLU B N 1
ATOM 7221 C CA . GLU B 1 400 ? -20.469 47.312 -1.058 1 95.12 400 GLU B CA 1
ATOM 7222 C C . GLU B 1 400 ? -21.562 46.938 -0.069 1 95.12 400 GLU B C 1
ATOM 7224 O O . GLU B 1 400 ? -21.703 47.562 0.985 1 95.12 400 GLU B O 1
ATOM 7229 N N . ASP B 1 401 ? -22.281 46 -0.34 1 95.69 401 ASP B N 1
ATOM 7230 C CA . ASP B 1 401 ? -23.359 45.562 0.528 1 95.69 401 ASP B CA 1
ATOM 7231 C C . ASP B 1 401 ? -22.891 44.5 1.514 1 95.69 401 ASP B C 1
ATOM 7233 O O . ASP B 1 401 ? -23.703 43.75 2.098 1 95.69 401 ASP B O 1
ATOM 7237 N N . LYS B 1 402 ? -21.578 44.281 1.678 1 95.44 402 LYS B N 1
ATOM 7238 C CA . LYS B 1 402 ? -20.922 43.469 2.686 1 95.44 402 LYS B CA 1
ATOM 7239 C C . LYS B 1 402 ? -21.203 42 2.445 1 95.44 402 LYS B C 1
ATOM 7241 O O . LYS B 1 402 ? -21.484 41.25 3.387 1 95.44 402 LYS B O 1
ATOM 7246 N N . LYS B 1 403 ? -21.172 41.688 1.163 1 97 403 LYS B N 1
ATOM 7247 C CA . LYS B 1 403 ? -21.312 40.281 0.784 1 97 403 LYS B CA 1
ATOM 7248 C C . LYS B 1 403 ? -20.047 39.781 0.079 1 97 403 LYS B C 1
ATOM 7250 O O . LYS B 1 403 ? -19.281 40.562 -0.481 1 97 403 LYS B O 1
ATOM 7255 N N . ILE B 1 404 ? -19.75 38.531 0.21 1 97.12 404 ILE B N 1
ATOM 7256 C CA . ILE B 1 404 ? -18.672 37.875 -0.509 1 97.12 404 ILE B CA 1
ATOM 7257 C C . ILE B 1 404 ? -19.234 36.688 -1.291 1 97.12 404 ILE B C 1
ATOM 7259 O O . ILE B 1 404 ? -19.875 35.781 -0.714 1 97.12 404 ILE B O 1
ATOM 7263 N N . HIS B 1 405 ? -19.031 36.656 -2.633 1 97.19 405 HIS B N 1
ATOM 7264 C CA . HIS B 1 405 ? -19.516 35.594 -3.51 1 97.19 405 HIS B CA 1
ATOM 7265 C C . HIS B 1 405 ? -18.375 34.688 -3.914 1 97.19 405 HIS B C 1
ATOM 7267 O O . HIS B 1 405 ? -17.719 34.906 -4.938 1 97.19 405 HIS B O 1
ATOM 7273 N N . ASP B 1 406 ? -18.219 33.656 -3.199 1 96.38 406 ASP B N 1
ATOM 7274 C CA . ASP B 1 406 ? -17.078 32.75 -3.389 1 96.38 406 ASP B CA 1
ATOM 7275 C C . ASP B 1 406 ? -17.516 31.406 -3.934 1 96.38 406 ASP B C 1
ATOM 7277 O O . ASP B 1 406 ? -17.141 30.359 -3.385 1 96.38 406 ASP B O 1
ATOM 7281 N N . LEU B 1 407 ? -18.078 31.406 -5.121 1 95.62 407 LEU B N 1
ATOM 7282 C CA . LEU B 1 407 ? -18.547 30.188 -5.781 1 95.62 407 LEU B CA 1
ATOM 7283 C C . LEU B 1 407 ? -17.375 29.266 -6.109 1 95.62 407 LEU B C 1
ATOM 7285 O O . LEU B 1 407 ? -17.531 28.047 -6.133 1 95.62 407 LEU B O 1
ATOM 7289 N N . TYR B 1 408 ? -16.219 29.844 -6.379 1 94.75 408 TYR B N 1
ATOM 7290 C CA . TYR B 1 408 ? -15.031 29.047 -6.668 1 94.75 408 TYR B CA 1
ATOM 7291 C C . TYR B 1 408 ? -14.656 28.172 -5.477 1 94.75 408 TYR B C 1
ATOM 7293 O O . TYR B 1 408 ? -14.211 27.031 -5.648 1 94.75 408 TYR B O 1
ATOM 7301 N N . ARG B 1 409 ? -14.844 28.672 -4.273 1 96.38 409 ARG B N 1
ATOM 7302 C CA . ARG B 1 409 ? -14.562 27.906 -3.059 1 96.38 409 ARG B CA 1
ATOM 7303 C C . ARG B 1 409 ? -15.57 26.781 -2.875 1 96.38 409 ARG B C 1
ATOM 7305 O O . ARG B 1 409 ? -15.195 25.641 -2.564 1 96.38 409 ARG B O 1
ATOM 7312 N N . ILE B 1 410 ? -16.828 27.078 -3.068 1 97.25 410 ILE B N 1
ATOM 7313 C CA . ILE B 1 410 ? -17.906 26.078 -2.967 1 97.25 410 ILE B CA 1
ATOM 7314 C C . ILE B 1 410 ? -17.641 24.938 -3.945 1 97.25 410 ILE B C 1
ATOM 7316 O O . ILE B 1 410 ? -17.703 23.766 -3.574 1 97.25 410 ILE B O 1
ATOM 7320 N N . ASP B 1 411 ? -17.297 25.344 -5.129 1 96.81 411 ASP B N 1
ATOM 7321 C CA . ASP B 1 411 ? -17.062 24.344 -6.164 1 96.81 411 ASP B CA 1
ATOM 7322 C C . ASP B 1 411 ? -15.898 23.438 -5.793 1 96.81 411 ASP B C 1
ATOM 7324 O O . ASP B 1 411 ? -15.984 22.203 -5.945 1 96.81 411 ASP B O 1
ATOM 7328 N N . TYR B 1 412 ? -14.836 24.016 -5.348 1 97 412 TYR B N 1
ATOM 7329 C CA . TYR B 1 412 ? -13.656 23.25 -4.949 1 97 412 TYR B CA 1
ATOM 7330 C C . TYR B 1 412 ? -13.984 22.266 -3.848 1 97 412 TYR B C 1
ATOM 7332 O O . TYR B 1 412 ? -13.695 21.062 -3.969 1 97 412 TYR B O 1
ATOM 7340 N N . ILE B 1 413 ? -14.57 22.719 -2.803 1 97.94 413 ILE B N 1
ATOM 7341 C CA . ILE B 1 413 ? -14.844 21.891 -1.631 1 97.94 413 ILE B CA 1
ATOM 7342 C C . ILE B 1 413 ? -15.883 20.828 -1.977 1 97.94 413 ILE B C 1
ATOM 7344 O O . ILE B 1 413 ? -15.758 19.672 -1.569 1 97.94 413 ILE B O 1
ATOM 7348 N N . ARG B 1 414 ? -16.891 21.219 -2.73 1 98.12 414 ARG B N 1
ATOM 7349 C CA . ARG B 1 414 ? -17.922 20.297 -3.16 1 98.12 414 ARG B CA 1
ATOM 7350 C C . ARG B 1 414 ? -17.312 19.094 -3.885 1 98.12 414 ARG B C 1
ATOM 7352 O O . ARG B 1 414 ? -17.641 17.953 -3.566 1 98.12 414 ARG B O 1
ATOM 7359 N N . LYS B 1 415 ? -16.453 19.359 -4.805 1 98 415 LYS B N 1
ATOM 7360 C CA . LYS B 1 415 ? -15.836 18.297 -5.594 1 98 415 LYS B CA 1
ATOM 7361 C C . LYS B 1 415 ? -15 17.359 -4.711 1 98 415 LYS B C 1
ATOM 7363 O O . LYS B 1 415 ? -15 16.156 -4.91 1 98 415 LYS B O 1
ATOM 7368 N N . HIS B 1 416 ? -14.328 17.891 -3.748 1 98.5 416 HIS B N 1
ATOM 7369 C CA . HIS B 1 416 ? -13.5 17.078 -2.869 1 98.5 416 HIS B CA 1
ATOM 7370 C C . HIS B 1 416 ? -14.352 16.281 -1.893 1 98.5 416 HIS B C 1
ATOM 7372 O O . HIS B 1 416 ? -14 15.148 -1.538 1 98.5 416 HIS B O 1
ATOM 7378 N N . ILE B 1 417 ? -15.477 16.844 -1.441 1 98.56 417 ILE B N 1
ATOM 7379 C CA . ILE B 1 417 ? -16.406 16.109 -0.59 1 98.56 417 ILE B CA 1
ATOM 7380 C C . ILE B 1 417 ? -16.969 14.922 -1.359 1 98.56 417 ILE B C 1
ATOM 7382 O O . ILE B 1 417 ? -17.078 13.812 -0.82 1 98.56 417 ILE B O 1
ATOM 7386 N N . ILE B 1 418 ? -17.297 15.141 -2.609 1 98.31 418 ILE B N 1
ATOM 7387 C CA . ILE B 1 418 ? -17.812 14.062 -3.443 1 98.31 418 ILE B CA 1
ATOM 7388 C C . ILE B 1 418 ? -16.766 12.953 -3.555 1 98.31 418 ILE B C 1
ATOM 7390 O O . ILE B 1 418 ? -17.094 11.766 -3.412 1 98.31 418 ILE B O 1
ATOM 7394 N N . ALA B 1 419 ? -15.523 13.336 -3.793 1 98.44 419 ALA B N 1
ATOM 7395 C CA . ALA B 1 419 ? -14.43 12.367 -3.895 1 98.44 419 ALA B CA 1
ATOM 7396 C C . ALA B 1 419 ? -14.258 11.602 -2.588 1 98.44 419 ALA B C 1
ATOM 7398 O O . ALA B 1 419 ? -14.031 10.391 -2.602 1 98.44 419 ALA B O 1
ATOM 7399 N N . MET B 1 420 ? -14.336 12.289 -1.501 1 98.5 420 MET B N 1
ATOM 7400 C CA . MET B 1 420 ? -14.227 11.656 -0.189 1 98.5 420 MET B CA 1
ATOM 7401 C C . MET B 1 420 ? -15.375 10.68 0.037 1 98.5 420 MET B C 1
ATOM 7403 O O . MET B 1 420 ? -15.164 9.586 0.57 1 98.5 420 MET B O 1
ATOM 7407 N N . LYS B 1 421 ? -16.547 11.102 -0.31 1 98.06 421 LYS B N 1
ATOM 7408 C CA . LYS B 1 421 ? -17.703 10.219 -0.206 1 98.06 421 LYS B CA 1
ATOM 7409 C C . LYS B 1 421 ? -17.484 8.922 -0.982 1 98.06 421 LYS B C 1
ATOM 7411 O O . LYS B 1 421 ? -17.828 7.84 -0.5 1 98.06 421 LYS B O 1
ATOM 7416 N N . GLU B 1 422 ? -16.938 9.039 -2.154 1 97.94 422 GLU B N 1
ATOM 7417 C CA . GLU B 1 422 ? -16.641 7.863 -2.967 1 97.94 422 GLU B CA 1
ATOM 7418 C C . GLU B 1 422 ? -15.586 6.984 -2.297 1 97.94 422 GLU B C 1
ATOM 7420 O O . GLU B 1 422 ? -15.672 5.754 -2.355 1 97.94 422 GLU B O 1
ATOM 7425 N N . ALA B 1 423 ? -14.57 7.57 -1.703 1 98.38 423 ALA B N 1
ATOM 7426 C CA . ALA B 1 423 ? -13.562 6.797 -0.985 1 98.38 423 ALA B CA 1
ATOM 7427 C C . ALA B 1 423 ? -14.188 6.004 0.159 1 98.38 423 ALA B C 1
ATOM 7429 O O . ALA B 1 423 ? -13.828 4.848 0.391 1 98.38 423 ALA B O 1
ATOM 7430 N N . ILE B 1 424 ? -15.109 6.676 0.887 1 98.12 424 ILE B N 1
ATOM 7431 C CA . ILE B 1 424 ? -15.812 6.012 1.98 1 98.12 424 ILE B CA 1
ATOM 7432 C C . ILE B 1 424 ? -16.625 4.84 1.435 1 98.12 424 ILE B C 1
ATOM 7434 O O . ILE B 1 424 ? -16.625 3.75 2.01 1 98.12 424 ILE B O 1
ATOM 7438 N N . LYS B 1 425 ? -17.281 5.09 0.335 1 97.31 425 LYS B N 1
ATOM 7439 C CA . LYS B 1 425 ? -18.016 4.02 -0.328 1 97.31 425 LYS B CA 1
ATOM 7440 C C . LYS B 1 425 ? -17.094 2.891 -0.752 1 97.31 425 LYS B C 1
ATOM 7442 O O . LYS B 1 425 ? -17.484 1.723 -0.759 1 97.31 425 LYS B O 1
ATOM 7447 N N . ASP B 1 426 ? -15.836 3.221 -1.063 1 97.12 426 ASP B N 1
ATOM 7448 C CA . ASP B 1 426 ? -14.82 2.24 -1.43 1 97.12 426 ASP B CA 1
ATOM 7449 C C . ASP B 1 426 ? -14.336 1.467 -0.205 1 97.12 426 ASP B C 1
ATOM 7451 O O . ASP B 1 426 ? -13.531 0.537 -0.327 1 97.12 426 ASP B O 1
ATOM 7455 N N . GLY B 1 427 ? -14.773 1.824 0.976 1 96.38 427 GLY B N 1
ATOM 7456 C CA . GLY B 1 427 ? -14.453 1.066 2.176 1 96.38 427 GLY B CA 1
ATOM 7457 C C . GLY B 1 427 ? -13.453 1.761 3.072 1 96.38 427 GLY B C 1
ATOM 7458 O O . GLY B 1 427 ? -13.008 1.19 4.07 1 96.38 427 GLY B O 1
ATOM 7459 N N . VAL B 1 428 ? -13.086 3.029 2.791 1 98.06 428 VAL B N 1
ATOM 7460 C CA . VAL B 1 428 ? -12.125 3.758 3.607 1 98.06 428 VAL B CA 1
ATOM 7461 C C . VAL B 1 428 ? -12.812 4.289 4.867 1 98.06 428 VAL B C 1
ATOM 7463 O O . VAL B 1 428 ? -13.883 4.887 4.789 1 98.06 428 VAL B O 1
ATOM 7466 N N . GLU B 1 429 ? -12.266 4.043 6.008 1 97.81 429 GLU B N 1
ATOM 7467 C CA . GLU B 1 429 ? -12.766 4.617 7.258 1 97.81 429 GLU B CA 1
ATOM 7468 C C . GLU B 1 429 ? -12.258 6.039 7.453 1 97.81 429 GLU B C 1
ATOM 7470 O O . GLU B 1 429 ? -11.078 6.246 7.766 1 97.81 429 GLU B O 1
ATOM 7475 N N . VAL B 1 430 ? -13.102 6.965 7.242 1 98.5 430 VAL B N 1
ATOM 7476 C CA . VAL B 1 430 ? -12.766 8.375 7.43 1 98.5 430 VAL B CA 1
ATOM 7477 C C . VAL B 1 430 ? -13.531 8.93 8.625 1 98.5 430 VAL B C 1
ATOM 7479 O O . VAL B 1 430 ? -14.758 8.844 8.68 1 98.5 430 VAL B O 1
ATOM 7482 N N . MET B 1 431 ? -12.797 9.531 9.539 1 98.31 431 MET B N 1
ATOM 7483 C CA . MET B 1 431 ? -13.367 9.992 10.805 1 98.31 431 MET B CA 1
ATOM 7484 C C . MET B 1 431 ? -14.031 11.352 10.641 1 98.31 431 MET B C 1
ATOM 7486 O O . MET B 1 431 ? -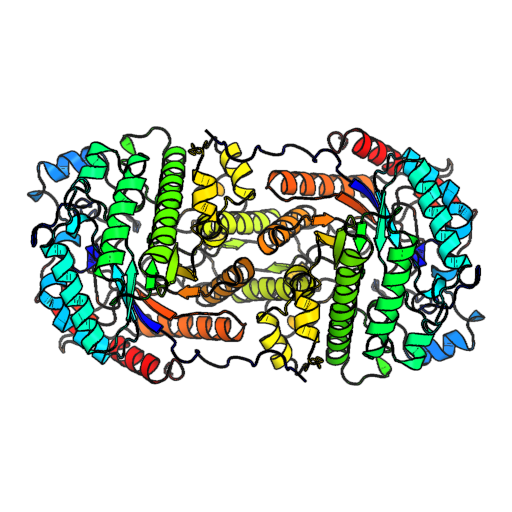14.984 11.672 11.352 1 98.31 431 MET B O 1
ATOM 7490 N N . GLY B 1 432 ? -13.422 12.086 9.797 1 98.75 432 GLY B N 1
ATOM 7491 C CA . GLY B 1 432 ? -13.906 13.461 9.703 1 98.75 432 GLY B CA 1
ATOM 7492 C C . GLY B 1 432 ? -13.219 14.266 8.625 1 98.75 432 GLY B C 1
ATOM 7493 O O . GLY B 1 432 ? -12.352 13.75 7.918 1 98.75 432 GLY B O 1
ATOM 7494 N N . TYR B 1 433 ? -13.68 15.492 8.422 1 98.75 433 TYR B N 1
ATOM 7495 C CA . TYR B 1 433 ? -13.234 16.438 7.398 1 98.75 433 TYR B CA 1
ATOM 7496 C C . TYR B 1 433 ? -13.227 17.859 7.93 1 98.75 433 TYR B C 1
ATOM 7498 O O . TYR B 1 433 ? -14.273 18.391 8.32 1 98.75 433 TYR B O 1
ATOM 7506 N N . THR B 1 434 ? -12.023 18.438 7.941 1 98.81 434 THR B N 1
ATOM 7507 C CA . THR B 1 434 ? -11.922 19.844 8.312 1 98.81 434 THR B CA 1
ATOM 7508 C C . THR B 1 434 ? -11.328 20.656 7.172 1 98.81 434 THR B C 1
ATOM 7510 O O . THR B 1 434 ? -10.312 20.281 6.594 1 98.81 434 THR B O 1
ATOM 7513 N N . THR B 1 435 ? -11.977 21.734 6.801 1 97.94 435 THR B N 1
ATOM 7514 C CA . THR B 1 435 ? -11.438 22.672 5.82 1 97.94 435 THR B CA 1
ATOM 7515 C C . THR B 1 435 ? -10.43 23.609 6.465 1 97.94 435 THR B C 1
ATOM 7517 O O . THR B 1 435 ? -10.617 24.047 7.602 1 97.94 435 THR B O 1
ATOM 7520 N N . TRP B 1 436 ? -9.414 23.828 5.719 1 96.75 436 TRP B N 1
ATOM 7521 C CA . TRP B 1 436 ? -8.398 24.734 6.234 1 96.75 436 TRP B CA 1
ATOM 7522 C C . TRP B 1 436 ? -8.875 26.188 6.164 1 96.75 436 TRP B C 1
ATOM 7524 O O . TRP B 1 436 ? -9.398 26.625 5.141 1 96.75 436 TRP B O 1
ATOM 7534 N N . GLY B 1 437 ? -8.625 26.859 7.254 1 92 437 GLY B N 1
ATOM 7535 C CA . GLY B 1 437 ? -8.992 28.266 7.289 1 92 437 GLY B CA 1
ATOM 7536 C C . GLY B 1 437 ? -10.484 28.5 7.223 1 92 437 GLY B C 1
ATOM 7537 O O . GLY B 1 437 ? -10.961 29.266 6.391 1 92 437 GLY B O 1
ATOM 7538 N N . CYS B 1 438 ? -11.234 27.812 8.102 1 94.38 438 CYS B N 1
ATOM 7539 C CA . CYS B 1 438 ? -12.688 27.969 8.109 1 94.38 438 CYS B CA 1
ATOM 7540 C C . CYS B 1 438 ? -13.086 29.406 8.414 1 94.38 438 CYS B C 1
ATOM 7542 O O . CYS B 1 438 ? -14.227 29.797 8.164 1 94.38 438 CYS B O 1
ATOM 7544 N N . ILE B 1 439 ? -12.25 30.125 8.953 1 98.25 439 ILE B N 1
ATOM 7545 C CA . ILE B 1 439 ? -12.242 31.578 9.109 1 98.25 439 ILE B CA 1
ATOM 7546 C C . ILE B 1 439 ? -10.945 32.156 8.539 1 98.25 439 ILE B C 1
ATOM 7548 O O . ILE B 1 439 ? -9.883 31.547 8.672 1 98.25 439 ILE B O 1
ATOM 7552 N N . ASP B 1 440 ? -11.148 33.312 7.773 1 97.81 440 ASP B N 1
ATOM 7553 C CA . ASP B 1 440 ? -9.938 33.875 7.184 1 97.81 440 ASP B CA 1
ATOM 7554 C C . ASP B 1 440 ? -8.844 34.031 8.234 1 97.81 440 ASP B C 1
ATOM 7556 O O . ASP B 1 440 ? -9.117 34.469 9.359 1 97.81 440 ASP B O 1
ATOM 7560 N N . LEU B 1 441 ? -7.645 33.656 7.852 1 98.19 441 LEU B N 1
ATOM 7561 C CA . LEU B 1 441 ? -6.488 33.75 8.742 1 98.19 441 LEU B CA 1
ATOM 7562 C C . LEU B 1 441 ? -5.23 34.125 7.965 1 98.19 441 LEU B C 1
ATOM 7564 O O . LEU B 1 441 ? -5.25 34.156 6.73 1 98.19 441 LEU B O 1
ATOM 7568 N N . ILE B 1 442 ? -4.16 34.469 8.633 1 97.19 442 ILE B N 1
ATOM 7569 C CA . ILE B 1 442 ? -2.885 34.75 7.984 1 97.19 442 ILE B CA 1
ATOM 7570 C C . ILE B 1 442 ? -2.336 33.5 7.336 1 97.19 442 ILE B C 1
ATOM 7572 O O . ILE B 1 442 ? -2.135 32.469 8.008 1 97.19 442 ILE B O 1
ATOM 7576 N N . SER B 1 443 ? -2.176 33.5 6.062 1 95 443 SER B N 1
ATOM 7577 C CA . SER B 1 443 ? -1.677 32.312 5.379 1 95 443 SER B CA 1
ATOM 7578 C C . SER B 1 443 ? -0.317 31.906 5.926 1 95 443 SER B C 1
ATOM 7580 O O . SER B 1 443 ? 0.508 32.75 6.273 1 95 443 SER B O 1
ATOM 7582 N N . CYS B 1 444 ? -0.072 30.609 6 1 92.94 444 CYS B N 1
ATOM 7583 C CA . CYS B 1 444 ? 1.192 30.094 6.508 1 92.94 444 CYS B CA 1
ATOM 7584 C C . CYS B 1 444 ? 2.33 30.375 5.539 1 92.94 444 CYS B C 1
ATOM 7586 O O . CYS B 1 444 ? 3.355 30.938 5.926 1 92.94 444 CYS B O 1
ATOM 7588 N N . GLY B 1 445 ? 2.121 30.094 4.297 1 89.31 445 GLY B N 1
ATOM 7589 C CA . GLY B 1 445 ? 3.178 30.109 3.297 1 89.31 445 GLY B CA 1
ATOM 7590 C C . GLY B 1 445 ? 3.66 31.5 2.959 1 89.31 445 GLY B C 1
ATOM 7591 O O . GLY B 1 445 ? 4.863 31.734 2.816 1 89.31 445 GLY B O 1
ATOM 7592 N N . THR B 1 446 ? 2.684 32.531 2.936 1 91.56 446 THR B N 1
ATOM 7593 C CA . THR B 1 446 ? 3.057 33.844 2.42 1 91.56 446 THR B CA 1
ATOM 7594 C C . THR B 1 446 ? 2.811 34.906 3.467 1 91.56 446 THR B C 1
ATOM 7596 O O . THR B 1 446 ? 3.104 36.094 3.232 1 91.56 446 THR B O 1
ATOM 7599 N N . SER B 1 447 ? 2.254 34.531 4.582 1 94.75 447 SER B N 1
ATOM 7600 C CA . SER B 1 447 ? 1.948 35.469 5.664 1 94.75 447 SER B CA 1
ATOM 7601 C C . SER B 1 447 ? 1.03 36.594 5.188 1 94.75 447 SER B C 1
ATOM 7603 O O . SER B 1 447 ? 1.19 37.75 5.59 1 94.75 447 SER B O 1
ATOM 7605 N N . GLN B 1 448 ? 0.113 36.219 4.254 1 94.06 448 GLN B N 1
ATOM 7606 C CA . GLN B 1 448 ? -0.84 37.188 3.719 1 94.06 448 GLN B CA 1
ATOM 7607 C C . GLN B 1 448 ? -2.248 36.906 4.242 1 94.06 448 GLN B C 1
ATOM 7609 O O . GLN B 1 448 ? -2.658 35.75 4.375 1 94.06 448 GLN B O 1
ATOM 7614 N N . MET B 1 449 ? -2.967 38.031 4.504 1 95.94 449 MET B N 1
ATOM 7615 C CA . MET B 1 449 ? -4.402 37.938 4.758 1 95.94 449 MET B CA 1
ATOM 7616 C C . MET B 1 449 ? -5.18 37.812 3.449 1 95.94 449 MET B C 1
ATOM 7618 O O . MET B 1 449 ? -6.227 37.156 3.402 1 95.94 449 MET B O 1
ATOM 7622 N N . SER B 1 450 ? -4.668 38.312 2.365 1 93.5 450 SER B N 1
ATOM 7623 C CA . SER B 1 450 ? -5.367 38.375 1.086 1 93.5 450 SER B CA 1
ATOM 7624 C C . SER B 1 450 ? -5.504 37 0.466 1 93.5 450 SER B C 1
ATOM 7626 O O . SER B 1 450 ? -6.301 36.781 -0.451 1 93.5 450 SER B O 1
ATOM 7628 N N . LYS B 1 451 ? -4.617 36.031 0.83 1 92.62 451 LYS B N 1
ATOM 7629 C CA . LYS B 1 451 ? -4.84 34.625 0.5 1 92.62 451 LYS B CA 1
ATOM 7630 C C . LYS B 1 451 ? -5.836 34 1.467 1 92.62 451 LYS B C 1
ATOM 7632 O O . LYS B 1 451 ? -5.438 33.438 2.492 1 92.62 451 LYS B O 1
ATOM 7637 N N . ARG B 1 452 ? -7.094 34.094 1.056 1 94.38 452 ARG B N 1
ATOM 7638 C CA . ARG B 1 452 ? -8.164 33.75 1.987 1 94.38 452 ARG B CA 1
ATOM 7639 C C . ARG B 1 452 ? -8.688 32.312 1.726 1 94.38 452 ARG B C 1
ATOM 7641 O O . ARG B 1 452 ? -8.828 31.922 0.572 1 94.38 452 ARG B O 1
ATOM 7648 N N . TYR B 1 453 ? -8.977 31.594 2.85 1 92.75 453 TYR B N 1
ATOM 7649 C CA . TYR B 1 453 ? -9.414 30.203 2.76 1 92.75 453 TYR B CA 1
ATOM 7650 C C . TYR B 1 453 ? -10.812 30.031 3.338 1 92.75 453 TYR B C 1
ATOM 7652 O O . TYR B 1 453 ? -11.5 29.062 3.045 1 92.75 453 TYR B O 1
ATOM 7660 N N . GLY B 1 454 ? -11.219 31.031 4.137 1 95.5 454 GLY B N 1
ATOM 7661 C CA . GLY B 1 454 ? -12.266 30.734 5.098 1 95.5 454 GLY B CA 1
ATOM 7662 C C . GLY B 1 454 ? -13.664 30.953 4.547 1 95.5 454 GLY B C 1
ATOM 7663 O O . GLY B 1 454 ? -13.828 31.547 3.486 1 95.5 454 GLY B O 1
ATOM 7664 N N . PHE B 1 455 ? -14.648 30.359 5.281 1 98.19 455 PHE B N 1
ATOM 7665 C CA . PHE B 1 455 ? -16.078 30.594 5.062 1 98.19 455 PHE B CA 1
ATOM 7666 C C . PHE B 1 455 ? -16.5 31.938 5.645 1 98.19 455 PHE B C 1
ATOM 7668 O O . PHE B 1 455 ? -17.578 32.438 5.332 1 98.19 455 PHE B O 1
ATOM 7675 N N . ILE B 1 456 ? -15.719 32.406 6.508 1 98.62 456 ILE B N 1
ATOM 7676 C CA . ILE B 1 456 ? -15.961 33.656 7.207 1 98.62 456 ILE B CA 1
ATOM 7677 C C . ILE B 1 456 ? -14.891 34.688 6.82 1 98.62 456 ILE B C 1
ATOM 7679 O O . ILE B 1 456 ? -13.695 34.438 7.027 1 98.62 456 ILE B O 1
ATOM 7683 N N . TYR B 1 457 ? -15.344 35.75 6.262 1 98.25 457 TYR B N 1
ATOM 7684 C CA . TYR B 1 457 ? -14.461 36.844 5.879 1 98.25 457 TYR B CA 1
ATOM 7685 C C . TYR B 1 457 ? -14.109 37.719 7.082 1 98.25 457 TYR B C 1
ATOM 7687 O O . TYR B 1 457 ? -15 38.156 7.816 1 98.25 457 TYR B O 1
ATOM 7695 N N . VAL B 1 458 ? -12.891 37.906 7.379 1 98.38 458 VAL B N 1
ATOM 7696 C CA . VAL B 1 458 ? -12.43 38.812 8.406 1 98.38 458 VAL B CA 1
ATOM 7697 C C . VAL B 1 458 ? -11.961 40.125 7.75 1 98.38 458 VAL B C 1
ATOM 7699 O O . VAL B 1 458 ? -11.047 40.125 6.922 1 98.38 458 VAL B O 1
ATOM 7702 N N . ASP B 1 459 ? -12.555 41.219 8.133 1 97.44 459 ASP B N 1
ATOM 7703 C CA . ASP B 1 459 ? -12.234 42.5 7.547 1 97.44 459 ASP B CA 1
ATOM 7704 C C . ASP B 1 459 ? -10.875 43 8.031 1 97.44 459 ASP B C 1
ATOM 7706 O O . ASP B 1 459 ? -10.797 43.844 8.914 1 97.44 459 ASP B O 1
ATOM 7710 N N . GLN B 1 460 ? -9.867 42.469 7.391 1 97.12 460 GLN B N 1
ATOM 7711 C CA . GLN B 1 460 ? -8.469 42.781 7.66 1 97.12 460 GLN B CA 1
ATOM 7712 C C . GLN B 1 460 ? -7.617 42.656 6.402 1 97.12 460 GLN B C 1
ATOM 7714 O O . GLN B 1 460 ? -7.816 41.719 5.613 1 97.12 460 GLN B O 1
ATOM 7719 N N . ASP B 1 461 ? -6.746 43.562 6.168 1 96.19 461 ASP B N 1
ATOM 7720 C CA . ASP B 1 461 ? -5.887 43.469 4.992 1 96.19 461 ASP B CA 1
ATOM 7721 C C . ASP B 1 461 ? -4.52 42.906 5.352 1 96.19 461 ASP B C 1
ATOM 7723 O O . ASP B 1 461 ? -4.32 42.406 6.465 1 96.19 461 ASP B O 1
ATOM 7727 N N . ASP B 1 462 ? -3.617 42.844 4.445 1 95.38 462 ASP B N 1
ATOM 7728 C CA . ASP B 1 462 ? -2.311 42.219 4.613 1 95.38 462 ASP B CA 1
ATOM 7729 C C . ASP B 1 462 ? -1.463 42.969 5.629 1 95.38 462 ASP B C 1
ATOM 7731 O O . ASP B 1 462 ? -0.487 42.438 6.16 1 95.38 462 ASP B O 1
ATOM 7735 N N . GLU B 1 463 ? -1.851 44.219 5.965 1 94.69 463 GLU B N 1
ATOM 7736 C CA . GLU B 1 463 ? -1.077 45.062 6.871 1 94.69 463 GLU B CA 1
ATOM 7737 C C . GLU B 1 463 ? -1.688 45.094 8.266 1 94.69 463 GLU B C 1
ATOM 7739 O O . GLU B 1 463 ? -1.199 45.781 9.156 1 94.69 463 GLU B O 1
ATOM 7744 N N . GLY B 1 464 ? -2.709 44.312 8.453 1 95 464 GLY B N 1
ATOM 7745 C CA . GLY B 1 464 ? -3.355 44.219 9.75 1 95 464 GLY 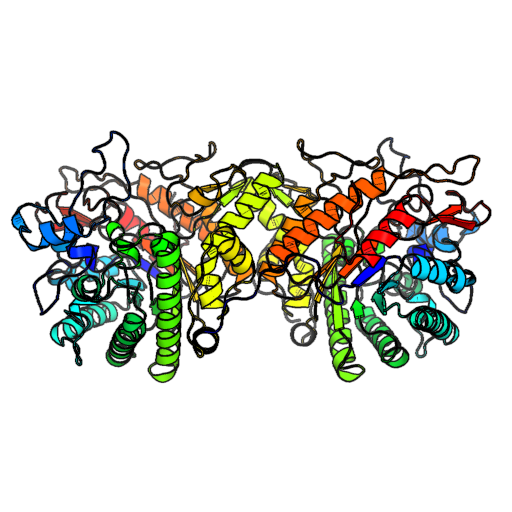B CA 1
ATOM 7746 C C . GLY B 1 464 ? -4.398 45.281 9.977 1 95 464 GLY B C 1
ATOM 7747 O O . GLY B 1 464 ? -4.914 45.438 11.086 1 95 464 GLY B O 1
ATOM 7748 N N . ASN B 1 465 ? -4.703 46.031 8.891 1 96.75 465 ASN B N 1
ATOM 7749 C CA . ASN B 1 465 ? -5.695 47.094 9.008 1 96.75 465 ASN B CA 1
ATOM 7750 C C . ASN B 1 465 ? -7.102 46.562 8.703 1 96.75 465 ASN B C 1
ATOM 7752 O O . ASN B 1 465 ? -7.281 45.656 7.891 1 96.75 465 ASN B O 1
ATOM 7756 N N . GLY B 1 466 ? -8.109 47.156 9.289 1 96.38 466 GLY B N 1
ATOM 7757 C CA . GLY B 1 466 ? -9.508 46.812 9.086 1 96.38 466 GLY B CA 1
ATOM 7758 C C . GLY B 1 466 ? -10.305 46.781 10.375 1 96.38 466 GLY B C 1
ATOM 7759 O O . GLY B 1 466 ? -9.766 47.031 11.453 1 96.38 466 GLY B O 1
ATOM 7760 N N . SER B 1 467 ? -11.555 46.531 10.336 1 96.62 467 SER B N 1
ATOM 7761 C CA . SER B 1 467 ? -12.453 46.562 11.484 1 96.62 467 SER B CA 1
ATOM 7762 C C . SER B 1 467 ? -12.414 45.25 12.242 1 96.62 467 SER B C 1
ATOM 7764 O O . SER B 1 467 ? -12.906 45.156 13.375 1 96.62 467 SER B O 1
ATOM 7766 N N . LEU B 1 468 ? -11.859 44.156 11.625 1 97.44 468 LEU B N 1
ATOM 7767 C CA . LEU B 1 468 ? -11.82 42.812 12.141 1 97.44 468 LEU B CA 1
ATOM 7768 C C . LEU B 1 468 ? -13.227 42.219 12.25 1 97.44 468 LEU B C 1
ATOM 7770 O O . LEU B 1 468 ? -13.422 41.156 12.82 1 97.44 468 LEU B O 1
ATOM 7774 N N . GLU B 1 469 ? -14.18 42.938 11.703 1 97.88 469 GLU B N 1
ATOM 7775 C CA . GLU B 1 469 ? -15.531 42.375 11.68 1 97.88 469 GLU B CA 1
ATOM 7776 C C . GLU B 1 469 ? -15.578 41.094 10.867 1 97.88 469 GLU B C 1
ATOM 7778 O O . GLU B 1 469 ? -14.789 40.906 9.93 1 97.88 469 GLU B O 1
ATOM 7783 N N . ARG B 1 470 ? -16.438 40.156 11.289 1 98.25 470 ARG B N 1
ATOM 7784 C CA . ARG B 1 470 ? -16.641 38.875 10.602 1 98.25 470 ARG B CA 1
ATOM 7785 C C . ARG B 1 470 ? -17.891 38.906 9.742 1 98.25 470 ARG B C 1
ATOM 7787 O O . ARG B 1 470 ? -18.953 39.344 10.203 1 98.25 470 ARG B O 1
ATOM 7794 N N . TYR B 1 471 ? -17.734 38.562 8.469 1 98.25 471 TYR B N 1
ATOM 7795 C CA . TYR B 1 471 ? -18.859 38.469 7.527 1 98.25 471 TYR B CA 1
ATOM 7796 C C . TYR B 1 471 ? -18.984 37.031 6.988 1 98.25 471 TYR B C 1
ATOM 7798 O O . TYR B 1 471 ? -17.984 36.406 6.688 1 98.25 471 TYR B O 1
ATOM 7806 N N . ARG B 1 472 ? -20.172 36.5 6.93 1 98.25 472 ARG B N 1
ATOM 7807 C CA . ARG B 1 472 ? -20.453 35.188 6.371 1 98.25 472 ARG B CA 1
ATOM 7808 C C . ARG B 1 472 ? -20.375 35.219 4.848 1 98.25 472 ARG B C 1
ATOM 7810 O O . ARG B 1 472 ? -21.031 36.031 4.199 1 98.25 472 ARG B O 1
ATOM 7817 N N . LYS B 1 473 ? -19.547 34.375 4.262 1 98.19 473 LYS B N 1
ATOM 7818 C CA . LYS B 1 473 ? -19.5 34.25 2.811 1 98.19 473 LYS B CA 1
ATOM 7819 C C . LYS B 1 473 ? -20.625 33.375 2.307 1 98.19 473 LYS B C 1
ATOM 7821 O O . LYS B 1 473 ? -21.375 32.781 3.102 1 98.19 473 LYS B O 1
ATOM 7826 N N . ASP B 1 474 ? -20.797 33.281 0.955 1 97.94 474 ASP B N 1
ATOM 7827 C CA . ASP B 1 474 ? -21.766 32.344 0.393 1 97.94 474 ASP B CA 1
ATOM 7828 C C . ASP B 1 474 ? -21.469 30.906 0.818 1 97.94 474 ASP B C 1
ATOM 7830 O O . ASP B 1 474 ? -22.391 30.125 1.105 1 97.94 474 ASP B O 1
ATOM 7834 N N . SER B 1 475 ? -20.234 30.609 0.897 1 97.94 475 SER B N 1
ATOM 7835 C CA . SER B 1 475 ? -19.812 29.25 1.246 1 97.94 475 SER B CA 1
ATOM 7836 C C . SER B 1 475 ? -20.172 28.906 2.686 1 97.94 475 SER B C 1
ATOM 7838 O O . SER B 1 475 ? -20.344 27.734 3.029 1 97.94 475 SER B O 1
ATOM 7840 N N . PHE B 1 476 ? -20.312 29.953 3.535 1 98.38 476 PHE B N 1
ATOM 7841 C CA . PHE B 1 476 ? -20.75 29.75 4.91 1 98.38 476 PHE B CA 1
ATOM 7842 C C . PHE B 1 476 ? -22.109 29.047 4.953 1 98.38 476 PHE B C 1
ATOM 7844 O O . PHE B 1 476 ? -22.266 28.047 5.641 1 98.38 476 PHE B O 1
ATOM 7851 N N . TYR B 1 477 ? -22.984 29.547 4.227 1 98.12 477 TYR B N 1
ATOM 7852 C CA . TYR B 1 477 ? -24.359 29.031 4.207 1 98.12 477 TYR B CA 1
ATOM 7853 C C . TYR B 1 477 ? -24.406 27.688 3.488 1 98.12 477 TYR B C 1
ATOM 7855 O O . TYR B 1 477 ? -25.172 26.797 3.885 1 98.12 477 TYR B O 1
ATOM 7863 N N . TRP B 1 478 ? -23.656 27.578 2.49 1 98.25 478 TRP B N 1
ATOM 7864 C CA . TRP B 1 478 ? -23.578 26.297 1.775 1 98.25 478 TRP B CA 1
ATOM 7865 C C . TRP B 1 478 ? -23.062 25.203 2.688 1 98.25 478 TRP B C 1
ATOM 7867 O O . TRP B 1 478 ? -23.641 24.109 2.754 1 98.25 478 TRP B O 1
ATOM 7877 N N . TYR B 1 479 ? -21.984 25.453 3.375 1 98.38 479 TYR B N 1
ATOM 7878 C CA . TYR B 1 479 ? -21.359 24.453 4.223 1 98.38 479 TYR B CA 1
ATOM 7879 C C . TYR B 1 479 ? -22.266 24.094 5.395 1 98.38 479 TYR B C 1
ATOM 7881 O O . TYR B 1 479 ? -22.297 22.938 5.84 1 98.38 479 TYR B O 1
ATOM 7889 N N . LYS B 1 480 ? -22.969 25.094 5.906 1 98.44 480 LYS B N 1
ATOM 7890 C CA . LYS B 1 480 ? -23.969 24.844 6.938 1 98.44 480 LYS B CA 1
ATOM 7891 C C . LYS B 1 480 ? -24.953 23.766 6.5 1 98.44 480 LYS B C 1
ATOM 7893 O O . LYS B 1 480 ? -25.281 22.859 7.277 1 98.44 480 LYS B O 1
ATOM 7898 N N . GLU B 1 481 ? -25.375 23.844 5.25 1 98.19 481 GLU B N 1
ATOM 7899 C CA . GLU B 1 481 ? -26.312 22.859 4.707 1 98.19 481 GLU B CA 1
ATOM 7900 C C . GLU B 1 481 ? -25.656 21.5 4.527 1 98.19 481 GLU B C 1
ATOM 7902 O O . GLU B 1 481 ? -26.281 20.453 4.734 1 98.19 481 GLU B O 1
ATOM 7907 N N . VAL B 1 482 ? -24.406 21.5 4.129 1 98.31 482 VAL B N 1
ATOM 7908 C CA . VAL B 1 482 ? -23.641 20.266 3.977 1 98.31 482 VAL B CA 1
ATOM 7909 C C . VAL B 1 482 ? -23.594 19.516 5.309 1 98.31 482 VAL B C 1
ATOM 7911 O O . VAL B 1 482 ? -23.875 18.312 5.371 1 98.31 482 VAL B O 1
ATOM 7914 N N . ILE B 1 483 ? -23.281 20.234 6.395 1 98.5 483 ILE B N 1
ATOM 7915 C CA . ILE B 1 483 ? -23.141 19.609 7.711 1 98.5 483 ILE B CA 1
ATOM 7916 C C . ILE B 1 483 ? -24.5 19.125 8.203 1 98.5 483 ILE B C 1
ATOM 7918 O O . ILE B 1 483 ? -24.625 18 8.688 1 98.5 483 ILE B O 1
ATOM 7922 N N . ALA B 1 484 ? -25.484 19.953 8.023 1 98.06 484 ALA B N 1
ATOM 7923 C CA . ALA B 1 484 ? -26.828 19.625 8.508 1 98.06 484 ALA B CA 1
ATOM 7924 C C . ALA B 1 484 ? -27.359 18.359 7.848 1 98.06 484 ALA B C 1
ATOM 7926 O O . ALA B 1 484 ? -28.109 17.594 8.461 1 98.06 484 ALA B O 1
ATOM 7927 N N . SER B 1 485 ? -26.938 18.094 6.641 1 97.88 485 SER B N 1
ATOM 7928 C CA . SER B 1 485 ? -27.422 16.953 5.887 1 97.88 485 SER B CA 1
ATOM 7929 C C . SER B 1 485 ? -26.438 15.781 5.961 1 97.88 485 SER B C 1
ATOM 7931 O O . SER B 1 485 ? -26.594 14.797 5.238 1 97.88 485 SER B O 1
ATOM 7933 N N . ASN B 1 486 ? -25.406 15.93 6.715 1 98.06 486 ASN B N 1
ATOM 7934 C CA . ASN B 1 486 ? -24.359 14.93 6.797 1 98.06 486 ASN B CA 1
ATOM 7935 C C . ASN B 1 486 ? -23.781 14.602 5.418 1 98.06 486 ASN B C 1
ATOM 7937 O O . ASN B 1 486 ? -23.609 13.43 5.074 1 98.06 486 ASN B O 1
ATOM 7941 N N . GLY B 1 487 ? -23.609 15.656 4.637 1 97.38 487 GLY B N 1
ATOM 7942 C CA . GLY B 1 487 ? -22.969 15.516 3.342 1 97.38 487 GLY B CA 1
ATOM 7943 C C . GLY B 1 487 ? -23.922 15.094 2.242 1 97.38 487 GLY B C 1
ATOM 7944 O O . GLY B 1 487 ? -23.5 14.836 1.112 1 97.38 487 GLY B O 1
ATOM 7945 N N . GLU B 1 488 ? -25.188 14.977 2.441 1 96.56 488 GLU B N 1
ATOM 7946 C CA . GLU B 1 488 ? -26.141 14.516 1.435 1 96.56 488 GLU B CA 1
ATOM 7947 C C . GLU B 1 488 ? -26.562 15.648 0.506 1 96.56 488 GLU B C 1
ATOM 7949 O O . GLU B 1 488 ? -26.891 15.414 -0.66 1 96.56 488 GLU B O 1
ATOM 7954 N N . ASN B 1 489 ? -26.562 16.906 1.001 1 96.75 489 ASN B N 1
ATOM 7955 C CA . ASN B 1 489 ? -26.906 18.078 0.197 1 96.75 489 ASN B CA 1
ATOM 7956 C C . ASN B 1 489 ? -25.656 18.906 -0.143 1 96.75 489 ASN B C 1
ATOM 7958 O O . ASN B 1 489 ? -25.203 19.703 0.668 1 96.75 489 ASN B O 1
ATOM 7962 N N . LEU B 1 490 ? -25.203 18.766 -1.336 1 95.81 490 LEU B N 1
ATOM 7963 C CA . LEU B 1 490 ? -24 19.469 -1.751 1 95.81 490 LEU B CA 1
ATOM 7964 C C . LEU B 1 490 ? -24.328 20.594 -2.73 1 95.81 490 LEU B C 1
ATOM 7966 O O . LEU B 1 490 ? -23.422 21.25 -3.252 1 95.81 490 LEU B O 1
ATOM 7970 N N . GLY B 1 491 ? -25.547 20.75 -2.852 1 86.75 491 GLY B N 1
ATOM 7971 C CA . GLY B 1 491 ? -25.984 21.812 -3.746 1 86.75 491 GLY B CA 1
ATOM 7972 C C . GLY B 1 491 ? -25.828 21.453 -5.215 1 86.75 491 GLY B C 1
ATOM 7973 O O . GLY B 1 491 ? -25.219 20.438 -5.551 1 86.75 491 GLY B O 1
ATOM 7974 N N . GLU B 1 492 ? -26.625 22.141 -6.16 1 72.62 492 GLU B N 1
ATOM 7975 C CA . GLU B 1 492 ? -26.578 21.938 -7.605 1 72.62 492 GLU B CA 1
ATOM 7976 C C . GLU B 1 492 ? -25.359 22.609 -8.219 1 72.62 492 GLU B C 1
ATOM 7978 O O . GLU B 1 492 ? -24.875 23.625 -7.707 1 72.62 492 GLU B O 1
#

Foldseek 3Di:
DDDDDDFDQADDPQFFEFAEEECLWAAAPCPPLQFAAWLLQLQFFDFQCPPVAGFLFRRAAAPVSSVVCVVCVVVTHRLSNGKLNCLPCVLVVLVLRLLLPGQEYEYEQAQRNQPVLLPDPGTRVSSLVSVVVNLVSNVVSNYAYAYEHEQQIDHLNCCVPPVFLLDLVVLVSLLSSLLVCCQSCLPRHAHYEHAEALLVCLQHVCRNGVHNVVVDDDSNQSSVQSSLSSLLSLLSSLLSCCVRRVRHFYEYEHAQAQEAQPDPPVLSVVLNVVLNCVRCQNLCQQAQLAGDPVVVVVCVVVVHDHDDDPCSSVSSNNRHGQEYEYEYEAYEYADPDPCRVVQSSHPDHPDDDPVFDAAPSGGTQDLLSLLVRLLVVCVVRVHEYEHREYFFFDQWDQDPVRATEPVVGLVSVLSNLVSVSVSVSVVGHYRYHHYYCLDQTQDNRRRFSRRGTHQWYQQAGRNRDGPRDIDGYPVSNQSSVCSVVSNPDSDD/DDDDDDFDQADDPQFFEFAEEECLWAAAPCPPLQFAAWLLQLQFFDFQCPPVAGFLARRAAAPVSSVVCVVCVVVTHRLSNGKLNCLPCVLVVLVLRLLLPGQEYEYEQAQRNQPVLLPDPGTRVSSLVSVVVNLVSNVVSNYAYAYEHEQQIDHLNCCVPPVFLLDLVVLVSLLSSLLVCCQSCLPRHAHYEHAEALLVCLQHVCRNGVHNVVPDDDSNQSSVQSSLSSLLSLLSSLLSCCVRRVRHFYEYEHAQAQEAQPDPPVLSVVLNVVLNCVRCQNLCQQAQLAGDPVVVVVCVVVVHDHDDDPCSSVSSNNRHGQEYEYEYEAYEYADPDPCRVVQSSHPDHPDDDPVFDAAPSGGTQDLLSLLVRLLVVCVVRVHEYEHREYFFFDQWDQDPVRATEPVVGLVSVLSNLVSVSVSVSVVGHYRYHHYYCLDQTQDNRRRFSRRGTHQWYQQAGRNRDGPRDIGGYPVSNQSSVCSVVSNPDSDD

Solvent-accessible surface area (backbone atoms only — not comparable to full-atom values): 48973 Å² total; per-residue (Å²): 110,54,64,70,70,77,68,46,90,58,64,60,89,82,52,28,40,32,25,16,58,42,38,57,22,28,23,20,62,48,78,43,66,70,25,27,55,22,48,45,57,60,28,46,60,40,73,36,54,75,79,79,50,81,39,69,68,38,49,70,48,41,59,68,50,48,54,48,44,70,76,43,50,87,81,52,51,40,49,34,31,48,32,65,37,33,70,86,36,44,69,62,54,49,50,52,41,45,72,33,51,34,38,22,41,33,37,32,50,52,39,8,26,32,26,30,49,54,73,62,91,62,66,39,62,57,28,52,49,51,52,49,52,51,53,52,56,34,51,74,62,61,28,41,43,34,37,26,50,33,63,50,35,49,19,38,51,37,28,74,73,47,33,22,28,63,30,68,69,46,28,59,44,46,31,51,53,43,49,52,50,45,65,73,35,48,90,70,41,51,36,38,24,49,42,53,31,55,64,38,18,71,63,36,36,32,51,51,31,37,27,38,57,80,78,48,92,50,60,68,48,46,29,54,40,17,48,50,36,48,47,44,24,43,8,49,33,45,43,45,35,57,70,74,29,67,85,47,44,42,25,45,31,32,62,48,56,42,46,35,27,58,40,65,41,55,58,14,42,44,37,10,53,51,34,35,48,62,60,44,47,59,58,42,29,40,58,70,11,43,80,58,47,52,50,36,34,54,27,60,78,63,74,39,79,63,87,34,56,83,58,42,62,58,44,24,51,65,14,44,45,63,30,45,28,27,29,47,62,39,54,34,48,22,51,68,50,95,62,34,75,75,50,51,65,44,92,64,59,90,42,80,61,89,81,46,55,63,48,93,80,69,45,41,57,39,38,55,42,51,23,46,44,49,46,55,51,31,66,48,64,74,43,44,28,27,42,52,26,31,66,59,65,39,80,80,59,77,41,94,84,67,41,34,85,44,61,69,55,42,54,53,50,44,48,36,51,53,23,46,46,52,30,34,27,38,45,38,55,64,51,32,43,16,33,33,24,43,43,39,29,33,29,77,35,45,42,26,33,59,49,27,40,31,30,27,43,47,38,45,45,62,83,72,49,67,82,62,49,77,37,69,25,51,39,30,60,51,47,23,44,19,45,74,48,54,63,71,44,72,73,136,109,52,65,70,71,77,69,46,90,59,64,60,88,81,52,30,40,34,25,16,57,41,37,57,22,27,24,20,61,49,80,41,65,71,24,27,54,22,48,45,56,60,26,46,59,41,74,35,54,76,78,78,51,79,40,69,67,37,48,72,47,41,61,67,50,47,53,47,44,72,75,43,50,86,81,52,50,37,49,33,33,49,31,64,37,33,69,83,36,45,70,62,54,49,51,52,42,46,71,33,51,33,38,24,42,32,36,33,52,51,40,8,28,33,26,29,49,54,74,62,92,63,68,40,62,57,28,52,49,50,51,49,52,52,54,52,57,32,50,76,64,61,28,40,44,34,38,25,52,33,63,51,34,48,19,38,50,37,28,73,74,46,32,21,31,63,30,68,70,47,29,60,45,46,30,51,53,43,50,52,50,44,66,74,35,47,90,71,42,49,37,38,27,49,44,52,32,54,64,38,17,71,62,35,37,32,52,52,31,36,27,38,59,80,77,48,94,49,59,66,49,46,28,53,41,16,48,50,36,50,48,44,24,42,9,50,33,44,43,47,35,57,71,75,28,67,83,45,43,42,25,44,31,31,61,47,56,42,45,36,27,59,40,66,41,56,58,14,42,44,37,10,52,51,36,35,49,62,59,44,48,59,58,42,28,39,57,68,12,43,80,57,47,51,51,39,34,55,27,59,77,62,74,38,80,63,88,34,57,82,59,42,62,60,44,23,50,65,13,44,45,62,29,46,28,28,30,49,63,38,55,34,46,23,52,68,50,95,60,34,76,75,48,50,65,43,92,66,59,90,42,79,62,90,78,46,56,62,48,92,82,67,45,40,58,39,36,55,42,52,23,46,45,49,47,53,52,31,66,48,64,74,42,44,29,28,43,51,24,31,66,57,65,39,80,81,58,75,44,95,85,66,41,34,84,42,61,72,56,43,52,53,49,43,48,35,50,51,24,46,47,50,29,33,28,37,43,39,55,64,52,31,43,17,33,33,24,44,45,39,31,33,29,75,36,44,42,26,33,58,48,26,40,32,30,26,44,48,38,47,44,63,83,72,48,69,84,60,48,76,38,69,25,52,38,30,61,51,48,22,44,18,46,74,47,53,64,71,44,74,73,135

Secondary structure (DSSP, 8-state):
--PPPPPP-SPPTT-EEEEE--HHHH---TTSTT---BTGGG-----TTTTSS--S------HHHHHHHHH-GGGS--HHHHTT-HHHHHHHHHHHHHHHT-SEEEEE--HHHHSSSS--SS--HHHHHHHHHHHHHHHHTTPEEEEEEESS--BHHHHHHH-GGGSTHHHHHHHHHHHHHHHHHTTT--EEEEES-TTHHHH-HHHHH---GGG-S-HHHHHHHHHHHHHHHHHHHHHHHHHH-TT-EEEEEEE--EEEESSS-HHHHHHHHHHHHHHHHHHHHHHHSS--THHHHHHHHTT------TTHHHHHHH---SEEEEEE--EEEE---TTHHHHHT-SS-SS--TTS-B-TTS-B--HHHHHHHHHHHHHHH-S-EEEEEE---B-----TTS----HHHHHHHHHHHHHHHHHHHTT--EEEEEEETSB----TTT--SSSB--SEEE---TTS-S---EEE-HHHHHHHHHHHTTTS----/--PPPPPP-SPPTT-EEEEE--HHHH---TTSTT---BTGGG-----TTTTSS--S------HHHHHHHHH-GGGS--HHHHTT-HHHHHHHHHHHHHHHT-SEEEEE--HHHHSSSS--SS--HHHHHHHHHHHHHHHHTTPEEEEEEESS--BHHHHHHH-GGGSTHHHHHHHHHHHHHHHHHTTT--EEEEES-TTHHHH-HHHHH---GGG-S-HHHHHHHHHHHHHHHHHHHHHHHHHH-TT-EEEEEEE--EEEESSS-HHHHHHHHHHHHHHHHHHHHHHHSS--THHHHHHHHTT------TTHHHHHHH---SEEEEEE--EEEE---TTHHHHHT-SS-SS--TTS-B-TTS-B--HHHHHHHHHHHHHHH-S-EEEEEE---B-----TTS----HHHHHHHHHHHHHHHHHHHTT--EEEEEEETSB----TTT--SSSB--SEEE---TTS-S---EEE-HHHHHHHHHHHTTTS----

Organism: NCBI:txid182773

InterPro domains:
  IPR001360 Glycoside hydrolase family 1 [PF00232] (9-487)
  IPR001360 Glycoside hydrolase family 1 [PR00131] (320-334)
  IPR001360 Glycoside hydrolase family 1 [PR00131] (385-393)
  IPR001360 Glycoside hydrolase family 1 [PR00131] (406-417)
  IPR001360 Glycoside hydrolase family 1 [PR00131] (427-444)
  IPR001360 Glycoside hydrolase family 1 [PR00131] (452-464)
  IPR001360 Glycoside hydrolase family 1 [PTHR10353] (12-488)
  IPR017853 Glycoside hydrolase superfamily [SSF51445] (7-483)
  IPR033132 Glycosyl hydrolases family 1, N-terminal conserved site [PS00653] (15-29)

pLDDT: mean 95.37, std 7.03, range [37.03, 98.94]

Sequence (984 aa):
MIYMKELMKGFPEGFLWGGATAANQIEGAFDEGGKGLSTSDMAAFKDPYATGKVDNFTFNVTSKELKEYLANPEKYKFPKRWGIDFYHRYKEDIALFAEMGFKVFRLSISWARIFPTGLEDEPNEEGLAFYDKVFDELAKYGIEPLVTMSHYEMPITLVQKYNGWQSRELIGLFEKYGRVLLNRYKDKVKYWITFNEMNMSLHSIYTGAGILGDLVENKMQEGYQAVHHQFVASALVVKAAREIAPNVRIGCMINQIESYAKTTKPEDQLQALKANQLNMFYPDVQARGEYPSYMTRFFADNNINIKMDKDDEKILAEGKVDFVSISYYMSHVAEAREDATDVACTFDSAIKNEHLELTEWDWPIDPTGLRISLLKLYDRYQLPLFVAENGLGAKDVLTEDKKIHDLYRIDYIRKHIIAMKEAIKDGVEVMGYTTWGCIDLISCGTSQMSKRYGFIYVDQDDEGNGSLERYRKDSFYWYKEVIASNGENLGEMIYMKELMKGFPEGFLWGGATAANQIEGAFDEGGKGLSTSDMAAFKDPYATGKVDNFTFNVTSKELKEYLANPEKYKFPKRWGIDFYHRYKEDIALFAEMGFKVFRLSISWARIFPTGLEDEPNEEGLAFYDKVFDELAKYGIEPLVTMSHYEMPITLVQKYNGWQSRELIGLFEKYGRVLLNRYKDKVKYWITFNEMNMSLHSIYTGAGILGDLVENKMQEGYQAVHHQFVASALVVKAAREIAPNVRIGCMINQIESYAKTTKPEDQLQALKANQLNMFYPDVQARGEYPSYMTRFFADNNINIKMDKDDEKILAEGKVDFVSISYYMSHVAEAREDATDVACTFDSAIKNEHLELTEWDWPIDPTGLRISLLKLYDRYQLPLFVAENGLGAKDVLTEDKKIHDLYRIDYIRKHIIAMKEAIKDGVEVMGYTTWGCIDLISCGTSQMSKRYGFIYVDQDDEGNGSLERYRKDSFYWYKEVIASNGENLGE

Radius of gyration: 31.45 Å; Cα contacts (8 Å, |Δi|>4): 2185; chains: 2; bounding box: 56×93×72 Å

Nearest PDB structures (foldseek):
  6wgd-assembly3_C  TM=9.680E-01  e=2.210E-66  Bacillus licheniformis
  6wgd-assembly2_B  TM=9.452E-01  e=7.664E-65  Bacillus licheniformis
  2xhy-assembly2_A  TM=9.532E-01  e=5.203E-62  Escherichia coli K-12
  4ze5-assembly1_A-2  TM=9.140E-01  e=2.838E-48  Geobacillus stearothermophilus
  7f3a-assembly1_A  TM=8.650E-01  e=8.495E-37  Arabidopsis thaliana